Protein AF-0000000070627089 (afdb_homodimer)

Radius of gyration: 38.39 Å; Cα contacts (8 Å, |Δi|>4): 2233; chains: 2; bounding box: 112×120×99 Å

pLDDT: mean 83.18, std 16.05, range [18.84, 97.94]

Organism: Helianthus annuus (NCBI:txid4232)

Structure (mmCIF, N/CA/C/O backbone):
data_AF-0000000070627089-model_v1
#
loop_
_entity.id
_entity.type
_entity.pdbx_description
1 polymer 'Transcription factor FAR family'
#
loop_
_atom_site.group_PDB
_atom_site.id
_atom_site.type_symbol
_atom_site.label_atom_id
_atom_site.label_alt_id
_atom_site.label_comp_id
_atom_site.label_asym_id
_atom_site.label_entity_id
_atom_site.label_seq_id
_atom_site.pdbx_PDB_ins_code
_atom_site.Cartn_x
_atom_site.Cartn_y
_atom_site.Cartn_z
_atom_site.occupancy
_atom_site.B_iso_or_equiv
_atom_site.auth_seq_id
_atom_site.auth_comp_id
_atom_site.auth_asym_id
_atom_site.auth_atom_id
_atom_site.pdbx_PDB_model_num
ATOM 1 N N . MET A 1 1 ? 20.156 8.312 47.719 1 87.94 1 MET A N 1
ATOM 2 C CA . MET A 1 1 ? 19.875 7.254 46.781 1 87.94 1 MET A CA 1
ATOM 3 C C . MET A 1 1 ? 21.156 6.789 46.062 1 87.94 1 MET A C 1
ATOM 5 O O . MET A 1 1 ? 22 7.605 45.719 1 87.94 1 MET A O 1
ATOM 9 N N . LEU A 1 2 ? 21.422 5.48 46.031 1 91.19 2 LEU A N 1
ATOM 10 C CA . LEU A 1 2 ? 22.609 4.887 45.438 1 91.19 2 LEU A CA 1
ATOM 11 C C . LEU A 1 2 ? 22.25 4.102 44.188 1 91.19 2 LEU A C 1
ATOM 13 O O . LEU A 1 2 ? 21.203 3.461 44.125 1 91.19 2 LEU A O 1
ATOM 17 N N . PHE A 1 3 ? 23.125 4.305 43.125 1 90.75 3 PHE A N 1
ATOM 18 C CA . PHE A 1 3 ? 22.938 3.607 41.875 1 90.75 3 PHE A CA 1
ATOM 19 C C . PHE A 1 3 ? 24.188 2.814 41.5 1 90.75 3 PHE A C 1
ATOM 21 O O . PHE A 1 3 ? 25.312 3.256 41.75 1 90.75 3 PHE A O 1
ATOM 28 N N . LYS A 1 4 ? 24.016 1.695 40.875 1 85.06 4 LYS A N 1
ATOM 29 C CA . LYS A 1 4 ? 25.109 0.818 40.469 1 85.06 4 LYS A CA 1
ATOM 30 C C . LYS A 1 4 ? 25.891 1.389 39.281 1 85.06 4 LYS A C 1
ATOM 32 O O . LYS A 1 4 ? 27.078 1.092 39.125 1 85.06 4 LYS A O 1
ATOM 37 N N . SER A 1 5 ? 25.188 2.049 38.406 1 84.75 5 SER A N 1
ATOM 38 C CA . SER A 1 5 ? 25.812 2.641 37.219 1 84.75 5 SER A CA 1
ATOM 39 C C . SER A 1 5 ? 25.188 3.996 36.875 1 84.75 5 SER A C 1
ATOM 41 O O . SER A 1 5 ? 24.109 4.324 37.375 1 84.75 5 SER A O 1
ATOM 43 N N . PHE A 1 6 ? 25.922 4.699 36.125 1 85.94 6 PHE A N 1
ATOM 44 C CA . PHE A 1 6 ? 25.422 5.996 35.688 1 85.94 6 PHE A CA 1
ATOM 45 C C . PHE A 1 6 ? 24.188 5.824 34.812 1 85.94 6 PHE A C 1
ATOM 47 O O . PHE A 1 6 ? 23.25 6.633 34.875 1 85.94 6 PHE A O 1
ATOM 54 N N . ASP A 1 7 ? 24.141 4.801 34.062 1 83.19 7 ASP A N 1
ATOM 55 C CA . ASP A 1 7 ? 23.016 4.551 33.156 1 83.19 7 ASP A CA 1
ATOM 56 C C . ASP A 1 7 ? 21.75 4.238 33.938 1 83.19 7 ASP A C 1
ATOM 58 O O . ASP A 1 7 ? 20.641 4.602 33.531 1 83.19 7 ASP A O 1
ATOM 62 N N . GLU A 1 8 ? 21.938 3.596 35 1 84.5 8 GLU A N 1
ATOM 63 C CA . GLU A 1 8 ? 20.797 3.324 35.875 1 84.5 8 GLU A CA 1
ATOM 64 C C . GLU A 1 8 ? 20.25 4.613 36.469 1 84.5 8 GLU A C 1
ATOM 66 O O . GLU A 1 8 ? 19.031 4.793 36.562 1 84.5 8 GLU A O 1
ATOM 71 N N . ALA A 1 9 ? 21.203 5.422 36.906 1 89.56 9 ALA A N 1
ATOM 72 C CA . ALA A 1 9 ? 20.781 6.711 37.469 1 89.56 9 ALA A CA 1
ATOM 73 C C . ALA A 1 9 ? 20.078 7.562 36.406 1 89.56 9 ALA A C 1
ATOM 75 O O . ALA A 1 9 ? 19.078 8.227 36.719 1 89.56 9 ALA A O 1
ATOM 76 N N . PHE A 1 10 ? 20.625 7.523 35.281 1 90.06 10 PHE A N 1
ATOM 77 C CA . PHE A 1 10 ? 20.047 8.289 34.188 1 90.06 10 PHE A CA 1
ATOM 78 C C . PHE A 1 10 ? 18.641 7.77 33.844 1 90.06 10 PHE A C 1
ATOM 80 O O . PHE A 1 10 ? 17.719 8.555 33.656 1 90.06 10 PHE A O 1
ATOM 87 N N . ALA A 1 11 ? 18.453 6.496 33.781 1 85.12 11 ALA A N 1
ATOM 88 C CA . ALA A 1 11 ? 17.156 5.891 33.469 1 85.12 11 ALA A CA 1
ATOM 89 C C . ALA A 1 11 ? 16.125 6.266 34.531 1 85.12 11 ALA A C 1
ATOM 91 O O . ALA A 1 11 ? 14.961 6.523 34.219 1 85.12 11 ALA A O 1
ATOM 92 N N . PHE A 1 12 ? 16.609 6.227 35.719 1 88.38 12 PHE A N 1
ATOM 93 C CA . PHE A 1 12 ? 15.727 6.59 36.844 1 88.38 12 PHE A CA 1
ATOM 94 C C . PHE A 1 12 ? 15.266 8.039 36.719 1 88.38 12 PHE A C 1
ATOM 96 O O . PHE A 1 12 ? 14.07 8.32 36.812 1 88.38 12 PHE A O 1
ATOM 103 N N . TYR A 1 13 ? 16.219 8.898 36.531 1 92.06 13 TYR A N 1
ATOM 104 C CA . TYR A 1 13 ? 15.883 10.32 36.438 1 92.06 13 TYR A CA 1
ATOM 105 C C . TYR A 1 13 ? 15.047 10.586 35.188 1 92.06 13 TYR A C 1
ATOM 107 O O . TYR A 1 13 ? 14.164 11.445 35.188 1 92.06 13 TYR A O 1
ATOM 115 N N . GLN A 1 14 ? 15.289 9.914 34.156 1 91.5 14 GLN A N 1
ATOM 116 C CA . GLN A 1 14 ? 14.531 10.078 32.906 1 91.5 14 GLN A CA 1
ATOM 117 C C . GLN A 1 14 ? 13.07 9.68 33.125 1 91.5 14 GLN A C 1
ATOM 119 O O . GLN A 1 14 ? 12.172 10.32 32.562 1 91.5 14 GLN A O 1
ATOM 124 N N . ARG A 1 15 ? 12.836 8.641 33.812 1 88.62 15 ARG A N 1
ATOM 125 C CA . ARG A 1 15 ? 11.477 8.227 34.094 1 88.62 15 ARG A CA 1
ATOM 126 C C . ARG A 1 15 ? 10.734 9.305 34.906 1 88.62 15 ARG A C 1
ATOM 128 O O . ARG A 1 15 ? 9.562 9.57 34.656 1 88.62 15 ARG A O 1
ATOM 135 N N . TYR A 1 16 ? 11.5 9.82 35.812 1 91.94 16 TYR A N 1
ATOM 136 C CA . TYR A 1 16 ? 10.945 10.93 36.594 1 91.94 16 TYR A CA 1
ATOM 137 C C . TYR A 1 16 ? 10.648 12.117 35.688 1 91.94 16 TYR A C 1
ATOM 139 O O . TYR A 1 16 ? 9.578 12.727 35.812 1 91.94 16 TYR A O 1
ATOM 147 N N . ALA A 1 17 ? 11.57 12.422 34.906 1 94.19 17 ALA A N 1
ATOM 148 C CA . ALA A 1 17 ? 11.43 13.562 34 1 94.19 17 ALA A CA 1
ATOM 149 C C . ALA A 1 17 ? 10.227 13.383 33.062 1 94.19 17 ALA A C 1
ATOM 151 O O . ALA A 1 17 ? 9.422 14.305 32.906 1 94.19 17 ALA A O 1
ATOM 152 N N . LEU A 1 18 ? 10.008 12.258 32.594 1 92.44 18 LEU A N 1
ATOM 153 C CA . LEU A 1 18 ? 8.914 11.984 31.672 1 92.44 18 LEU A CA 1
ATOM 154 C C . LEU A 1 18 ? 7.57 12.031 32.406 1 92.44 18 LEU A C 1
ATOM 156 O O . LEU A 1 18 ? 6.582 12.516 31.859 1 92.44 18 LEU A O 1
ATOM 160 N N . ALA A 1 19 ? 7.562 11.516 33.531 1 91.88 19 ALA A N 1
ATOM 161 C CA . ALA A 1 19 ? 6.332 11.555 34.312 1 91.88 19 ALA A CA 1
ATOM 162 C C . ALA A 1 19 ? 5.922 12.984 34.625 1 91.88 19 ALA A C 1
ATOM 164 O O . ALA A 1 19 ? 4.734 13.305 34.688 1 91.88 19 ALA A O 1
ATOM 165 N N . ALA A 1 20 ? 6.906 13.852 34.812 1 92.38 20 ALA A N 1
ATOM 166 C CA . ALA A 1 20 ? 6.641 15.25 35.125 1 92.38 20 ALA A CA 1
ATOM 167 C C . ALA A 1 20 ? 6.309 16.047 33.875 1 92.38 20 ALA A C 1
ATOM 169 O O . ALA A 1 20 ? 5.609 17.062 33.938 1 92.38 20 ALA A O 1
ATOM 170 N N . GLY A 1 21 ? 6.879 15.602 32.75 1 93.12 21 GLY A N 1
ATOM 171 C CA . GLY A 1 21 ? 6.566 16.266 31.5 1 93.12 21 GLY A CA 1
ATOM 172 C C . GLY A 1 21 ? 7.762 16.984 30.891 1 93.12 21 GLY A C 1
ATOM 173 O O . GLY A 1 21 ? 7.609 18.031 30.266 1 93.12 21 GLY A O 1
ATOM 174 N N . PHE A 1 22 ? 8.953 16.609 31.172 1 94.12 22 PHE A N 1
ATOM 175 C CA . PHE A 1 22 ? 10.148 17.141 30.531 1 94.12 22 PHE A CA 1
ATOM 176 C C . PHE A 1 22 ? 11.141 16.031 30.203 1 94.12 22 PHE A C 1
ATOM 178 O O . PHE A 1 22 ? 10.875 14.859 30.484 1 94.12 22 PHE A O 1
ATOM 185 N N . SER A 1 23 ? 12.219 16.391 29.453 1 93.38 23 SER A N 1
ATOM 186 C CA . SER A 1 23 ? 13.25 15.43 29.078 1 93.38 23 SER A CA 1
ATOM 187 C C . SER A 1 23 ? 14.594 15.773 29.719 1 93.38 23 SER A C 1
ATOM 189 O O . SER A 1 23 ? 14.883 16.953 29.953 1 93.38 23 SER A O 1
ATOM 191 N N . ALA A 1 24 ? 15.289 14.719 29.984 1 94.06 24 ALA A N 1
ATOM 192 C CA . ALA A 1 24 ? 16.625 14.906 30.562 1 94.06 24 ALA A CA 1
ATOM 193 C C . ALA A 1 24 ? 17.719 14.508 29.578 1 94.06 24 ALA A C 1
ATOM 195 O O . ALA A 1 24 ? 17.453 13.781 28.609 1 94.06 24 ALA A O 1
ATOM 196 N N . ARG A 1 25 ? 18.859 15.078 29.719 1 92.5 25 ARG A N 1
ATOM 197 C CA . ARG A 1 25 ? 20 14.734 28.891 1 92.5 25 ARG A CA 1
ATOM 198 C C . ARG A 1 25 ? 21.266 14.594 29.75 1 92.5 25 ARG A C 1
ATOM 200 O O . ARG A 1 25 ? 21.344 15.148 30.844 1 92.5 25 ARG A O 1
ATOM 207 N N . LYS A 1 26 ? 22.203 13.789 29.219 1 90.94 26 LYS A N 1
ATOM 208 C CA . LYS A 1 26 ? 23.484 13.625 29.875 1 90.94 26 LYS A CA 1
ATOM 209 C C . LYS A 1 26 ? 24.406 14.812 29.625 1 90.94 26 LYS A C 1
ATOM 211 O O . LYS A 1 26 ? 24.406 15.383 28.531 1 90.94 26 LYS A O 1
ATOM 216 N N . ASN A 1 27 ? 25.016 15.297 30.562 1 87.44 27 ASN A N 1
ATOM 217 C CA . ASN A 1 27 ? 25.906 16.438 30.422 1 87.44 27 ASN A CA 1
ATOM 218 C C . ASN A 1 27 ? 27.344 16.078 30.766 1 87.44 27 ASN A C 1
ATOM 220 O O . ASN A 1 27 ? 27.703 14.898 30.812 1 87.44 27 ASN A O 1
ATOM 224 N N . THR A 1 28 ? 28.203 17.078 31.016 1 79.31 28 THR A N 1
ATOM 225 C CA . THR A 1 28 ? 29.656 16.969 31.172 1 79.31 28 THR A CA 1
ATOM 226 C C . THR A 1 28 ? 30 16.141 32.406 1 79.31 28 THR A C 1
ATOM 228 O O . THR A 1 28 ? 29.172 16 33.312 1 79.31 28 THR A O 1
ATOM 231 N N . SER A 1 29 ? 31.141 15.336 32.281 1 82.12 29 SER A N 1
ATOM 232 C CA . SER A 1 29 ? 31.672 14.531 33.375 1 82.12 29 SER A CA 1
ATOM 233 C C . SER A 1 29 ? 33.031 15.047 33.844 1 82.12 29 SER A C 1
ATOM 235 O O . SER A 1 29 ? 33.781 15.641 33.062 1 82.12 29 SER A O 1
ATOM 237 N N . TRP A 1 30 ? 33.156 15.094 35.094 1 84.06 30 TRP A N 1
ATOM 238 C CA . TRP A 1 30 ? 34.438 15.477 35.656 1 84.06 30 TRP A CA 1
ATOM 239 C C . TRP A 1 30 ? 35.219 14.25 36.125 1 84.06 30 TRP A C 1
ATOM 241 O O . TRP A 1 30 ? 34.688 13.398 36.812 1 84.06 30 TRP A O 1
ATOM 251 N N . LYS A 1 31 ? 36.469 14.164 35.562 1 83.19 31 LYS A N 1
ATOM 252 C CA . LYS A 1 31 ? 37.344 13.047 35.875 1 83.19 31 LYS A CA 1
ATOM 253 C C . LYS A 1 31 ? 38.344 13.438 36.969 1 83.19 31 LYS A C 1
ATOM 255 O O . LYS A 1 31 ? 38.719 14.602 37.062 1 83.19 31 LYS A O 1
ATOM 260 N N . ASN A 1 32 ? 38.625 12.484 37.844 1 75.75 32 ASN A N 1
ATOM 261 C CA . ASN A 1 32 ? 39.688 12.695 38.812 1 75.75 32 ASN A CA 1
ATOM 262 C C . ASN A 1 32 ? 41.062 12.562 38.188 1 75.75 32 ASN A C 1
ATOM 264 O O . ASN A 1 32 ? 41.156 12.227 37 1 75.75 32 ASN A O 1
ATOM 268 N N . VAL A 1 33 ? 42.125 12.859 38.938 1 71.44 33 VAL A N 1
ATOM 269 C CA . VAL A 1 33 ? 43.5 12.828 38.5 1 71.44 33 VAL A CA 1
ATOM 270 C C . VAL A 1 33 ? 43.844 11.445 37.938 1 71.44 33 VAL A C 1
ATOM 272 O O . VAL A 1 33 ? 44.625 11.328 36.969 1 71.44 33 VAL A O 1
ATOM 275 N N . GLY A 1 34 ? 43.188 10.422 38.312 1 73.31 34 GLY A N 1
ATOM 276 C CA . GLY A 1 34 ? 43.438 9.078 37.812 1 73.31 34 GLY A CA 1
ATOM 277 C C . GLY A 1 34 ? 42.594 8.734 36.594 1 73.31 34 GLY A C 1
ATOM 278 O O . GLY A 1 34 ? 42.688 7.621 36.062 1 73.31 34 GLY A O 1
ATOM 279 N N . GLY A 1 35 ? 41.812 9.664 36 1 75.81 35 GLY A N 1
ATOM 280 C CA . GLY A 1 35 ? 41.031 9.453 34.781 1 75.81 35 GLY A CA 1
ATOM 281 C C . GLY A 1 35 ? 39.688 8.844 35.031 1 75.81 35 GLY A C 1
ATOM 282 O O . GLY A 1 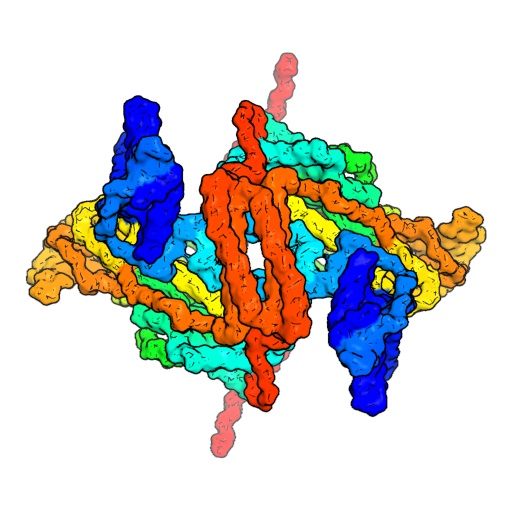35 ? 38.969 8.5 34.094 1 75.81 35 GLY A O 1
ATOM 283 N N . LEU A 1 36 ? 39.438 8.609 36.312 1 77.44 36 LEU A N 1
ATOM 284 C CA . LEU A 1 36 ? 38.156 8.008 36.625 1 77.44 36 LEU A CA 1
ATOM 285 C C . LEU A 1 36 ? 37.062 9.078 36.75 1 77.44 36 LEU A C 1
ATOM 287 O O . LEU A 1 36 ? 37.281 10.125 37.344 1 77.44 36 LEU A O 1
ATOM 291 N N . VAL A 1 37 ? 36 8.891 36.094 1 81.75 37 VAL A N 1
ATOM 292 C CA . VAL A 1 37 ? 34.875 9.82 36.156 1 81.75 37 VAL A CA 1
ATOM 293 C C . VAL A 1 37 ? 34.312 9.875 37.562 1 81.75 37 VAL A C 1
ATOM 295 O O . VAL A 1 37 ? 33.812 8.867 38.062 1 81.75 37 VAL A O 1
ATOM 298 N N . LYS A 1 38 ? 34.5 10.984 38.281 1 85 38 LYS A N 1
ATOM 299 C CA . LYS A 1 38 ? 34.062 11.125 39.688 1 85 38 LYS A CA 1
ATOM 300 C C . LYS A 1 38 ? 32.719 11.797 39.781 1 85 38 LYS A C 1
ATOM 302 O O . LYS A 1 38 ? 31.891 11.422 40.625 1 85 38 LYS A O 1
ATOM 307 N N . ILE A 1 39 ? 32.5 12.805 38.938 1 89.38 39 ILE A N 1
ATOM 308 C CA . ILE A 1 39 ? 31.25 13.555 39 1 89.38 39 ILE A CA 1
ATOM 309 C C . ILE A 1 39 ? 30.594 13.562 37.625 1 89.38 39 ILE A C 1
ATOM 311 O O . ILE A 1 39 ? 31.25 13.75 36.594 1 89.38 39 ILE A O 1
ATOM 315 N N . ARG A 1 40 ? 29.25 13.25 37.594 1 91.81 40 ARG A N 1
ATOM 316 C CA . ARG A 1 40 ? 28.453 13.328 36.375 1 91.81 40 ARG A CA 1
ATOM 317 C C . ARG A 1 40 ? 27.172 14.117 36.594 1 91.81 40 ARG A C 1
ATOM 319 O O . ARG A 1 40 ? 26.625 14.109 37.688 1 91.81 40 ARG A O 1
ATOM 326 N N . TYR A 1 41 ? 26.766 14.789 35.594 1 92.44 41 TYR A N 1
ATOM 327 C CA . TYR A 1 41 ? 25.562 15.609 35.688 1 92.44 41 TYR A CA 1
ATOM 328 C C . TYR A 1 41 ? 24.5 15.109 34.719 1 92.44 41 TYR A C 1
ATOM 330 O O . TYR A 1 41 ? 24.812 14.68 33.594 1 92.44 41 TYR A O 1
ATOM 338 N N . ILE A 1 42 ? 23.234 15.094 35.188 1 94.38 42 ILE A N 1
ATOM 339 C CA . ILE A 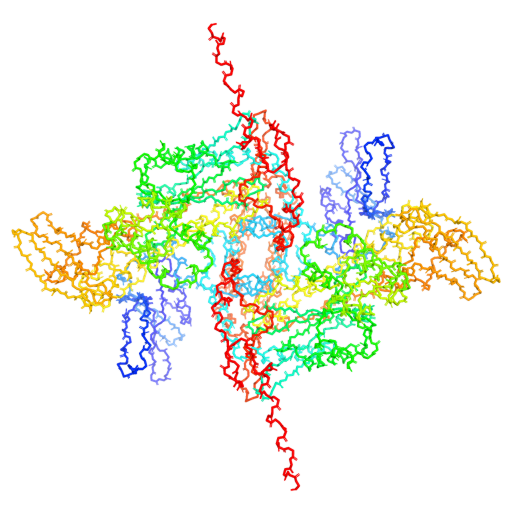1 42 ? 22.047 14.953 34.344 1 94.38 42 ILE A CA 1
ATOM 340 C C . ILE A 1 42 ? 21.25 16.266 34.375 1 94.38 42 ILE A C 1
ATOM 342 O O . ILE A 1 42 ? 20.875 16.75 35.438 1 94.38 42 ILE A O 1
ATOM 346 N N . VAL A 1 43 ? 21.062 16.844 33.188 1 94.56 43 VAL A N 1
ATOM 347 C CA . VAL A 1 43 ? 20.422 18.156 33.125 1 94.56 43 VAL A CA 1
ATOM 348 C C . VAL A 1 43 ? 19.141 18.062 32.312 1 94.56 43 VAL A C 1
ATOM 350 O O . VAL A 1 43 ? 18.906 17.078 31.625 1 94.56 43 VAL A O 1
ATOM 353 N N . CYS A 1 44 ? 18.328 19.094 32.5 1 94.12 44 CYS A N 1
ATOM 354 C CA . CYS A 1 44 ? 17.156 19.234 31.656 1 94.12 44 CYS A CA 1
ATOM 355 C C . CYS A 1 44 ? 17.562 19.406 30.203 1 94.12 44 CYS A C 1
ATOM 357 O O . CYS A 1 44 ? 18.578 20.031 29.906 1 94.12 44 CYS A O 1
ATOM 359 N N . SER A 1 45 ? 16.766 18.906 29.328 1 91.12 45 SER A N 1
ATOM 360 C CA . SER A 1 45 ? 17.062 19 27.906 1 91.12 45 SER A CA 1
ATOM 361 C C . SER A 1 45 ? 17.047 20.453 27.438 1 91.12 45 SER A C 1
ATOM 363 O O . SER A 1 45 ? 17.625 20.766 26.391 1 91.12 45 SER A O 1
ATOM 365 N N . LYS A 1 46 ? 16.453 21.312 28.125 1 92.44 46 LYS A N 1
ATOM 366 C CA . LYS A 1 46 ? 16.359 22.719 27.75 1 92.44 46 LYS A CA 1
ATOM 367 C C . LYS A 1 46 ? 17.406 23.562 28.453 1 92.44 46 LYS A C 1
ATOM 369 O O . LYS A 1 46 ? 17.281 24.797 28.516 1 92.44 46 LYS A O 1
ATOM 374 N N . GLU A 1 47 ? 18.422 22.828 28.938 1 91.19 47 GLU A N 1
ATOM 375 C CA . GLU A 1 47 ? 19.516 23.531 29.594 1 91.19 47 GLU A CA 1
ATOM 376 C C . GLU A 1 47 ? 20.406 24.234 28.562 1 91.19 47 GLU A C 1
ATOM 378 O O . GLU A 1 47 ? 20.625 23.719 27.469 1 91.19 47 GLU A O 1
ATOM 383 N N . GLY A 1 48 ? 20.875 25.344 28.953 1 85.69 48 GLY A N 1
ATOM 384 C CA . GLY A 1 48 ? 21.828 26.062 28.094 1 85.69 48 GLY A CA 1
ATOM 385 C C . GLY A 1 48 ? 21.156 26.891 27.016 1 85.69 48 GLY A C 1
ATOM 386 O O . GLY A 1 48 ? 19.938 26.953 26.953 1 85.69 48 GLY A O 1
ATOM 387 N N . PHE A 1 49 ? 21.953 27.672 26.328 1 83.94 49 PHE A N 1
ATOM 388 C CA . PHE A 1 49 ? 21.469 28.5 25.234 1 83.94 49 PHE A CA 1
ATOM 389 C C . PHE A 1 49 ? 22.203 28.172 23.938 1 83.94 49 PHE A C 1
ATOM 391 O O . PHE A 1 49 ? 23.375 27.812 23.969 1 83.94 49 PHE A O 1
ATOM 398 N N . HIS A 1 50 ? 21.406 28.047 22.938 1 74.81 50 HIS A N 1
ATOM 399 C CA . HIS A 1 50 ? 22.031 27.812 21.641 1 74.81 50 HIS A CA 1
ATOM 400 C C . HIS A 1 50 ? 22.922 28.969 21.234 1 74.81 50 HIS A C 1
ATOM 402 O O . HIS A 1 50 ? 22.5 30.141 21.312 1 74.81 50 HIS A O 1
ATOM 408 N N . VAL A 1 51 ? 24.25 28.719 20.984 1 65 51 VAL A N 1
ATOM 409 C CA . VAL A 1 51 ? 25.172 29.734 20.484 1 65 51 VAL A CA 1
ATOM 410 C C . VAL A 1 51 ? 25.141 29.781 18.969 1 65 51 VAL A C 1
ATOM 412 O O . VAL A 1 51 ? 25.328 28.75 18.312 1 65 51 VAL A O 1
ATOM 415 N N . PRO A 1 52 ? 24.531 30.859 18.375 1 60.69 52 PRO A N 1
ATOM 416 C CA . PRO A 1 52 ? 24.531 30.938 16.906 1 60.69 52 PRO A CA 1
ATOM 417 C C . PRO A 1 52 ? 25.906 30.719 16.312 1 60.69 52 PRO A C 1
ATOM 419 O O . PRO A 1 52 ? 26.906 31.141 16.891 1 60.69 52 PRO A O 1
ATOM 422 N N . LYS A 1 53 ? 26.062 29.734 15.5 1 52.75 53 LYS A N 1
ATOM 423 C CA . LYS A 1 53 ? 27.328 29.578 14.789 1 52.75 53 LYS A CA 1
ATOM 424 C C . LYS A 1 53 ? 27.672 30.844 14.008 1 52.75 53 LYS A C 1
ATOM 426 O O . LYS A 1 53 ? 26.812 31.422 13.336 1 52.75 53 LYS A O 1
ATOM 431 N N . ALA A 1 54 ? 28.828 31.453 14.422 1 46.38 54 ALA A N 1
ATOM 432 C CA . ALA A 1 54 ? 29.344 32.594 13.656 1 46.38 54 ALA A CA 1
ATOM 433 C C . ALA A 1 54 ? 29.391 32.281 12.164 1 46.38 54 ALA A C 1
ATOM 435 O O . ALA A 1 54 ? 29.844 31.203 11.766 1 46.38 54 ALA A O 1
ATOM 436 N N . ILE A 1 55 ? 28.453 32.719 11.461 1 46.41 55 ILE A N 1
ATOM 437 C CA . ILE A 1 55 ? 28.641 32.625 10.016 1 46.41 55 ILE A CA 1
ATOM 438 C C . ILE A 1 55 ? 30.078 33.031 9.664 1 46.41 55 ILE A C 1
ATOM 440 O O . ILE A 1 55 ? 30.5 34.156 9.992 1 46.41 55 ILE A O 1
ATOM 444 N N . ASP A 1 56 ? 31 32.188 9.641 1 41.25 56 ASP A N 1
ATOM 445 C CA . ASP A 1 56 ? 32.281 32.562 9.062 1 41.25 56 ASP A CA 1
ATOM 446 C C . ASP A 1 56 ? 32.094 33.469 7.848 1 41.25 56 ASP A C 1
ATOM 448 O O . ASP A 1 56 ? 31.438 33.094 6.875 1 41.25 56 ASP A O 1
ATOM 452 N N . SER A 1 57 ? 32.062 34.75 7.961 1 39.5 57 SER A N 1
ATOM 453 C CA . SER A 1 57 ? 32.062 35.812 6.961 1 39.5 57 SER A CA 1
ATOM 454 C C . SER A 1 57 ? 32.938 35.469 5.777 1 39.5 57 SER A C 1
ATOM 456 O O . SER A 1 57 ? 32.969 36.156 4.766 1 39.5 57 SER A O 1
ATOM 458 N N . GLY A 1 58 ? 34.094 34.719 5.934 1 39.16 58 GLY A N 1
ATOM 459 C CA . GLY A 1 58 ? 35.031 34.625 4.82 1 39.16 58 GLY A CA 1
ATOM 460 C C . GLY A 1 58 ? 34.438 33.938 3.604 1 39.16 58 GLY A C 1
ATOM 461 O O . GLY A 1 58 ? 34.969 34.062 2.5 1 39.16 58 GLY A O 1
ATOM 462 N N . SER A 1 59 ? 34.062 32.75 3.643 1 38.72 59 SER A N 1
ATOM 463 C CA . SER A 1 59 ? 33.781 32.156 2.346 1 38.72 59 SER A CA 1
ATOM 464 C C . SER A 1 59 ? 32.562 32.75 1.689 1 38.72 59 SER A C 1
ATOM 466 O O . SER A 1 59 ? 31.484 32.125 1.695 1 38.72 59 SER A O 1
ATOM 468 N N . VAL A 1 60 ? 32.406 34.062 1.722 1 40.34 60 VAL A N 1
ATOM 469 C CA . VAL A 1 60 ? 31.484 34.938 1.012 1 40.34 60 VAL A CA 1
ATOM 470 C C . VAL A 1 60 ? 31.484 34.594 -0.477 1 40.34 60 VAL A C 1
ATOM 472 O O . VAL A 1 60 ? 30.797 35.25 -1.269 1 40.34 60 VAL A O 1
ATOM 475 N N . GLU A 1 61 ? 32.562 34.062 -1.04 1 37.81 61 GLU A N 1
ATOM 476 C CA . GLU A 1 61 ? 32.562 34.062 -2.5 1 37.81 61 GLU A CA 1
ATOM 477 C C . GLU A 1 61 ? 31.297 33.375 -3.041 1 37.81 61 GLU A C 1
ATOM 479 O O . GLU A 1 61 ? 30.734 33.812 -4.051 1 37.81 61 GLU A O 1
ATOM 484 N N . ASN A 1 62 ? 31.266 32.031 -2.984 1 38.12 62 ASN A N 1
ATOM 485 C CA . ASN A 1 62 ? 30.188 31.406 -3.748 1 38.12 62 ASN A CA 1
ATOM 486 C C . ASN A 1 62 ? 28.812 31.812 -3.227 1 38.12 62 ASN A C 1
ATOM 488 O O . ASN A 1 62 ? 28.5 31.594 -2.059 1 38.12 62 ASN A O 1
ATOM 492 N N . SER A 1 63 ? 28.172 32.938 -3.641 1 36.19 63 SER A N 1
ATOM 493 C CA . SER A 1 63 ? 26.875 33.594 -3.547 1 36.19 63 SER A CA 1
ATOM 494 C C . SER A 1 63 ? 25.75 32.594 -3.326 1 36.19 63 SER A C 1
ATOM 496 O O . SER A 1 63 ? 24.719 32.625 -4 1 36.19 63 SER A O 1
ATOM 498 N N . LYS A 1 64 ? 25.906 31.359 -3.236 1 42.53 64 LYS A N 1
ATOM 499 C CA . LYS A 1 64 ? 24.703 30.578 -2.975 1 42.53 64 LYS A CA 1
ATOM 500 C C . LYS A 1 64 ? 24.031 31.047 -1.689 1 42.53 64 LYS A C 1
ATOM 502 O O . LYS A 1 64 ? 24.672 31.141 -0.642 1 42.53 64 LYS A O 1
ATOM 507 N N . LYS A 1 65 ? 23.047 31.906 -1.831 1 43.28 65 LYS A N 1
ATOM 508 C CA . LYS A 1 65 ? 22.109 32.344 -0.803 1 43.28 65 LYS A CA 1
ATOM 509 C C . LYS A 1 65 ? 22.016 31.328 0.327 1 43.28 65 LYS A C 1
ATOM 511 O O . LYS A 1 65 ? 21.625 30.172 0.1 1 43.28 65 LYS A O 1
ATOM 516 N N . ILE A 1 66 ? 22.922 31.359 1.266 1 45.19 66 ILE A N 1
ATOM 517 C CA . ILE A 1 66 ? 22.797 30.469 2.414 1 45.19 66 ILE A CA 1
ATOM 518 C C . ILE A 1 66 ? 21.359 30.531 2.957 1 45.19 66 ILE A C 1
ATOM 520 O O . ILE A 1 66 ? 20.906 31.594 3.408 1 45.19 66 ILE A O 1
ATOM 524 N N . VAL A 1 67 ? 20.578 29.812 2.352 1 50.31 67 VAL A N 1
ATOM 525 C CA . VAL A 1 67 ? 19.234 29.703 2.893 1 50.31 67 VAL A CA 1
ATOM 526 C C . VAL A 1 67 ? 19.297 29.422 4.391 1 50.31 67 VAL A C 1
ATOM 528 O O . VAL A 1 67 ? 19.938 28.438 4.816 1 50.31 67 VAL A O 1
ATOM 531 N N . ARG A 1 68 ? 19.359 30.469 5.199 1 51 68 ARG A N 1
ATOM 532 C CA . ARG A 1 68 ? 19.266 30.281 6.645 1 51 68 ARG A CA 1
ATOM 533 C C . ARG A 1 68 ? 18.234 29.219 6.996 1 51 68 ARG A C 1
ATOM 535 O O . ARG A 1 68 ? 17.062 29.312 6.602 1 51 68 ARG A O 1
ATOM 542 N N . ARG A 1 69 ? 18.656 28.078 7.379 1 57.62 69 ARG A N 1
ATOM 543 C CA . ARG A 1 69 ? 17.734 27.062 7.867 1 57.62 69 ARG A CA 1
ATOM 544 C C . ARG A 1 69 ? 17.062 27.516 9.164 1 57.62 69 ARG A C 1
ATOM 546 O O . ARG A 1 69 ? 17.719 28.047 10.055 1 57.62 69 ARG A O 1
ATOM 553 N N . ASN A 1 70 ? 15.797 27.828 9.148 1 60.12 70 ASN A N 1
ATOM 554 C CA . ASN A 1 70 ? 14.984 28.219 10.297 1 60.12 70 ASN A CA 1
ATOM 555 C C . ASN A 1 70 ? 14.945 27.125 11.359 1 60.12 70 ASN A C 1
ATOM 557 O O . ASN A 1 70 ? 13.969 26.375 11.453 1 60.12 70 ASN A O 1
ATOM 561 N N . ARG A 1 71 ? 16.219 26.891 12.047 1 68.69 71 ARG A N 1
ATOM 562 C CA . ARG A 1 71 ? 16.188 25.891 13.117 1 68.69 71 ARG A CA 1
ATOM 563 C C . ARG A 1 71 ? 15.891 26.547 14.461 1 68.69 71 ARG A C 1
ATOM 565 O O . ARG A 1 71 ? 16.5 27.562 14.812 1 68.69 71 ARG A O 1
ATOM 572 N N . GLY A 1 72 ? 14.773 26.359 15.039 1 74.81 72 GLY A N 1
ATOM 573 C CA . GLY A 1 72 ? 14.469 26.828 16.391 1 74.81 72 GLY A CA 1
ATOM 574 C C . GLY A 1 72 ? 15.344 26.188 17.438 1 74.81 72 GLY A C 1
ATOM 575 O O . GLY A 1 72 ? 16.219 25.375 17.125 1 74.81 72 GLY A O 1
ATOM 576 N N . SER A 1 73 ? 15.398 26.875 18.578 1 81.88 73 SER A N 1
ATOM 577 C CA . SER A 1 73 ? 16.172 26.328 19.688 1 81.88 73 SER A CA 1
ATOM 578 C C . SER A 1 73 ? 15.258 25.75 20.766 1 81.88 73 SER A C 1
ATOM 580 O O . SER A 1 73 ? 14.195 26.312 21.047 1 81.88 73 SER A O 1
ATOM 582 N N . LYS A 1 74 ? 15.594 24.641 21.266 1 85.38 74 LYS A N 1
ATOM 583 C CA . LYS A 1 74 ? 14.852 24.016 22.359 1 85.38 74 LYS A CA 1
ATOM 584 C C . LYS A 1 74 ? 15.406 24.438 23.719 1 85.38 74 LYS A C 1
ATOM 586 O O . LYS A 1 74 ? 14.766 24.234 24.75 1 85.38 74 LYS A O 1
ATOM 591 N N . ARG A 1 75 ? 16.531 25.109 23.672 1 88.44 75 ARG A N 1
ATOM 592 C CA . ARG A 1 75 ? 17.234 25.422 24.906 1 88.44 75 ARG A CA 1
ATOM 593 C C . ARG A 1 75 ? 16.797 26.797 25.438 1 88.44 75 ARG A C 1
ATOM 595 O O . ARG A 1 75 ? 16.828 27.781 24.688 1 88.44 75 ARG A O 1
ATOM 602 N N . VAL A 1 76 ? 16.359 26.859 26.734 1 87.94 76 VAL A N 1
ATOM 603 C CA . VAL A 1 76 ? 15.875 28.109 27.312 1 87.94 76 VAL A CA 1
ATOM 604 C C . VAL A 1 76 ? 16.688 28.453 28.562 1 87.94 76 VAL A C 1
ATOM 606 O O . VAL A 1 76 ? 16.281 29.297 29.359 1 87.94 76 VAL A O 1
ATOM 609 N N . GLY A 1 77 ? 17.781 27.766 28.797 1 89.31 77 GLY A N 1
ATOM 610 C CA . GLY A 1 77 ? 18.641 28.047 29.938 1 89.31 77 GLY A CA 1
ATOM 611 C C . GLY A 1 77 ? 18.094 27.5 31.25 1 89.31 77 GLY A C 1
ATOM 612 O O . GLY A 1 77 ? 18.234 28.141 32.281 1 89.31 77 GLY A O 1
ATOM 613 N N . CYS A 1 78 ? 17.438 26.391 31.188 1 93 78 CYS A N 1
ATOM 614 C CA . CYS A 1 78 ? 16.875 25.781 32.406 1 93 78 CYS A CA 1
ATOM 615 C C . CYS A 1 78 ? 17.984 25.297 33.312 1 93 78 CYS A C 1
ATOM 617 O O . CYS A 1 78 ? 18.953 24.688 32.875 1 93 78 CYS A O 1
ATOM 619 N N . ASN A 1 79 ? 17.859 25.531 34.625 1 91.62 79 ASN A N 1
ATOM 620 C CA . ASN A 1 79 ? 18.922 25.203 35.562 1 91.62 79 ASN A CA 1
ATOM 621 C C . ASN A 1 79 ? 18.641 23.891 36.281 1 91.62 79 ASN A C 1
ATOM 623 O O . ASN A 1 79 ? 19.438 23.453 37.125 1 91.62 79 ASN A O 1
ATOM 627 N N . ALA A 1 80 ? 17.609 23.234 36 1 94.75 80 ALA A N 1
ATOM 628 C CA . ALA A 1 80 ? 17.266 21.984 36.656 1 94.75 80 ALA A CA 1
ATOM 629 C C . ALA A 1 80 ? 18.297 20.906 36.344 1 94.75 80 ALA A C 1
ATOM 631 O O . ALA A 1 80 ? 18.641 20.703 35.188 1 94.75 80 ALA A O 1
ATOM 632 N N . HIS A 1 81 ? 18.938 20.25 37.312 1 94.19 81 HIS A N 1
ATOM 633 C CA . HIS A 1 81 ? 19.938 19.219 37.094 1 94.19 81 HIS A CA 1
ATOM 634 C C . HIS A 1 81 ? 20.141 18.359 38.344 1 94.19 81 HIS A C 1
ATOM 636 O O . HIS A 1 81 ? 19.656 18.703 39.406 1 94.19 81 HIS A O 1
ATOM 642 N N . VAL A 1 82 ? 20.719 17.234 38.094 1 94.38 82 VAL A N 1
ATOM 643 C CA . VAL A 1 82 ? 21.125 16.312 39.125 1 94.38 82 VAL A CA 1
ATOM 644 C C . VAL A 1 82 ? 22.625 16.062 39.062 1 94.38 82 VAL A C 1
ATOM 646 O O . VAL A 1 82 ? 23.188 15.953 37.969 1 94.38 82 VAL A O 1
ATOM 649 N N . LYS A 1 83 ? 23.203 16.141 40.25 1 93.25 83 LYS A N 1
ATOM 650 C CA . LYS A 1 83 ? 24.625 15.867 40.375 1 93.25 83 LYS A CA 1
ATOM 651 C C . LYS A 1 83 ? 24.875 14.523 41.062 1 93.25 83 LYS A C 1
ATOM 653 O O . LYS A 1 83 ? 24.375 14.273 42.156 1 93.25 83 LYS A O 1
ATOM 658 N N . LEU A 1 84 ? 25.594 13.688 40.281 1 93.75 84 LEU A N 1
ATOM 659 C CA . LEU A 1 84 ? 25.938 12.367 40.812 1 93.75 84 LEU A CA 1
ATOM 660 C C . LEU A 1 84 ? 27.438 12.266 41.062 1 93.75 84 LEU A C 1
ATOM 662 O O . LEU A 1 84 ? 28.25 12.75 40.281 1 93.75 84 LEU A O 1
ATOM 666 N N . ILE A 1 85 ? 27.812 11.664 42.219 1 92 85 ILE A N 1
ATOM 667 C CA . ILE A 1 85 ? 29.203 11.5 42.594 1 92 85 ILE A CA 1
ATOM 668 C C . ILE A 1 85 ? 29.516 10.023 42.812 1 92 85 ILE A C 1
ATOM 670 O O . ILE A 1 85 ? 28.734 9.297 43.438 1 92 85 ILE A O 1
ATOM 674 N N . LEU A 1 86 ? 30.578 9.641 42.188 1 90.62 86 LEU A N 1
ATOM 675 C CA . LEU A 1 86 ? 31.047 8.266 42.375 1 90.62 86 LEU A CA 1
ATOM 676 C C . LEU A 1 86 ? 31.703 8.094 43.75 1 90.62 86 LEU A C 1
ATOM 678 O O . LEU A 1 86 ? 32.688 8.789 44.062 1 90.62 86 LEU A O 1
ATOM 682 N N . GLU A 1 87 ? 31.156 7.168 44.469 1 87.81 87 GLU A N 1
ATOM 683 C CA . GLU A 1 87 ? 31.688 6.902 45.812 1 87.81 87 GLU A CA 1
ATOM 684 C C . GLU A 1 87 ? 32.75 5.797 45.75 1 87.81 87 GLU A C 1
ATOM 686 O O . GLU A 1 87 ? 32.969 5.18 44.719 1 87.81 87 GLU A O 1
ATOM 691 N N . ASP A 1 88 ? 33.406 5.555 46.875 1 78.94 88 ASP A N 1
ATOM 692 C CA . ASP A 1 88 ? 34.5 4.594 46.969 1 78.94 88 ASP A CA 1
ATOM 693 C C . ASP A 1 88 ? 34 3.172 46.719 1 78.94 88 ASP A C 1
ATOM 695 O O . ASP A 1 88 ? 34.781 2.312 46.281 1 78.94 88 ASP A O 1
ATOM 699 N N . ASN A 1 89 ? 32.781 2.887 46.906 1 82.56 89 ASN A N 1
ATOM 700 C CA . ASN A 1 89 ? 32.188 1.569 46.656 1 82.56 89 ASN A CA 1
ATOM 701 C C . ASN A 1 89 ? 31.844 1.388 45.188 1 82.56 89 ASN A C 1
ATOM 703 O O . ASN A 1 89 ? 31.156 0.432 44.844 1 82.56 89 ASN A O 1
ATOM 707 N N . ASN A 1 90 ? 32.281 2.273 44.312 1 83.75 90 ASN A N 1
ATOM 708 C CA . ASN A 1 90 ? 32.094 2.246 42.875 1 83.75 90 ASN A CA 1
ATOM 709 C C . ASN A 1 90 ? 30.609 2.416 42.5 1 83.75 90 ASN A C 1
ATOM 711 O O . ASN A 1 90 ? 30.141 1.864 41.5 1 83.75 90 ASN A O 1
ATOM 715 N N . MET A 1 91 ? 29.875 2.98 43.5 1 90.75 91 MET A N 1
ATOM 716 C CA . MET A 1 91 ? 28.484 3.311 43.25 1 90.75 91 MET A CA 1
ATOM 717 C C . MET A 1 91 ? 28.297 4.816 43.125 1 90.75 91 MET A C 1
ATOM 719 O O . MET A 1 91 ? 29.047 5.594 43.688 1 90.75 91 MET A O 1
ATOM 723 N N . PHE A 1 92 ? 27.25 5.203 42.344 1 91.81 92 PHE A N 1
ATOM 724 C CA . PHE A 1 92 ? 26.953 6.621 42.156 1 91.81 92 PHE A CA 1
ATOM 725 C C . PHE A 1 92 ? 25.938 7.086 43.188 1 91.81 92 PHE A C 1
ATOM 727 O O . PHE A 1 92 ? 24.891 6.449 43.375 1 91.81 92 PHE A O 1
ATOM 734 N N . LYS A 1 93 ? 26.297 8.125 43.875 1 93.25 93 LYS A N 1
ATOM 735 C CA . LYS A 1 93 ? 25.391 8.703 44.844 1 93.25 93 LYS A CA 1
ATOM 736 C C . LYS A 1 93 ? 24.812 10.031 44.375 1 93.25 93 LYS A C 1
ATOM 738 O O . LYS A 1 93 ? 25.547 10.844 43.781 1 93.25 93 LYS A O 1
ATOM 743 N N . LEU A 1 94 ? 23.469 10.188 44.562 1 93.25 94 LEU A N 1
ATOM 744 C CA . LEU A 1 94 ? 22.828 11.469 44.25 1 93.25 94 LEU A CA 1
ATOM 745 C C . LEU A 1 94 ? 23.234 12.531 45.281 1 93.25 94 LEU A C 1
ATOM 747 O O . LEU A 1 94 ? 22.859 12.453 46.438 1 93.25 94 LEU A O 1
ATOM 751 N N . TYR A 1 95 ? 23.984 13.469 44.812 1 90.88 95 TYR A N 1
ATOM 752 C CA . TYR A 1 95 ? 24.562 14.461 45.719 1 90.88 95 TYR A CA 1
ATOM 753 C C . TYR A 1 95 ? 23.719 15.727 45.75 1 90.88 95 TYR A C 1
ATOM 755 O O . TYR A 1 95 ? 23.625 16.391 46.781 1 90.88 95 TYR A O 1
ATOM 763 N N . PHE A 1 96 ? 23.25 16.109 44.594 1 92.69 96 PHE A N 1
ATOM 764 C CA . PHE A 1 96 ? 22.531 17.375 44.5 1 92.69 96 PHE A CA 1
ATOM 765 C C . PHE A 1 96 ? 21.375 17.234 43.5 1 92.69 96 PHE A C 1
ATOM 767 O O . PHE A 1 96 ? 21.484 16.547 42.5 1 92.69 96 PHE A O 1
ATOM 774 N N . PHE A 1 97 ? 20.172 17.797 43.875 1 93.88 97 PHE A N 1
ATOM 775 C CA . PHE A 1 97 ? 18.969 17.766 43.062 1 93.88 97 PHE A CA 1
ATOM 776 C C . PHE A 1 97 ? 18.312 19.141 43 1 93.88 97 PHE A C 1
ATOM 778 O O . PHE A 1 97 ? 17.797 19.641 44 1 93.88 97 PHE A O 1
ATOM 785 N N . GLU A 1 98 ? 18.453 19.797 41.844 1 93.5 98 GLU A N 1
ATOM 786 C CA . GLU A 1 98 ? 17.766 21.047 41.594 1 93.5 98 GLU A CA 1
ATOM 787 C C . GLU A 1 98 ? 16.469 20.812 40.812 1 93.5 98 GLU A C 1
ATOM 789 O O . GLU A 1 98 ? 16.5 20.469 39.656 1 93.5 98 GLU A O 1
ATOM 794 N N . GLN A 1 99 ? 15.297 21.125 41.312 1 91 99 GLN A N 1
ATOM 795 C CA . GLN A 1 99 ? 14.008 20.75 40.75 1 91 99 GLN A CA 1
ATOM 796 C C . GLN A 1 99 ? 13.391 21.906 39.969 1 91 99 GLN A C 1
ATOM 798 O O . GLN A 1 99 ? 12.477 21.703 39.156 1 91 99 GLN A O 1
ATOM 803 N N . GLU A 1 100 ? 13.859 23.109 40.125 1 92.12 100 GLU A N 1
ATOM 804 C CA . GLU A 1 100 ? 13.195 24.281 39.562 1 92.12 100 GLU A CA 1
ATOM 805 C C . GLU A 1 100 ? 13.453 24.391 38.062 1 92.12 100 GLU A C 1
ATOM 807 O O . GLU A 1 100 ? 14.602 24.328 37.594 1 92.12 100 GLU A O 1
ATOM 812 N N . HIS A 1 101 ? 12.43 24.422 37.344 1 94.12 101 HIS A N 1
ATOM 813 C CA . HIS A 1 101 ? 12.477 24.609 35.906 1 94.12 101 HIS A CA 1
ATOM 814 C C . HIS A 1 101 ? 11.969 26 35.531 1 94.12 101 HIS A C 1
ATOM 816 O O . HIS A 1 101 ? 11.109 26.562 36.219 1 94.12 101 HIS A O 1
ATOM 822 N N . ASN A 1 102 ? 12.445 26.594 34.469 1 91.12 102 ASN A N 1
ATOM 823 C CA . ASN A 1 102 ? 11.984 27.906 34 1 91.12 102 ASN A CA 1
ATOM 824 C C . ASN A 1 102 ? 11.086 27.797 32.781 1 91.12 102 ASN A C 1
ATOM 826 O O . ASN A 1 102 ? 10.914 28.766 32.031 1 91.12 102 ASN A O 1
ATOM 830 N N . HIS A 1 103 ? 10.656 26.719 32.5 1 89.69 103 HIS A N 1
ATOM 831 C CA . HIS A 1 103 ? 9.766 26.484 31.375 1 89.69 103 HIS A CA 1
ATOM 832 C C . HIS A 1 103 ? 8.562 25.641 31.797 1 89.69 103 HIS A C 1
ATOM 834 O O . HIS A 1 103 ? 8.594 24.984 32.844 1 89.69 103 HIS A O 1
ATOM 840 N N . ILE A 1 104 ? 7.531 25.656 30.938 1 88 104 ILE A N 1
ATOM 841 C CA . ILE A 1 104 ? 6.312 24.906 31.219 1 88 104 ILE A CA 1
ATOM 842 C C . ILE A 1 104 ? 6.504 23.453 30.797 1 88 104 ILE A C 1
ATOM 844 O O . ILE A 1 104 ? 7.168 23.156 29.797 1 88 104 ILE A O 1
ATOM 848 N N . PHE A 1 105 ? 5.879 22.594 31.656 1 92.75 105 PHE A N 1
ATOM 849 C CA . PHE A 1 105 ? 5.961 21.156 31.359 1 92.75 105 PHE A CA 1
ATOM 850 C C . PHE A 1 105 ? 4.965 20.766 30.266 1 92.75 105 PHE A C 1
ATOM 852 O O . PHE A 1 105 ? 3.957 21.453 30.078 1 92.75 105 PHE A O 1
ATOM 859 N N . VAL A 1 106 ? 5.375 19.781 29.656 1 93 106 VAL A N 1
ATOM 860 C CA . VAL A 1 106 ? 4.504 19.234 28.609 1 93 106 VAL A CA 1
ATOM 861 C C . VAL A 1 106 ? 3.332 18.484 29.25 1 93 106 VAL A C 1
ATOM 863 O O . VAL A 1 106 ? 3.506 17.797 30.25 1 93 106 VAL A O 1
ATOM 866 N N . GLU A 1 107 ? 2.189 18.625 28.641 1 89.06 107 GLU A N 1
ATOM 867 C CA . GLU A 1 107 ? 1 17.938 29.141 1 89.06 107 GLU A CA 1
ATOM 868 C C . GLU A 1 107 ? 1.107 16.438 28.953 1 89.06 107 GLU A C 1
ATOM 870 O O . GLU A 1 107 ? 1.851 15.961 28.094 1 89.06 107 GLU A O 1
ATOM 875 N N . ASP A 1 108 ? 0.319 15.711 29.703 1 88.19 108 ASP A N 1
ATOM 876 C CA . ASP A 1 108 ? 0.362 14.25 29.703 1 88.19 108 ASP A CA 1
ATOM 877 C C . ASP A 1 108 ? 0.071 13.688 28.312 1 88.19 108 ASP A C 1
ATOM 879 O O . ASP A 1 108 ? 0.708 12.727 27.875 1 88.19 108 ASP A O 1
ATOM 883 N N . GLU A 1 109 ? -0.755 14.281 27.641 1 86.19 109 GLU A N 1
ATOM 884 C CA . GLU A 1 109 ? -1.185 13.789 26.344 1 86.19 109 GLU A CA 1
ATOM 885 C C . GLU A 1 109 ? -0.122 14.039 25.281 1 86.19 109 GLU A C 1
ATOM 887 O O . GLU A 1 109 ? -0.135 13.414 24.219 1 86.19 109 GLU A O 1
ATOM 892 N N . ASP A 1 110 ? 0.834 14.922 25.656 1 91 110 ASP A N 1
ATOM 893 C CA . ASP A 1 110 ? 1.828 15.305 24.656 1 91 110 ASP A CA 1
ATOM 894 C C . ASP A 1 110 ? 3.207 14.75 25.016 1 91 110 ASP A C 1
ATOM 896 O O . ASP A 1 110 ? 4.199 15.062 24.344 1 91 110 ASP A O 1
ATOM 900 N N . ILE A 1 111 ? 3.258 13.945 26 1 92.88 111 ILE A N 1
ATOM 901 C CA . ILE A 1 111 ? 4.531 13.414 26.469 1 92.88 111 ILE A CA 1
ATOM 902 C C . ILE A 1 111 ? 5.184 12.57 25.375 1 92.88 111 ILE A C 1
ATOM 904 O O . ILE A 1 111 ? 6.406 12.562 25.234 1 92.88 111 ILE A O 1
ATOM 908 N N . HIS A 1 112 ? 4.359 11.922 24.562 1 92.31 112 HIS A N 1
ATOM 909 C CA . HIS A 1 112 ? 4.891 11.023 23.547 1 92.31 112 HIS A CA 1
ATOM 910 C C . HIS A 1 112 ? 5.602 11.805 22.453 1 92.31 112 HIS A C 1
ATOM 912 O O . HIS A 1 112 ? 6.312 11.219 21.625 1 92.31 112 HIS A O 1
ATOM 918 N N . PHE A 1 113 ? 5.492 13.133 22.406 1 93.5 113 PHE A N 1
ATOM 919 C CA . PHE A 1 113 ? 6.188 13.938 21.422 1 93.5 113 PHE A CA 1
ATOM 920 C C . PHE A 1 113 ? 7.613 14.234 21.859 1 93.5 113 PHE A C 1
ATOM 922 O O . PHE A 1 113 ? 8.438 14.672 21.062 1 93.5 113 PHE A O 1
ATOM 929 N N . LEU A 1 114 ? 7.895 14.07 23.125 1 93.81 114 LEU A N 1
ATOM 930 C CA . LEU A 1 114 ? 9.227 14.367 23.656 1 93.81 114 LEU A CA 1
ATOM 931 C C . LEU A 1 114 ? 10.258 13.398 23.094 1 93.81 114 LEU A C 1
ATOM 933 O O . LEU A 1 114 ? 9.992 12.203 22.969 1 93.81 114 LEU A O 1
ATOM 937 N N . PRO A 1 115 ? 11.391 13.875 22.766 1 87.75 115 PRO A N 1
ATOM 938 C CA . PRO A 1 115 ? 12.422 13 22.203 1 87.75 115 PRO A CA 1
ATOM 939 C C . PRO A 1 115 ? 12.797 11.859 23.141 1 87.75 115 PRO A C 1
ATOM 941 O O . PRO A 1 115 ? 13.109 10.758 22.688 1 87.75 115 PRO A O 1
ATOM 944 N N . ALA A 1 116 ? 12.766 12.133 24.469 1 90 116 ALA A N 1
ATOM 945 C CA . ALA A 1 116 ? 13.141 11.117 25.438 1 90 116 ALA A CA 1
ATOM 946 C C . ALA A 1 116 ? 12.125 9.977 25.469 1 90 116 ALA A C 1
ATOM 948 O O . ALA A 1 116 ? 12.438 8.875 25.922 1 90 116 ALA A O 1
ATOM 949 N N . ALA A 1 117 ? 10.906 10.281 25.094 1 89.94 117 ALA A N 1
ATOM 950 C CA . ALA A 1 117 ? 9.844 9.281 25.125 1 89.94 117 ALA A CA 1
ATOM 951 C C . ALA A 1 117 ? 9.82 8.469 23.828 1 89.94 117 ALA A C 1
ATOM 953 O O . ALA A 1 117 ? 9.062 7.504 23.703 1 89.94 117 ALA A O 1
ATOM 954 N N . ARG A 1 118 ? 10.648 8.82 22.938 1 90.62 118 ARG A N 1
ATOM 955 C CA . ARG A 1 118 ? 10.609 8.195 21.625 1 90.62 118 ARG A CA 1
ATOM 956 C C . ARG A 1 118 ? 11.875 7.387 21.359 1 90.62 118 ARG A C 1
ATOM 958 O O . ARG A 1 118 ? 12.977 7.816 21.719 1 90.62 118 ARG A O 1
ATOM 965 N N . SER A 1 119 ? 11.641 6.219 20.828 1 88.06 119 SER A N 1
ATOM 966 C CA . SER A 1 119 ? 12.789 5.402 20.453 1 88.06 119 SER A CA 1
ATOM 967 C C . SER A 1 119 ? 12.398 4.332 19.438 1 88.06 119 SER A C 1
ATOM 969 O O . SER A 1 119 ? 11.297 3.777 19.5 1 88.06 119 SER A O 1
ATOM 971 N N . ILE A 1 120 ? 13.234 4.152 18.484 1 92.38 120 ILE A N 1
ATOM 972 C CA . ILE A 1 120 ? 13.086 3.006 17.594 1 92.38 120 ILE A CA 1
ATOM 973 C C . ILE A 1 120 ? 13.883 1.822 18.141 1 92.38 120 ILE A C 1
ATOM 975 O O . ILE A 1 120 ? 15.07 1.671 17.828 1 92.38 120 ILE A O 1
ATOM 979 N N . ASP A 1 121 ? 13.164 1.077 18.875 1 91.5 121 ASP A N 1
ATOM 980 C CA . ASP A 1 121 ? 13.805 -0.06 19.531 1 91.5 121 ASP A CA 1
ATOM 981 C C . ASP A 1 121 ? 13.93 -1.243 18.578 1 91.5 121 ASP A C 1
ATOM 983 O O . ASP A 1 121 ? 13.617 -1.123 17.391 1 91.5 121 ASP A O 1
ATOM 987 N N . TYR A 1 122 ? 14.391 -2.393 19.047 1 91.12 122 TYR A N 1
ATOM 988 C CA . TYR A 1 122 ? 14.719 -3.555 18.234 1 91.12 122 TYR A CA 1
ATOM 989 C C . TYR A 1 122 ? 13.484 -4.078 17.516 1 91.12 122 TYR A C 1
ATOM 991 O O . TYR A 1 122 ? 13.547 -4.395 16.328 1 91.12 122 TYR A O 1
ATOM 999 N N . VAL A 1 123 ? 12.414 -4.195 18.203 1 91.94 123 VAL A N 1
ATOM 1000 C CA . VAL A 1 123 ? 11.188 -4.758 17.656 1 91.94 123 VAL A CA 1
ATOM 1001 C C . VAL A 1 123 ? 10.664 -3.859 16.531 1 91.94 123 VAL A C 1
ATOM 1003 O O . VAL A 1 123 ? 10.258 -4.348 15.477 1 91.94 123 VAL A O 1
ATOM 1006 N N . LYS A 1 124 ? 10.695 -2.562 16.75 1 93.81 124 LYS A N 1
ATOM 1007 C CA . LYS A 1 124 ? 10.219 -1.619 15.742 1 93.81 124 LYS A CA 1
ATOM 1008 C C . LYS A 1 124 ? 11.141 -1.607 14.523 1 93.81 124 LYS A C 1
ATOM 1010 O O . LYS A 1 124 ? 10.68 -1.479 13.391 1 93.81 124 LYS A O 1
ATOM 1015 N N . GLU A 1 125 ? 12.422 -1.748 14.836 1 92.94 125 GLU A N 1
ATOM 1016 C CA . GLU A 1 125 ? 13.375 -1.818 13.734 1 92.94 125 GLU A CA 1
ATOM 1017 C C . GLU A 1 125 ? 13.102 -3.031 12.844 1 92.94 125 GLU A C 1
ATOM 1019 O O . GLU A 1 125 ? 13.094 -2.92 11.617 1 92.94 125 GLU A O 1
ATOM 1024 N N . SER A 1 126 ? 12.922 -4.148 13.516 1 90 126 SER A N 1
ATOM 1025 C CA . SER A 1 126 ? 12.641 -5.391 12.797 1 90 126 SER A CA 1
ATOM 1026 C C . SER A 1 126 ? 11.336 -5.297 12.016 1 90 126 SER A C 1
ATOM 1028 O O . SER A 1 126 ? 11.227 -5.836 10.914 1 90 126 SER A O 1
ATOM 1030 N N . PHE A 1 127 ? 10.445 -4.629 12.625 1 93 127 PHE A N 1
ATOM 1031 C CA . PHE A 1 127 ? 9.133 -4.469 12.008 1 93 127 PHE A CA 1
ATOM 1032 C C . PHE A 1 127 ? 9.227 -3.578 10.773 1 93 127 PHE A C 1
ATOM 1034 O O . PHE A 1 127 ? 8.719 -3.932 9.703 1 93 127 PHE A O 1
ATOM 1041 N N . ILE A 1 128 ? 9.867 -2.467 10.891 1 94.25 128 ILE A N 1
ATOM 1042 C CA . ILE A 1 128 ? 10.008 -1.517 9.797 1 94.25 128 ILE A CA 1
ATOM 1043 C C . ILE A 1 128 ? 10.797 -2.158 8.656 1 94.25 128 ILE A C 1
ATOM 1045 O O . ILE A 1 128 ? 10.422 -2.033 7.488 1 94.25 128 ILE A O 1
ATOM 1049 N N . SER A 1 129 ? 11.805 -2.895 8.961 1 90.06 129 SER A N 1
ATOM 1050 C CA . SER A 1 129 ? 12.625 -3.561 7.957 1 90.06 129 SER A CA 1
ATOM 1051 C C . SER A 1 129 ? 11.852 -4.676 7.262 1 90.06 129 SER A C 1
ATOM 1053 O O . SER A 1 129 ? 11.977 -4.867 6.051 1 90.06 129 SER A O 1
ATOM 1055 N N . GLY A 1 130 ? 11.102 -5.387 8.047 1 89.75 130 GLY A N 1
ATOM 1056 C CA . GLY A 1 130 ? 10.273 -6.438 7.465 1 89.75 130 GLY A CA 1
ATOM 1057 C C . GLY A 1 130 ? 9.234 -5.906 6.5 1 89.75 130 GLY A C 1
ATOM 1058 O O . GLY A 1 130 ? 8.977 -6.52 5.461 1 89.75 130 GLY A O 1
ATOM 1059 N N . LEU A 1 131 ? 8.656 -4.801 6.887 1 93.31 131 LEU A N 1
ATOM 1060 C CA . LEU A 1 131 ? 7.645 -4.195 6.027 1 93.31 131 LEU A CA 1
ATOM 1061 C C . LEU A 1 131 ? 8.281 -3.613 4.77 1 93.31 131 LEU A C 1
ATOM 1063 O O . LEU A 1 131 ? 7.664 -3.621 3.699 1 93.31 131 LEU A O 1
ATOM 1067 N N . SER A 1 132 ? 9.445 -3.135 4.93 1 91.31 132 SER A N 1
ATOM 1068 C CA . SER A 1 132 ? 10.164 -2.613 3.768 1 91.31 132 SER A CA 1
ATOM 1069 C C . SER A 1 132 ? 10.383 -3.697 2.719 1 91.31 132 SER A C 1
ATOM 1071 O O . SER A 1 132 ? 10.328 -3.428 1.519 1 91.31 132 SER A O 1
ATOM 1073 N N . ALA A 1 133 ? 10.578 -4.898 3.129 1 88.88 133 ALA A N 1
ATOM 1074 C CA . ALA A 1 133 ? 10.836 -6.023 2.236 1 88.88 133 ALA A CA 1
ATOM 1075 C C . ALA A 1 133 ? 9.609 -6.324 1.374 1 88.88 133 ALA A C 1
ATOM 1077 O O . ALA A 1 133 ? 9.719 -6.957 0.322 1 88.88 133 ALA A O 1
ATOM 1078 N N . ILE A 1 134 ? 8.461 -5.883 1.792 1 90.69 134 ILE A N 1
ATOM 1079 C CA . ILE A 1 134 ? 7.242 -6.066 1.012 1 90.69 134 ILE A CA 1
ATOM 1080 C C . ILE A 1 134 ? 6.773 -4.719 0.458 1 90.69 134 ILE A C 1
ATOM 1082 O O . ILE A 1 134 ? 5.594 -4.547 0.144 1 90.69 134 ILE A O 1
ATOM 1086 N N . ASN A 1 135 ? 7.621 -3.793 0.443 1 90 135 ASN A N 1
ATOM 1087 C CA . ASN A 1 135 ? 7.453 -2.492 -0.195 1 90 135 ASN A CA 1
ATOM 1088 C C . ASN A 1 135 ? 6.441 -1.627 0.553 1 90 135 ASN A C 1
ATOM 1090 O O . ASN A 1 135 ? 5.602 -0.973 -0.066 1 90 135 ASN A O 1
ATOM 1094 N N . ILE A 1 136 ? 6.477 -1.678 1.849 1 92.31 136 ILE A N 1
ATOM 1095 C CA . ILE A 1 136 ? 5.691 -0.775 2.684 1 92.31 136 ILE A CA 1
ATOM 1096 C C . ILE A 1 136 ? 6.602 0.292 3.287 1 92.31 136 ILE A C 1
ATOM 1098 O O . ILE A 1 136 ? 7.582 -0.03 3.963 1 92.31 136 ILE A O 1
ATOM 1102 N N . GLY A 1 137 ? 6.297 1.5 3.053 1 91.12 137 GLY A N 1
ATOM 1103 C CA . GLY A 1 137 ? 7.133 2.613 3.479 1 91.12 137 GLY A CA 1
ATOM 1104 C C . GLY A 1 137 ? 7.043 2.891 4.965 1 91.12 137 GLY A C 1
ATOM 1105 O O . GLY A 1 137 ? 6.207 2.311 5.664 1 91.12 137 GLY A O 1
ATOM 1106 N N . PRO A 1 138 ? 7.91 3.75 5.41 1 93.94 138 PRO A N 1
ATOM 1107 C CA . PRO A 1 138 ? 7.984 4.023 6.848 1 93.94 138 PRO A CA 1
ATOM 1108 C C . PRO A 1 138 ? 6.73 4.715 7.383 1 93.94 138 PRO A C 1
ATOM 1110 O O . PRO A 1 138 ? 6.336 4.484 8.531 1 93.94 138 PRO A O 1
ATOM 1113 N N . VAL A 1 139 ? 6.086 5.559 6.633 1 92.62 139 VAL A N 1
ATOM 1114 C CA . VAL A 1 139 ? 4.891 6.262 7.082 1 92.62 139 VAL A CA 1
ATOM 1115 C C . VAL A 1 139 ? 3.754 5.262 7.297 1 92.62 139 VAL A C 1
ATOM 1117 O O . VAL A 1 139 ? 3.051 5.324 8.312 1 92.62 139 VAL A O 1
ATOM 1120 N N . LYS A 1 140 ? 3.586 4.363 6.344 1 92.25 140 LYS A N 1
ATOM 1121 C CA . LYS A 1 140 ? 2.564 3.332 6.496 1 92.25 140 LYS A CA 1
ATOM 1122 C C . LYS A 1 140 ? 2.896 2.395 7.652 1 92.25 140 LYS A C 1
ATOM 1124 O O . LYS A 1 140 ? 1.998 1.913 8.344 1 92.25 140 LYS A O 1
ATOM 1129 N N . ALA A 1 141 ? 4.195 2.125 7.777 1 95.06 141 ALA A N 1
ATOM 1130 C CA . ALA A 1 141 ? 4.609 1.308 8.914 1 95.06 141 ALA A CA 1
ATOM 1131 C C . ALA A 1 141 ? 4.199 1.953 10.234 1 95.06 141 ALA A C 1
ATOM 1133 O O . ALA A 1 141 ? 3.723 1.271 11.141 1 95.06 141 ALA A O 1
ATOM 1134 N N . PHE A 1 142 ? 4.352 3.277 10.297 1 96 142 PHE A N 1
ATOM 1135 C CA . PHE A 1 142 ? 3.951 4.02 11.484 1 96 142 PHE A CA 1
ATOM 1136 C C . PHE A 1 142 ? 2.451 3.895 11.727 1 96 142 PHE A C 1
ATOM 1138 O O . PHE A 1 142 ? 2.012 3.662 12.852 1 96 142 PHE A O 1
ATOM 1145 N N . ASN A 1 143 ? 1.695 3.988 10.75 1 93.56 143 ASN A N 1
ATOM 1146 C CA . ASN A 1 143 ? 0.245 3.898 10.883 1 93.56 143 ASN A CA 1
ATOM 1147 C C . ASN A 1 143 ? -0.198 2.49 11.266 1 93.56 143 ASN A C 1
ATOM 1149 O O . ASN A 1 143 ? -1.186 2.32 11.984 1 93.56 143 ASN A O 1
ATOM 1153 N N . ILE A 1 144 ? 0.505 1.502 10.742 1 94.69 144 ILE A N 1
ATOM 1154 C CA . ILE A 1 144 ? 0.202 0.124 11.117 1 94.69 144 ILE A CA 1
ATOM 1155 C C . ILE A 1 144 ? 0.478 -0.08 12.609 1 94.69 144 ILE A C 1
ATOM 1157 O O . ILE A 1 144 ? -0.329 -0.686 13.32 1 94.69 144 ILE A O 1
ATOM 1161 N N . MET A 1 145 ? 1.578 0.474 13.062 1 94.81 145 MET A N 1
ATOM 1162 C CA . MET A 1 145 ? 1.909 0.353 14.484 1 94.81 145 MET A CA 1
ATOM 1163 C C . MET A 1 145 ? 0.88 1.074 15.344 1 94.81 145 MET A C 1
ATOM 1165 O O . MET A 1 145 ? 0.5 0.581 16.406 1 94.81 145 MET A O 1
ATOM 1169 N N . LYS A 1 146 ? 0.467 2.262 14.867 1 93.69 146 LYS A N 1
ATOM 1170 C CA . LYS A 1 146 ? -0.573 2.99 15.586 1 93.69 146 LYS A CA 1
ATOM 1171 C C . LYS A 1 146 ? -1.818 2.129 15.773 1 93.69 146 LYS A C 1
ATOM 1173 O O . LYS A 1 146 ? -2.404 2.104 16.859 1 93.69 146 LYS A O 1
ATOM 1178 N N . THR A 1 147 ? -2.127 1.414 14.711 1 88.44 147 THR A N 1
ATOM 1179 C CA . THR A 1 147 ? -3.299 0.546 14.758 1 88.44 147 THR A CA 1
ATOM 1180 C C . THR A 1 147 ? -3.059 -0.635 15.688 1 88.44 147 THR A C 1
ATOM 1182 O O . THR A 1 147 ? -3.951 -1.026 16.453 1 88.44 147 THR A O 1
ATOM 1185 N N . MET A 1 148 ? -1.891 -1.169 15.703 1 90.06 148 MET A N 1
ATOM 1186 C CA . MET A 1 148 ? -1.549 -2.332 16.516 1 90.06 148 MET A CA 1
ATOM 1187 C C . MET A 1 148 ? -1.523 -1.975 18 1 90.06 148 MET A C 1
ATOM 1189 O O . MET A 1 148 ? -1.962 -2.76 18.844 1 90.06 148 MET A O 1
ATOM 1193 N N . TYR A 1 149 ? -1.061 -0.753 18.25 1 91.06 149 TYR A N 1
ATOM 1194 C CA . TYR A 1 149 ? -0.845 -0.391 19.656 1 91.06 149 TYR A CA 1
ATOM 1195 C C . TYR A 1 149 ? -2.041 0.371 20.203 1 91.06 149 TYR A C 1
ATOM 1197 O O . TYR A 1 149 ? -2.178 0.522 21.422 1 91.06 149 TYR A O 1
ATOM 1205 N N . GLY A 1 150 ? -2.926 0.913 19.328 1 84.12 150 GLY A N 1
ATOM 1206 C CA . GLY A 1 150 ? -4.18 1.49 19.797 1 84.12 150 GLY A CA 1
ATOM 1207 C C . GLY A 1 150 ? -4.164 3.008 19.812 1 84.12 150 GLY A C 1
ATOM 1208 O O . GLY A 1 150 ? -5.145 3.637 20.219 1 84.12 150 GLY A O 1
ATOM 1209 N N . GLY A 1 151 ? -3.018 3.602 19.406 1 88.19 151 GLY A N 1
ATOM 1210 C CA . GLY A 1 151 ? -2.955 5.055 19.422 1 88.19 151 GLY A CA 1
ATOM 1211 C C . GLY A 1 151 ? -1.586 5.594 19.047 1 88.19 151 GLY A C 1
ATOM 1212 O O . GLY A 1 151 ? -0.609 4.844 19 1 88.19 151 GLY A O 1
ATOM 1213 N N . PHE A 1 152 ? -1.578 6.836 18.828 1 90.56 152 PHE A N 1
ATOM 1214 C CA . PHE A 1 152 ? -0.323 7.484 18.469 1 90.56 152 PHE A CA 1
ATOM 1215 C C . PHE A 1 152 ? 0.619 7.543 19.672 1 90.56 152 PHE A C 1
ATOM 1217 O O . PHE A 1 152 ? 1.834 7.402 19.516 1 90.56 152 PHE A O 1
ATOM 1224 N N . GLY A 1 153 ? 0.054 7.723 20.859 1 88.25 153 GLY A N 1
ATOM 1225 C CA . GLY A 1 153 ? 0.843 7.844 22.078 1 88.25 153 GLY A CA 1
ATOM 1226 C C . GLY A 1 153 ? 1.512 6.547 22.484 1 88.25 153 GLY A C 1
ATOM 1227 O O . GLY A 1 153 ? 2.551 6.562 23.156 1 88.25 153 GLY A O 1
ATOM 1228 N N . GLU A 1 154 ? 1.045 5.445 22.016 1 89.12 154 GLU A N 1
ATOM 1229 C CA . GLU A 1 154 ? 1.531 4.137 22.438 1 89.12 154 GLU A CA 1
ATOM 1230 C C . GLU A 1 154 ? 2.615 3.619 21.484 1 89.12 154 GLU A C 1
ATOM 1232 O O . GLU A 1 154 ? 3.316 2.658 21.812 1 89.12 154 GLU A O 1
ATOM 1237 N N . VAL A 1 155 ? 2.793 4.211 20.406 1 91.88 155 VAL A N 1
ATOM 1238 C CA . VAL A 1 155 ? 3.762 3.734 19.422 1 91.88 155 VAL A CA 1
ATOM 1239 C C . VAL A 1 155 ? 5.18 3.932 19.969 1 91.88 155 VAL A C 1
ATOM 1241 O O . VAL A 1 155 ? 6.062 3.104 19.719 1 91.88 155 VAL A O 1
ATOM 1244 N N . GLY A 1 156 ? 5.402 5.031 20.719 1 91.62 156 GLY A N 1
ATOM 1245 C CA . GLY A 1 156 ? 6.727 5.32 21.25 1 91.62 156 GLY A CA 1
ATOM 1246 C C . GLY A 1 156 ? 7.695 5.828 20.188 1 91.62 156 GLY A C 1
ATOM 1247 O O . GLY A 1 156 ? 8.914 5.711 20.359 1 91.62 156 GLY A O 1
ATOM 1248 N N . ALA A 1 157 ? 7.211 6.18 19.062 1 94.44 157 ALA A N 1
ATOM 1249 C CA . ALA A 1 157 ? 7.98 6.766 17.969 1 94.44 157 ALA A CA 1
ATOM 1250 C C . ALA A 1 157 ? 7.098 7.652 17.094 1 94.44 157 ALA A C 1
ATOM 1252 O O . ALA A 1 157 ? 5.871 7.539 17.125 1 94.44 157 ALA A O 1
ATOM 1253 N N . SER A 1 158 ? 7.707 8.555 16.422 1 93.19 158 SER A N 1
ATOM 1254 C CA . SER A 1 158 ? 6.977 9.391 15.484 1 93.19 158 SER A CA 1
ATOM 1255 C C . SER A 1 158 ? 7.176 8.922 14.047 1 93.19 158 SER A C 1
ATOM 1257 O O . SER A 1 158 ? 8.055 8.094 13.781 1 93.19 158 SER A O 1
ATOM 1259 N N . LYS A 1 159 ? 6.32 9.406 13.25 1 93.25 159 LYS A N 1
ATOM 1260 C CA . LYS A 1 159 ? 6.453 9.117 11.82 1 93.25 159 LYS A CA 1
ATOM 1261 C C . LYS A 1 159 ? 7.828 9.531 11.305 1 93.25 159 LYS A C 1
ATOM 1263 O O . LYS A 1 159 ? 8.414 8.844 10.461 1 93.25 159 LYS A O 1
ATOM 1268 N N . VAL A 1 160 ? 8.344 10.602 11.805 1 93 160 VAL A N 1
ATOM 1269 C CA . VAL A 1 160 ? 9.633 11.133 11.383 1 93 160 VAL A CA 1
ATOM 1270 C C . VAL A 1 160 ? 10.75 10.195 11.844 1 93 160 VAL A C 1
ATOM 1272 O O . VAL A 1 160 ? 11.742 10 11.133 1 93 160 VAL A O 1
ATOM 1275 N N . ASP A 1 161 ? 10.523 9.641 13.008 1 95 161 ASP A N 1
ATOM 1276 C CA . ASP A 1 161 ? 11.516 8.688 13.5 1 95 161 ASP A CA 1
ATOM 1277 C C . ASP A 1 161 ? 11.625 7.48 12.57 1 95 161 ASP A C 1
ATOM 1279 O O . ASP A 1 161 ? 12.719 6.992 12.312 1 95 161 ASP A O 1
ATOM 1283 N N . CYS A 1 162 ? 10.516 7.016 12.148 1 95.62 162 CYS A N 1
ATOM 1284 C CA . CYS A 1 162 ? 10.516 5.891 11.219 1 95.62 162 CYS A CA 1
ATOM 1285 C C . CYS A 1 162 ? 11.203 6.258 9.906 1 95.62 162 CYS A C 1
ATOM 1287 O O . CYS A 1 162 ? 11.984 5.473 9.367 1 95.62 162 CYS A O 1
ATOM 1289 N N . LYS A 1 163 ? 10.969 7.461 9.438 1 94.69 163 LYS A N 1
ATOM 1290 C CA . LYS A 1 163 ? 11.617 7.945 8.219 1 94.69 163 LYS A CA 1
ATOM 1291 C C . LYS A 1 163 ? 13.125 8.062 8.414 1 94.69 163 LYS A C 1
ATOM 1293 O O . LYS A 1 163 ? 13.898 7.699 7.527 1 94.69 163 LYS A O 1
ATOM 1298 N N . ASN A 1 164 ? 13.445 8.57 9.586 1 93.62 164 ASN A N 1
ATOM 1299 C CA . ASN A 1 164 ? 14.859 8.734 9.898 1 93.62 164 ASN A CA 1
ATOM 1300 C C . ASN A 1 164 ? 15.578 7.391 9.969 1 93.62 164 ASN A C 1
ATOM 1302 O O . ASN A 1 164 ? 16.734 7.281 9.562 1 93.62 164 ASN A O 1
ATOM 1306 N N . TYR A 1 165 ? 14.906 6.477 10.516 1 94.5 165 TYR A N 1
ATOM 1307 C CA . TYR A 1 165 ? 15.5 5.145 10.562 1 94.5 165 TYR A CA 1
ATOM 1308 C C . TYR A 1 165 ? 15.852 4.648 9.164 1 94.5 165 TYR A C 1
ATOM 1310 O O . TYR A 1 165 ? 16.953 4.156 8.93 1 94.5 165 TYR A O 1
ATOM 1318 N N . ARG A 1 166 ? 14.93 4.766 8.289 1 92.81 166 ARG A N 1
ATOM 1319 C CA . ARG A 1 166 ? 15.148 4.34 6.91 1 92.81 166 ARG A CA 1
ATOM 1320 C C . ARG A 1 166 ? 16.25 5.16 6.254 1 92.81 166 ARG A C 1
ATOM 1322 O O . ARG A 1 166 ? 17.078 4.621 5.516 1 92.81 166 ARG A O 1
ATOM 1329 N N . ARG A 1 167 ? 16.234 6.438 6.508 1 92.12 167 ARG A N 1
ATOM 1330 C CA . ARG A 1 167 ? 17.281 7.32 5.988 1 92.12 167 ARG A CA 1
ATOM 1331 C C . ARG A 1 167 ? 18.656 6.898 6.496 1 92.12 167 ARG A C 1
ATOM 1333 O O . ARG A 1 167 ? 19.609 6.836 5.727 1 92.12 167 ARG A O 1
ATOM 1340 N N . ASP A 1 168 ? 18.672 6.613 7.793 1 93.12 168 ASP A N 1
ATOM 1341 C CA . ASP A 1 168 ? 19.938 6.203 8.391 1 93.12 168 ASP A CA 1
ATOM 1342 C C . ASP A 1 168 ? 20.438 4.898 7.773 1 93.12 168 ASP A C 1
ATOM 1344 O O . ASP A 1 168 ? 21.641 4.727 7.566 1 93.12 168 ASP A O 1
ATOM 1348 N N . LEU A 1 169 ? 19.578 4.02 7.559 1 92.12 169 LEU A N 1
ATOM 1349 C CA . LEU A 1 169 ? 19.938 2.768 6.902 1 92.12 169 LEU A CA 1
ATOM 1350 C C . LEU A 1 169 ? 20.484 3.027 5.5 1 92.12 169 LEU A C 1
ATOM 1352 O O . LEU A 1 169 ? 21.5 2.447 5.105 1 92.12 169 LEU A O 1
ATOM 1356 N N . ASN A 1 170 ? 19.891 3.895 4.773 1 90.06 170 ASN A N 1
ATOM 1357 C CA . ASN A 1 170 ? 20.328 4.238 3.422 1 90.06 170 ASN A CA 1
ATOM 1358 C C . ASN A 1 170 ? 21.688 4.922 3.432 1 90.06 170 ASN A C 1
ATOM 1360 O O . ASN A 1 170 ? 22.5 4.711 2.527 1 90.06 170 ASN A O 1
ATOM 1364 N N . LEU A 1 171 ? 21.844 5.773 4.48 1 91.19 171 LEU A N 1
ATOM 1365 C CA . LEU A 1 171 ? 23.125 6.453 4.617 1 91.19 171 LEU A CA 1
ATOM 1366 C C . LEU A 1 171 ? 24.234 5.457 4.941 1 91.19 171 LEU A C 1
ATOM 1368 O O . LEU A 1 171 ? 25.375 5.609 4.473 1 91.19 171 LEU A O 1
ATOM 1372 N N . TYR A 1 172 ? 23.891 4.523 5.742 1 92.06 172 TYR A N 1
ATOM 1373 C CA . TYR A 1 172 ? 24.859 3.479 6.07 1 92.06 172 TYR A CA 1
ATOM 1374 C C . TYR A 1 172 ? 25.266 2.709 4.824 1 92.06 172 TYR A C 1
ATOM 1376 O O . TYR A 1 172 ? 26.453 2.438 4.621 1 92.06 172 TYR A O 1
ATOM 1384 N N . ILE A 1 173 ? 24.312 2.326 3.982 1 90.62 173 ILE A N 1
ATOM 1385 C CA . ILE A 1 173 ? 24.609 1.616 2.742 1 90.62 173 ILE A CA 1
ATOM 1386 C C . ILE A 1 173 ? 25.344 2.545 1.773 1 90.62 173 ILE A C 1
ATOM 1388 O O . ILE A 1 173 ? 26.406 2.207 1.271 1 90.62 173 ILE A O 1
ATOM 1392 N N . GLY A 1 174 ? 24.797 3.771 1.521 1 86.81 174 GLY A N 1
ATOM 1393 C CA . GLY A 1 174 ? 25.375 4.887 0.781 1 86.81 174 GLY A CA 1
ATOM 1394 C C . GLY A 1 174 ? 26.203 4.449 -0.414 1 86.81 174 GLY A C 1
ATOM 1395 O O . GLY A 1 174 ? 25.719 3.697 -1.265 1 86.81 174 GLY A O 1
ATOM 1396 N N . GLU A 1 175 ? 27.531 4.703 -0.363 1 86.75 175 GLU A N 1
ATOM 1397 C CA . GLU A 1 175 ? 28.422 4.473 -1.489 1 86.75 175 GLU A CA 1
ATOM 1398 C C . GLU A 1 175 ? 28.859 3.01 -1.561 1 86.75 175 GLU A C 1
ATOM 1400 O O . GLU A 1 175 ? 29.375 2.559 -2.584 1 86.75 175 GLU A O 1
ATOM 1405 N N . TYR A 1 176 ? 28.547 2.256 -0.557 1 91.69 176 TYR A N 1
ATOM 1406 C CA . TYR A 1 176 ? 28.984 0.867 -0.51 1 91.69 176 TYR A CA 1
ATOM 1407 C C . TYR A 1 176 ? 27.891 -0.069 -1.007 1 91.69 176 TYR A C 1
ATOM 1409 O O . TYR A 1 176 ? 28 -1.291 -0.884 1 91.69 176 TYR A O 1
ATOM 1417 N N . ASP A 1 177 ? 26.859 0.443 -1.56 1 93.38 177 ASP A N 1
ATOM 1418 C CA . ASP A 1 177 ? 25.688 -0.314 -1.971 1 93.38 177 ASP A CA 1
ATOM 1419 C C . ASP A 1 177 ? 26.062 -1.438 -2.934 1 93.38 177 ASP A C 1
ATOM 1421 O O . ASP A 1 177 ? 25.703 -2.596 -2.717 1 93.38 177 ASP A O 1
ATOM 1425 N N . ALA A 1 178 ? 26.828 -1.092 -3.959 1 94.25 178 ALA A N 1
ATOM 1426 C CA . ALA A 1 178 ? 27.234 -2.068 -4.965 1 94.25 178 ALA A CA 1
ATOM 1427 C C . ALA A 1 178 ? 28.141 -3.135 -4.363 1 94.25 178 ALA A C 1
ATOM 1429 O O . ALA A 1 178 ? 27.984 -4.328 -4.637 1 94.25 178 ALA A O 1
ATOM 1430 N N . GLU A 1 179 ? 29.062 -2.709 -3.568 1 93.38 179 GLU A N 1
ATOM 1431 C CA . GLU A 1 179 ? 29.969 -3.646 -2.92 1 93.38 179 GLU A CA 1
ATOM 1432 C C . GLU A 1 179 ? 29.219 -4.59 -1.986 1 93.38 179 GLU A C 1
ATOM 1434 O O . GLU A 1 179 ? 29.5 -5.789 -1.95 1 93.38 179 GLU A O 1
ATOM 1439 N N . MET A 1 180 ? 28.328 -4.043 -1.298 1 91.88 180 MET A N 1
ATOM 1440 C CA . MET A 1 180 ? 27.578 -4.816 -0.314 1 91.88 180 MET A CA 1
ATOM 1441 C C . MET A 1 180 ? 26.734 -5.895 -0.994 1 91.88 180 MET A C 1
ATOM 1443 O O . MET A 1 180 ? 26.688 -7.035 -0.526 1 91.88 180 MET A O 1
ATOM 1447 N N . VAL A 1 181 ? 26.078 -5.566 -2.049 1 93.44 181 VAL A N 1
ATOM 1448 C CA . VAL A 1 181 ? 25.219 -6.539 -2.713 1 93.44 181 VAL A CA 1
ATOM 1449 C C . VAL A 1 181 ? 26.062 -7.629 -3.359 1 93.44 181 VAL A C 1
ATOM 1451 O O . VAL A 1 181 ? 25.703 -8.812 -3.318 1 93.44 181 VAL A O 1
ATOM 1454 N N . VAL A 1 182 ? 27.141 -7.266 -3.971 1 94.31 182 VAL A N 1
ATOM 1455 C CA . VAL A 1 182 ? 28.016 -8.25 -4.598 1 94.31 182 VAL A CA 1
ATOM 1456 C C . VAL A 1 182 ? 28.578 -9.195 -3.537 1 94.31 182 VAL A C 1
ATOM 1458 O O . VAL A 1 182 ? 28.594 -10.414 -3.732 1 94.31 182 VAL A O 1
ATOM 1461 N N . ARG A 1 183 ? 28.969 -8.617 -2.459 1 90.75 183 ARG A N 1
ATOM 1462 C CA . ARG A 1 183 ? 29.484 -9.445 -1.375 1 90.75 183 ARG A CA 1
ATOM 1463 C C . ARG A 1 183 ? 28.406 -10.383 -0.841 1 90.75 183 ARG A C 1
ATOM 1465 O O . ARG A 1 183 ? 28.688 -11.523 -0.468 1 90.75 183 ARG A O 1
ATOM 1472 N N . ARG A 1 184 ? 27.281 -9.898 -0.742 1 88.81 184 ARG A N 1
ATOM 1473 C CA . ARG A 1 184 ? 26.156 -10.703 -0.292 1 88.81 184 ARG A CA 1
ATOM 1474 C C . ARG A 1 184 ? 25.906 -11.883 -1.234 1 88.81 184 ARG A C 1
ATOM 1476 O O . ARG A 1 184 ? 25.641 -13 -0.786 1 88.81 184 ARG A O 1
ATOM 1483 N N . LEU A 1 185 ? 26 -11.664 -2.484 1 92 185 LEU A N 1
ATOM 1484 C CA . LEU A 1 185 ? 25.797 -12.719 -3.477 1 92 185 LEU A CA 1
ATOM 1485 C C . LEU A 1 185 ? 26.938 -13.734 -3.434 1 92 185 LEU A C 1
ATOM 1487 O O . LEU A 1 185 ? 26.703 -14.938 -3.533 1 92 185 LEU A O 1
ATOM 1491 N N . ILE A 1 186 ? 28.094 -13.195 -3.215 1 90.69 186 ILE A N 1
ATOM 1492 C CA . ILE A 1 186 ? 29.25 -14.078 -3.139 1 90.69 186 ILE A CA 1
ATOM 1493 C C . ILE A 1 186 ? 29.141 -14.969 -1.898 1 90.69 186 ILE A C 1
ATOM 1495 O O . ILE A 1 186 ? 29.422 -16.172 -1.958 1 90.69 186 ILE A O 1
ATOM 1499 N N . ARG A 1 187 ? 28.75 -14.375 -0.886 1 85.94 187 ARG A N 1
ATOM 1500 C CA . ARG A 1 187 ? 28.578 -15.133 0.345 1 85.94 187 ARG A CA 1
ATOM 1501 C C . ARG A 1 187 ? 27.5 -16.203 0.181 1 85.94 187 ARG A C 1
ATOM 1503 O O . ARG A 1 187 ? 27.641 -17.312 0.699 1 85.94 187 ARG A O 1
ATOM 1510 N N . LYS A 1 188 ? 26.469 -15.883 -0.426 1 87.62 188 LYS A N 1
ATOM 1511 C CA . LYS A 1 188 ? 25.406 -16.844 -0.673 1 87.62 188 LYS A CA 1
ATOM 1512 C C . LYS A 1 188 ? 25.891 -18 -1.541 1 87.62 188 LYS A C 1
ATOM 1514 O O . LYS A 1 188 ? 25.5 -19.156 -1.336 1 87.62 188 LYS A O 1
ATOM 1519 N N . LYS A 1 189 ? 26.703 -17.672 -2.494 1 88.88 189 LYS A N 1
ATOM 1520 C CA . LYS A 1 189 ? 27.297 -18.703 -3.354 1 88.88 189 LYS A CA 1
ATOM 1521 C C . LYS A 1 189 ? 28.172 -19.656 -2.547 1 88.88 189 LYS A C 1
ATOM 1523 O O . LYS A 1 189 ? 28.203 -20.859 -2.828 1 88.88 189 LYS A O 1
ATOM 1528 N N . GLU A 1 190 ? 28.719 -19.125 -1.504 1 85.31 190 GLU A N 1
ATOM 1529 C CA . GLU A 1 190 ? 29.578 -19.938 -0.652 1 85.31 190 GLU A CA 1
ATOM 1530 C C . GLU A 1 190 ? 28.766 -20.844 0.268 1 85.31 190 GLU A C 1
ATOM 1532 O O . GLU A 1 190 ? 29.141 -21.984 0.521 1 85.31 190 GLU A O 1
ATOM 1537 N N . CYS A 1 191 ? 27.703 -20.328 0.667 1 80.88 191 CYS A N 1
ATOM 1538 C CA . CYS A 1 191 ? 26.875 -21.062 1.621 1 80.88 191 CYS A CA 1
ATOM 1539 C C . CYS A 1 191 ? 25.969 -22.062 0.907 1 80.88 191 CYS A C 1
ATOM 1541 O O . CYS A 1 191 ? 25.594 -23.094 1.478 1 80.88 191 CYS A O 1
ATOM 1543 N N . CYS A 1 192 ? 25.578 -21.625 -0.298 1 83.19 192 CYS A N 1
ATOM 1544 C CA . CYS A 1 192 ? 24.672 -22.469 -1.07 1 83.19 192 CYS A CA 1
ATOM 1545 C C . CYS A 1 192 ? 25.297 -22.859 -2.404 1 83.19 192 CYS A C 1
ATOM 1547 O O . CYS A 1 192 ? 25.25 -22.094 -3.365 1 83.19 192 CYS A O 1
ATOM 1549 N N . PRO A 1 193 ? 25.719 -24.047 -2.48 1 81.06 193 PRO A N 1
ATOM 1550 C CA . PRO A 1 193 ? 26.406 -24.453 -3.701 1 81.06 193 PRO A CA 1
ATOM 1551 C C . PRO A 1 193 ? 25.516 -24.391 -4.941 1 81.06 193 PRO A C 1
ATOM 1553 O O . PRO A 1 193 ? 26.031 -24.266 -6.062 1 81.06 193 PRO A O 1
ATOM 1556 N N . GLY A 1 194 ? 24.312 -24.406 -4.824 1 85.69 194 GLY A N 1
ATOM 1557 C CA . GLY A 1 194 ? 23.453 -24.328 -5.992 1 85.69 194 GLY A CA 1
ATOM 1558 C C . GLY A 1 194 ? 23.188 -22.906 -6.441 1 85.69 194 GLY A C 1
ATOM 1559 O O . GLY A 1 194 ? 22.594 -22.672 -7.504 1 85.69 194 GLY A O 1
ATOM 1560 N N . PHE A 1 195 ? 23.766 -22 -5.703 1 92 195 PHE A N 1
ATOM 1561 C CA . PHE A 1 195 ? 23.594 -20.578 -6.023 1 92 195 PHE A CA 1
ATOM 1562 C C . PHE A 1 195 ? 24.688 -20.094 -6.945 1 92 195 PHE A C 1
ATOM 1564 O O . PHE A 1 195 ? 25.859 -20.422 -6.754 1 92 195 PHE A O 1
ATOM 1571 N N . THR A 1 196 ? 24.328 -19.438 -8.047 1 94.81 196 THR A N 1
ATOM 1572 C CA . THR A 1 196 ? 25.297 -18.875 -8.984 1 94.81 196 THR A CA 1
ATOM 1573 C C . THR A 1 196 ? 25.109 -17.359 -9.125 1 94.81 196 THR A C 1
ATOM 1575 O O . THR A 1 196 ? 23.984 -16.875 -9.141 1 94.81 196 THR A O 1
ATOM 1578 N N . CYS A 1 197 ? 26.172 -16.703 -9.133 1 95.88 197 CYS A N 1
ATOM 1579 C CA . CYS A 1 197 ? 26.125 -15.266 -9.375 1 95.88 197 CYS A CA 1
ATOM 1580 C C . CYS A 1 197 ? 27.344 -14.812 -10.18 1 95.88 197 CYS A C 1
ATOM 1582 O O . CYS A 1 197 ? 28.359 -15.508 -10.227 1 95.88 197 CYS A O 1
ATOM 1584 N N . ASP A 1 198 ? 27.156 -13.805 -10.938 1 96.94 198 ASP A N 1
ATOM 1585 C CA . ASP A 1 198 ? 28.219 -13.164 -11.703 1 96.94 198 ASP A CA 1
ATOM 1586 C C . ASP A 1 198 ? 28.016 -11.656 -11.773 1 96.94 198 ASP A C 1
ATOM 1588 O O . ASP A 1 198 ? 26.906 -11.164 -11.578 1 96.94 198 ASP A O 1
ATOM 1592 N N . TYR A 1 199 ? 29.141 -10.961 -11.898 1 96.81 199 TYR A N 1
ATOM 1593 C CA . TYR A 1 199 ? 29.047 -9.508 -12 1 96.81 199 TYR A CA 1
ATOM 1594 C C . TYR A 1 199 ? 30.141 -8.961 -12.914 1 96.81 199 TYR A C 1
ATOM 1596 O O . TYR A 1 199 ? 31.141 -9.633 -13.164 1 96.81 199 TYR A O 1
ATOM 1604 N N . VAL A 1 200 ? 29.875 -7.844 -13.516 1 95.31 200 VAL A N 1
ATOM 1605 C CA . VAL A 1 200 ? 30.828 -7.176 -14.391 1 95.31 200 VAL A CA 1
ATOM 1606 C C . VAL A 1 200 ? 31.062 -5.742 -13.914 1 95.31 200 VAL A C 1
ATOM 1608 O O . VAL A 1 200 ? 30.109 -5.051 -13.539 1 95.31 200 VAL A O 1
ATOM 1611 N N . ILE A 1 201 ? 32.344 -5.414 -13.797 1 93.5 201 ILE A N 1
ATOM 1612 C CA . ILE A 1 201 ? 32.75 -4.082 -13.352 1 93.5 201 ILE A CA 1
ATOM 1613 C C . ILE A 1 201 ? 33.375 -3.32 -14.516 1 93.5 201 ILE A C 1
ATOM 1615 O O . ILE A 1 201 ? 34.125 -3.893 -15.305 1 93.5 201 ILE A O 1
ATOM 1619 N N . GLY A 1 202 ? 32.938 -2.117 -14.617 1 88.75 202 GLY A N 1
ATOM 1620 C CA . GLY A 1 202 ? 33.531 -1.28 -15.641 1 88.75 202 GLY A CA 1
ATOM 1621 C C . GLY A 1 202 ? 34.938 -0.837 -15.312 1 88.75 202 GLY A C 1
ATOM 1622 O O . GLY A 1 202 ? 35.469 -1.217 -14.273 1 88.75 202 GLY A O 1
ATOM 1623 N N . GLU A 1 203 ? 35.562 -0.101 -16.234 1 83.69 203 GLU A N 1
ATOM 1624 C CA . GLU A 1 203 ? 36.906 0.417 -16.062 1 83.69 203 GLU A CA 1
ATOM 1625 C C . GLU A 1 203 ? 37 1.357 -14.859 1 83.69 203 GLU A C 1
ATOM 1627 O O . GLU A 1 203 ? 38.031 1.445 -14.203 1 83.69 203 GLU A O 1
ATOM 1632 N N . ASP A 1 204 ? 35.969 2.051 -14.562 1 85.12 204 ASP A N 1
ATOM 1633 C CA . ASP A 1 204 ? 35.906 2.963 -13.422 1 85.12 204 ASP A CA 1
ATOM 1634 C C . ASP A 1 204 ? 35.531 2.221 -12.141 1 85.12 204 ASP A C 1
ATOM 1636 O O . ASP A 1 204 ? 35.219 2.846 -11.125 1 85.12 204 ASP A O 1
ATOM 1640 N N . ARG A 1 205 ? 35.531 0.923 -12.172 1 90.38 205 ARG A N 1
ATOM 1641 C CA . ARG A 1 205 ? 35.219 0.033 -11.055 1 90.38 205 ARG A CA 1
ATOM 1642 C C . ARG A 1 205 ? 33.75 0.159 -10.641 1 90.38 205 ARG A C 1
ATOM 1644 O O . ARG A 1 205 ? 33.406 -0.095 -9.484 1 90.38 205 ARG A O 1
ATOM 1651 N N . ARG A 1 206 ? 33.031 0.679 -11.57 1 92.75 206 ARG A N 1
ATOM 1652 C CA . ARG A 1 206 ? 31.594 0.786 -11.312 1 92.75 206 ARG A CA 1
ATOM 1653 C C . ARG A 1 206 ? 30.859 -0.47 -11.766 1 92.75 206 ARG A C 1
ATOM 1655 O O . ARG A 1 206 ? 31.203 -1.057 -12.797 1 92.75 206 ARG A O 1
ATOM 1662 N N . LEU A 1 207 ? 29.891 -0.772 -11 1 94.62 207 LEU A N 1
ATOM 1663 C CA . LEU A 1 207 ? 29.094 -1.959 -11.328 1 94.62 207 LEU A CA 1
ATOM 1664 C C . LEU A 1 207 ? 28.312 -1.753 -12.609 1 94.62 207 LEU A C 1
ATOM 1666 O O . LEU A 1 207 ? 27.578 -0.773 -12.742 1 94.62 207 LEU A O 1
ATOM 1670 N N . LYS A 1 208 ? 28.422 -2.682 -13.586 1 93.5 208 LYS A N 1
ATOM 1671 C CA . LYS A 1 208 ? 27.734 -2.566 -14.867 1 93.5 208 LYS A CA 1
ATOM 1672 C C . LYS A 1 208 ? 26.672 -3.65 -15.031 1 93.5 208 LYS A C 1
ATOM 1674 O O . LYS A 1 208 ? 25.734 -3.496 -15.812 1 93.5 208 LYS A O 1
ATOM 1679 N N . GLY A 1 209 ? 26.906 -4.711 -14.375 1 95.25 209 GLY A N 1
ATOM 1680 C CA . GLY A 1 209 ? 25.969 -5.812 -14.492 1 95.25 209 GLY A CA 1
ATOM 1681 C C . GLY A 1 209 ? 26.031 -6.777 -13.32 1 95.25 209 GLY A C 1
ATOM 1682 O O . GLY A 1 209 ? 27.094 -6.977 -12.734 1 95.25 209 GLY A O 1
ATOM 1683 N N . LEU A 1 210 ? 24.922 -7.273 -13.008 1 96.81 210 LEU A N 1
ATOM 1684 C CA . LEU A 1 210 ? 24.766 -8.258 -11.945 1 96.81 210 LEU A CA 1
ATOM 1685 C C . LEU A 1 210 ? 23.781 -9.352 -12.359 1 96.81 210 LEU A C 1
ATOM 1687 O O . LEU A 1 210 ? 22.734 -9.062 -12.922 1 96.81 210 LEU A O 1
ATOM 1691 N N . PHE A 1 211 ? 24.188 -10.656 -12.211 1 97.94 211 PHE A N 1
ATOM 1692 C CA . PHE A 1 211 ? 23.359 -11.805 -12.531 1 97.94 211 PHE A CA 1
ATOM 1693 C C . PHE A 1 211 ? 23.312 -12.781 -11.367 1 97.94 211 PHE A C 1
ATOM 1695 O O . PHE A 1 211 ? 24.328 -12.992 -10.688 1 97.94 211 PHE A O 1
ATOM 1702 N N . TRP A 1 212 ? 22.125 -13.297 -11.086 1 96.94 212 TRP A N 1
ATOM 1703 C CA . TRP A 1 212 ? 22.047 -14.312 -10.039 1 96.94 212 TRP A CA 1
ATOM 1704 C C . TRP A 1 212 ? 20.953 -15.328 -10.359 1 96.94 212 TRP A C 1
ATOM 1706 O O . TRP A 1 212 ? 20 -15.023 -11.086 1 96.94 212 TRP A O 1
ATOM 1716 N N . ALA A 1 213 ? 21.078 -16.547 -9.938 1 95.62 213 ALA A N 1
ATOM 1717 C CA . ALA A 1 213 ? 20.125 -17.656 -10.031 1 95.62 213 ALA A CA 1
ATOM 1718 C C . ALA A 1 213 ? 20.297 -18.641 -8.875 1 95.62 213 ALA A C 1
ATOM 1720 O O . ALA A 1 213 ? 21.422 -19.062 -8.578 1 95.62 213 ALA A O 1
ATOM 1721 N N . ASP A 1 214 ? 19.297 -18.938 -8.227 1 91.62 214 ASP A N 1
ATOM 1722 C CA . ASP A 1 214 ? 19.422 -19.844 -7.078 1 91.62 214 ASP A CA 1
ATOM 1723 C C . ASP A 1 214 ? 19.172 -21.281 -7.484 1 91.62 214 ASP A C 1
ATOM 1725 O O . ASP A 1 214 ? 18.922 -21.578 -8.656 1 91.62 214 ASP A O 1
ATOM 1729 N N . GLU A 1 215 ? 19.219 -22.109 -6.555 1 89 215 GLU A N 1
ATOM 1730 C CA . GLU A 1 215 ? 19.156 -23.547 -6.809 1 89 215 GLU A CA 1
ATOM 1731 C C . GLU A 1 215 ? 17.766 -23.953 -7.305 1 89 215 GLU A C 1
ATOM 1733 O O . GLU A 1 215 ? 17.641 -24.75 -8.234 1 89 215 GLU A O 1
ATOM 1738 N N . GLN A 1 216 ? 16.781 -23.422 -6.664 1 90 216 GLN A N 1
ATOM 1739 C CA . GLN A 1 216 ? 15.43 -23.75 -7.074 1 90 216 GLN A CA 1
ATOM 1740 C C . GLN A 1 216 ? 15.156 -23.297 -8.508 1 90 216 GLN A C 1
ATOM 1742 O O . GLN A 1 216 ? 14.453 -23.969 -9.258 1 90 216 GLN A O 1
ATOM 1747 N N . SER A 1 217 ? 15.695 -22.219 -8.883 1 91.94 217 SER A N 1
ATOM 1748 C CA . SER A 1 217 ? 15.547 -21.719 -10.242 1 91.94 217 SER A CA 1
ATOM 1749 C C . SER A 1 217 ? 16.203 -22.641 -11.25 1 91.94 217 SER A C 1
ATOM 1751 O O . SER A 1 217 ? 15.664 -22.859 -12.344 1 91.94 217 SER A O 1
ATOM 1753 N N . LYS A 1 218 ? 17.266 -23.203 -10.867 1 91.88 218 LYS A N 1
ATOM 1754 C CA . LYS A 1 218 ? 17.969 -24.141 -11.75 1 91.88 218 LYS A CA 1
ATOM 1755 C C . LYS A 1 218 ? 17.188 -25.438 -11.898 1 91.88 218 LYS A C 1
ATOM 1757 O O . LYS A 1 218 ? 17.141 -26.016 -12.992 1 91.88 218 LYS A O 1
ATOM 1762 N N . LYS A 1 219 ? 16.641 -25.828 -10.836 1 90.38 219 LYS A N 1
ATOM 1763 C CA . LYS A 1 219 ? 15.797 -27.016 -10.898 1 90.38 219 LYS A CA 1
ATOM 1764 C C . LYS A 1 219 ? 14.578 -26.781 -11.797 1 90.38 219 LYS A C 1
ATOM 1766 O O . LYS A 1 219 ? 14.203 -27.656 -12.586 1 90.38 219 LYS A O 1
ATOM 1771 N N . ASN A 1 220 ? 14.047 -25.625 -11.641 1 92.12 220 ASN A N 1
ATOM 1772 C CA . ASN A 1 220 ? 12.914 -25.266 -12.492 1 92.12 220 ASN A CA 1
ATOM 1773 C C . ASN A 1 220 ? 13.305 -25.234 -13.961 1 92.12 220 ASN A C 1
ATOM 1775 O O . ASN A 1 220 ? 12.539 -25.672 -14.828 1 92.12 220 ASN A O 1
ATOM 1779 N N . TYR A 1 221 ? 14.438 -24.75 -14.18 1 93.25 221 TYR A N 1
ATOM 1780 C CA . TYR A 1 221 ? 14.891 -24.609 -15.562 1 93.25 221 TYR A CA 1
ATOM 1781 C C . TYR A 1 221 ? 15.109 -25.969 -16.203 1 93.25 221 TYR A C 1
ATOM 1783 O O . TYR A 1 221 ? 14.898 -26.141 -17.406 1 93.25 221 TYR A O 1
ATOM 1791 N N . THR A 1 222 ? 15.469 -26.922 -15.445 1 90.44 222 THR A N 1
ATOM 1792 C CA . THR A 1 222 ? 15.695 -28.266 -15.984 1 90.44 222 THR A CA 1
ATOM 1793 C C . THR A 1 222 ? 14.398 -28.844 -16.531 1 90.44 222 THR A C 1
ATOM 1795 O O . THR A 1 222 ? 14.422 -29.609 -17.5 1 90.44 222 THR A O 1
ATOM 1798 N N . VAL A 1 223 ? 13.367 -28.359 -15.992 1 89.88 223 VAL A N 1
ATOM 1799 C CA . VAL A 1 223 ? 12.094 -28.953 -16.406 1 89.88 223 VAL A CA 1
ATOM 1800 C C . VAL A 1 223 ? 11.352 -27.984 -17.328 1 89.88 223 VAL A C 1
ATOM 1802 O O . VAL A 1 223 ? 10.773 -28.406 -18.328 1 89.88 223 VAL A O 1
ATOM 1805 N N . PHE A 1 224 ? 11.422 -26.734 -16.938 1 90.25 224 PHE A N 1
ATOM 1806 C CA . PHE A 1 224 ? 10.578 -25.766 -17.641 1 90.25 224 PHE A CA 1
ATOM 1807 C C . PHE A 1 224 ? 11.414 -24.891 -18.562 1 90.25 224 PHE A C 1
ATOM 1809 O O . PHE A 1 224 ? 10.898 -23.938 -19.141 1 90.25 224 PHE A O 1
ATOM 1816 N N . GLY A 1 225 ? 12.648 -25.125 -18.688 1 89.62 225 GLY A N 1
ATOM 1817 C CA . GLY A 1 225 ? 13.578 -24.219 -19.344 1 89.62 225 GLY A CA 1
ATOM 1818 C C . GLY A 1 225 ? 13.562 -24.328 -20.844 1 89.62 225 GLY A C 1
ATOM 1819 O O . GLY A 1 225 ? 14.438 -23.797 -21.531 1 89.62 225 GLY A O 1
ATOM 1820 N N . ASP A 1 226 ? 12.609 -25 -21.391 1 86.75 226 ASP A N 1
ATOM 1821 C CA . ASP A 1 226 ? 12.508 -25.109 -22.828 1 86.75 226 ASP A CA 1
ATOM 1822 C C . ASP A 1 226 ? 12.156 -23.766 -23.469 1 86.75 226 ASP A C 1
ATOM 1824 O O . ASP A 1 226 ? 12.492 -23.516 -24.625 1 86.75 226 ASP A O 1
ATOM 1828 N N . ILE A 1 227 ? 11.492 -22.984 -22.656 1 86.88 227 ILE A N 1
ATOM 1829 C CA . ILE A 1 227 ? 11.109 -21.672 -23.156 1 86.88 227 ILE A CA 1
ATOM 1830 C C . ILE A 1 227 ? 11.297 -20.625 -22.062 1 86.88 227 ILE A C 1
ATOM 1832 O O . ILE A 1 227 ? 11 -20.891 -20.891 1 86.88 227 ILE A O 1
ATOM 1836 N N . PHE A 1 228 ? 11.883 -19.516 -22.484 1 87.69 228 PHE A N 1
ATOM 1837 C CA . PHE A 1 228 ? 11.797 -18.406 -21.562 1 87.69 228 PHE A CA 1
ATOM 1838 C C . PHE A 1 228 ? 11.719 -17.078 -22.328 1 87.69 228 PHE A C 1
ATOM 1840 O O . PHE A 1 228 ? 11.992 -17.031 -23.516 1 87.69 228 PHE A O 1
ATOM 1847 N N . GLY A 1 229 ? 11.125 -16.188 -21.703 1 88.5 229 GLY A N 1
ATOM 1848 C CA . GLY A 1 229 ? 11.117 -14.812 -22.188 1 88.5 229 GLY A CA 1
ATOM 1849 C C . GLY A 1 229 ? 11.695 -13.828 -21.172 1 88.5 229 GLY A C 1
ATOM 1850 O O . GLY A 1 229 ? 11.75 -14.125 -19.984 1 88.5 229 GLY A O 1
ATOM 1851 N N . PHE A 1 230 ? 12.305 -12.828 -21.719 1 85.38 230 PHE A N 1
ATOM 1852 C CA . PHE A 1 230 ? 12.734 -11.781 -20.797 1 85.38 230 PHE A CA 1
ATOM 1853 C C . PHE A 1 230 ? 12.453 -10.398 -21.375 1 85.38 230 PHE A C 1
ATOM 1855 O O . PHE A 1 230 ? 12.406 -10.227 -22.594 1 85.38 230 PHE A O 1
ATOM 1862 N N . ASP A 1 231 ? 12.023 -9.602 -20.469 1 86.62 231 ASP A N 1
ATOM 1863 C CA . ASP A 1 231 ? 11.727 -8.203 -20.75 1 86.62 231 ASP A CA 1
ATOM 1864 C C . ASP A 1 231 ? 12.32 -7.281 -19.688 1 86.62 231 ASP A C 1
ATOM 1866 O O . ASP A 1 231 ? 12.227 -7.57 -18.5 1 86.62 231 ASP A O 1
ATOM 1870 N N . ALA A 1 232 ? 12.977 -6.27 -20.25 1 85.38 232 ALA A N 1
ATOM 1871 C CA . ALA A 1 232 ? 13.641 -5.34 -19.344 1 85.38 232 ALA A CA 1
ATOM 1872 C C . ALA A 1 232 ? 12.625 -4.391 -18.703 1 85.38 232 ALA A C 1
ATOM 1874 O O . ALA A 1 232 ? 11.68 -3.953 -19.359 1 85.38 232 ALA A O 1
ATOM 1875 N N . THR A 1 233 ? 12.797 -4.203 -17.453 1 83.62 233 THR A N 1
ATOM 1876 C CA . THR A 1 233 ? 11.938 -3.27 -16.734 1 83.62 233 THR A CA 1
ATOM 1877 C C . THR A 1 233 ? 12.758 -2.158 -16.094 1 83.62 233 THR A C 1
ATOM 1879 O O . THR A 1 233 ? 13.852 -2.408 -15.578 1 83.62 233 THR A O 1
ATOM 1882 N N . TYR A 1 234 ? 12.062 -0.995 -16.078 1 76.06 234 TYR A N 1
ATOM 1883 C CA . TYR A 1 234 ? 12.75 0.184 -15.57 1 76.06 234 TYR A CA 1
ATOM 1884 C C . TYR A 1 234 ? 12.219 0.578 -14.203 1 76.06 234 TYR A C 1
ATOM 1886 O O . TYR A 1 234 ? 11.273 -0.039 -13.695 1 76.06 234 TYR A O 1
ATOM 1894 N N . LYS A 1 235 ? 12.891 1.455 -13.508 1 79.25 235 LYS A N 1
ATOM 1895 C CA . LYS A 1 235 ? 12.469 2.09 -12.258 1 79.25 235 LYS A CA 1
ATOM 1896 C C . LYS A 1 235 ? 12.344 1.063 -11.133 1 79.25 235 LYS A C 1
ATOM 1898 O O . LYS A 1 235 ? 11.352 1.06 -10.398 1 79.25 235 LYS A O 1
ATOM 1903 N N . SER A 1 236 ? 13.328 0.176 -11.117 1 85.69 236 SER A N 1
ATOM 1904 C CA . SER A 1 236 ? 13.297 -0.854 -10.078 1 85.69 236 SER A CA 1
ATOM 1905 C C . SER A 1 236 ? 14.258 -0.529 -8.945 1 85.69 236 SER A C 1
ATOM 1907 O O . SER A 1 236 ? 14.164 -1.099 -7.859 1 85.69 236 SER A O 1
ATOM 1909 N N . ASN A 1 237 ? 15.133 0.322 -9.242 1 87.88 237 ASN A N 1
ATOM 1910 C CA . ASN A 1 237 ? 16.125 0.701 -8.242 1 87.88 237 ASN A CA 1
ATOM 1911 C C . ASN A 1 237 ? 16.547 2.158 -8.398 1 87.88 237 ASN A C 1
ATOM 1913 O O . ASN A 1 237 ? 16.25 2.791 -9.414 1 87.88 237 ASN A O 1
ATOM 1917 N N . LYS A 1 238 ? 17.266 2.662 -7.457 1 88.38 238 LYS A N 1
ATOM 1918 C CA . LYS A 1 238 ? 17.578 4.086 -7.383 1 88.38 238 LYS A CA 1
ATOM 1919 C C . LYS A 1 238 ? 18.625 4.477 -8.422 1 88.38 238 LYS A C 1
ATOM 1921 O O . LYS A 1 238 ? 18.781 5.656 -8.75 1 88.38 238 LYS A O 1
ATOM 1926 N N . TYR A 1 239 ? 19.375 3.496 -8.953 1 90.12 239 TYR A N 1
ATOM 1927 C CA . TYR A 1 239 ? 20.453 3.791 -9.883 1 90.12 239 TYR A CA 1
ATOM 1928 C C . TYR A 1 239 ? 20 3.637 -11.32 1 90.12 239 TYR A C 1
ATOM 1930 O O . TYR A 1 239 ? 20.797 3.73 -12.25 1 90.12 239 TYR A O 1
ATOM 1938 N N . ASP A 1 240 ? 18.75 3.252 -11.508 1 88.5 240 ASP A N 1
ATOM 1939 C CA . ASP A 1 240 ? 18.109 3.113 -12.812 1 88.5 240 ASP A CA 1
ATOM 1940 C C . ASP A 1 240 ? 18.734 1.97 -13.609 1 88.5 240 ASP A C 1
ATOM 1942 O O . ASP A 1 240 ? 18.891 2.066 -14.836 1 88.5 240 ASP A O 1
ATOM 1946 N N . LEU A 1 241 ? 19.297 1.042 -12.891 1 92.06 241 LEU A N 1
ATOM 1947 C CA . LEU A 1 241 ? 19.672 -0.194 -13.562 1 92.06 241 LEU A CA 1
ATOM 1948 C C . LEU A 1 241 ? 18.453 -0.932 -14.094 1 92.06 241 LEU A C 1
ATOM 1950 O O . LEU A 1 241 ? 17.406 -0.946 -13.445 1 92.06 241 LEU A O 1
ATOM 1954 N N . VAL A 1 242 ? 18.672 -1.512 -15.227 1 92.75 242 VAL A N 1
ATOM 1955 C CA . VAL A 1 242 ? 17.562 -2.234 -15.836 1 92.75 242 VAL A CA 1
ATOM 1956 C C . VAL A 1 242 ? 17.469 -3.637 -15.242 1 92.75 242 VAL A C 1
ATOM 1958 O O . VAL A 1 242 ? 18.453 -4.375 -15.211 1 92.75 242 VAL A O 1
ATOM 1961 N N . PHE A 1 243 ? 16.297 -3.92 -14.719 1 95 243 PHE A N 1
ATOM 1962 C CA . PHE A 1 243 ? 16.047 -5.242 -14.164 1 95 243 PHE A CA 1
ATOM 1963 C C . PHE A 1 243 ? 15.516 -6.191 -15.234 1 95 243 PHE A C 1
ATOM 1965 O O . PHE A 1 243 ? 14.547 -5.875 -15.93 1 95 243 PHE A O 1
ATOM 1972 N N . VAL A 1 244 ? 16.125 -7.332 -15.352 1 95.25 244 VAL A N 1
ATOM 1973 C CA . VAL A 1 244 ? 15.742 -8.312 -16.375 1 95.25 244 VAL A CA 1
ATOM 1974 C C . VAL A 1 244 ? 15.461 -9.656 -15.711 1 95.25 244 VAL A C 1
ATOM 1976 O O . VAL A 1 244 ? 16.375 -10.469 -15.516 1 95.25 244 VAL A O 1
ATOM 1979 N N . PRO A 1 245 ? 14.234 -9.945 -15.461 1 95 245 PRO A N 1
ATOM 1980 C CA . PRO A 1 245 ? 13.883 -11.297 -15.016 1 95 245 PRO A CA 1
ATOM 1981 C C . PRO A 1 245 ? 13.703 -12.273 -16.172 1 95 245 PRO A C 1
ATOM 1983 O O . PRO A 1 245 ? 13.195 -11.898 -17.234 1 95 245 PRO A O 1
ATOM 1986 N N . PHE A 1 246 ? 14.203 -13.461 -16.016 1 94.94 246 PHE A N 1
ATOM 1987 C CA . PHE A 1 246 ? 13.945 -14.531 -16.969 1 94.94 246 PHE A CA 1
ATOM 1988 C C . PHE A 1 246 ? 12.695 -15.312 -16.578 1 94.94 246 PHE A C 1
ATOM 1990 O O . PHE A 1 246 ? 12.656 -15.938 -15.516 1 94.94 246 PHE A O 1
ATOM 1997 N N . THR A 1 247 ? 11.719 -15.25 -17.438 1 92.69 247 THR A N 1
ATOM 1998 C CA . THR A 1 247 ? 10.406 -15.781 -17.078 1 92.69 247 THR A CA 1
ATOM 1999 C C . THR A 1 247 ? 10.047 -16.984 -17.938 1 92.69 247 THR A C 1
ATOM 2001 O O . THR A 1 247 ? 10.18 -16.938 -19.156 1 92.69 247 THR A O 1
ATOM 2004 N N . GLY A 1 248 ? 9.656 -18.031 -17.281 1 91.56 248 GLY A N 1
ATOM 2005 C CA . GLY A 1 248 ? 9.109 -19.203 -17.953 1 91.56 248 GLY A CA 1
ATOM 2006 C C . GLY A 1 248 ? 7.699 -19.547 -17.5 1 91.56 248 GLY A C 1
ATOM 2007 O O . GLY A 1 248 ? 6.992 -18.688 -16.953 1 91.56 248 GLY A O 1
ATOM 2008 N N . ILE A 1 249 ? 7.27 -20.75 -17.875 1 90.69 249 ILE A N 1
ATOM 2009 C CA . ILE A 1 249 ? 5.945 -21.234 -17.5 1 90.69 249 ILE A CA 1
ATOM 2010 C C . ILE A 1 249 ? 6.078 -22.562 -16.75 1 90.69 249 ILE A C 1
ATOM 2012 O O . ILE A 1 249 ? 6.777 -23.469 -17.219 1 90.69 249 ILE A O 1
ATOM 2016 N N . ASP A 1 250 ? 5.414 -22.656 -15.695 1 91.5 250 ASP A N 1
ATOM 2017 C CA . ASP A 1 250 ? 5.523 -23.875 -14.914 1 91.5 250 ASP A CA 1
ATOM 2018 C C . ASP A 1 250 ? 4.438 -24.875 -15.305 1 91.5 250 ASP A C 1
ATOM 2020 O O . ASP A 1 250 ? 3.77 -24.719 -16.328 1 91.5 250 ASP A O 1
ATOM 2024 N N . ASN A 1 251 ? 4.312 -25.953 -14.609 1 92 251 ASN A N 1
ATOM 2025 C CA . ASN A 1 251 ? 3.387 -27.031 -14.922 1 92 251 ASN A CA 1
ATOM 2026 C C . ASN A 1 251 ? 1.941 -26.641 -14.633 1 92 251 ASN A C 1
ATOM 2028 O O . ASN A 1 251 ? 1.009 -27.312 -15.07 1 92 251 ASN A O 1
ATOM 2032 N N . HIS A 1 252 ? 1.722 -25.578 -13.898 1 92.5 252 HIS A N 1
ATOM 2033 C CA . HIS A 1 252 ? 0.381 -25.078 -13.602 1 92.5 252 HIS A CA 1
ATOM 2034 C C . HIS A 1 252 ? 0.006 -23.922 -14.523 1 92.5 252 HIS A C 1
ATOM 2036 O O . HIS A 1 252 ? -0.964 -23.203 -14.266 1 92.5 252 HIS A O 1
ATOM 2042 N N . TYR A 1 253 ? 0.798 -23.75 -15.484 1 91.06 253 TYR A N 1
ATOM 2043 C CA . TYR A 1 253 ? 0.585 -22.688 -16.469 1 91.06 253 TYR A CA 1
ATOM 2044 C C . TYR A 1 253 ? 0.711 -21.312 -15.82 1 91.06 253 TYR A C 1
ATOM 2046 O O . TYR A 1 253 ? -0.042 -20.391 -16.156 1 91.06 253 TYR A O 1
ATOM 2054 N N . ARG A 1 254 ? 1.618 -21.266 -14.891 1 91.69 254 ARG A N 1
ATOM 2055 C CA . ARG A 1 254 ? 1.922 -20 -14.234 1 91.69 254 ARG A CA 1
ATOM 2056 C C . ARG A 1 254 ? 3.354 -19.562 -14.516 1 91.69 254 ARG A C 1
ATOM 2058 O O . ARG A 1 254 ? 4.18 -20.359 -14.961 1 91.69 254 ARG A O 1
ATOM 2065 N N . ASN A 1 255 ? 3.555 -18.328 -14.273 1 92.25 255 ASN A N 1
ATOM 2066 C CA . ASN A 1 255 ? 4.898 -17.797 -14.492 1 92.25 255 ASN A CA 1
ATOM 2067 C C . ASN A 1 255 ? 5.883 -18.328 -13.453 1 92.25 255 ASN A C 1
ATOM 2069 O O . ASN A 1 255 ? 5.527 -18.5 -12.289 1 92.25 255 ASN A O 1
ATOM 2073 N N . VAL A 1 256 ? 7.016 -18.609 -13.961 1 92.94 256 VAL A N 1
ATOM 2074 C CA . VAL A 1 256 ? 8.117 -19 -13.086 1 92.94 256 VAL A CA 1
ATOM 2075 C C . VAL A 1 256 ? 9.367 -18.203 -13.438 1 92.94 256 VAL A C 1
ATOM 2077 O O . VAL A 1 256 ? 9.641 -17.953 -14.617 1 92.94 256 VAL A O 1
ATOM 2080 N N . THR A 1 257 ? 10.094 -17.797 -12.422 1 94.88 257 THR A N 1
ATOM 2081 C CA . THR A 1 257 ? 11.305 -17.016 -12.625 1 94.88 257 THR A CA 1
ATOM 2082 C C . THR A 1 257 ? 12.547 -17.891 -12.531 1 94.88 257 THR A C 1
ATOM 2084 O O . THR A 1 257 ? 12.734 -18.609 -11.539 1 94.88 257 THR A O 1
ATOM 2087 N N . PHE A 1 258 ? 13.438 -17.859 -13.492 1 95.38 258 PHE A N 1
ATOM 2088 C CA . PHE A 1 258 ? 14.648 -18.656 -13.516 1 95.38 258 PHE A CA 1
ATOM 2089 C C . PHE A 1 258 ? 15.828 -17.891 -12.922 1 95.38 258 PHE A C 1
ATOM 2091 O O . PHE A 1 258 ? 16.797 -18.5 -12.453 1 95.38 258 PHE A O 1
ATOM 2098 N N . GLY A 1 259 ? 15.75 -16.672 -12.961 1 93.69 259 GLY A N 1
ATOM 2099 C CA . GLY A 1 259 ? 16.797 -15.805 -12.453 1 93.69 259 GLY A CA 1
ATOM 2100 C C . GLY A 1 259 ? 16.547 -14.336 -12.719 1 93.69 259 GLY A C 1
ATOM 2101 O O . GLY A 1 259 ? 15.508 -13.969 -13.273 1 93.69 259 GLY A O 1
ATOM 2102 N N . GLY A 1 260 ? 17.453 -13.562 -12.18 1 94.75 260 GLY A N 1
ATOM 2103 C CA . GLY A 1 260 ? 17.344 -12.125 -12.359 1 94.75 260 GLY A CA 1
ATOM 2104 C C . GLY A 1 260 ? 18.688 -11.469 -12.68 1 94.75 260 GLY A C 1
ATOM 2105 O O . GLY A 1 260 ? 19.734 -12.07 -12.469 1 94.75 260 GLY A O 1
ATOM 2106 N N . ALA A 1 261 ? 18.578 -10.305 -13.289 1 97.06 261 ALA A N 1
ATOM 2107 C CA . ALA A 1 261 ? 19.797 -9.555 -13.609 1 97.06 261 ALA A CA 1
ATOM 2108 C C . ALA A 1 261 ? 19.531 -8.055 -13.57 1 97.06 261 ALA A C 1
ATOM 2110 O O . ALA A 1 261 ? 18.406 -7.602 -13.734 1 97.06 261 ALA A O 1
ATOM 2111 N N . LEU A 1 262 ? 20.547 -7.371 -13.25 1 96.19 262 LEU A N 1
ATOM 2112 C CA . LEU A 1 262 ? 20.578 -5.914 -13.336 1 96.19 262 LEU A CA 1
ATOM 2113 C C . LEU A 1 262 ? 21.641 -5.449 -14.32 1 96.19 262 LEU A C 1
ATOM 2115 O O . LEU A 1 262 ? 22.797 -5.875 -14.234 1 96.19 262 LEU A O 1
ATOM 2119 N N . LEU A 1 263 ? 21.219 -4.594 -15.273 1 95.25 263 LEU A N 1
ATOM 2120 C CA . LEU A 1 263 ? 22.141 -4.125 -16.297 1 95.25 263 LEU A CA 1
ATOM 2121 C C . LEU A 1 263 ? 22.203 -2.6 -16.312 1 95.25 263 LEU A C 1
ATOM 2123 O O . LEU A 1 263 ? 21.188 -1.926 -16.156 1 95.25 263 LEU A O 1
ATOM 2127 N N . GLY A 1 264 ? 23.406 -2.09 -16.5 1 90.44 264 GLY A N 1
ATOM 2128 C CA . GLY A 1 264 ? 23.594 -0.651 -16.578 1 90.44 264 GLY A CA 1
ATOM 2129 C C . GLY A 1 264 ? 23.266 -0.085 -17.953 1 90.44 264 GLY A C 1
ATOM 2130 O O . GLY A 1 264 ? 22.984 1.108 -18.078 1 90.44 264 GLY A O 1
ATOM 2131 N N . SER A 1 265 ? 23.344 -0.94 -18.953 1 87.75 265 SER A N 1
ATOM 2132 C CA . SER A 1 265 ? 23.047 -0.514 -20.312 1 87.75 265 SER A CA 1
ATOM 2133 C C . SER A 1 265 ? 22.312 -1.6 -21.094 1 87.75 265 SER A C 1
ATOM 2135 O O . SER A 1 265 ? 22.391 -2.779 -20.75 1 87.75 265 SER A O 1
ATOM 2137 N N . GLU A 1 266 ? 21.594 -1.126 -22.078 1 88.62 266 GLU A N 1
ATOM 2138 C CA . GLU A 1 266 ? 20.859 -2.055 -22.922 1 88.62 266 GLU A CA 1
ATOM 2139 C C . GLU A 1 266 ? 21.5 -2.195 -24.297 1 88.62 266 GLU A C 1
ATOM 2141 O O . GLU A 1 266 ? 20.828 -2.07 -25.328 1 88.62 266 GLU A O 1
ATOM 2146 N N . THR A 1 267 ? 22.781 -2.467 -24.219 1 90.69 267 THR A N 1
ATOM 2147 C CA . THR A 1 267 ? 23.516 -2.65 -25.453 1 90.69 267 THR A CA 1
ATOM 2148 C C . THR A 1 267 ? 23.641 -4.133 -25.797 1 90.69 267 THR A C 1
ATOM 2150 O O . THR A 1 267 ? 23.375 -4.992 -24.953 1 90.69 267 THR A O 1
ATOM 2153 N N . ALA A 1 268 ? 24.062 -4.43 -27.031 1 94.31 268 ALA A N 1
ATOM 2154 C CA . ALA A 1 268 ? 24.266 -5.812 -27.453 1 94.31 268 ALA A CA 1
ATOM 2155 C C . ALA A 1 268 ? 25.328 -6.5 -26.609 1 94.31 268 ALA A C 1
ATOM 2157 O O . ALA A 1 268 ? 25.203 -7.684 -26.281 1 94.31 268 ALA A O 1
ATOM 2158 N N . ASP A 1 269 ? 26.266 -5.73 -26.203 1 94.31 269 ASP A N 1
ATOM 2159 C CA . ASP A 1 269 ? 27.344 -6.293 -25.406 1 94.31 269 ASP A CA 1
ATOM 2160 C C . ASP A 1 269 ? 26.859 -6.676 -24.016 1 94.31 269 ASP A C 1
ATOM 2162 O O . ASP A 1 269 ? 27.25 -7.715 -23.469 1 94.31 269 ASP A O 1
ATOM 2166 N N . SER A 1 270 ? 26.078 -5.816 -23.469 1 94.56 270 SER A N 1
ATOM 2167 C CA . SER A 1 270 ? 25.531 -6.109 -22.156 1 94.56 270 SER A CA 1
ATOM 2168 C C . SER A 1 270 ? 24.641 -7.352 -22.203 1 94.56 270 SER A C 1
ATOM 2170 O O . SER A 1 270 ? 24.688 -8.188 -21.297 1 94.56 270 SER A O 1
ATOM 2172 N N . TYR A 1 271 ? 23.859 -7.453 -23.25 1 96.31 271 TYR A N 1
ATOM 2173 C CA . TYR A 1 271 ? 23 -8.617 -23.375 1 96.31 271 TYR A CA 1
ATOM 2174 C C . TYR A 1 271 ? 23.797 -9.875 -23.672 1 96.31 271 TYR A C 1
ATOM 2176 O O . TYR A 1 271 ? 23.453 -10.969 -23.234 1 96.31 271 TYR A O 1
ATOM 2184 N N . ARG A 1 272 ? 24.906 -9.734 -24.438 1 97.06 272 ARG A N 1
ATOM 2185 C CA . ARG A 1 272 ? 25.781 -10.875 -24.672 1 97.06 272 ARG A CA 1
ATOM 2186 C C . ARG A 1 272 ? 26.359 -11.414 -23.359 1 97.06 272 ARG A C 1
ATOM 2188 O O . ARG A 1 272 ? 26.375 -12.625 -23.141 1 97.06 272 ARG A O 1
ATOM 2195 N N . TRP A 1 273 ? 26.766 -10.484 -22.594 1 97.06 273 TRP A N 1
ATOM 2196 C CA . TRP A 1 273 ? 27.297 -10.875 -21.297 1 97.06 273 TRP A CA 1
ATOM 2197 C C . TRP A 1 273 ? 26.219 -11.578 -20.469 1 97.06 273 TRP A C 1
ATOM 2199 O O . TRP A 1 273 ? 26.484 -12.625 -19.875 1 97.06 273 TRP A O 1
ATOM 2209 N N . LEU A 1 274 ? 25.047 -11 -20.422 1 97.06 274 LEU A N 1
ATOM 2210 C CA . LEU A 1 274 ? 23.938 -11.539 -19.656 1 97.06 274 LEU A CA 1
ATOM 2211 C C . LEU A 1 274 ? 23.609 -12.961 -20.094 1 97.06 274 LEU A C 1
ATOM 2213 O O . LEU A 1 274 ? 23.453 -13.852 -19.266 1 97.06 274 LEU A O 1
ATOM 2217 N N . LEU A 1 275 ? 23.5 -13.18 -21.375 1 97.19 275 LEU A N 1
ATOM 2218 C CA . LEU A 1 275 ? 23.125 -14.484 -21.922 1 97.19 275 LEU A CA 1
ATOM 2219 C C . LEU A 1 275 ? 24.234 -15.508 -21.688 1 97.19 275 LEU A C 1
ATOM 2221 O O . LEU A 1 275 ? 23.953 -16.688 -21.469 1 97.19 275 LEU A O 1
ATOM 2225 N N . ARG A 1 276 ? 25.453 -15.055 -21.672 1 97.06 276 ARG A N 1
ATOM 2226 C CA . ARG A 1 276 ? 26.562 -15.945 -21.359 1 97.06 276 ARG A CA 1
ATOM 2227 C C . ARG A 1 276 ? 26.484 -16.391 -19.891 1 97.06 276 ARG A C 1
ATOM 2229 O O . ARG A 1 276 ? 26.734 -17.562 -19.594 1 97.06 276 ARG A O 1
ATOM 2236 N N . CYS A 1 277 ? 26.188 -15.414 -19.047 1 96.62 277 CYS A N 1
ATOM 2237 C CA . CYS A 1 277 ? 26 -15.758 -17.641 1 96.62 277 CYS A CA 1
ATOM 2238 C C . CYS A 1 277 ? 24.891 -16.781 -17.469 1 96.62 277 CYS A C 1
ATOM 2240 O O . CYS A 1 277 ? 25.016 -17.719 -16.688 1 96.62 277 CYS A O 1
ATOM 2242 N N . PHE A 1 278 ? 23.859 -16.562 -18.234 1 96.5 278 PHE A N 1
ATOM 2243 C CA . PHE A 1 278 ? 22.719 -17.453 -18.156 1 96.5 278 PHE A CA 1
ATOM 2244 C C . PHE A 1 278 ? 23.094 -18.859 -18.578 1 96.5 278 PHE A C 1
ATOM 2246 O O . PHE A 1 278 ? 22.797 -19.828 -17.891 1 96.5 278 PHE A O 1
ATOM 2253 N N . VAL A 1 279 ? 23.766 -18.984 -19.688 1 95.81 279 VAL A N 1
ATOM 2254 C CA . VAL A 1 279 ? 24.141 -20.297 -20.219 1 95.81 279 VAL A CA 1
ATOM 2255 C C . VAL A 1 279 ? 25.125 -20.969 -19.266 1 95.81 279 VAL A C 1
ATOM 2257 O O . VAL A 1 279 ? 25.062 -22.188 -19.062 1 95.81 279 VAL A O 1
ATOM 2260 N N . ASN A 1 280 ? 25.953 -20.188 -18.719 1 94.94 280 ASN A N 1
ATOM 2261 C CA . ASN A 1 280 ? 26.906 -20.734 -17.766 1 94.94 280 ASN A CA 1
ATOM 2262 C C . ASN A 1 280 ? 26.203 -21.25 -16.516 1 94.94 280 ASN A C 1
ATOM 2264 O O . ASN A 1 280 ? 26.625 -22.25 -15.93 1 94.94 280 ASN A O 1
ATOM 2268 N N . ALA A 1 281 ? 25.234 -20.594 -16.062 1 94.81 281 ALA A N 1
ATOM 2269 C CA . ALA A 1 281 ? 24.531 -20.938 -14.836 1 94.81 281 ALA A CA 1
ATOM 2270 C C . ALA A 1 281 ? 23.641 -22.156 -15.039 1 94.81 281 ALA A C 1
ATOM 2272 O O . ALA A 1 281 ? 23.547 -23.016 -14.156 1 94.81 281 ALA A O 1
ATOM 2273 N N . PHE A 1 282 ? 23.016 -22.266 -16.172 1 94.12 282 PHE A N 1
ATOM 2274 C CA . PHE A 1 282 ? 21.984 -23.281 -16.359 1 94.12 282 PHE A CA 1
ATOM 2275 C C . PHE A 1 282 ? 22.516 -24.422 -17.203 1 94.12 282 PHE A C 1
ATOM 2277 O O . PHE A 1 282 ? 21.938 -25.516 -17.203 1 94.12 282 PHE A O 1
ATOM 2284 N N . GLY A 1 283 ? 23.531 -24.219 -17.953 1 88.69 283 GLY A N 1
ATOM 2285 C CA . GLY A 1 283 ? 24.234 -25.281 -18.656 1 88.69 283 GLY A CA 1
ATOM 2286 C C . GLY A 1 283 ? 23.625 -25.609 -20 1 88.69 283 GLY A C 1
ATOM 2287 O O . GLY A 1 283 ? 24.203 -26.359 -20.797 1 88.69 283 GLY A O 1
ATOM 2288 N N . SER A 1 284 ? 22.469 -25.141 -20.234 1 90.06 284 SER A N 1
ATOM 2289 C CA . SER A 1 284 ? 21.812 -25.469 -21.516 1 90.06 284 SER A CA 1
ATOM 2290 C C . SER A 1 284 ? 21.047 -24.266 -22.062 1 90.06 284 SER A C 1
ATOM 2292 O O . SER A 1 284 ? 20.656 -23.375 -21.297 1 90.06 284 SER A O 1
ATOM 2294 N N . GLU A 1 285 ? 20.906 -24.312 -23.359 1 92.25 285 GLU A N 1
ATOM 2295 C CA . GLU A 1 285 ? 20.141 -23.266 -24.031 1 92.25 285 GLU A CA 1
ATOM 2296 C C . GLU A 1 285 ? 18.672 -23.641 -24.141 1 92.25 285 GLU A C 1
ATOM 2298 O O . GLU A 1 285 ? 18.328 -24.812 -24.25 1 92.25 285 GLU A O 1
ATOM 2303 N N . PRO A 1 286 ? 17.859 -22.625 -24.062 1 90.5 286 PRO A N 1
ATOM 2304 C CA . PRO A 1 286 ? 16.438 -22.906 -24.281 1 90.5 286 PRO A CA 1
ATOM 2305 C C . PRO A 1 286 ? 16.125 -23.219 -25.75 1 90.5 286 PRO A C 1
ATOM 2307 O O . PRO A 1 286 ? 16.922 -22.891 -26.641 1 90.5 286 PRO A O 1
ATOM 2310 N N . LYS A 1 287 ? 15.023 -23.781 -25.938 1 86.25 287 LYS A N 1
ATOM 2311 C CA . LYS A 1 287 ? 14.602 -24.047 -27.312 1 86.25 287 LYS A CA 1
ATOM 2312 C C . LYS A 1 287 ? 14.07 -22.766 -27.969 1 86.25 287 LYS A C 1
ATOM 2314 O O . LYS A 1 287 ? 14.305 -22.547 -29.156 1 86.25 287 LYS A O 1
ATOM 2319 N N . VAL A 1 288 ? 13.352 -22.094 -27.141 1 87.31 288 VAL A N 1
ATOM 2320 C CA . VAL A 1 288 ? 12.734 -20.891 -27.688 1 87.31 288 VAL A CA 1
ATOM 2321 C C . VAL A 1 288 ? 12.961 -19.719 -26.734 1 87.31 288 VAL A C 1
ATOM 2323 O O . VAL A 1 288 ? 12.891 -19.875 -25.516 1 87.31 288 VAL A O 1
ATOM 2326 N N . VAL A 1 289 ? 13.266 -18.578 -27.328 1 90.06 289 VAL A N 1
ATOM 2327 C CA . VAL A 1 289 ? 13.398 -17.328 -26.578 1 90.06 289 VAL A CA 1
ATOM 2328 C C . VAL A 1 289 ? 12.461 -16.281 -27.141 1 90.06 289 VAL A C 1
ATOM 2330 O O . VAL A 1 289 ? 12.43 -16.047 -28.359 1 90.06 289 VAL A O 1
ATOM 2333 N N . VAL A 1 290 ? 11.664 -15.695 -26.266 1 88.94 290 VAL A N 1
ATOM 2334 C CA . VAL A 1 290 ? 10.711 -14.688 -26.719 1 88.94 290 VAL A CA 1
ATOM 2335 C C . VAL A 1 290 ? 11.102 -13.32 -26.172 1 88.94 290 VAL A C 1
ATOM 2337 O O . VAL A 1 290 ? 11.328 -13.172 -24.969 1 88.94 290 VAL A O 1
ATOM 2340 N N . THR A 1 291 ? 11.219 -12.297 -26.984 1 90.31 291 THR A N 1
ATOM 2341 C CA . THR A 1 291 ? 11.539 -10.945 -26.562 1 90.31 291 THR A CA 1
ATOM 2342 C C . THR A 1 291 ? 10.766 -9.922 -27.391 1 90.31 291 THR A C 1
ATOM 2344 O O . THR A 1 291 ? 10.078 -10.281 -28.344 1 90.31 291 THR A O 1
ATOM 2347 N N . ASP A 1 292 ? 10.852 -8.695 -27 1 87.5 292 ASP A N 1
ATOM 2348 C CA . ASP A 1 292 ? 10.336 -7.59 -27.797 1 87.5 292 ASP A CA 1
ATOM 2349 C C . ASP A 1 292 ? 11.242 -7.316 -29 1 87.5 292 ASP A C 1
ATOM 2351 O O . ASP A 1 292 ? 12.32 -7.91 -29.125 1 87.5 292 ASP A O 1
ATOM 2355 N N . GLN A 1 293 ? 10.742 -6.426 -29.797 1 85.44 293 GLN A N 1
ATOM 2356 C CA . GLN A 1 293 ? 11.523 -6.066 -30.984 1 85.44 293 GLN A CA 1
ATOM 2357 C C . GLN A 1 293 ? 12.672 -5.133 -30.609 1 85.44 293 GLN A C 1
ATOM 2359 O O . GLN A 1 293 ? 12.539 -3.908 -30.703 1 85.44 293 GLN A O 1
ATOM 2364 N N . ASP A 1 294 ? 13.703 -5.68 -30.172 1 87 294 ASP A N 1
ATOM 2365 C CA . ASP A 1 294 ? 14.906 -4.93 -29.812 1 87 294 ASP A CA 1
ATOM 2366 C C . ASP A 1 294 ? 16.125 -5.453 -30.562 1 87 294 ASP A C 1
ATOM 2368 O O . ASP A 1 294 ? 16.469 -6.633 -30.469 1 87 294 ASP A O 1
ATOM 2372 N N . ALA A 1 295 ? 16.766 -4.594 -31.266 1 88.44 295 ALA A N 1
ATOM 2373 C CA . ALA A 1 295 ? 17.875 -4.977 -32.125 1 88.44 295 ALA A CA 1
ATOM 2374 C C . ALA A 1 295 ? 19.047 -5.504 -31.297 1 88.44 295 ALA A C 1
ATOM 2376 O O . ALA A 1 295 ? 19.734 -6.445 -31.703 1 88.44 295 ALA A O 1
ATOM 2377 N N . ALA A 1 296 ? 19.219 -4.891 -30.172 1 91.56 296 ALA A N 1
ATOM 2378 C CA . ALA A 1 296 ? 20.328 -5.312 -29.297 1 91.56 296 ALA A CA 1
ATOM 2379 C C . ALA A 1 296 ? 20.094 -6.727 -28.781 1 91.56 296 ALA A C 1
ATOM 2381 O O . ALA A 1 296 ? 21.016 -7.551 -28.781 1 91.56 296 ALA A O 1
ATOM 2382 N N . MET A 1 297 ? 18.922 -7.004 -28.438 1 92.31 297 MET A N 1
ATOM 2383 C CA . MET A 1 297 ? 18.578 -8.328 -27.938 1 92.31 297 MET A CA 1
ATOM 2384 C C . MET A 1 297 ? 18.703 -9.375 -29.047 1 92.31 297 MET A C 1
ATOM 2386 O O . MET A 1 297 ? 19.219 -10.477 -28.812 1 92.31 297 MET A O 1
ATOM 2390 N N . LYS A 1 298 ? 18.219 -8.969 -30.172 1 91.38 298 LYS A N 1
ATOM 2391 C CA . LYS A 1 298 ? 18.266 -9.883 -31.297 1 91.38 298 LYS A CA 1
ATOM 2392 C C . LYS A 1 298 ? 19.703 -10.289 -31.641 1 91.38 298 LYS A C 1
ATOM 2394 O O . LYS A 1 298 ? 19.984 -11.469 -31.844 1 91.38 298 LYS A O 1
ATOM 2399 N N . ARG A 1 299 ? 20.531 -9.359 -31.656 1 93.81 299 ARG A N 1
ATOM 2400 C CA . ARG A 1 299 ? 21.938 -9.625 -31.953 1 93.81 299 ARG A CA 1
ATOM 2401 C C . ARG A 1 299 ? 22.594 -10.492 -30.891 1 93.81 299 ARG A C 1
ATOM 2403 O O . ARG A 1 299 ? 23.328 -11.422 -31.203 1 93.81 299 ARG A O 1
ATOM 2410 N N . ALA A 1 300 ? 22.328 -10.156 -29.703 1 96.06 300 ALA A N 1
ATOM 2411 C CA . ALA A 1 300 ? 22.906 -10.906 -28.594 1 96.06 300 ALA A CA 1
ATOM 2412 C C . ALA A 1 300 ? 22.438 -12.359 -28.609 1 96.06 300 ALA A C 1
ATOM 2414 O O . ALA A 1 300 ? 23.219 -13.273 -28.375 1 96.06 300 ALA A O 1
ATOM 2415 N N . ILE A 1 301 ? 21.172 -12.57 -28.891 1 95.12 301 ILE A N 1
ATOM 2416 C CA . ILE A 1 301 ? 20.594 -13.914 -28.906 1 95.12 301 ILE A CA 1
ATOM 2417 C C . ILE A 1 301 ? 21.219 -14.719 -30.047 1 95.12 301 ILE A C 1
ATOM 2419 O O . ILE A 1 301 ? 21.578 -15.891 -29.859 1 95.12 301 ILE A O 1
ATOM 2423 N N . LYS A 1 302 ? 21.344 -14.125 -31.125 1 93.56 302 LYS A N 1
ATOM 2424 C CA . LYS A 1 302 ? 21.953 -14.789 -32.281 1 93.56 302 LYS A CA 1
ATOM 2425 C C . LYS A 1 302 ? 23.391 -15.203 -31.984 1 93.56 302 LYS A C 1
ATOM 2427 O O . LYS A 1 302 ? 23.812 -16.297 -32.375 1 93.56 302 LYS A O 1
ATOM 2432 N N . ASP A 1 303 ? 24.078 -14.438 -31.25 1 95.19 303 ASP A N 1
ATOM 2433 C CA . ASP A 1 303 ? 25.5 -14.664 -30.984 1 95.19 303 ASP A CA 1
ATOM 2434 C C . ASP A 1 303 ? 25.703 -15.719 -29.906 1 95.19 303 ASP A C 1
ATOM 2436 O O . ASP A 1 303 ? 26.641 -16.531 -29.984 1 95.19 303 ASP A O 1
ATOM 2440 N N . VAL A 1 304 ? 24.891 -15.695 -28.969 1 96.38 304 VAL A N 1
ATOM 2441 C CA . VAL A 1 304 ? 25.156 -16.5 -27.781 1 96.38 304 VAL A CA 1
ATOM 2442 C C . VAL A 1 304 ? 24.281 -17.75 -27.812 1 96.38 304 VAL A C 1
ATOM 2444 O O . VAL A 1 304 ? 24.734 -18.844 -27.453 1 96.38 304 VAL A O 1
ATOM 2447 N N . LEU A 1 305 ? 23.016 -17.562 -28.188 1 94.69 305 LEU A N 1
ATOM 2448 C CA . LEU A 1 305 ? 22.078 -18.672 -28.219 1 94.69 305 LEU A CA 1
ATOM 2449 C C . LEU A 1 305 ? 21.844 -19.156 -29.656 1 94.69 305 LEU A C 1
ATOM 2451 O O . LEU A 1 305 ? 20.734 -19.062 -30.172 1 94.69 305 LEU A O 1
ATOM 2455 N N . SER A 1 306 ? 22.766 -19.75 -30.141 1 89.75 306 SER A N 1
ATOM 2456 C CA . SER A 1 306 ? 22.766 -20.109 -31.562 1 89.75 306 SER A CA 1
ATOM 2457 C C . SER A 1 306 ? 21.812 -21.266 -31.828 1 89.75 306 SER A C 1
ATOM 2459 O O . SER A 1 306 ? 21.328 -21.422 -32.969 1 89.75 306 SER A O 1
ATOM 2461 N N . ARG A 1 307 ? 21.484 -21.969 -30.844 1 88.56 307 ARG A N 1
ATOM 2462 C CA . ARG A 1 307 ? 20.641 -23.141 -31.031 1 88.56 307 ARG A CA 1
ATOM 2463 C C . ARG A 1 307 ? 19.188 -22.828 -30.688 1 88.56 307 ARG A C 1
ATOM 2465 O O . ARG A 1 307 ? 18.312 -23.656 -30.891 1 88.56 307 ARG A O 1
ATOM 2472 N N . SER A 1 308 ? 18.969 -21.703 -30.203 1 89.5 308 SER A N 1
ATOM 2473 C CA . SER A 1 308 ? 17.625 -21.328 -29.781 1 89.5 308 SER A CA 1
ATOM 2474 C C . SER A 1 308 ? 16.891 -20.578 -30.891 1 89.5 308 SER A C 1
ATOM 2476 O O . SER A 1 308 ? 17.5 -19.844 -31.672 1 89.5 308 SER A O 1
ATOM 2478 N N . ARG A 1 309 ? 15.664 -20.828 -30.953 1 86 309 ARG A N 1
ATOM 2479 C CA . ARG A 1 309 ? 14.828 -20.062 -31.859 1 86 309 ARG A CA 1
ATOM 2480 C C . ARG A 1 309 ? 14.359 -18.766 -31.203 1 86 309 ARG A C 1
ATOM 2482 O O . ARG A 1 309 ? 13.773 -18.797 -30.109 1 86 309 ARG A O 1
ATOM 2489 N N . HIS A 1 310 ? 14.633 -17.719 -31.875 1 88.88 310 HIS A N 1
ATOM 2490 C CA . HIS A 1 310 ? 14.219 -16.422 -31.344 1 88.88 310 HIS A CA 1
ATOM 2491 C C . HIS A 1 310 ? 12.875 -15.992 -31.922 1 88.88 310 HIS A C 1
ATOM 2493 O O . HIS A 1 310 ? 12.703 -15.938 -33.156 1 88.88 310 HIS A O 1
ATOM 2499 N N . ARG A 1 311 ? 11.938 -15.68 -31.016 1 87.06 311 ARG A N 1
ATOM 2500 C CA . ARG A 1 311 ? 10.609 -15.219 -31.422 1 87.06 311 ARG A CA 1
ATOM 2501 C C . ARG A 1 311 ? 10.328 -13.82 -30.891 1 87.06 311 ARG A C 1
ATOM 2503 O O . ARG A 1 311 ? 10.688 -13.492 -29.766 1 87.06 311 ARG A O 1
ATOM 2510 N N . LEU A 1 312 ? 9.562 -13.125 -31.719 1 87.88 312 LEU A N 1
ATOM 2511 C CA . LEU A 1 312 ? 9.203 -11.766 -31.312 1 87.88 312 LEU A CA 1
ATOM 2512 C C . LEU A 1 312 ? 7.793 -11.727 -30.734 1 87.88 312 LEU A C 1
ATOM 2514 O O . LEU A 1 312 ? 6.93 -12.516 -31.125 1 87.88 312 LEU A O 1
ATOM 2518 N N . CYS A 1 313 ? 7.629 -10.805 -29.844 1 86.06 313 CYS A N 1
ATOM 2519 C CA . CYS A 1 313 ? 6.34 -10.672 -29.188 1 86.06 313 CYS A CA 1
ATOM 2520 C C . CYS A 1 313 ? 5.277 -10.164 -30.156 1 86.06 313 CYS A C 1
ATOM 2522 O O . CYS A 1 313 ? 5.332 -9.008 -30.578 1 86.06 313 CYS A O 1
ATOM 2524 N N . MET A 1 314 ? 4.336 -10.93 -30.375 1 84.12 314 MET A N 1
ATOM 2525 C CA . MET A 1 314 ? 3.277 -10.617 -31.344 1 84.12 314 MET A CA 1
ATOM 2526 C C . MET A 1 314 ? 2.389 -9.492 -30.812 1 84.12 314 MET A C 1
ATOM 2528 O O . MET A 1 314 ? 1.922 -8.656 -31.594 1 84.12 314 MET A O 1
ATOM 2532 N N . TRP A 1 315 ? 2.248 -9.516 -29.562 1 81 315 TRP A N 1
ATOM 2533 C CA . TRP A 1 315 ? 1.362 -8.523 -28.969 1 81 315 TRP A CA 1
ATOM 2534 C C . TRP A 1 315 ? 1.915 -7.113 -29.172 1 81 315 TRP A C 1
ATOM 2536 O O . TRP A 1 315 ? 1.172 -6.191 -29.516 1 81 315 TRP A O 1
ATOM 2546 N N . HIS A 1 316 ? 3.145 -6.957 -28.953 1 79.44 316 HIS A N 1
ATOM 2547 C CA . HIS A 1 316 ? 3.766 -5.648 -29.125 1 79.44 316 HIS A CA 1
ATOM 2548 C C . HIS A 1 316 ? 3.705 -5.188 -30.578 1 79.44 316 HIS A C 1
ATOM 2550 O O . HIS A 1 316 ? 3.527 -3.998 -30.844 1 79.44 316 HIS A O 1
ATOM 2556 N N . ILE A 1 317 ? 3.861 -6.09 -31.422 1 83.5 317 ILE A N 1
ATOM 2557 C CA . ILE A 1 317 ? 3.791 -5.773 -32.844 1 83.5 317 ILE A CA 1
ATOM 2558 C C . ILE A 1 317 ? 2.357 -5.398 -33.219 1 83.5 317 ILE A C 1
ATOM 2560 O O . ILE A 1 317 ? 2.133 -4.418 -33.938 1 83.5 317 ILE A O 1
ATOM 2564 N N . TRP A 1 318 ? 1.471 -6.156 -32.688 1 83.19 318 TRP A N 1
ATOM 2565 C CA . TRP A 1 318 ? 0.054 -5.91 -32.938 1 83.19 318 TRP A CA 1
ATOM 2566 C C . TRP A 1 318 ? -0.359 -4.535 -32.406 1 83.19 318 TRP A C 1
ATOM 2568 O O . TRP A 1 318 ? -1.093 -3.811 -33.094 1 83.19 318 TRP A O 1
ATOM 2578 N N . GLU A 1 319 ? 0.113 -4.191 -31.312 1 80.12 319 GLU A N 1
ATOM 2579 C CA . GLU A 1 319 ? -0.223 -2.896 -30.734 1 80.12 319 GLU A CA 1
ATOM 2580 C C . GLU A 1 319 ? 0.335 -1.75 -31.578 1 80.12 319 GLU A C 1
ATOM 2582 O O . GLU A 1 319 ? -0.284 -0.688 -31.672 1 80.12 319 GLU A O 1
ATOM 2587 N N . LYS A 1 320 ? 1.458 -1.941 -32.156 1 82.75 320 LYS A N 1
ATOM 2588 C CA . LYS A 1 320 ? 2.076 -0.94 -33.031 1 82.75 320 LYS A CA 1
ATOM 2589 C C . LYS A 1 320 ? 1.316 -0.804 -34.344 1 82.75 320 LYS A C 1
ATOM 2591 O O . LYS A 1 320 ? 1.321 0.262 -34.969 1 82.75 320 LYS A O 1
ATOM 2596 N N . LEU A 1 321 ? 0.74 -1.894 -34.719 1 85.31 321 LEU A N 1
ATOM 2597 C CA . LEU A 1 321 ? -0.02 -1.89 -35.969 1 85.31 321 LEU A CA 1
ATOM 2598 C C . LEU A 1 321 ? -1.104 -0.818 -35.938 1 85.31 321 LEU A C 1
ATOM 2600 O O . LEU A 1 321 ? -1.255 -0.057 -36.906 1 85.31 321 LEU A O 1
ATOM 2604 N N . LYS A 1 322 ? -1.779 -0.788 -34.906 1 77.44 322 LYS A N 1
ATOM 2605 C CA . LYS A 1 322 ? -2.879 0.163 -34.781 1 77.44 322 LYS A CA 1
ATOM 2606 C C . LYS A 1 322 ? -2.385 1.599 -34.938 1 77.44 322 LYS A C 1
ATOM 2608 O O . LYS A 1 322 ? -3.064 2.432 -35.531 1 77.44 322 LYS A O 1
ATOM 2613 N N . THR A 1 323 ? -1.179 1.777 -34.406 1 79.56 323 THR A N 1
ATOM 2614 C CA . THR A 1 323 ? -0.623 3.125 -34.469 1 79.56 323 THR A CA 1
ATOM 2615 C C . THR A 1 323 ? -0.032 3.414 -35.844 1 79.56 323 THR A C 1
ATOM 2617 O O . THR A 1 323 ? -0.11 4.543 -36.312 1 79.56 323 THR A O 1
ATOM 2620 N N . LYS A 1 324 ? 0.46 2.436 -36.5 1 85.06 324 LYS A N 1
ATOM 2621 C CA . LYS A 1 324 ? 1.204 2.613 -37.75 1 85.06 324 LYS A CA 1
ATOM 2622 C C . LYS A 1 324 ? 0.26 2.736 -38.938 1 85.06 324 LYS A C 1
ATOM 2624 O O . LYS A 1 324 ? 0.566 3.43 -39.906 1 85.06 324 LYS A O 1
ATOM 2629 N N . VAL A 1 325 ? -0.837 2.074 -38.938 1 86.44 325 VAL A N 1
ATOM 2630 C CA . VAL A 1 325 ? -1.732 2.057 -40.094 1 86.44 325 VAL A CA 1
ATOM 2631 C C . VAL A 1 325 ? -2.668 3.262 -40.031 1 86.44 325 VAL A C 1
ATOM 2633 O O . VAL A 1 325 ? -3.262 3.641 -41.031 1 86.44 325 VAL A O 1
ATOM 2636 N N . GLY A 1 326 ? -2.73 3.973 -38.906 1 76 326 GLY A N 1
ATOM 2637 C CA . GLY A 1 326 ? -3.549 5.172 -38.812 1 76 326 GLY A CA 1
ATOM 2638 C C . GLY A 1 326 ? -4.922 4.906 -38.219 1 76 326 GLY A C 1
ATOM 2639 O O . GLY A 1 326 ? -5.367 3.76 -38.156 1 76 326 GLY A O 1
ATOM 2640 N N . PRO A 1 327 ? -5.531 5.816 -37.906 1 76.12 327 PRO A N 1
ATOM 2641 C CA . PRO A 1 327 ? -6.805 5.684 -37.188 1 76.12 327 PRO A CA 1
ATOM 2642 C C . PRO A 1 327 ? -7.934 5.188 -38.094 1 76.12 327 PRO A C 1
ATOM 2644 O O . PRO A 1 327 ? -8.828 4.465 -37.625 1 76.12 327 PRO A O 1
ATOM 2647 N N . VAL A 1 328 ? -7.914 5.547 -39.312 1 76.88 328 VAL A N 1
ATOM 2648 C CA . VAL A 1 328 ? -8.992 5.18 -40.25 1 76.88 328 VAL A CA 1
ATOM 2649 C C . VAL A 1 328 ? -8.984 3.668 -40.469 1 76.88 328 VAL A C 1
ATOM 2651 O O . VAL A 1 328 ? -10.016 3.012 -40.344 1 76.88 328 VAL A O 1
ATOM 2654 N N . LEU A 1 329 ? -7.906 3.213 -40.781 1 85.44 329 LEU A N 1
ATOM 2655 C CA . LEU A 1 329 ? -7.789 1.784 -41.062 1 85.44 329 LEU A CA 1
ATOM 2656 C C . LEU A 1 329 ? -7.934 0.974 -39.781 1 85.44 329 LEU A C 1
ATOM 2658 O O . LEU A 1 329 ? -8.461 -0.141 -39.781 1 85.44 329 LEU A O 1
ATOM 2662 N N . SER A 1 330 ? -7.434 1.469 -38.75 1 82.38 330 SER A N 1
ATOM 2663 C CA . SER A 1 330 ? -7.531 0.783 -37.469 1 82.38 330 SER A CA 1
ATOM 2664 C C . SER A 1 330 ? -8.984 0.637 -37 1 82.38 330 SER A C 1
ATOM 2666 O O . SER A 1 330 ? -9.32 -0.279 -36.25 1 82.38 330 SER A O 1
ATOM 2668 N N . ALA A 1 331 ? -9.789 1.527 -37.5 1 78.62 331 ALA A N 1
ATOM 2669 C CA . ALA A 1 331 ? -11.203 1.485 -37.156 1 78.62 331 ALA A CA 1
ATOM 2670 C C . ALA A 1 331 ? -12 0.612 -38.125 1 78.62 331 ALA A C 1
ATOM 2672 O O . ALA A 1 331 ? -13.133 0.234 -37.844 1 78.62 331 ALA A O 1
ATOM 2673 N N . ASN A 1 332 ? -11.328 0.252 -39.219 1 85.81 332 ASN A N 1
ATOM 2674 C CA . ASN A 1 332 ? -11.984 -0.58 -40.219 1 85.81 332 ASN A CA 1
ATOM 2675 C C . ASN A 1 332 ? -12.164 -2.014 -39.719 1 85.81 332 ASN A C 1
ATOM 2677 O O . ASN A 1 332 ? -11.18 -2.727 -39.5 1 85.81 332 ASN A O 1
ATOM 2681 N N . THR A 1 333 ? -13.344 -2.48 -39.594 1 86.25 333 THR A N 1
ATOM 2682 C CA . THR A 1 333 ? -13.672 -3.787 -39.031 1 86.25 333 THR A CA 1
ATOM 2683 C C . THR A 1 333 ? -13.195 -4.906 -39.969 1 86.25 333 THR A C 1
ATOM 2685 O O . THR A 1 333 ? -12.75 -5.957 -39.5 1 86.25 333 THR A O 1
ATOM 2688 N N . ASP A 1 334 ? -13.375 -4.699 -41.188 1 87.38 334 ASP A N 1
ATOM 2689 C CA . ASP A 1 334 ? -12.953 -5.723 -42.125 1 87.38 334 ASP A CA 1
ATOM 2690 C C . ASP A 1 334 ? -11.438 -5.918 -42.094 1 87.38 334 ASP A C 1
ATOM 2692 O O . ASP A 1 334 ? -10.953 -7.051 -42.094 1 87.38 334 ASP A O 1
ATOM 2696 N N . PHE A 1 335 ? -10.781 -4.875 -42.094 1 91.56 335 PHE A N 1
ATOM 2697 C CA . PHE A 1 335 ? -9.328 -4.938 -42 1 91.56 335 PHE A CA 1
ATOM 2698 C C . PHE A 1 335 ? -8.898 -5.664 -40.75 1 91.56 335 PHE A C 1
ATOM 2700 O O . PHE A 1 335 ? -8.062 -6.57 -40.781 1 91.56 335 PHE A O 1
ATOM 2707 N N . ASN A 1 336 ? -9.492 -5.348 -39.688 1 88.5 336 ASN A N 1
ATOM 2708 C CA . ASN A 1 336 ? -9.125 -5.926 -38.406 1 88.5 336 ASN A CA 1
ATOM 2709 C C . ASN A 1 336 ? -9.445 -7.418 -38.344 1 88.5 336 ASN A C 1
ATOM 2711 O O . ASN A 1 336 ? -8.68 -8.203 -37.812 1 88.5 336 ASN A O 1
ATOM 2715 N N . THR A 1 337 ? -10.539 -7.758 -38.812 1 88.12 337 THR A N 1
ATOM 2716 C CA . THR A 1 337 ? -10.953 -9.156 -38.781 1 88.12 337 THR A CA 1
ATOM 2717 C C . THR A 1 337 ? -10.016 -10.008 -39.656 1 88.12 337 THR A C 1
ATOM 2719 O O . THR A 1 337 ? -9.578 -11.078 -39.219 1 88.12 337 THR A O 1
ATOM 2722 N N . ARG A 1 338 ? -9.719 -9.516 -40.75 1 88.62 338 ARG A N 1
ATOM 2723 C CA . ARG A 1 338 ? -8.852 -10.258 -41.688 1 88.62 338 ARG A CA 1
ATOM 2724 C C . ARG A 1 338 ? -7.426 -10.336 -41.125 1 88.62 338 ARG A C 1
ATOM 2726 O O . ARG A 1 338 ? -6.793 -11.391 -41.188 1 88.62 338 ARG A O 1
ATOM 2733 N N . MET A 1 339 ? -6.98 -9.227 -40.656 1 89.31 339 MET A N 1
ATOM 2734 C CA . MET A 1 339 ? -5.637 -9.195 -40.094 1 89.31 339 MET A CA 1
ATOM 2735 C C . MET A 1 339 ? -5.535 -10.109 -38.844 1 89.31 339 MET A C 1
ATOM 2737 O O . MET A 1 339 ? -4.535 -10.805 -38.688 1 89.31 339 MET A O 1
ATOM 2741 N N . THR A 1 340 ? -6.473 -10.07 -38 1 86.56 340 THR A N 1
ATOM 2742 C CA . THR A 1 340 ? -6.492 -10.93 -36.844 1 86.56 340 THR A CA 1
ATOM 2743 C C . THR A 1 340 ? -6.496 -12.398 -37.219 1 86.56 340 THR A C 1
ATOM 2745 O O . THR A 1 340 ? -5.832 -13.227 -36.594 1 86.56 340 THR A O 1
ATOM 2748 N N . HIS A 1 341 ? -7.219 -12.656 -38.188 1 83.5 341 HIS A N 1
ATOM 2749 C CA . HIS A 1 341 ? -7.297 -14.031 -38.656 1 83.5 341 HIS A CA 1
ATOM 2750 C C . HIS A 1 341 ? -5.945 -14.508 -39.188 1 83.5 341 HIS A C 1
ATOM 2752 O O . HIS A 1 341 ? -5.551 -15.648 -38.938 1 83.5 341 HIS A O 1
ATOM 2758 N N . VAL A 1 342 ? -5.301 -13.688 -39.875 1 85.38 342 VAL A N 1
ATOM 2759 C CA . VAL A 1 342 ? -4.047 -14.062 -40.5 1 85.38 342 VAL A CA 1
ATOM 2760 C C . VAL A 1 342 ? -2.924 -14.094 -39.469 1 85.38 342 VAL A C 1
ATOM 2762 O O . VAL A 1 342 ? -2.031 -14.938 -39.562 1 85.38 342 VAL A O 1
ATOM 2765 N N . VAL A 1 343 ? -2.967 -13.258 -38.531 1 84.81 343 VAL A N 1
ATOM 2766 C CA . VAL A 1 343 ? -1.847 -13.07 -37.625 1 84.81 343 VAL A CA 1
ATOM 2767 C C . VAL A 1 343 ? -2.006 -14 -36.406 1 84.81 343 VAL A C 1
ATOM 2769 O O . VAL A 1 343 ? -1.03 -14.594 -35.969 1 84.81 343 VAL A O 1
ATOM 2772 N N . TRP A 1 344 ? -3.148 -14.211 -35.906 1 80.88 344 TRP A N 1
ATOM 2773 C CA . TRP A 1 344 ? -3.328 -14.891 -34.625 1 80.88 344 TRP A CA 1
ATOM 2774 C C . TRP A 1 344 ? -3.76 -16.328 -34.844 1 80.88 344 TRP A C 1
ATOM 2776 O O . TRP A 1 344 ? -3.779 -17.125 -33.875 1 80.88 344 TRP A O 1
ATOM 2786 N N . ASN A 1 345 ? -4.086 -16.625 -35.969 1 75.31 345 ASN A N 1
ATOM 2787 C CA . ASN A 1 345 ? -4.543 -17.984 -36.25 1 75.31 345 ASN A CA 1
ATOM 2788 C C . ASN A 1 345 ? -3.381 -18.969 -36.25 1 75.31 345 ASN A C 1
ATOM 2790 O O . ASN A 1 345 ? -2.406 -18.797 -36.969 1 75.31 345 ASN A O 1
ATOM 2794 N N . ASP A 1 346 ? -3.537 -20.016 -35.469 1 71.44 346 ASP A N 1
ATOM 2795 C CA . ASP A 1 346 ? -2.471 -21 -35.281 1 71.44 346 ASP A CA 1
ATOM 2796 C C . ASP A 1 346 ? -2.59 -22.141 -36.281 1 71.44 346 ASP A C 1
ATOM 2798 O O . ASP A 1 346 ? -1.706 -23 -36.375 1 71.44 346 ASP A O 1
ATOM 2802 N N . THR A 1 347 ? -3.547 -22.125 -37.094 1 71.69 347 THR A N 1
ATOM 2803 C CA . THR A 1 347 ? -3.787 -23.281 -37.969 1 71.69 347 THR A CA 1
ATOM 2804 C C . THR A 1 347 ? -3.562 -22.906 -39.438 1 71.69 347 THR A C 1
ATOM 2806 O O . THR A 1 347 ? -3.574 -23.766 -40.312 1 71.69 347 THR A O 1
ATOM 2809 N N . ILE A 1 348 ? -3.244 -21.672 -39.625 1 77.44 348 ILE A N 1
ATOM 2810 C CA . ILE A 1 348 ? -3.084 -21.219 -41 1 77.44 348 ILE A CA 1
ATOM 2811 C C . ILE A 1 348 ? -1.73 -21.688 -41.531 1 77.44 348 ILE A C 1
ATOM 2813 O O . ILE A 1 348 ? -0.728 -21.656 -40.812 1 77.44 348 ILE A O 1
ATOM 2817 N N . SER A 1 349 ? -1.768 -22.281 -42.719 1 79.81 349 SER A N 1
ATOM 2818 C CA . SER A 1 349 ? -0.527 -22.703 -43.344 1 79.81 349 SER A CA 1
ATOM 2819 C C . SER A 1 349 ? 0.254 -21.5 -43.875 1 79.81 349 SER A C 1
ATOM 2821 O O . SER A 1 349 ? -0.32 -20.438 -44.125 1 79.81 349 SER A O 1
ATOM 2823 N N . PRO A 1 350 ? 1.597 -21.656 -44.031 1 87.19 350 PRO A N 1
ATOM 2824 C CA . PRO A 1 350 ? 2.406 -20.562 -44.562 1 87.19 350 PRO A CA 1
ATOM 2825 C C . PRO A 1 350 ? 1.924 -20.078 -45.938 1 87.19 350 PRO A C 1
ATOM 2827 O O . PRO A 1 350 ? 1.959 -18.875 -46.219 1 87.19 350 PRO A O 1
ATOM 2830 N N . GLU A 1 351 ? 1.45 -21.016 -46.719 1 88.19 351 GLU A N 1
ATOM 2831 C CA . GLU A 1 351 ? 0.976 -20.656 -48.062 1 88.19 351 GLU A CA 1
ATOM 2832 C C . GLU A 1 351 ? -0.288 -19.797 -48 1 88.19 351 GLU A C 1
ATOM 2834 O O . GLU A 1 351 ? -0.413 -18.797 -48.688 1 88.19 351 GLU A O 1
ATOM 2839 N N . ASP A 1 352 ? -1.122 -20.266 -47.156 1 86.81 352 ASP A N 1
ATOM 2840 C CA . ASP A 1 352 ? -2.359 -19.516 -46.969 1 86.81 352 ASP A CA 1
ATOM 2841 C C . ASP A 1 352 ? -2.084 -18.125 -46.406 1 86.81 352 ASP A C 1
ATOM 2843 O O . ASP A 1 352 ? -2.754 -17.156 -46.75 1 86.81 352 ASP A O 1
ATOM 2847 N N . PHE A 1 353 ? -1.097 -18.141 -45.531 1 91.31 353 PHE A N 1
ATOM 2848 C CA . PHE A 1 353 ? -0.726 -16.859 -44.938 1 91.31 353 PHE A CA 1
ATOM 2849 C C . PHE A 1 353 ? -0.248 -15.883 -46 1 91.31 353 PHE A C 1
ATOM 2851 O O . PHE A 1 353 ? -0.671 -14.727 -46.031 1 91.31 353 PHE A O 1
ATOM 2858 N N . GLU A 1 354 ? 0.561 -16.328 -46.875 1 93.38 354 GLU A N 1
ATOM 2859 C CA . GLU A 1 354 ? 1.119 -15.477 -47.906 1 93.38 354 GLU A CA 1
ATOM 2860 C C . GLU A 1 354 ? 0.024 -14.938 -48.812 1 93.38 354 GLU A C 1
ATOM 2862 O O . GLU A 1 354 ? 0.01 -13.75 -49.156 1 93.38 354 GLU A O 1
ATOM 2867 N N . THR A 1 355 ? -0.867 -15.797 -49.125 1 93 355 THR A N 1
ATOM 2868 C CA . THR A 1 355 ? -1.948 -15.414 -50.031 1 93 355 THR A CA 1
ATOM 2869 C C . THR A 1 355 ? -2.854 -14.375 -49.375 1 93 355 THR A C 1
ATOM 2871 O O . THR A 1 355 ? -3.178 -13.359 -50 1 93 355 THR A O 1
ATOM 2874 N N . GLU A 1 356 ? -3.18 -14.711 -48.219 1 92.88 356 GLU A N 1
ATOM 2875 C CA . GLU A 1 356 ? -4.105 -13.812 -47.531 1 92.88 356 GLU A CA 1
ATOM 2876 C C . GLU A 1 356 ? -3.434 -12.484 -47.188 1 92.88 356 GLU A C 1
ATOM 2878 O O . GLU A 1 356 ? -4.066 -11.43 -47.219 1 92.88 356 GLU A O 1
ATOM 2883 N N . TRP A 1 357 ? -2.156 -12.57 -46.75 1 94.25 357 TRP A N 1
ATOM 2884 C CA . TRP A 1 357 ? -1.416 -11.359 -46.438 1 94.25 357 TRP A CA 1
ATOM 2885 C C . TRP A 1 357 ? -1.349 -10.422 -47.625 1 94.25 357 TRP A C 1
ATOM 2887 O O . TRP A 1 357 ? -1.638 -9.227 -47.531 1 94.25 357 TRP A O 1
ATOM 2897 N N . HIS A 1 358 ? -1.134 -10.93 -48.781 1 94.19 358 HIS A N 1
ATOM 2898 C CA . HIS A 1 358 ? -1.024 -10.117 -50 1 94.19 358 HIS A CA 1
ATOM 2899 C C . HIS A 1 358 ? -2.391 -9.609 -50.438 1 94.19 358 HIS A C 1
ATOM 2901 O O . HIS A 1 358 ? -2.498 -8.5 -50.969 1 94.19 358 HIS A O 1
ATOM 2907 N N . SER A 1 359 ? -3.32 -10.438 -50.188 1 94.19 359 SER A N 1
ATOM 2908 C CA . SER A 1 359 ? -4.68 -10.008 -50.5 1 94.19 359 SER A CA 1
ATOM 2909 C C . SER A 1 359 ? -5.09 -8.805 -49.656 1 94.19 359 SER A C 1
ATOM 2911 O O . SER A 1 359 ? -5.691 -7.859 -50.188 1 94.19 359 SER A O 1
ATOM 2913 N N . ILE A 1 360 ? -4.723 -8.844 -48.469 1 94.44 360 ILE A N 1
ATOM 2914 C CA . ILE A 1 360 ? -5.055 -7.754 -47.562 1 94.44 360 ILE A CA 1
ATOM 2915 C C . ILE A 1 360 ? -4.301 -6.492 -47.969 1 94.44 360 ILE A C 1
ATOM 2917 O O . ILE A 1 360 ? -4.867 -5.398 -48 1 94.44 360 ILE A O 1
ATOM 2921 N N . MET A 1 361 ? -3.057 -6.688 -48.312 1 94.06 361 MET A N 1
ATOM 2922 C CA . MET A 1 361 ? -2.24 -5.543 -48.688 1 94.06 361 MET A CA 1
ATOM 2923 C C . MET A 1 361 ? -2.791 -4.887 -49.969 1 94.06 361 MET A C 1
ATOM 2925 O O . MET A 1 361 ? -2.82 -3.66 -50.062 1 94.06 361 MET A O 1
ATOM 2929 N N . SER A 1 362 ? -3.273 -5.645 -50.844 1 93.81 362 SER A N 1
ATOM 2930 C CA . SER A 1 362 ? -3.809 -5.145 -52.094 1 93.81 362 SER A CA 1
ATOM 2931 C C . SER A 1 362 ? -5.176 -4.5 -51.906 1 93.81 362 SER A C 1
ATOM 2933 O O . SER A 1 362 ? -5.453 -3.436 -52.469 1 93.81 362 SER A O 1
ATOM 2935 N N . THR A 1 363 ? -5.945 -5.121 -51.156 1 94.06 363 THR A N 1
ATOM 2936 C CA . THR A 1 363 ? -7.312 -4.648 -50.938 1 94.06 363 THR A CA 1
ATOM 2937 C C . THR A 1 363 ? -7.312 -3.281 -50.25 1 94.06 363 THR A C 1
ATOM 2939 O O . THR A 1 363 ? -8.125 -2.42 -50.594 1 94.06 363 THR A O 1
ATOM 2942 N N . PHE A 1 364 ? -6.398 -3.141 -49.438 1 93.25 364 PHE A N 1
ATOM 2943 C CA . PHE A 1 364 ? -6.438 -1.905 -48.656 1 93.25 364 PHE A CA 1
ATOM 2944 C C . PHE A 1 364 ? -5.332 -0.953 -49.094 1 93.25 364 PHE A C 1
ATOM 2946 O O . PHE A 1 364 ? -5.078 0.06 -48.438 1 93.25 364 PHE A O 1
ATOM 2953 N N . GLY A 1 365 ? -4.652 -1.261 -50.094 1 89.94 365 GLY A N 1
ATOM 2954 C CA . GLY A 1 365 ? -3.648 -0.388 -50.688 1 89.94 365 GLY A CA 1
ATOM 2955 C C . GLY A 1 365 ? -2.434 -0.191 -49.812 1 89.94 365 GLY A C 1
ATOM 2956 O O . GLY A 1 365 ? -1.926 0.925 -49.688 1 89.94 365 GLY A O 1
ATOM 2957 N N . LEU A 1 366 ? -2.037 -1.205 -49.156 1 92.44 366 LEU A N 1
ATOM 2958 C CA . LEU A 1 366 ? -0.95 -1.104 -48.188 1 92.44 366 LEU A CA 1
ATOM 2959 C C . LEU A 1 366 ? 0.327 -1.732 -48.719 1 92.44 366 LEU A C 1
ATOM 2961 O O . LEU A 1 366 ? 1.258 -2.02 -47.969 1 92.44 366 LEU A O 1
ATOM 2965 N N . GLU A 1 367 ? 0.414 -1.922 -49.969 1 89.81 367 GLU A N 1
ATOM 2966 C CA . GLU A 1 367 ? 1.543 -2.607 -50.594 1 89.81 367 GLU A CA 1
ATOM 2967 C C . GLU A 1 367 ? 2.838 -1.821 -50.406 1 89.81 367 GLU A C 1
ATOM 2969 O O . GLU A 1 367 ? 3.91 -2.408 -50.281 1 89.81 367 GLU A O 1
ATOM 2974 N N . ASN A 1 368 ? 2.709 -0.584 -50.344 1 87.69 368 ASN A N 1
ATOM 2975 C CA . ASN A 1 368 ? 3.906 0.241 -50.219 1 87.69 368 ASN A CA 1
ATOM 2976 C C . ASN A 1 368 ? 4.074 0.793 -48.812 1 87.69 368 ASN A C 1
ATOM 2978 O O . ASN A 1 368 ? 4.883 1.694 -48.594 1 87.69 368 ASN A O 1
ATOM 2982 N N . HIS A 1 369 ? 3.389 0.257 -47.969 1 91.12 369 HIS A N 1
ATOM 2983 C CA . HIS A 1 369 ? 3.531 0.715 -46.594 1 91.12 369 HIS A CA 1
ATOM 2984 C C . HIS A 1 369 ? 4.832 0.213 -45.969 1 91.12 369 HIS A C 1
ATOM 2986 O O . HIS A 1 369 ? 5.02 -0.994 -45.812 1 91.12 369 HIS A O 1
ATOM 2992 N N . GLU A 1 370 ? 5.691 1.006 -45.625 1 89.75 370 GLU A N 1
ATOM 2993 C CA . GLU A 1 370 ? 7.059 0.679 -45.25 1 89.75 370 GLU A CA 1
ATOM 2994 C C . GLU A 1 370 ? 7.078 -0.23 -44 1 89.75 370 GLU A C 1
ATOM 2996 O O . GLU A 1 370 ? 7.785 -1.239 -44 1 89.75 370 GLU A O 1
ATOM 3001 N N . TRP A 1 371 ? 6.383 0.084 -42.969 1 92.06 371 TRP A N 1
ATOM 3002 C CA . TRP A 1 371 ? 6.402 -0.685 -41.75 1 92.06 371 TRP A CA 1
ATOM 3003 C C . TRP A 1 371 ? 5.859 -2.092 -41.969 1 92.06 371 TRP A C 1
ATOM 3005 O O . TRP A 1 371 ? 6.402 -3.064 -41.438 1 92.06 371 TRP A O 1
ATOM 3015 N N . LEU A 1 372 ? 4.816 -2.154 -42.75 1 92.69 372 LEU A N 1
ATOM 3016 C CA . LEU A 1 372 ? 4.223 -3.461 -43 1 92.69 372 LEU A CA 1
ATOM 3017 C C . LEU A 1 372 ? 5.152 -4.32 -43.844 1 92.69 372 LEU A C 1
ATOM 3019 O O . LEU A 1 372 ? 5.184 -5.543 -43.688 1 92.69 372 LEU A O 1
ATOM 3023 N N . LYS A 1 373 ? 5.824 -3.715 -44.656 1 92.75 373 LYS A N 1
ATOM 3024 C CA . LYS A 1 373 ? 6.832 -4.434 -45.438 1 92.75 373 LYS A CA 1
ATOM 3025 C C . LYS A 1 373 ? 7.934 -4.984 -44.531 1 92.75 373 LYS A C 1
ATOM 3027 O O . LYS A 1 373 ? 8.391 -6.113 -44.719 1 92.75 373 LYS A O 1
ATOM 3032 N N . ASP A 1 374 ? 8.32 -4.16 -43.656 1 91.38 374 ASP A N 1
ATOM 3033 C CA . ASP A 1 374 ? 9.328 -4.598 -42.688 1 91.38 374 ASP A CA 1
ATOM 3034 C C . ASP A 1 374 ? 8.828 -5.785 -41.875 1 91.38 374 ASP A C 1
ATOM 3036 O O . ASP A 1 374 ? 9.586 -6.727 -41.625 1 91.38 374 ASP A O 1
ATOM 3040 N N . MET A 1 375 ? 7.625 -5.668 -41.438 1 91.44 375 MET A N 1
ATOM 3041 C CA . MET A 1 375 ? 7.047 -6.727 -40.625 1 91.44 375 MET A CA 1
ATOM 3042 C C . MET A 1 375 ? 6.891 -8.016 -41.438 1 91.44 375 MET A C 1
ATOM 3044 O O . MET A 1 375 ? 7.012 -9.109 -40.875 1 91.44 375 MET A O 1
ATOM 3048 N N . TYR A 1 376 ? 6.566 -7.797 -42.625 1 92.69 376 TYR A N 1
ATOM 3049 C CA . TYR A 1 376 ? 6.484 -8.953 -43.531 1 92.69 376 TYR A CA 1
ATOM 3050 C C . TYR A 1 376 ? 7.848 -9.617 -43.688 1 92.69 376 TYR A C 1
ATOM 3052 O O . TYR A 1 376 ? 7.953 -10.844 -43.688 1 92.69 376 TYR A O 1
ATOM 3060 N N . ASP A 1 377 ? 8.805 -8.883 -43.812 1 91.06 377 ASP A N 1
ATOM 3061 C CA . ASP A 1 377 ? 10.148 -9.422 -43.938 1 91.06 377 ASP A CA 1
ATOM 3062 C C . ASP A 1 377 ? 10.562 -10.203 -42.688 1 91.06 377 ASP A C 1
ATOM 3064 O O . ASP A 1 377 ? 11.328 -11.156 -42.781 1 91.06 377 ASP A O 1
ATOM 3068 N N . LEU A 1 378 ? 10.062 -9.828 -41.594 1 90.25 378 LEU A N 1
ATOM 3069 C CA . LEU A 1 378 ? 10.359 -10.469 -40.312 1 90.25 378 LEU A CA 1
ATOM 3070 C C . LEU A 1 378 ? 9.336 -11.547 -40 1 90.25 378 LEU A C 1
ATOM 3072 O O . LEU A 1 378 ? 9.281 -12.047 -38.875 1 90.25 378 LEU A O 1
ATOM 3076 N N . ARG A 1 379 ? 8.523 -11.938 -40.875 1 89.94 379 ARG A N 1
ATOM 3077 C CA . ARG A 1 379 ? 7.371 -12.797 -40.656 1 89.94 379 ARG A CA 1
ATOM 3078 C C . ARG A 1 379 ? 7.797 -14.141 -40.062 1 89.94 379 ARG A C 1
ATOM 3080 O O . ARG A 1 379 ? 7.047 -14.766 -39.312 1 89.94 379 ARG A O 1
ATOM 3087 N N . PHE A 1 380 ? 9 -14.562 -40.281 1 86.88 380 PHE A N 1
ATOM 3088 C CA . PHE A 1 380 ? 9.484 -15.859 -39.812 1 86.88 380 PHE A CA 1
ATOM 3089 C C . PHE A 1 380 ? 9.688 -15.852 -38.312 1 86.88 380 PHE A C 1
ATOM 3091 O O . PHE A 1 380 ? 9.742 -16.922 -37.688 1 86.88 380 PHE A O 1
ATOM 3098 N N . ASP A 1 381 ? 9.695 -14.656 -37.75 1 85.62 381 ASP A N 1
ATOM 3099 C CA . ASP A 1 381 ? 10.031 -14.547 -36.344 1 85.62 381 ASP A CA 1
ATOM 3100 C C . ASP A 1 381 ? 8.789 -14.273 -35.5 1 85.62 381 ASP A C 1
ATOM 3102 O O . ASP A 1 381 ? 8.844 -14.352 -34.281 1 85.62 381 ASP A O 1
ATOM 3106 N N . TRP A 1 382 ? 7.684 -13.961 -36.125 1 85.56 382 TRP A N 1
ATOM 3107 C CA . TRP A 1 382 ? 6.582 -13.578 -35.25 1 85.56 382 TRP A CA 1
ATOM 3108 C C . TRP A 1 382 ? 5.266 -14.172 -35.719 1 85.56 382 TRP A C 1
ATOM 3110 O O . TRP A 1 382 ? 4.301 -14.266 -34.969 1 85.56 382 TRP A O 1
ATOM 3120 N N . ILE A 1 383 ? 5.172 -14.633 -36.938 1 85.56 383 ILE A N 1
ATOM 3121 C CA . ILE A 1 383 ? 3.93 -15.195 -37.438 1 85.56 383 ILE A CA 1
ATOM 3122 C C . ILE A 1 383 ? 3.873 -16.688 -37.125 1 85.56 383 ILE A C 1
ATOM 3124 O O . ILE A 1 383 ? 4.754 -17.453 -37.531 1 85.56 383 ILE A O 1
ATOM 3128 N N . PRO A 1 384 ? 2.834 -17.109 -36.5 1 81.69 384 PRO A N 1
ATOM 3129 C CA . PRO A 1 384 ? 2.725 -18.5 -36.062 1 81.69 384 PRO A CA 1
ATOM 3130 C C . PRO A 1 384 ? 2.748 -19.484 -37.219 1 81.69 384 PRO A C 1
ATOM 3132 O O . PRO A 1 384 ? 3.209 -20.625 -37.062 1 81.69 384 PRO A O 1
ATOM 3135 N N . ALA A 1 385 ? 2.254 -19.094 -38.375 1 81.06 385 ALA A N 1
ATOM 3136 C CA . ALA A 1 385 ? 2.197 -19.984 -39.531 1 81.06 385 ALA A CA 1
ATOM 3137 C C . ALA A 1 385 ? 3.574 -20.562 -39.844 1 81.06 385 ALA A C 1
ATOM 3139 O O . ALA A 1 385 ? 3.684 -21.703 -40.344 1 81.06 385 ALA A O 1
ATOM 3140 N N . TYR A 1 386 ? 4.57 -19.891 -39.5 1 82.75 386 TYR A N 1
ATOM 3141 C CA . TYR A 1 386 ? 5.918 -20.297 -39.906 1 82.75 386 TYR A CA 1
ATOM 3142 C C . TYR A 1 386 ? 6.586 -21.109 -38.812 1 82.75 386 TYR A C 1
ATOM 3144 O O . TYR A 1 386 ? 7.691 -21.625 -39 1 82.75 386 TYR A O 1
ATOM 3152 N N . TYR A 1 387 ? 6.016 -21.281 -37.719 1 77.5 387 TYR A N 1
ATOM 3153 C CA . TYR A 1 387 ? 6.586 -22.125 -36.688 1 77.5 387 TYR A CA 1
ATOM 3154 C C . TYR A 1 387 ? 5.543 -23.078 -36.125 1 77.5 387 TYR A C 1
ATOM 3156 O O . TYR A 1 387 ? 5.633 -23.5 -34.969 1 77.5 387 TYR A O 1
ATOM 3164 N N . HIS A 1 388 ? 4.535 -23.375 -36.812 1 69.88 388 HIS A N 1
ATOM 3165 C CA . HIS A 1 388 ? 3.436 -24.266 -36.469 1 69.88 388 HIS A CA 1
ATOM 3166 C C . HIS A 1 388 ? 3.953 -25.641 -36.062 1 69.88 388 HIS A C 1
ATOM 3168 O O . HIS A 1 388 ? 3.338 -26.312 -35.219 1 69.88 388 HIS A O 1
ATOM 3174 N N . GLY A 1 389 ? 4.973 -26.109 -36.5 1 65.19 389 GLY A N 1
ATOM 3175 C CA . GLY A 1 389 ? 5.457 -27.453 -36.219 1 65.19 389 GLY A CA 1
ATOM 3176 C C . GLY A 1 389 ? 6.559 -27.469 -35.188 1 65.19 389 GLY A C 1
ATOM 3177 O O . GLY A 1 389 ? 7.043 -28.547 -34.812 1 65.19 389 GLY A O 1
ATOM 3178 N N . GLU A 1 390 ? 6.879 -26.406 -34.75 1 67.75 390 GLU A N 1
ATOM 3179 C CA . GLU A 1 390 ? 7.992 -26.375 -33.812 1 67.75 390 GLU A CA 1
ATOM 3180 C C . GLU A 1 390 ? 7.492 -26.344 -32.375 1 67.75 390 GLU A C 1
ATOM 3182 O O . GLU A 1 390 ? 6.398 -25.844 -32.094 1 67.75 390 GLU A O 1
ATOM 3187 N N . ASP A 1 391 ? 8.086 -27.266 -31.594 1 59.16 391 ASP A N 1
ATOM 3188 C CA . ASP A 1 391 ? 7.742 -27.406 -30.188 1 59.16 391 ASP A CA 1
ATOM 3189 C C . ASP A 1 391 ? 7.742 -26.047 -29.484 1 59.16 391 ASP A C 1
ATOM 3191 O O . ASP A 1 391 ? 8.805 -25.516 -29.156 1 59.16 391 ASP A O 1
ATOM 3195 N N . LEU A 1 392 ? 6.973 -25.109 -30.047 1 56.41 392 LEU A N 1
ATOM 3196 C CA . LEU A 1 392 ? 7.055 -23.734 -29.562 1 56.41 392 LEU A CA 1
ATOM 3197 C C . LEU A 1 392 ? 6.406 -23.609 -28.188 1 56.41 392 LEU A C 1
ATOM 3199 O O . LEU A 1 392 ? 6.137 -22.5 -27.719 1 56.41 392 LEU A O 1
ATOM 3203 N N . ALA A 1 393 ? 6.406 -24.703 -27.609 1 54.5 393 ALA A N 1
ATOM 3204 C CA . ALA A 1 393 ? 5.672 -24.703 -26.344 1 54.5 393 ALA A CA 1
ATOM 3205 C C . ALA A 1 393 ? 4.5 -23.719 -26.406 1 54.5 393 ALA A C 1
ATOM 3207 O O . ALA A 1 393 ? 4.074 -23.203 -25.375 1 54.5 393 ALA A O 1
ATOM 3208 N N . GLY A 1 394 ? 4.266 -23.297 -27.797 1 55.84 394 GLY A N 1
ATOM 3209 C CA . GLY A 1 394 ? 3.078 -22.516 -28.094 1 55.84 394 GLY A CA 1
ATOM 3210 C C . GLY A 1 394 ? 2.613 -21.672 -26.922 1 55.84 394 GLY A C 1
ATOM 3211 O O . GLY A 1 394 ? 1.505 -21.125 -26.938 1 55.84 394 GLY A O 1
ATOM 3212 N N . LEU A 1 395 ? 3.588 -21.625 -25.969 1 57.62 395 LEU A N 1
ATOM 3213 C CA . LEU A 1 395 ? 3.125 -21.188 -24.656 1 57.62 395 LEU A CA 1
ATOM 3214 C C . LEU A 1 395 ? 3.254 -19.672 -24.5 1 57.62 395 LEU A C 1
ATOM 3216 O O . LEU A 1 395 ? 2.418 -19.031 -23.859 1 57.62 395 LEU A O 1
ATOM 3220 N N . MET A 1 396 ? 4.273 -19.25 -25.266 1 61.03 396 MET A N 1
ATOM 3221 C CA . MET A 1 396 ? 4.441 -17.812 -25.094 1 61.03 396 MET A CA 1
ATOM 3222 C C . MET A 1 396 ? 4.504 -17.094 -26.438 1 61.03 396 MET A C 1
ATOM 3224 O O . MET A 1 396 ? 5.418 -17.328 -27.219 1 61.03 396 MET A O 1
ATOM 3228 N N . ARG A 1 397 ? 3.391 -16.547 -26.922 1 64.94 397 ARG A N 1
ATOM 3229 C CA . ARG A 1 397 ? 3.393 -15.742 -28.141 1 64.94 397 ARG A CA 1
ATOM 3230 C C . ARG A 1 397 ? 3.508 -14.258 -27.828 1 64.94 397 ARG A C 1
ATOM 3232 O O . ARG A 1 397 ? 3.803 -13.445 -28.703 1 64.94 397 ARG A O 1
ATOM 3239 N N . THR A 1 398 ? 3.26 -14.102 -26.672 1 67.56 398 THR A N 1
ATOM 3240 C CA . THR A 1 398 ? 3.271 -12.711 -26.234 1 67.56 398 THR A CA 1
ATOM 3241 C C . THR A 1 398 ? 4.145 -12.547 -25 1 67.56 398 THR A C 1
ATOM 3243 O O . THR A 1 398 ? 4.527 -13.531 -24.359 1 67.56 398 THR A O 1
ATOM 3246 N N . THR A 1 399 ? 4.66 -11.398 -24.906 1 66.69 399 THR A N 1
ATOM 3247 C CA . THR A 1 399 ? 5.422 -11.078 -23.703 1 66.69 399 THR A CA 1
ATOM 3248 C C . THR A 1 399 ? 4.484 -10.75 -22.547 1 66.69 399 THR A C 1
ATOM 3250 O O . THR A 1 399 ? 4.898 -10.117 -21.562 1 66.69 399 THR A O 1
ATOM 3253 N N . SER A 1 400 ? 3.264 -11.164 -22.766 1 73 400 SER A N 1
ATOM 3254 C CA . SER A 1 400 ? 2.291 -10.867 -21.719 1 73 400 SER A CA 1
ATOM 3255 C C . SER A 1 400 ? 2.715 -11.477 -20.375 1 73 400 SER A C 1
ATOM 3257 O O . SER A 1 400 ? 2.51 -10.867 -19.328 1 73 400 SER A O 1
ATOM 3259 N N . ARG A 1 401 ? 3.406 -12.609 -20.547 1 82.62 401 ARG A N 1
ATOM 3260 C CA . ARG A 1 401 ? 3.883 -13.258 -19.328 1 82.62 401 ARG A CA 1
ATOM 3261 C C . ARG A 1 401 ? 4.992 -12.438 -18.672 1 82.62 401 ARG A C 1
ATOM 3263 O O . ARG A 1 401 ? 5.047 -12.336 -17.438 1 82.62 401 ARG A O 1
ATOM 3270 N N . CYS A 1 402 ? 5.777 -11.922 -19.5 1 85.38 402 CYS A N 1
ATOM 3271 C CA . CYS A 1 402 ? 6.852 -11.078 -18.984 1 85.38 402 CYS A CA 1
ATOM 3272 C C . CYS A 1 402 ? 6.289 -9.805 -18.359 1 85.38 402 CYS A C 1
ATOM 3274 O O . CYS A 1 402 ? 6.785 -9.344 -17.328 1 85.38 402 CYS A O 1
ATOM 3276 N N . GLU A 1 403 ? 5.262 -9.336 -18.984 1 83.5 403 GLU A N 1
ATOM 3277 C CA . GLU A 1 403 ? 4.621 -8.148 -18.438 1 83.5 403 GLU A CA 1
ATOM 3278 C C . GLU A 1 403 ? 3.973 -8.445 -17.078 1 83.5 403 GLU A C 1
ATOM 3280 O O . GLU A 1 403 ? 4.02 -7.617 -16.172 1 83.5 403 GLU A O 1
ATOM 3285 N N . SER A 1 404 ? 3.381 -9.57 -17.062 1 86.81 404 SER A N 1
ATOM 3286 C CA . SER A 1 404 ? 2.785 -9.992 -15.789 1 86.81 404 SER A CA 1
ATOM 3287 C C . SER A 1 404 ? 3.846 -10.156 -14.711 1 86.81 404 SER A C 1
ATOM 3289 O O . SER A 1 404 ? 3.615 -9.805 -13.547 1 86.81 404 SER A O 1
ATOM 3291 N N . GLU A 1 405 ? 4.887 -10.695 -15.125 1 90.75 405 GLU A N 1
ATOM 3292 C CA . GLU A 1 405 ? 5.988 -10.875 -14.18 1 90.75 405 GLU A CA 1
ATOM 3293 C C . GLU A 1 405 ? 6.547 -9.523 -13.727 1 90.75 405 GLU A C 1
ATOM 3295 O O . GLU A 1 405 ? 6.859 -9.344 -12.547 1 90.75 405 GLU A O 1
ATOM 3300 N N . ASN A 1 406 ? 6.711 -8.648 -14.688 1 87.94 406 ASN A N 1
ATOM 3301 C CA . ASN A 1 406 ? 7.184 -7.309 -14.344 1 87.94 406 ASN A CA 1
ATOM 3302 C C . ASN A 1 406 ? 6.219 -6.602 -13.398 1 87.94 406 ASN A C 1
ATOM 3304 O O . ASN A 1 406 ? 6.648 -5.871 -12.5 1 87.94 406 ASN A O 1
ATOM 3308 N N . TYR A 1 407 ? 5.008 -6.832 -13.688 1 87.94 407 TYR A N 1
ATOM 3309 C CA . TYR A 1 407 ? 4.008 -6.277 -12.781 1 87.94 407 TYR A CA 1
ATOM 3310 C C . TYR A 1 407 ? 4.137 -6.887 -11.383 1 87.94 407 TYR A C 1
ATOM 3312 O O . TYR A 1 407 ? 4.051 -6.176 -10.383 1 87.94 407 TYR A O 1
ATOM 3320 N N . PHE A 1 408 ? 4.297 -8.133 -11.375 1 90.88 408 PHE A N 1
ATOM 3321 C CA . PHE A 1 408 ? 4.48 -8.859 -10.125 1 90.88 408 PHE A CA 1
ATOM 3322 C C . PHE A 1 408 ? 5.645 -8.281 -9.328 1 90.88 408 PHE A C 1
ATOM 3324 O O . PHE A 1 408 ? 5.5 -7.965 -8.141 1 90.88 408 PHE A O 1
ATOM 3331 N N . PHE A 1 409 ? 6.766 -8.07 -9.93 1 91.69 409 PHE A N 1
ATOM 3332 C CA . PHE A 1 409 ? 7.938 -7.52 -9.258 1 91.69 409 PHE A CA 1
ATOM 3333 C C . PHE A 1 409 ? 7.738 -6.043 -8.953 1 91.69 409 PHE A C 1
ATOM 3335 O O . PHE A 1 409 ? 8.273 -5.531 -7.961 1 91.69 409 PHE A O 1
ATOM 3342 N N . GLY A 1 410 ? 7.023 -5.398 -9.789 1 87.5 410 GLY A N 1
ATOM 3343 C CA . GLY A 1 410 ? 6.758 -3.982 -9.578 1 87.5 410 GLY A CA 1
ATOM 3344 C C . GLY A 1 410 ? 5.98 -3.701 -8.305 1 87.5 410 GLY A C 1
ATOM 3345 O O . GLY A 1 410 ? 6.047 -2.596 -7.762 1 87.5 410 GLY A O 1
ATOM 3346 N N . GLN A 1 411 ? 5.297 -4.684 -7.816 1 84.88 411 GLN A N 1
ATOM 3347 C CA . GLN A 1 411 ? 4.527 -4.52 -6.586 1 84.88 411 GLN A CA 1
ATOM 3348 C C . GLN A 1 411 ? 5.438 -4.539 -5.363 1 84.88 411 GLN A C 1
ATOM 3350 O O . GLN A 1 411 ? 5.07 -4.039 -4.301 1 84.88 411 GLN A O 1
ATOM 3355 N N . ILE A 1 412 ? 6.566 -5.051 -5.562 1 83.56 412 ILE A N 1
ATOM 3356 C CA . ILE A 1 412 ? 7.426 -5.262 -4.398 1 83.56 412 ILE A CA 1
ATOM 3357 C C . ILE A 1 412 ? 8.68 -4.395 -4.523 1 83.56 412 ILE A C 1
ATOM 3359 O O . ILE A 1 412 ? 9.359 -4.141 -3.529 1 83.56 412 ILE A O 1
ATOM 3363 N N . CYS A 1 413 ? 8.891 -3.912 -5.734 1 84.19 413 CYS A N 1
ATOM 3364 C CA . CYS A 1 413 ? 10.07 -3.078 -5.934 1 84.19 413 CYS A CA 1
ATOM 3365 C C . CYS A 1 413 ? 9.68 -1.618 -6.125 1 84.19 413 CYS A C 1
ATOM 3367 O O . CYS A 1 413 ? 8.539 -1.318 -6.469 1 84.19 413 CYS A O 1
ATOM 3369 N N . ASN A 1 414 ? 10.586 -0.746 -5.738 1 85.31 414 ASN A N 1
ATOM 3370 C CA . ASN A 1 414 ? 10.375 0.691 -5.883 1 85.31 414 ASN A CA 1
ATOM 3371 C C . ASN A 1 414 ? 11.625 1.385 -6.418 1 85.31 414 ASN A C 1
ATOM 3373 O O . ASN A 1 414 ? 12.742 0.891 -6.234 1 85.31 414 ASN A O 1
ATOM 3377 N N . PRO A 1 415 ? 11.438 2.486 -7.133 1 86.88 415 PRO A N 1
ATOM 3378 C CA . PRO A 1 415 ? 12.578 3.174 -7.742 1 86.88 415 PRO A CA 1
ATOM 3379 C C . PRO A 1 415 ? 13.523 3.779 -6.707 1 86.88 415 PRO A C 1
ATOM 3381 O O . PRO A 1 415 ? 14.648 4.16 -7.039 1 86.88 415 PRO A O 1
ATOM 3384 N N . ARG A 1 416 ? 13.211 3.797 -5.516 1 86.19 416 ARG A N 1
ATOM 3385 C CA . ARG A 1 416 ? 14.047 4.387 -4.473 1 86.19 416 ARG A CA 1
ATOM 3386 C C . ARG A 1 416 ? 14.883 3.322 -3.773 1 86.19 416 ARG A C 1
ATOM 3388 O O . ARG A 1 416 ? 15.758 3.645 -2.967 1 86.19 416 ARG A O 1
ATOM 3395 N N . CYS A 1 417 ? 14.758 2.115 -4.09 1 89.62 417 CYS A N 1
ATOM 3396 C CA . CYS A 1 417 ? 15.414 0.997 -3.426 1 89.62 417 CYS A CA 1
ATOM 3397 C C . CYS A 1 417 ? 16.906 0.968 -3.754 1 89.62 417 CYS A C 1
ATOM 3399 O O . CYS A 1 417 ? 17.297 1.19 -4.902 1 89.62 417 CYS A O 1
ATOM 3401 N N . THR A 1 418 ? 17.688 0.805 -2.732 1 92.5 418 THR A N 1
ATOM 3402 C CA . THR A 1 418 ? 19.078 0.474 -2.951 1 92.5 418 THR A CA 1
ATOM 3403 C C . THR A 1 418 ? 19.219 -0.908 -3.584 1 92.5 418 THR A C 1
ATOM 3405 O O . THR A 1 418 ? 18.234 -1.642 -3.705 1 92.5 418 THR A O 1
ATOM 3408 N N . LEU A 1 419 ? 20.438 -1.278 -4.027 1 94.38 419 LEU A N 1
ATOM 3409 C CA . LEU A 1 419 ? 20.656 -2.592 -4.621 1 94.38 419 LEU A CA 1
ATOM 3410 C C . LEU A 1 419 ? 20.5 -3.693 -3.58 1 94.38 419 LEU A C 1
ATOM 3412 O O . LEU A 1 419 ? 19.969 -4.766 -3.881 1 94.38 419 LEU A O 1
ATOM 3416 N N . VAL A 1 420 ? 20.891 -3.357 -2.418 1 92.06 420 VAL A N 1
ATOM 3417 C CA . VAL A 1 420 ? 20.766 -4.316 -1.325 1 92.06 420 VAL A CA 1
ATOM 3418 C C . VAL A 1 420 ? 19.281 -4.559 -1.028 1 92.06 420 VAL A C 1
ATOM 3420 O O . VAL A 1 420 ? 18.859 -5.707 -0.88 1 92.06 420 VAL A O 1
ATOM 3423 N N . GLU A 1 421 ? 18.578 -3.535 -0.926 1 91.06 421 GLU A N 1
ATOM 3424 C CA . GLU A 1 421 ? 17.141 -3.652 -0.685 1 91.06 421 GLU A CA 1
ATOM 3425 C C . GLU A 1 421 ? 16.438 -4.367 -1.839 1 91.06 421 GLU A C 1
ATOM 3427 O O . GLU A 1 421 ? 15.523 -5.16 -1.621 1 91.06 421 GLU A O 1
ATOM 3432 N N . PHE A 1 422 ? 16.891 -4.078 -2.992 1 93.44 422 PHE A N 1
ATOM 3433 C CA . PHE A 1 422 ? 16.297 -4.707 -4.172 1 93.44 422 PHE A CA 1
ATOM 3434 C C . PHE A 1 422 ? 16.422 -6.223 -4.098 1 93.44 422 PHE A C 1
ATOM 3436 O O . PHE A 1 422 ? 15.461 -6.945 -4.352 1 93.44 422 PHE A O 1
ATOM 3443 N N . PHE A 1 423 ? 17.578 -6.602 -3.836 1 93 423 PHE A N 1
ATOM 3444 C CA . PHE A 1 423 ? 17.812 -8.039 -3.779 1 93 423 PHE A CA 1
ATOM 3445 C C . PHE A 1 423 ? 16.953 -8.68 -2.693 1 93 423 PHE A C 1
ATOM 3447 O O . PHE A 1 423 ? 16.422 -9.781 -2.877 1 93 423 PHE A O 1
ATOM 3454 N N . THR A 1 424 ? 16.828 -8.008 -1.588 1 90.38 424 THR A N 1
ATOM 3455 C CA . THR A 1 424 ? 15.961 -8.5 -0.523 1 90.38 424 THR A CA 1
ATOM 3456 C C . THR A 1 424 ? 14.508 -8.594 -0.999 1 90.38 424 THR A C 1
ATOM 3458 O O . THR A 1 424 ? 13.812 -9.562 -0.692 1 90.38 424 THR A O 1
ATOM 3461 N N . HIS A 1 425 ? 14.086 -7.57 -1.718 1 92.25 425 HIS A N 1
ATOM 3462 C CA . HIS A 1 425 ? 12.742 -7.566 -2.275 1 92.25 425 HIS A CA 1
ATOM 3463 C C . HIS A 1 425 ? 12.555 -8.703 -3.273 1 92.25 425 HIS A C 1
ATOM 3465 O O . HIS A 1 425 ? 11.5 -9.352 -3.297 1 92.25 425 HIS A O 1
ATOM 3471 N N . PHE A 1 426 ? 13.57 -8.953 -4.051 1 93.12 426 PHE A N 1
ATOM 3472 C CA . PHE A 1 426 ? 13.531 -10.031 -5.031 1 93.12 426 PHE A CA 1
ATOM 3473 C C . PHE A 1 426 ? 13.344 -11.375 -4.344 1 93.12 426 PHE A C 1
ATOM 3475 O O . PHE A 1 426 ? 12.508 -12.18 -4.762 1 93.12 426 PHE A O 1
ATOM 3482 N N . GLU A 1 427 ? 14.07 -11.547 -3.314 1 91.19 427 GLU A N 1
ATOM 3483 C CA . GLU A 1 427 ? 13.977 -12.812 -2.594 1 91.19 427 GLU A CA 1
ATOM 3484 C C . GLU A 1 427 ? 12.594 -13 -1.978 1 91.19 427 GLU A C 1
ATOM 3486 O O . GLU A 1 427 ? 12.055 -14.109 -1.963 1 91.19 427 GLU A O 1
ATOM 3491 N N . THR A 1 428 ? 12.125 -11.953 -1.458 1 90.88 428 THR A N 1
ATOM 3492 C CA . THR A 1 428 ? 10.781 -12.016 -0.899 1 90.88 428 THR A CA 1
ATOM 3493 C C . THR A 1 428 ? 9.766 -12.375 -1.979 1 90.88 428 THR A C 1
ATOM 3495 O O . THR A 1 428 ? 8.852 -13.172 -1.744 1 90.88 428 THR A O 1
ATOM 3498 N N . ALA A 1 429 ? 9.875 -11.789 -3.141 1 92.25 429 ALA A N 1
ATOM 3499 C CA . ALA A 1 429 ? 8.992 -12.086 -4.266 1 92.25 429 ALA A CA 1
ATOM 3500 C C . ALA A 1 429 ? 9.086 -13.555 -4.668 1 92.25 429 ALA A C 1
ATOM 3502 O O . ALA A 1 429 ? 8.078 -14.195 -4.961 1 92.25 429 ALA A O 1
ATOM 3503 N N . MET A 1 430 ? 10.297 -14.031 -4.648 1 92.81 430 MET A N 1
ATOM 3504 C CA . MET A 1 430 ? 10.508 -15.43 -5.004 1 92.81 430 MET A CA 1
ATOM 3505 C C . MET A 1 430 ? 9.836 -16.359 -3.994 1 92.81 430 MET A C 1
ATOM 3507 O O . MET A 1 430 ? 9.258 -17.375 -4.371 1 92.81 430 MET A O 1
ATOM 3511 N N . ASP A 1 431 ? 9.875 -15.938 -2.752 1 90.62 431 ASP A N 1
ATOM 3512 C CA . ASP A 1 431 ? 9.195 -16.719 -1.728 1 90.62 431 ASP A CA 1
ATOM 3513 C C . ASP A 1 431 ? 7.695 -16.812 -2.006 1 90.62 431 ASP A C 1
ATOM 3515 O O . ASP A 1 431 ? 7.086 -17.875 -1.84 1 90.62 431 ASP A O 1
ATOM 3519 N N . ILE A 1 432 ? 7.176 -15.75 -2.377 1 91.5 432 ILE A N 1
ATOM 3520 C CA . ILE A 1 432 ? 5.742 -15.688 -2.652 1 91.5 432 ILE A CA 1
ATOM 3521 C C . ILE A 1 432 ? 5.41 -16.562 -3.854 1 91.5 432 ILE A C 1
ATOM 3523 O O . ILE A 1 432 ? 4.445 -17.344 -3.818 1 91.5 432 ILE A O 1
ATOM 3527 N N . GLN A 1 433 ? 6.199 -16.469 -4.898 1 92.88 433 GLN A N 1
ATOM 3528 C CA . GLN A 1 433 ? 5.969 -17.266 -6.102 1 92.88 433 GLN A CA 1
ATOM 3529 C C . GLN A 1 433 ? 6.078 -18.75 -5.809 1 92.88 433 GLN A C 1
ATOM 3531 O O . GLN A 1 433 ? 5.258 -19.547 -6.277 1 92.88 433 GLN A O 1
ATOM 3536 N N . ARG A 1 434 ? 7.051 -19.094 -5.062 1 91.62 434 ARG A N 1
ATOM 3537 C CA . ARG A 1 434 ? 7.273 -20.5 -4.727 1 91.62 434 ARG A CA 1
ATOM 3538 C C . ARG A 1 434 ? 6.16 -21.031 -3.83 1 91.62 434 ARG A C 1
ATOM 3540 O O . ARG A 1 434 ? 5.75 -22.188 -3.957 1 91.62 434 ARG A O 1
ATOM 3547 N N . HIS A 1 435 ? 5.75 -20.203 -2.922 1 92.06 435 HIS A N 1
ATOM 3548 C CA . HIS A 1 435 ? 4.633 -20.594 -2.068 1 92.06 435 HIS A CA 1
ATOM 3549 C C . HIS A 1 435 ? 3.375 -20.859 -2.891 1 92.06 435 HIS A C 1
ATOM 3551 O O . HIS A 1 435 ? 2.625 -21.797 -2.607 1 92.06 435 HIS A O 1
ATOM 3557 N N . GLU A 1 436 ? 3.125 -20.094 -3.881 1 92 436 GLU A N 1
ATOM 3558 C CA . GLU A 1 436 ? 1.961 -20.281 -4.742 1 92 436 GLU A CA 1
ATOM 3559 C C . GLU A 1 436 ? 2.074 -21.562 -5.559 1 92 436 GLU A C 1
ATOM 3561 O O . GLU A 1 436 ? 1.076 -22.25 -5.777 1 92 436 GLU A O 1
ATOM 3566 N N . HIS A 1 437 ? 3.262 -21.812 -6.027 1 92.69 437 HIS A N 1
ATOM 3567 C CA . HIS A 1 437 ? 3.484 -23.062 -6.754 1 92.69 437 HIS A CA 1
ATOM 3568 C C . HIS A 1 437 ? 3.207 -24.266 -5.871 1 92.69 437 HIS A C 1
ATOM 3570 O O . HIS A 1 437 ? 2.557 -25.219 -6.305 1 92.69 437 HIS A O 1
ATOM 3576 N N . ARG A 1 438 ? 3.67 -24.188 -4.695 1 92 438 ARG A N 1
ATOM 3577 C CA . ARG A 1 438 ? 3.459 -25.281 -3.756 1 92 438 ARG A CA 1
ATOM 3578 C C . ARG A 1 438 ? 1.978 -25.453 -3.441 1 92 438 ARG A C 1
ATOM 3580 O O . ARG A 1 438 ? 1.501 -26.578 -3.279 1 92 438 ARG A O 1
ATOM 3587 N N . ARG A 1 439 ? 1.349 -24.406 -3.27 1 92.5 439 ARG A N 1
ATOM 3588 C CA . ARG A 1 439 ? -0.09 -24.469 -3.033 1 92.5 439 ARG A CA 1
ATOM 3589 C C . ARG A 1 439 ? -0.812 -25.141 -4.188 1 92.5 439 ARG A C 1
ATOM 3591 O O . ARG A 1 439 ? -1.712 -25.969 -3.971 1 92.5 439 ARG A O 1
ATOM 3598 N N . ASN A 1 440 ? -0.468 -24.812 -5.414 1 92.62 440 ASN A N 1
ATOM 3599 C CA . ASN A 1 440 ? -1.075 -25.438 -6.586 1 92.62 440 ASN A CA 1
ATOM 3600 C C . ASN A 1 440 ? -0.787 -26.922 -6.645 1 92.62 440 ASN A C 1
ATOM 3602 O O . ASN A 1 440 ? -1.646 -27.719 -7.043 1 92.62 440 ASN A O 1
ATOM 3606 N N . ASP A 1 441 ? 0.424 -27.281 -6.258 1 92.62 441 ASP A N 1
ATOM 3607 C CA . ASP A 1 441 ? 0.765 -28.688 -6.18 1 92.62 441 ASP A CA 1
ATOM 3608 C C . ASP A 1 441 ? -0.108 -29.406 -5.152 1 92.62 441 ASP A C 1
ATOM 3610 O O . ASP A 1 441 ? -0.603 -30.516 -5.41 1 92.62 441 ASP A O 1
ATOM 3614 N N . HIS A 1 442 ? -0.204 -28.75 -4.062 1 91.44 442 HIS A N 1
ATOM 3615 C CA . HIS A 1 442 ? -1.037 -29.312 -3.008 1 91.44 442 HIS A CA 1
ATOM 3616 C C . HIS A 1 442 ? -2.479 -29.484 -3.477 1 91.44 442 HIS A C 1
ATOM 3618 O O . HIS A 1 442 ? -3.08 -30.547 -3.268 1 91.44 442 HIS A O 1
ATOM 3624 N N . ASP A 1 443 ? -3.014 -28.531 -4.102 1 91.06 443 ASP A N 1
ATOM 3625 C CA . ASP A 1 443 ? -4.391 -28.578 -4.578 1 91.06 443 ASP A CA 1
ATOM 3626 C C . ASP A 1 443 ? -4.578 -29.703 -5.605 1 91.06 443 ASP A C 1
ATOM 3628 O O . ASP A 1 443 ? -5.621 -30.359 -5.633 1 91.06 443 ASP A O 1
ATOM 3632 N N . THR A 1 444 ? -3.6 -29.844 -6.438 1 91.38 444 THR A N 1
ATOM 3633 C CA . THR A 1 444 ? -3.66 -30.875 -7.465 1 91.38 444 THR A CA 1
ATOM 3634 C C . THR A 1 444 ? -3.689 -32.281 -6.832 1 91.38 444 THR A C 1
ATOM 3636 O O . THR A 1 444 ? -4.402 -33.156 -7.301 1 91.38 444 THR A O 1
ATOM 3639 N N . ARG A 1 445 ? -2.984 -32.469 -5.723 1 88.44 445 ARG A N 1
ATOM 3640 C CA . ARG A 1 445 ? -2.924 -33.75 -5.047 1 88.44 445 ARG A CA 1
ATOM 3641 C C . ARG A 1 445 ? -4.148 -33.969 -4.164 1 88.44 445 ARG A C 1
ATOM 3643 O O . ARG A 1 445 ? -4.66 -35.094 -4.062 1 88.44 445 ARG A O 1
ATOM 3650 N N . TYR A 1 446 ? -4.531 -32.875 -3.641 1 89.44 446 TYR A N 1
ATOM 3651 C CA . TYR A 1 446 ? -5.512 -32.938 -2.564 1 89.44 446 TYR A CA 1
ATOM 3652 C C . TYR A 1 446 ? -6.93 -33 -3.121 1 89.44 446 TYR A C 1
ATOM 3654 O O . TYR A 1 446 ? -7.816 -33.594 -2.512 1 89.44 446 TYR A O 1
ATOM 3662 N N . ILE A 1 447 ? -7.152 -32.375 -4.227 1 87.88 447 ILE A N 1
ATOM 3663 C CA . ILE A 1 447 ? -8.484 -32.312 -4.82 1 87.88 447 ILE A CA 1
ATOM 3664 C C . ILE A 1 447 ? -8.555 -33.219 -6.043 1 87.88 447 ILE A C 1
ATOM 3666 O O . ILE A 1 447 ? -7.742 -33.094 -6.965 1 87.88 447 ILE A O 1
ATOM 3670 N N . GLU A 1 448 ? -9.453 -34.062 -6 1 84 448 GLU A N 1
ATOM 3671 C CA . GLU A 1 448 ? -9.633 -34.938 -7.148 1 84 448 GLU A CA 1
ATOM 3672 C C . GLU A 1 448 ? -10.492 -34.281 -8.227 1 84 448 GLU A C 1
ATOM 3674 O O . GLU A 1 448 ? -11.594 -33.812 -7.941 1 84 448 GLU A O 1
ATOM 3679 N N . SER A 1 449 ? -9.953 -34.25 -9.375 1 85.06 449 SER A N 1
ATOM 3680 C CA . SER A 1 449 ? -10.703 -33.688 -10.492 1 85.06 449 SER A CA 1
ATOM 3681 C C . SER A 1 449 ? -11.719 -34.688 -11.039 1 85.06 449 SER A C 1
ATOM 3683 O O . SER A 1 449 ? -11.43 -35.875 -11.156 1 85.06 449 SER A O 1
ATOM 3685 N N . LYS A 1 450 ? -12.867 -34.188 -11.305 1 82.62 450 LYS A N 1
ATOM 3686 C CA . LYS A 1 450 ? -13.945 -35.062 -11.789 1 82.62 450 LYS A CA 1
ATOM 3687 C C . LYS A 1 450 ? -13.969 -35.125 -13.312 1 82.62 450 LYS A C 1
ATOM 3689 O O . LYS A 1 450 ? -13.977 -34.062 -13.969 1 82.62 450 LYS A O 1
ATOM 3694 N N . PRO A 1 451 ? -14.031 -36.312 -13.82 1 86.5 451 PRO A N 1
ATOM 3695 C CA . PRO A 1 451 ? -14.188 -36.438 -15.266 1 86.5 451 PRO A CA 1
ATOM 3696 C C . PRO A 1 451 ? -15.586 -36.062 -15.742 1 86.5 451 PRO A C 1
ATOM 3698 O O . PRO A 1 451 ? -16.562 -36.25 -15.016 1 86.5 451 PRO A O 1
ATOM 3701 N N . TRP A 1 452 ? -15.656 -35.562 -16.875 1 85.25 452 TRP A N 1
ATOM 3702 C CA . TRP A 1 452 ? -16.922 -35.156 -17.484 1 85.25 452 TRP A CA 1
ATOM 3703 C C . TRP A 1 452 ? -17.547 -36.344 -18.234 1 85.25 452 TRP A C 1
ATOM 3705 O O . TRP A 1 452 ? -18.766 -36.375 -18.453 1 85.25 452 TRP A O 1
ATOM 3715 N N . SER A 1 453 ? -16.656 -37.25 -18.625 1 87.44 453 SER A N 1
ATOM 3716 C CA . SER A 1 453 ? -17.109 -38.375 -19.453 1 87.44 453 SER A CA 1
ATOM 3717 C C . SER A 1 453 ? -16.594 -39.719 -18.891 1 87.44 453 SER A C 1
ATOM 3719 O O . SER A 1 453 ? -15.805 -39.719 -17.953 1 87.44 453 SER A O 1
ATOM 3721 N N . ASP A 1 454 ? -17.094 -40.781 -19.453 1 87.12 454 ASP A N 1
ATOM 3722 C CA . ASP A 1 454 ? -16.656 -42.094 -19.031 1 87.12 454 ASP A CA 1
ATOM 3723 C C . ASP A 1 454 ? -15.469 -42.594 -19.859 1 87.12 454 ASP A C 1
ATOM 3725 O O . ASP A 1 454 ? -15.117 -43.75 -19.828 1 87.12 454 ASP A O 1
ATOM 3729 N N . PHE A 1 455 ? -14.992 -41.625 -20.609 1 91.06 455 PHE A N 1
ATOM 3730 C CA . PHE A 1 455 ? -13.812 -41.969 -21.391 1 91.06 455 PHE A CA 1
ATOM 3731 C C . PHE A 1 455 ? -12.625 -42.25 -20.484 1 91.06 455 PHE A C 1
ATOM 3733 O O . PHE A 1 455 ? -12.211 -41.406 -19.688 1 91.06 455 PHE A O 1
ATOM 3740 N N . VAL A 1 456 ? -12.008 -43.438 -20.562 1 93.88 456 VAL A N 1
ATOM 3741 C CA . VAL A 1 456 ? -10.992 -43.938 -19.656 1 93.88 456 VAL A CA 1
ATOM 3742 C C . VAL A 1 456 ? -9.758 -43.031 -19.703 1 93.88 456 VAL A C 1
ATOM 3744 O O . VAL A 1 456 ? -9.094 -42.844 -18.672 1 93.88 456 VAL A O 1
ATOM 3747 N N . LEU A 1 457 ? -9.508 -42.531 -20.844 1 94.94 457 LEU A N 1
ATOM 3748 C CA . LEU A 1 457 ? -8.32 -41.688 -21 1 94.94 457 LEU A CA 1
ATOM 3749 C C . LEU A 1 457 ? -8.469 -40.406 -20.188 1 94.94 457 LEU A C 1
ATOM 3751 O O . LEU A 1 457 ? -7.477 -39.812 -19.781 1 94.94 457 LEU A O 1
ATOM 3755 N N . GLU A 1 458 ? -9.648 -39.969 -20.016 1 94.88 458 GLU A N 1
ATOM 3756 C CA . GLU A 1 458 ? -9.875 -38.75 -19.219 1 94.88 458 GLU A CA 1
ATOM 3757 C C . GLU A 1 458 ? -9.492 -38.969 -17.766 1 94.88 458 GLU A C 1
ATOM 3759 O O . GLU A 1 458 ? -8.859 -38.125 -17.141 1 94.88 458 GLU A O 1
ATOM 3764 N N . LYS A 1 459 ? -9.852 -40.031 -17.25 1 92.44 459 LYS A N 1
ATOM 3765 C CA . LYS A 1 459 ? -9.5 -40.375 -15.867 1 92.44 459 LYS A CA 1
ATOM 3766 C C . LYS A 1 459 ? -7.984 -40.5 -15.703 1 92.44 459 LYS A C 1
ATOM 3768 O O . LYS A 1 459 ? -7.422 -40 -14.719 1 92.44 459 LYS A O 1
ATOM 3773 N N . GLN A 1 460 ? -7.426 -41.188 -16.656 1 95 460 GLN A N 1
ATOM 3774 C CA . GLN A 1 460 ? -5.977 -41.344 -16.609 1 95 460 GLN A CA 1
ATOM 3775 C C . GLN A 1 460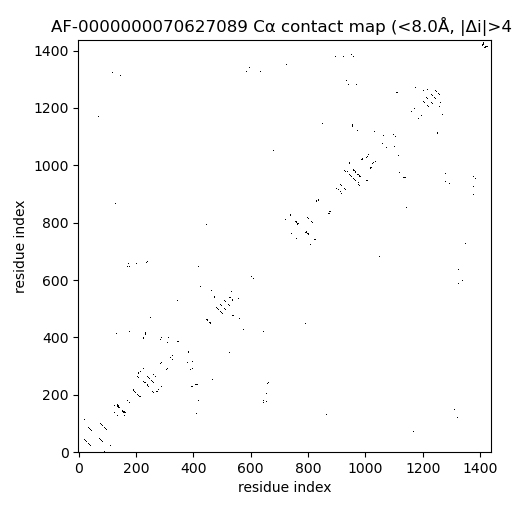 ? -5.285 -39.969 -16.688 1 95 460 GLN A C 1
ATOM 3777 O O . GLN A 1 460 ? -4.289 -39.75 -16.016 1 95 460 GLN A O 1
ATOM 3782 N N . ALA A 1 461 ? -5.836 -39.125 -17.516 1 95.19 461 ALA A N 1
ATOM 3783 C CA . ALA A 1 461 ? -5.273 -37.781 -17.672 1 95.19 461 ALA A CA 1
ATOM 3784 C C . ALA A 1 461 ? -5.324 -37.031 -16.344 1 95.19 461 ALA A C 1
ATOM 3786 O O . ALA A 1 461 ? -4.426 -36.25 -16.047 1 95.19 461 ALA A O 1
ATOM 3787 N N . SER A 1 462 ? -6.344 -37.219 -15.555 1 92.19 462 SER A N 1
ATOM 3788 C CA . SER A 1 462 ? -6.488 -36.531 -14.273 1 92.19 462 SER A CA 1
ATOM 3789 C C . SER A 1 462 ? -5.387 -36.938 -13.305 1 92.19 462 SER A C 1
ATOM 3791 O O . SER A 1 462 ? -5.043 -36.188 -12.391 1 92.19 462 SER A O 1
ATOM 3793 N N . GLU A 1 463 ? -4.781 -38.094 -13.508 1 91.75 463 GLU A N 1
ATOM 3794 C CA . GLU A 1 463 ? -3.74 -38.594 -12.617 1 91.75 463 GLU A CA 1
ATOM 3795 C C . GLU A 1 463 ? -2.352 -38.219 -13.125 1 91.75 463 GLU A C 1
ATOM 3797 O O . GLU A 1 463 ? -1.383 -38.25 -12.359 1 91.75 463 GLU A O 1
ATOM 3802 N N . ILE A 1 464 ? -2.295 -37.844 -14.367 1 94.75 464 ILE A N 1
ATOM 3803 C CA . ILE A 1 464 ? -1.002 -37.594 -14.984 1 94.75 464 ILE A CA 1
ATOM 3804 C C . ILE A 1 464 ? -0.713 -36.094 -14.922 1 94.75 464 ILE A C 1
ATOM 3806 O O . ILE A 1 464 ? 0.396 -35.656 -14.578 1 94.75 464 ILE A O 1
ATOM 3810 N N . TYR A 1 465 ? -1.721 -35.281 -15.219 1 94.56 465 TYR A N 1
ATOM 3811 C CA . TYR A 1 465 ? -1.518 -33.875 -15.438 1 94.56 465 TYR A CA 1
ATOM 3812 C C . TYR A 1 465 ? -1.918 -33.062 -14.203 1 94.56 465 TYR A C 1
ATOM 3814 O O . TYR A 1 465 ? -2.561 -33.594 -13.289 1 94.56 465 TYR A O 1
ATOM 3822 N N . THR A 1 466 ? -1.475 -31.859 -14.141 1 93.75 466 THR A N 1
ATOM 3823 C CA . THR A 1 466 ? -1.925 -30.938 -13.102 1 93.75 466 THR A CA 1
ATOM 3824 C C . THR A 1 466 ? -3.391 -30.562 -13.312 1 93.75 466 THR A C 1
ATOM 3826 O O . THR A 1 466 ? -3.934 -30.75 -14.406 1 93.75 466 THR A O 1
ATOM 3829 N N . LYS A 1 467 ? -3.986 -30.062 -12.273 1 92.5 467 LYS A N 1
ATOM 3830 C CA . LYS A 1 467 ? -5.402 -29.719 -12.32 1 92.5 467 LYS A CA 1
ATOM 3831 C C . LYS A 1 467 ? -5.688 -28.703 -13.438 1 92.5 467 LYS A C 1
ATOM 3833 O O . LYS A 1 467 ? -6.688 -28.828 -14.141 1 92.5 467 LYS A O 1
ATOM 3838 N N . THR A 1 468 ? -4.816 -27.797 -13.633 1 91.12 468 THR A N 1
ATOM 3839 C CA . THR A 1 468 ? -5 -26.75 -14.625 1 91.12 468 THR A CA 1
ATOM 3840 C C . THR A 1 468 ? -4.91 -27.312 -16.047 1 91.12 468 THR A C 1
ATOM 3842 O O . THR A 1 468 ? -5.734 -26.984 -16.891 1 91.12 468 THR A O 1
ATOM 3845 N N . ILE A 1 469 ? -3.922 -28.094 -16.266 1 92.69 469 ILE A N 1
ATOM 3846 C CA . ILE A 1 469 ? -3.715 -28.656 -17.594 1 92.69 469 ILE A CA 1
ATOM 3847 C C . ILE A 1 469 ? -4.785 -29.719 -17.875 1 92.69 469 ILE A C 1
ATOM 3849 O O . ILE A 1 469 ? -5.242 -29.844 -19.016 1 92.69 469 ILE A O 1
ATOM 3853 N N . PHE A 1 470 ? -5.148 -30.406 -16.844 1 94.56 470 PHE A N 1
ATOM 3854 C CA . PHE A 1 470 ? -6.207 -31.391 -17 1 94.56 470 PHE A CA 1
ATOM 3855 C C . PHE A 1 470 ? -7.488 -30.75 -17.5 1 94.56 470 PHE A C 1
ATOM 3857 O O . PHE A 1 470 ? -8.195 -31.328 -18.328 1 94.56 470 PHE A O 1
ATOM 3864 N N . LYS A 1 471 ? -7.793 -29.609 -17 1 92.19 471 LYS A N 1
ATOM 3865 C CA . LYS A 1 471 ? -8.984 -28.906 -17.453 1 92.19 471 LYS A CA 1
ATOM 3866 C C . LYS A 1 471 ? -8.938 -28.656 -18.969 1 92.19 471 LYS A C 1
ATOM 3868 O O . LYS A 1 471 ? -9.945 -28.812 -19.656 1 92.19 471 LYS A O 1
ATOM 3873 N N . ASP A 1 472 ? -7.836 -28.344 -19.484 1 91.31 472 ASP A N 1
ATOM 3874 C CA . ASP A 1 472 ? -7.672 -28.141 -20.922 1 91.31 472 ASP A CA 1
ATOM 3875 C C . ASP A 1 472 ? -7.867 -29.438 -21.688 1 91.31 472 ASP A C 1
ATOM 3877 O O . ASP A 1 472 ? -8.477 -29.453 -22.75 1 91.31 472 ASP A O 1
ATOM 3881 N N . ILE A 1 473 ? -7.344 -30.438 -21.188 1 94.38 473 ILE A N 1
ATOM 3882 C CA . ILE A 1 473 ? -7.473 -31.75 -21.812 1 94.38 473 ILE A CA 1
ATOM 3883 C C . ILE A 1 473 ? -8.938 -32.188 -21.797 1 94.38 473 ILE A C 1
ATOM 3885 O O . ILE A 1 473 ? -9.43 -32.781 -22.766 1 94.38 473 ILE A O 1
ATOM 3889 N N . GLN A 1 474 ? -9.531 -31.891 -20.672 1 93.5 474 GLN A N 1
ATOM 3890 C CA . GLN A 1 474 ? -10.945 -32.219 -20.547 1 93.5 474 GLN A CA 1
ATOM 3891 C C . GLN A 1 474 ? -11.789 -31.516 -21.609 1 93.5 474 GLN A C 1
ATOM 3893 O O . GLN A 1 474 ? -12.703 -32.094 -22.172 1 93.5 474 GLN A O 1
ATOM 3898 N N . ILE A 1 475 ? -11.438 -30.344 -21.859 1 92.06 475 ILE A N 1
ATOM 3899 C CA . ILE A 1 475 ? -12.141 -29.578 -22.875 1 92.06 475 ILE A CA 1
ATOM 3900 C C . ILE A 1 475 ? -11.914 -30.203 -24.25 1 92.06 475 ILE A C 1
ATOM 3902 O O . ILE A 1 475 ? -12.844 -30.312 -25.047 1 92.06 475 ILE A O 1
ATOM 3906 N N . GLU A 1 476 ? -10.719 -30.641 -24.516 1 94 476 GLU A N 1
ATOM 3907 C CA . GLU A 1 476 ? -10.398 -31.281 -25.797 1 94 476 GLU A CA 1
ATOM 3908 C C . GLU A 1 476 ? -11.141 -32.594 -25.938 1 94 476 GLU A C 1
ATOM 3910 O O . GLU A 1 476 ? -11.633 -32.938 -27.016 1 94 476 GLU A O 1
ATOM 3915 N N . ILE A 1 477 ? -11.211 -33.312 -24.922 1 95.12 477 ILE A N 1
ATOM 3916 C CA . ILE A 1 477 ? -11.891 -34.594 -24.969 1 95.12 477 ILE A CA 1
ATOM 3917 C C . ILE A 1 477 ? -13.391 -34.375 -25.172 1 95.12 477 ILE A C 1
ATOM 3919 O O . ILE A 1 477 ? -14.008 -35.062 -25.984 1 95.12 477 ILE A O 1
ATOM 3923 N N . ASP A 1 478 ? -13.906 -33.438 -24.422 1 93.12 478 ASP A N 1
ATOM 3924 C CA . ASP A 1 478 ? -15.32 -33.125 -24.578 1 93.12 478 ASP A CA 1
ATOM 3925 C C . ASP A 1 478 ? -15.633 -32.719 -26.016 1 93.12 478 ASP A C 1
ATOM 3927 O O . ASP A 1 478 ? -16.656 -33.125 -26.578 1 93.12 478 ASP A O 1
ATOM 3931 N N . ALA A 1 479 ? -14.773 -31.938 -26.578 1 92.56 479 ALA A N 1
ATOM 3932 C CA . ALA A 1 479 ? -14.953 -31.5 -27.969 1 92.56 479 ALA A CA 1
ATOM 3933 C C . ALA A 1 479 ? -14.812 -32.688 -28.938 1 92.56 479 ALA A C 1
ATOM 3935 O O . ALA A 1 479 ? -15.492 -32.719 -29.969 1 92.56 479 ALA A O 1
ATOM 3936 N N . ALA A 1 480 ? -13.953 -33.594 -28.672 1 94.25 480 ALA A N 1
ATOM 3937 C CA . ALA A 1 480 ? -13.766 -34.75 -29.5 1 94.25 480 ALA A CA 1
ATOM 3938 C C . ALA A 1 480 ? -15.039 -35.594 -29.547 1 94.25 480 ALA A C 1
ATOM 3940 O O . ALA A 1 480 ? -15.375 -36.188 -30.578 1 94.25 480 ALA A O 1
ATOM 3941 N N . ILE A 1 481 ? -15.711 -35.594 -28.438 1 91.75 481 ILE A N 1
ATOM 3942 C CA . ILE A 1 481 ? -16.906 -36.406 -28.312 1 91.75 481 ILE A CA 1
ATOM 3943 C C . ILE A 1 481 ? -18.094 -35.688 -28.938 1 91.75 481 ILE A C 1
ATOM 3945 O O . ILE A 1 481 ? -18.906 -36.312 -29.625 1 91.75 481 ILE A O 1
ATOM 3949 N N . THR A 1 482 ? -18.141 -34.344 -28.797 1 89.25 482 THR A N 1
ATOM 3950 C CA . THR A 1 482 ? -19.391 -33.656 -29.094 1 89.25 482 THR A CA 1
ATOM 3951 C C . THR A 1 482 ? -19.266 -32.906 -30.438 1 89.25 482 THR A C 1
ATOM 3953 O O . THR A 1 482 ? -20.266 -32.688 -31.125 1 89.25 482 THR A O 1
ATOM 3956 N N . LYS A 1 483 ? -18.062 -32.594 -30.828 1 89.44 483 LYS A N 1
ATOM 3957 C CA . LYS A 1 483 ? -17.969 -31.625 -31.922 1 89.44 483 LYS A CA 1
ATOM 3958 C C . LYS A 1 483 ? -17.172 -32.188 -33.094 1 89.44 483 LYS A C 1
ATOM 3960 O O . LYS A 1 483 ? -17 -31.516 -34.125 1 89.44 483 LYS A O 1
ATOM 3965 N N . CYS A 1 484 ? -16.641 -33.312 -32.938 1 89.94 484 CYS A N 1
ATOM 3966 C CA . CYS A 1 484 ? -15.828 -33.875 -34 1 89.94 484 CYS A CA 1
ATOM 3967 C C . CYS A 1 484 ? -16.5 -35.094 -34.625 1 89.94 484 CYS A C 1
ATOM 3969 O O . CYS A 1 484 ? -17.125 -35.875 -33.938 1 89.94 484 CYS A O 1
ATOM 3971 N N . MET A 1 485 ? -16.391 -35.094 -36.062 1 88.25 485 MET A N 1
ATOM 3972 C CA . MET A 1 485 ? -16.875 -36.25 -36.812 1 88.25 485 MET A CA 1
ATOM 3973 C C . MET A 1 485 ? -15.953 -36.594 -37.969 1 88.25 485 MET A C 1
ATOM 3975 O O . MET A 1 485 ? -15.398 -35.688 -38.625 1 88.25 485 MET A O 1
ATOM 3979 N N . SER A 1 486 ? -15.781 -37.844 -38.125 1 88.88 486 SER A N 1
ATOM 3980 C CA . SER A 1 486 ? -14.93 -38.281 -39.25 1 88.88 486 SER A CA 1
ATOM 3981 C C . SER A 1 486 ? -15.703 -38.312 -40.562 1 88.88 486 SER A C 1
ATOM 3983 O O . SER A 1 486 ? -16.812 -38.875 -40.594 1 88.88 486 SER A O 1
ATOM 3985 N N . LYS A 1 487 ? -15.109 -37.781 -41.562 1 83.44 487 LYS A N 1
ATOM 3986 C CA . LYS A 1 487 ? -15.711 -37.812 -42.906 1 83.44 487 LYS A CA 1
ATOM 3987 C C . LYS A 1 487 ? -15.203 -39 -43.688 1 83.44 487 LYS A C 1
ATOM 3989 O O . LYS A 1 487 ? -15.969 -39.656 -44.406 1 83.44 487 LYS A O 1
ATOM 3994 N N . SER A 1 488 ? -13.938 -39.188 -43.656 1 87.19 488 SER A N 1
ATOM 3995 C CA . SER A 1 488 ? -13.359 -40.25 -44.438 1 87.19 488 SER A CA 1
ATOM 3996 C C . SER A 1 488 ? -12.211 -40.938 -43.688 1 87.19 488 SER A C 1
ATOM 3998 O O . SER A 1 488 ? -11.602 -40.344 -42.812 1 87.19 488 SER A O 1
ATOM 4000 N N . LEU A 1 489 ? -12.094 -42.219 -43.906 1 90.12 489 LEU A N 1
ATOM 4001 C CA . LEU A 1 489 ? -10.977 -43.031 -43.438 1 90.12 489 LEU A CA 1
ATOM 4002 C C . LEU A 1 489 ? -10.266 -43.75 -44.562 1 90.12 489 LEU A C 1
ATOM 4004 O O . LEU A 1 489 ? -10.891 -44.5 -45.344 1 90.12 489 LEU A O 1
ATOM 4008 N N . ASP A 1 490 ? -9.062 -43.344 -44.75 1 91.06 490 ASP A N 1
ATOM 4009 C CA . ASP A 1 490 ? -8.234 -44 -45.75 1 91.06 490 ASP A CA 1
ATOM 4010 C C . ASP A 1 490 ? -7.113 -44.812 -45.125 1 91.06 490 ASP A C 1
ATOM 4012 O O . ASP A 1 490 ? -6.477 -44.344 -44.156 1 91.06 490 ASP A O 1
ATOM 4016 N N . ILE A 1 491 ? -6.91 -46.062 -45.594 1 90.19 491 ILE A N 1
ATOM 4017 C CA . ILE A 1 491 ? -5.875 -46.906 -45.031 1 90.19 491 ILE A CA 1
ATOM 4018 C C . ILE A 1 491 ? -4.805 -47.188 -46.094 1 90.19 491 ILE A C 1
ATOM 4020 O O . ILE A 1 491 ? -5.102 -47.719 -47.156 1 90.19 491 ILE A O 1
ATOM 4024 N N . VAL A 1 492 ? -3.711 -46.688 -45.844 1 90.81 492 VAL A N 1
ATOM 4025 C CA . VAL A 1 492 ? -2.574 -46.938 -46.719 1 90.81 492 VAL A CA 1
ATOM 4026 C C . VAL A 1 492 ? -1.515 -47.75 -45.969 1 90.81 492 VAL A C 1
ATOM 4028 O O . VAL A 1 492 ? -0.736 -47.188 -45.188 1 90.81 492 VAL A O 1
ATOM 4031 N N . GLY A 1 493 ? -1.342 -49.031 -46.188 1 85.38 493 GLY A N 1
ATOM 4032 C CA . GLY A 1 493 ? -0.422 -49.875 -45.438 1 85.38 493 GLY A CA 1
ATOM 4033 C C . GLY A 1 493 ? -0.792 -50 -44 1 85.38 493 GLY A C 1
ATOM 4034 O O . GLY A 1 493 ? -1.912 -50.406 -43.656 1 85.38 493 GLY A O 1
ATOM 4035 N N . ASP A 1 494 ? 0.157 -49.531 -43.219 1 86.94 494 ASP A N 1
ATOM 4036 C CA . ASP A 1 494 ? -0.06 -49.625 -41.781 1 86.94 494 ASP A CA 1
ATOM 4037 C C . ASP A 1 494 ? -0.47 -48.281 -41.188 1 86.94 494 ASP A C 1
ATOM 4039 O O . ASP A 1 494 ? -0.62 -48.156 -39.969 1 86.94 494 ASP A O 1
ATOM 4043 N N . VAL A 1 495 ? -0.74 -47.375 -42.094 1 92.19 495 VAL A N 1
ATOM 4044 C CA . VAL A 1 495 ? -1.062 -46.031 -41.625 1 92.19 495 VAL A CA 1
ATOM 4045 C C . VAL A 1 495 ? -2.506 -45.688 -41.969 1 92.19 495 VAL A C 1
ATOM 4047 O O . VAL A 1 495 ? -2.947 -45.938 -43.094 1 92.19 495 VAL A O 1
ATOM 4050 N N . GLN A 1 496 ? -3.285 -45.281 -41.031 1 93.19 496 GLN A N 1
ATOM 4051 C CA . GLN A 1 496 ? -4.656 -44.812 -41.219 1 93.19 496 GLN A CA 1
ATOM 4052 C C . GLN A 1 496 ? -4.727 -43.281 -41.281 1 93.19 496 GLN A C 1
ATOM 4054 O O . GLN A 1 496 ? -4.07 -42.594 -40.5 1 93.19 496 GLN A O 1
ATOM 4059 N N . TYR A 1 497 ? -5.445 -42.844 -42.25 1 94.06 497 TYR A N 1
ATOM 4060 C CA . TYR A 1 497 ? -5.645 -41.406 -42.438 1 94.06 497 TYR A CA 1
ATOM 4061 C C . TYR A 1 497 ? -7.098 -41.031 -42.188 1 94.06 497 TYR A C 1
ATOM 4063 O O . TYR A 1 497 ? -7.996 -41.5 -42.906 1 94.06 497 TYR A O 1
ATOM 4071 N N . PHE A 1 498 ? -7.254 -40.156 -41.156 1 94.19 498 PHE A N 1
ATOM 4072 C CA . PHE A 1 498 ? -8.594 -39.688 -40.844 1 94.19 498 PHE A CA 1
ATOM 4073 C C . PHE A 1 498 ? -8.789 -38.25 -41.312 1 94.19 498 PHE A C 1
ATOM 4075 O O . PHE A 1 498 ? -7.879 -37.438 -41.188 1 94.19 498 PHE A O 1
ATOM 4082 N N . GLU A 1 499 ? -9.859 -38 -41.875 1 92.75 499 GLU A N 1
ATOM 4083 C CA . GLU A 1 499 ? -10.297 -36.625 -42.156 1 92.75 499 GLU A CA 1
ATOM 4084 C C . GLU A 1 499 ? -11.438 -36.219 -41.219 1 92.75 499 GLU A C 1
ATOM 4086 O O . GLU A 1 499 ? -12.555 -36.75 -41.312 1 92.75 499 GLU A O 1
ATOM 4091 N N . ILE A 1 500 ? -11.086 -35.312 -40.375 1 91.44 500 ILE A N 1
ATOM 4092 C CA . ILE A 1 500 ? -12.023 -34.969 -39.281 1 91.44 500 ILE A CA 1
ATOM 4093 C C . ILE A 1 500 ? -12.609 -33.562 -39.531 1 91.44 500 ILE A C 1
ATOM 4095 O O . ILE A 1 500 ? -11.867 -32.625 -39.812 1 91.44 500 ILE A O 1
ATOM 4099 N N . LYS A 1 501 ? -13.859 -33.469 -39.438 1 87.69 501 LYS A N 1
ATOM 4100 C CA . LYS A 1 501 ? -14.57 -32.188 -39.469 1 87.69 501 LYS A CA 1
ATOM 4101 C C . LYS A 1 501 ? -14.805 -31.656 -38.062 1 87.69 501 LYS A C 1
ATOM 4103 O O . LYS A 1 501 ? -15.32 -32.344 -37.219 1 87.69 501 LYS A O 1
ATOM 4108 N N . ASP A 1 502 ? -14.375 -30.453 -37.844 1 83.62 502 ASP A N 1
ATOM 4109 C CA . ASP A 1 502 ? -14.586 -29.75 -36.594 1 83.62 502 ASP A CA 1
ATOM 4110 C C . ASP A 1 502 ? -15.703 -28.719 -36.719 1 83.62 502 ASP A C 1
ATOM 4112 O O . ASP A 1 502 ? -15.57 -27.734 -37.438 1 83.62 502 ASP A O 1
ATOM 4116 N N . PHE A 1 503 ? -16.75 -28.797 -36 1 76.81 503 PHE A N 1
ATOM 4117 C CA . PHE A 1 503 ? -17.938 -27.969 -36.125 1 76.81 503 PHE A CA 1
ATOM 4118 C C . PHE A 1 503 ? -17.75 -26.641 -35.438 1 76.81 503 PHE A C 1
ATOM 4120 O O . PHE A 1 503 ? -18.562 -25.719 -35.594 1 76.81 503 PHE A O 1
ATOM 4127 N N . ARG A 1 504 ? -16.844 -26.328 -34.688 1 63.59 504 ARG A N 1
ATOM 4128 C CA . ARG A 1 504 ? -16.625 -25.078 -33.969 1 63.59 504 ARG A CA 1
ATOM 4129 C C . ARG A 1 504 ? -16.031 -24.016 -34.875 1 63.59 504 ARG A C 1
ATOM 4131 O O . ARG A 1 504 ? -16.141 -22.812 -34.594 1 63.59 504 ARG A O 1
ATOM 4138 N N . GLN A 1 505 ? -15.25 -24.531 -35.812 1 61.12 505 GLN A N 1
ATOM 4139 C CA . GLN A 1 505 ? -14.523 -23.609 -36.688 1 61.12 505 GLN A CA 1
ATOM 4140 C C . GLN A 1 505 ? -15.242 -23.422 -38 1 61.12 505 GLN A C 1
ATOM 4142 O O . GLN A 1 505 ? -15.766 -24.391 -38.562 1 61.12 505 GLN A O 1
ATOM 4147 N N . PRO A 1 506 ? -15.594 -22.141 -38.219 1 53.56 506 PRO A N 1
ATOM 4148 C CA . PRO A 1 506 ? -16.25 -21.953 -39.5 1 53.56 506 PRO A CA 1
ATOM 4149 C C . PRO A 1 506 ? -15.453 -22.531 -40.656 1 53.56 506 PRO A C 1
ATOM 4151 O O . PRO A 1 506 ? -15.922 -22.531 -41.812 1 53.56 506 PRO A O 1
ATOM 4154 N N . CYS A 1 507 ? -14.281 -22.734 -40.406 1 51.16 507 CYS A N 1
ATOM 4155 C CA . CYS A 1 507 ? -13.453 -22.953 -41.562 1 51.16 507 CYS A CA 1
ATOM 4156 C C . CYS A 1 507 ? -13.742 -24.328 -42.188 1 51.16 507 CYS A C 1
ATOM 4158 O O . CYS A 1 507 ? -14.055 -25.281 -41.469 1 51.16 507 CYS A O 1
ATOM 4160 N N . THR A 1 508 ? -14.008 -24.328 -43.469 1 55.47 508 THR A N 1
ATOM 4161 C CA . THR A 1 508 ? -14.297 -25.312 -44.5 1 55.47 508 THR A CA 1
ATOM 4162 C C . THR A 1 508 ? -13.25 -26.422 -44.5 1 55.47 508 THR A C 1
ATOM 4164 O O . THR A 1 508 ? -13.414 -27.438 -45.156 1 55.47 508 THR A O 1
ATOM 4167 N N . SER A 1 509 ? -12.094 -26.281 -43.688 1 63.81 509 SER A N 1
ATOM 4168 C CA . SER A 1 509 ? -11.039 -27.234 -44 1 63.81 509 SER A CA 1
ATOM 4169 C C . SER A 1 509 ? -11.039 -28.406 -43.031 1 63.81 509 SER A C 1
ATOM 4171 O O . SER A 1 509 ? -11.297 -28.234 -41.844 1 63.81 509 SER A O 1
ATOM 4173 N N . PHE A 1 510 ? -11.047 -29.562 -43.562 1 79.44 510 PHE A N 1
ATOM 4174 C CA . PHE A 1 510 ? -10.914 -30.828 -42.844 1 79.44 510 PHE A CA 1
ATOM 4175 C C . PHE A 1 510 ? -9.508 -31 -42.312 1 79.44 510 PHE A C 1
ATOM 4177 O O . PHE A 1 510 ? -8.531 -30.594 -42.938 1 79.44 510 PHE A O 1
ATOM 4184 N N . LEU A 1 511 ? -9.523 -31.438 -41.031 1 86.31 511 LEU A N 1
ATOM 4185 C CA . LEU A 1 511 ? -8.234 -31.734 -40.438 1 86.31 511 LEU A CA 1
ATOM 4186 C C . LEU A 1 511 ? -7.844 -33.188 -40.656 1 86.31 511 LEU A C 1
ATOM 4188 O O . LEU A 1 511 ? -8.703 -34.062 -40.625 1 86.31 511 LEU A O 1
ATOM 4192 N N . LYS A 1 512 ? -6.602 -33.375 -40.906 1 89.75 512 LYS A N 1
ATOM 4193 C CA . LYS A 1 512 ? -6.105 -34.719 -41.219 1 89.75 512 LYS A CA 1
ATOM 4194 C C . LYS A 1 512 ? -5.332 -35.312 -40.031 1 89.75 512 LYS A C 1
ATOM 4196 O O . LYS A 1 512 ? -4.469 -34.625 -39.469 1 89.75 512 LYS A O 1
ATOM 4201 N N . VAL A 1 513 ? -5.715 -36.5 -39.625 1 94.44 513 VAL A N 1
ATOM 4202 C CA . VAL A 1 513 ? -5.012 -37.188 -38.562 1 94.44 513 VAL A CA 1
ATOM 4203 C C . VAL A 1 513 ? -4.391 -38.469 -39.094 1 94.44 513 VAL A C 1
ATOM 4205 O O . VAL A 1 513 ? -5.074 -39.281 -39.719 1 94.44 513 VAL A O 1
ATOM 4208 N N . GLN A 1 514 ? -3.113 -38.594 -38.906 1 94.5 514 GLN A N 1
ATOM 4209 C CA . GLN A 1 514 ? -2.387 -39.812 -39.281 1 94.5 514 GLN A CA 1
ATOM 4210 C C . GLN A 1 514 ? -2.174 -40.719 -38.062 1 94.5 514 GLN A C 1
ATOM 4212 O O . GLN A 1 514 ? -1.667 -40.25 -37.031 1 94.5 514 GLN A O 1
ATOM 4217 N N . TYR A 1 515 ? -2.627 -41.906 -38.156 1 93.75 515 TYR A N 1
ATOM 4218 C CA . TYR A 1 515 ? -2.602 -42.812 -37.031 1 93.75 515 TYR A CA 1
ATOM 4219 C C . TYR A 1 515 ? -2.025 -44.188 -37.438 1 93.75 515 TYR A C 1
ATOM 4221 O O . TYR A 1 515 ? -2.395 -44.719 -38.5 1 93.75 515 TYR A O 1
ATOM 4229 N N . SER A 1 516 ? -0.966 -44.625 -36.75 1 92.31 516 SER A N 1
ATOM 4230 C CA . SER A 1 516 ? -0.389 -45.938 -37 1 92.31 516 SER A CA 1
ATOM 4231 C C . SER A 1 516 ? -0.154 -46.688 -35.688 1 92.31 516 SER A C 1
ATOM 4233 O O . SER A 1 516 ? 0.362 -46.094 -34.719 1 92.31 516 SER A O 1
ATOM 4235 N N . LYS A 1 517 ? -0.642 -47.906 -35.625 1 85.94 517 LYS A N 1
ATOM 4236 C CA . LYS A 1 517 ? -0.439 -48.781 -34.5 1 85.94 517 LYS A CA 1
ATOM 4237 C C . LYS A 1 517 ? 0.553 -49.906 -34.812 1 85.94 517 LYS A C 1
ATOM 4239 O O . LYS A 1 517 ? 0.278 -50.75 -35.656 1 85.94 517 LYS A O 1
ATOM 4244 N N . GLN A 1 518 ? 1.839 -49.688 -34.469 1 78.06 518 GLN A N 1
ATOM 4245 C CA . GLN A 1 518 ? 2.852 -50.719 -34.719 1 78.06 518 GLN A CA 1
ATOM 4246 C C . GLN A 1 518 ? 3.229 -51.438 -33.406 1 78.06 518 GLN A C 1
ATOM 4248 O O . GLN A 1 518 ? 2.693 -51.094 -32.344 1 78.06 518 GLN A O 1
ATOM 4253 N N . GLU A 1 519 ? 4.094 -52.438 -33.531 1 68.25 519 GLU A N 1
ATOM 4254 C CA . GLU A 1 519 ? 4.539 -53.25 -32.406 1 68.25 519 GLU A CA 1
ATOM 4255 C C . GLU A 1 519 ? 5.293 -52.406 -31.391 1 68.25 519 GLU A C 1
ATOM 4257 O O . GLU A 1 519 ? 5.211 -52.625 -30.188 1 68.25 519 GLU A O 1
ATOM 4262 N N . ASP A 1 520 ? 5.934 -51.344 -31.859 1 68.19 520 ASP A N 1
ATOM 4263 C CA . ASP A 1 520 ? 6.828 -50.562 -31.031 1 68.19 520 ASP A CA 1
ATOM 4264 C C . ASP A 1 520 ? 6.074 -49.406 -30.344 1 68.19 520 ASP A C 1
ATOM 4266 O O . ASP A 1 520 ? 6.621 -48.75 -29.484 1 68.19 520 ASP A O 1
ATOM 4270 N N . GLY A 1 521 ? 4.832 -49.312 -30.75 1 77.56 521 GLY A N 1
ATOM 4271 C CA . GLY A 1 521 ? 4.098 -48.25 -30.062 1 77.56 521 GLY A CA 1
ATOM 4272 C C . GLY A 1 521 ? 3.129 -47.5 -30.969 1 77.56 521 GLY A C 1
ATOM 4273 O O . GLY A 1 521 ? 3.01 -47.844 -32.156 1 77.56 521 GLY A O 1
ATOM 4274 N N . LEU A 1 522 ? 2.27 -46.656 -30.391 1 88.44 522 LEU A N 1
ATOM 4275 C CA . LEU A 1 522 ? 1.247 -45.875 -31.078 1 88.44 522 LEU A CA 1
ATOM 4276 C C . LEU A 1 522 ? 1.815 -44.562 -31.562 1 88.44 522 LEU A C 1
ATOM 4278 O O . LEU A 1 522 ? 2.553 -43.875 -30.844 1 88.44 522 LEU A O 1
ATOM 4282 N N . THR A 1 523 ? 1.79 -44.281 -32.969 1 91.75 523 THR A N 1
ATOM 4283 C CA . THR A 1 523 ? 2.201 -43 -33.5 1 91.75 523 THR A CA 1
ATOM 4284 C C . THR A 1 523 ? 1.005 -42.25 -34.094 1 91.75 523 THR A C 1
ATOM 4286 O O . THR A 1 523 ? 0.261 -42.812 -34.906 1 91.75 523 THR A O 1
ATOM 4289 N N . ILE A 1 524 ? 0.809 -41.094 -33.594 1 93.75 524 ILE A N 1
ATOM 4290 C CA . ILE A 1 524 ? -0.338 -40.312 -34.062 1 93.75 524 ILE A CA 1
ATOM 4291 C C . ILE A 1 524 ? 0.078 -38.844 -34.281 1 93.75 524 ILE A C 1
ATOM 4293 O O . ILE A 1 524 ? 0.885 -38.312 -33.5 1 93.75 524 ILE A O 1
ATOM 4297 N N . SER A 1 525 ? -0.365 -38.188 -35.375 1 92.06 525 SER A N 1
ATOM 4298 C CA . SER A 1 525 ? -0.085 -36.781 -35.688 1 92.06 525 SER A CA 1
ATOM 4299 C C . SER A 1 525 ? -1.288 -36.125 -36.344 1 92.06 525 SER A C 1
ATOM 4301 O O . SER A 1 525 ? -2.02 -36.75 -37.094 1 92.06 525 SER A O 1
ATOM 4303 N N . CYS A 1 526 ? -1.567 -34.938 -35.875 1 91.19 526 CYS A N 1
ATOM 4304 C CA . CYS A 1 526 ? -2.676 -34.156 -36.406 1 91.19 526 CYS A CA 1
ATOM 4305 C C . CYS A 1 526 ? -2.166 -32.938 -37.188 1 91.19 526 CYS A C 1
ATOM 4307 O O . CYS A 1 526 ? -1.166 -32.344 -36.812 1 91.19 526 CYS A O 1
ATOM 4309 N N . SER A 1 527 ? -2.869 -32.594 -38.188 1 85 527 SER A N 1
ATOM 4310 C CA . SER A 1 527 ? -2.48 -31.453 -39.031 1 85 527 SER A CA 1
ATOM 4311 C C . SER A 1 527 ? -2.639 -30.141 -38.25 1 85 527 SER A C 1
ATOM 4313 O O . SER A 1 527 ? -2.057 -29.125 -38.656 1 85 527 SER A O 1
ATOM 4315 N N . CYS A 1 528 ? -3.387 -30.172 -37.188 1 82.19 528 CYS A N 1
ATOM 4316 C CA . CYS A 1 528 ? -3.541 -28.953 -36.406 1 82.19 528 CYS A CA 1
ATOM 4317 C C . CYS A 1 528 ? -2.281 -28.672 -35.594 1 82.19 528 CYS A C 1
ATOM 4319 O O . CYS A 1 528 ? -2.055 -27.531 -35.156 1 82.19 528 CYS A O 1
ATOM 4321 N N . LYS A 1 529 ? -1.457 -29.688 -35.25 1 83.56 529 LYS A N 1
ATOM 4322 C CA . LYS A 1 529 ? -0.147 -29.594 -34.625 1 83.56 529 LYS A CA 1
ATOM 4323 C C . LYS A 1 529 ? -0.262 -29.016 -33.219 1 83.56 529 LYS A C 1
ATOM 4325 O O . LYS A 1 529 ? 0.644 -28.312 -32.75 1 83.56 529 LYS A O 1
ATOM 4330 N N . ARG A 1 530 ? -1.369 -29.219 -32.531 1 83.31 530 ARG A N 1
ATOM 4331 C CA . ARG A 1 530 ? -1.576 -28.719 -31.188 1 83.31 530 ARG A CA 1
ATOM 4332 C C . ARG A 1 530 ? -0.61 -29.375 -30.203 1 83.31 530 ARG A C 1
ATOM 4334 O O . ARG A 1 530 ? -0.128 -28.719 -29.266 1 83.31 530 ARG A O 1
ATOM 4341 N N . PHE A 1 531 ? -0.405 -30.578 -30.406 1 89.12 531 PHE A N 1
ATOM 4342 C CA . PHE A 1 531 ? 0.514 -31.266 -29.516 1 89.12 531 PHE A CA 1
ATOM 4343 C C . PHE A 1 531 ? 1.922 -30.703 -29.641 1 89.12 531 PHE A C 1
ATOM 4345 O O . PHE A 1 531 ? 2.604 -30.5 -28.625 1 89.12 531 PHE A O 1
ATOM 4352 N N . GLU A 1 532 ? 2.342 -30.484 -30.828 1 83.31 532 GLU A N 1
ATOM 4353 C CA . GLU A 1 532 ? 3.676 -29.938 -31.047 1 83.31 532 GLU A CA 1
ATOM 4354 C C . GLU A 1 532 ? 3.791 -28.516 -30.516 1 83.31 532 GLU A C 1
ATOM 4356 O O . GLU A 1 532 ? 4.848 -28.125 -30.016 1 83.31 532 GLU A O 1
ATOM 4361 N N . GLN A 1 533 ? 2.727 -27.891 -30.547 1 80.19 533 GLN A N 1
ATOM 4362 C CA . GLN A 1 533 ? 2.758 -26.484 -30.156 1 80.19 533 GLN A CA 1
ATOM 4363 C C . GLN A 1 533 ? 2.6 -26.328 -28.656 1 80.19 533 GLN A C 1
ATOM 4365 O O . GLN A 1 533 ? 3.283 -25.516 -28.031 1 80.19 533 GLN A O 1
ATOM 4370 N N . PHE A 1 534 ? 1.692 -27.125 -28.062 1 82.62 534 PHE A N 1
ATOM 4371 C CA . PHE A 1 534 ? 1.323 -26.859 -26.672 1 82.62 534 PHE A CA 1
ATOM 4372 C C . PHE A 1 534 ? 1.687 -28.047 -25.781 1 82.62 534 PHE A C 1
ATOM 4374 O O . PHE A 1 534 ? 1.733 -27.922 -24.562 1 82.62 534 PHE A O 1
ATOM 4381 N N . GLY A 1 535 ? 1.884 -29.156 -26.344 1 86.31 535 GLY A N 1
ATOM 4382 C CA . GLY A 1 535 ? 2.23 -30.344 -25.578 1 86.31 535 GLY A CA 1
ATOM 4383 C C . GLY A 1 535 ? 1.019 -31.094 -25.062 1 86.31 535 GLY A C 1
ATOM 4384 O O . GLY A 1 535 ? 1.131 -31.906 -24.141 1 86.31 535 GLY A O 1
ATOM 4385 N N . ILE A 1 536 ? -0.191 -30.734 -25.609 1 90.69 536 ILE A N 1
ATOM 4386 C CA . ILE A 1 536 ? -1.415 -31.438 -25.234 1 90.69 536 ILE A CA 1
ATOM 4387 C C . ILE A 1 536 ? -2.1 -32 -26.469 1 90.69 536 ILE A C 1
ATOM 4389 O O . ILE A 1 536 ? -2.09 -31.359 -27.531 1 90.69 536 ILE A O 1
ATOM 4393 N N . LEU A 1 537 ? -2.615 -33.125 -26.312 1 94 537 LEU A N 1
ATOM 4394 C CA . LEU A 1 537 ? -3.309 -33.75 -27.438 1 94 537 LEU A CA 1
ATOM 4395 C C . LEU A 1 537 ? -4.566 -32.969 -27.797 1 94 537 LEU A C 1
ATOM 4397 O O . LEU A 1 537 ? -5.246 -32.438 -26.922 1 94 537 LEU A O 1
ATOM 4401 N N . CYS A 1 538 ? -4.844 -32.938 -29.109 1 92.69 538 CYS A N 1
ATOM 4402 C CA . CYS A 1 538 ? -5.984 -32.156 -29.578 1 92.69 538 CYS A CA 1
ATOM 4403 C C . CYS A 1 538 ? -7.246 -33 -29.625 1 92.69 538 CYS A C 1
ATOM 4405 O O . CYS A 1 538 ? -7.172 -34.219 -29.531 1 92.69 538 CYS A O 1
ATOM 4407 N N . ARG A 1 539 ? -8.328 -32.375 -29.797 1 95 539 ARG A N 1
ATOM 4408 C CA . ARG A 1 539 ? -9.633 -33.031 -29.891 1 95 539 ARG A CA 1
ATOM 4409 C C . ARG A 1 539 ? -9.672 -34 -31.062 1 95 539 ARG A C 1
ATOM 4411 O O . ARG A 1 539 ? -10.289 -35.062 -30.969 1 95 539 ARG A O 1
ATOM 4418 N N . HIS A 1 540 ? -8.938 -33.719 -32.125 1 93.44 540 HIS A N 1
ATOM 4419 C CA . HIS A 1 540 ? -8.914 -34.594 -33.312 1 93.44 540 HIS A CA 1
ATOM 4420 C C . HIS A 1 540 ? -8.234 -35.906 -33.031 1 93.44 540 HIS A C 1
ATOM 4422 O O . HIS A 1 540 ? -8.719 -36.969 -33.438 1 93.44 540 HIS A O 1
ATOM 4428 N N . ILE A 1 541 ? -7.172 -35.781 -32.312 1 95.44 541 ILE A N 1
ATOM 4429 C CA . ILE A 1 541 ? -6.434 -36.969 -31.922 1 95.44 541 ILE A CA 1
ATOM 4430 C C . ILE A 1 541 ? -7.273 -37.812 -30.953 1 95.44 541 ILE A C 1
ATOM 4432 O O . ILE A 1 541 ? -7.344 -39.031 -31.078 1 95.44 541 ILE A O 1
ATOM 4436 N N . PHE A 1 542 ? -7.906 -37.219 -30.047 1 96.19 542 PHE A N 1
ATOM 4437 C CA . PHE A 1 542 ? -8.727 -37.938 -29.094 1 96.19 542 PHE A CA 1
ATOM 4438 C C . PHE A 1 542 ? -9.883 -38.656 -29.781 1 96.19 542 PHE A C 1
ATOM 4440 O O . PHE A 1 542 ? -10.297 -39.719 -29.359 1 96.19 542 PHE A O 1
ATOM 4447 N N . TYR A 1 543 ? -10.367 -37.969 -30.797 1 95.19 543 TYR A N 1
ATOM 4448 C CA . TYR A 1 543 ? -11.414 -38.625 -31.578 1 95.19 543 TYR A CA 1
ATOM 4449 C C . TYR A 1 543 ? -10.93 -39.969 -32.125 1 95.19 543 TYR A C 1
ATOM 4451 O O . TYR A 1 543 ? -11.633 -40.969 -32.062 1 95.19 543 TYR A O 1
ATOM 4459 N N . VAL A 1 544 ? -9.75 -39.969 -32.656 1 95.25 544 VAL A N 1
ATOM 4460 C CA . VAL A 1 544 ? -9.188 -41.188 -33.281 1 95.25 544 VAL A CA 1
ATOM 4461 C C . VAL A 1 544 ? -8.883 -42.219 -32.219 1 95.25 544 VAL A C 1
ATOM 4463 O O . VAL A 1 544 ? -9.109 -43.406 -32.438 1 95.25 544 VAL A O 1
ATOM 4466 N N . LEU A 1 545 ? -8.359 -41.781 -31.141 1 94.62 545 LEU A N 1
ATOM 4467 C CA . LEU A 1 545 ? -8.055 -42.688 -30.047 1 94.62 545 LEU A CA 1
ATOM 4468 C C . LEU A 1 545 ? -9.328 -43.375 -29.531 1 94.62 545 LEU A C 1
ATOM 4470 O O . LEU A 1 545 ? -9.305 -44.531 -29.156 1 94.62 545 LEU A O 1
ATOM 4474 N N . ARG A 1 546 ? -10.328 -42.625 -29.484 1 93.31 546 ARG A N 1
ATOM 4475 C CA . ARG A 1 546 ? -11.609 -43.188 -29.062 1 93.31 546 ARG A CA 1
ATOM 4476 C C . ARG A 1 546 ? -12.133 -44.188 -30.078 1 93.31 546 ARG A C 1
ATOM 4478 O O . ARG A 1 546 ? -12.664 -45.219 -29.719 1 93.31 546 ARG A O 1
ATOM 4485 N N . TYR A 1 547 ? -11.969 -43.812 -31.312 1 91.38 547 TYR A N 1
ATOM 4486 C CA . TYR A 1 547 ? -12.406 -44.656 -32.406 1 91.38 547 TYR A CA 1
ATOM 4487 C C . TYR A 1 547 ? -11.711 -46.031 -32.344 1 91.38 547 TYR A C 1
ATOM 4489 O O . TYR A 1 547 ? -12.344 -47.062 -32.562 1 91.38 547 TYR A O 1
ATOM 4497 N N . ASP A 1 548 ? -10.461 -46 -32.031 1 91.25 548 ASP A N 1
ATOM 4498 C CA . ASP A 1 548 ? -9.68 -47.219 -32.031 1 91.25 548 ASP A CA 1
ATOM 4499 C C . ASP A 1 548 ? -9.727 -47.875 -30.656 1 91.25 548 ASP A C 1
ATOM 4501 O O . ASP A 1 548 ? -8.953 -48.812 -30.359 1 91.25 548 ASP A O 1
ATOM 4505 N N . ASP A 1 549 ? -10.453 -47.375 -29.703 1 90.12 549 ASP A N 1
ATOM 4506 C CA . ASP A 1 549 ? -10.695 -47.906 -28.375 1 90.12 549 ASP A CA 1
ATOM 4507 C C . ASP A 1 549 ? -9.391 -48.094 -27.594 1 90.12 549 ASP A C 1
ATOM 4509 O O . ASP A 1 549 ? -9.125 -49.156 -27.047 1 90.12 549 ASP A O 1
ATOM 4513 N N . ILE A 1 550 ? -8.609 -47.094 -27.688 1 92 550 ILE A N 1
ATOM 4514 C CA . ILE A 1 550 ? -7.387 -47.094 -26.906 1 92 550 ILE A CA 1
ATOM 4515 C C . ILE A 1 550 ? -7.723 -46.844 -25.438 1 92 550 ILE A C 1
ATOM 4517 O O . ILE A 1 550 ? -8.375 -45.875 -25.094 1 92 550 ILE A O 1
ATOM 4521 N N . ASN A 1 551 ? -7.148 -47.688 -24.562 1 91.12 551 ASN A N 1
ATOM 4522 C CA . ASN A 1 551 ? -7.539 -47.625 -23.156 1 91.12 551 ASN A CA 1
ATOM 4523 C C . ASN A 1 551 ? -6.391 -47.125 -22.281 1 91.12 551 ASN A C 1
ATOM 4525 O O . ASN A 1 551 ? -6.559 -46.938 -21.062 1 91.12 551 ASN A O 1
ATOM 4529 N N . GLU A 1 552 ? -5.309 -46.969 -22.906 1 93.25 552 GLU A N 1
ATOM 4530 C CA . GLU A 1 552 ? -4.168 -46.438 -22.156 1 93.25 552 GLU A CA 1
ATOM 4531 C C . GLU A 1 552 ? -3.633 -45.156 -22.766 1 93.25 552 GLU A C 1
ATOM 4533 O O . GLU A 1 552 ? -3.428 -45.094 -23.984 1 93.25 552 GLU A O 1
ATOM 4538 N N . PHE A 1 553 ? -3.422 -44.25 -21.875 1 94.12 553 PHE A N 1
ATOM 4539 C CA . PHE A 1 553 ? -2.91 -42.969 -22.359 1 94.12 553 PHE A CA 1
ATOM 4540 C C . PHE A 1 553 ? -1.517 -43.156 -22.953 1 94.12 553 PHE A C 1
ATOM 4542 O O . PHE A 1 553 ? -0.607 -43.656 -22.281 1 94.12 553 PHE A O 1
ATOM 4549 N N . PRO A 1 554 ? -1.333 -42.75 -24.125 1 92.31 554 PRO A N 1
ATOM 4550 C CA . PRO A 1 554 ? -0.015 -42.938 -24.734 1 92.31 554 PRO A CA 1
ATOM 4551 C C . PRO A 1 554 ? 1.067 -42.094 -24.062 1 92.31 554 PRO A C 1
ATOM 4553 O O . PRO A 1 554 ? 1.066 -40.875 -24.188 1 92.31 554 PRO A O 1
ATOM 4556 N N . ARG A 1 555 ? 2.023 -42.688 -23.5 1 88.94 555 ARG A N 1
ATOM 4557 C CA . ARG A 1 555 ? 3.039 -42.031 -22.688 1 88.94 555 ARG A CA 1
ATOM 4558 C C . ARG A 1 555 ? 3.938 -41.156 -23.531 1 88.94 555 ARG A C 1
ATOM 4560 O O . ARG A 1 555 ? 4.461 -40.156 -23.047 1 88.94 555 ARG A O 1
ATOM 4567 N N . ARG A 1 556 ? 4.078 -41.531 -24.812 1 88.56 556 ARG A N 1
ATOM 4568 C CA . ARG A 1 556 ? 4.922 -40.75 -25.719 1 88.56 556 ARG A CA 1
ATOM 4569 C C . ARG A 1 556 ? 4.379 -39.344 -25.922 1 88.56 556 ARG A C 1
ATOM 4571 O O . ARG A 1 556 ? 5.129 -38.438 -26.25 1 88.56 556 ARG A O 1
ATOM 4578 N N . TYR A 1 557 ? 3.133 -39.219 -25.656 1 92.25 557 TYR A N 1
ATOM 4579 C CA . TYR A 1 557 ? 2.5 -37.938 -25.938 1 92.25 557 TYR A CA 1
ATOM 4580 C C . TYR A 1 557 ? 2.184 -37.188 -24.641 1 92.25 557 TYR A C 1
ATOM 4582 O O . TYR A 1 557 ? 1.261 -36.375 -24.609 1 92.25 557 TYR A O 1
ATOM 4590 N N . VAL A 1 558 ? 2.893 -37.5 -23.609 1 91.12 558 VAL A N 1
ATOM 4591 C CA . VAL A 1 558 ? 2.814 -36.75 -22.359 1 91.12 558 VAL A CA 1
ATOM 4592 C C . VAL A 1 558 ? 4.066 -35.906 -22.188 1 91.12 558 VAL A C 1
ATOM 4594 O O . VAL A 1 558 ? 5.164 -36.438 -21.984 1 91.12 558 VAL A O 1
ATOM 4597 N N . HIS A 1 559 ? 3.846 -34.656 -22.281 1 88.62 559 HIS A N 1
ATOM 4598 C CA . HIS A 1 559 ? 4.961 -33.719 -22.062 1 88.62 559 HIS A CA 1
ATOM 4599 C C . HIS A 1 559 ? 5.281 -33.594 -20.578 1 88.62 559 HIS A C 1
ATOM 4601 O O . HIS A 1 559 ? 4.402 -33.281 -19.781 1 88.62 559 HIS A O 1
ATOM 4607 N N . ARG A 1 560 ? 6.461 -33.719 -20.25 1 87.12 560 ARG A N 1
ATOM 4608 C CA . ARG A 1 560 ? 6.926 -33.75 -18.875 1 87.12 560 ARG A CA 1
ATOM 4609 C C . ARG A 1 560 ? 6.586 -32.469 -18.141 1 87.12 560 ARG A C 1
ATOM 4611 O O . ARG A 1 560 ? 6.258 -32.469 -16.953 1 87.12 560 ARG A O 1
ATOM 4618 N N . ARG A 1 561 ? 6.551 -31.391 -18.781 1 89.12 561 ARG A N 1
ATOM 4619 C CA . ARG A 1 561 ? 6.371 -30.094 -18.141 1 89.12 561 ARG A CA 1
ATOM 4620 C C . ARG A 1 561 ? 4.977 -29.969 -17.547 1 89.12 561 ARG A C 1
ATOM 4622 O O . ARG A 1 561 ? 4.754 -29.156 -16.641 1 89.12 561 ARG A O 1
ATOM 4629 N N . TRP A 1 562 ? 4.07 -30.719 -18.109 1 91.94 562 TRP A N 1
ATOM 4630 C CA . TRP A 1 562 ? 2.682 -30.531 -17.703 1 91.94 562 TRP A CA 1
ATOM 4631 C C . TRP A 1 562 ? 2.295 -31.547 -16.641 1 91.94 562 TRP A C 1
ATOM 4633 O O . TRP A 1 562 ? 1.185 -31.516 -16.109 1 91.94 562 TRP A O 1
ATOM 4643 N N . MET A 1 563 ? 3.211 -32.438 -16.297 1 93 563 MET A N 1
ATOM 4644 C CA . MET A 1 563 ? 2.922 -33.5 -15.359 1 93 563 MET A CA 1
ATOM 4645 C C . MET A 1 563 ? 2.889 -33 -13.922 1 93 563 MET A C 1
ATOM 4647 O O . MET A 1 563 ? 3.502 -31.969 -13.609 1 93 563 MET A O 1
ATOM 4651 N N . ARG A 1 564 ? 2.168 -33.75 -13.148 1 91.06 564 ARG A N 1
ATOM 4652 C CA . ARG A 1 564 ? 2.141 -33.406 -11.727 1 91.06 564 ARG A CA 1
ATOM 4653 C C . ARG A 1 564 ? 3.418 -33.875 -11.031 1 91.06 564 ARG A C 1
ATOM 4655 O O . ARG A 1 564 ? 4.027 -34.844 -11.438 1 91.06 564 ARG A O 1
ATOM 4662 N N . ASP A 1 565 ? 3.908 -33.156 -9.984 1 83.19 565 ASP A N 1
ATOM 4663 C CA . ASP A 1 565 ? 5 -33.469 -9.07 1 83.19 565 ASP A CA 1
ATOM 4664 C C . ASP A 1 565 ? 6.328 -33.594 -9.82 1 83.19 565 ASP A C 1
ATOM 4666 O O . ASP A 1 565 ? 7.102 -34.531 -9.586 1 83.19 565 ASP A O 1
ATOM 4670 N N . VAL A 1 566 ? 6.402 -32.812 -10.828 1 86.94 566 VAL A N 1
ATOM 4671 C CA . VAL A 1 566 ? 7.629 -32.844 -11.617 1 86.94 566 VAL A CA 1
ATOM 4672 C C . VAL A 1 566 ? 8.758 -32.156 -10.852 1 86.94 566 VAL A C 1
ATOM 4674 O O . VAL A 1 566 ? 9.914 -32.594 -10.93 1 86.94 566 VAL A O 1
ATOM 4677 N N . VAL A 1 567 ? 8.406 -31.078 -10.297 1 79.69 567 VAL A N 1
ATOM 4678 C CA . VAL A 1 567 ? 9.438 -30.344 -9.562 1 79.69 567 VAL A CA 1
ATOM 4679 C C . VAL A 1 567 ? 9.094 -30.344 -8.07 1 79.69 567 VAL A C 1
ATOM 4681 O O . VAL A 1 567 ? 7.945 -30.078 -7.695 1 79.69 567 VAL A O 1
ATOM 4684 N N . SER A 1 568 ? 9.945 -31.047 -7.336 1 66.38 568 SER A N 1
ATOM 4685 C CA . SER A 1 568 ? 9.727 -30.938 -5.898 1 66.38 568 SER A CA 1
ATOM 4686 C C . SER A 1 568 ? 10.305 -29.625 -5.355 1 66.38 568 SER A C 1
ATOM 4688 O O . SER A 1 568 ? 11.445 -29.281 -5.656 1 66.38 568 SER A O 1
ATOM 4690 N N . VAL A 1 569 ? 9.398 -28.719 -5.102 1 58.81 569 VAL A N 1
ATOM 4691 C CA . VAL A 1 569 ? 9.914 -27.531 -4.43 1 58.81 569 VAL A CA 1
ATOM 4692 C C . VAL A 1 569 ? 10.57 -27.922 -3.111 1 58.81 569 VAL A C 1
ATOM 4694 O O . VAL A 1 569 ? 9.938 -28.547 -2.252 1 58.81 569 VAL A O 1
ATOM 4697 N N . GLY A 1 570 ? 11.875 -28.438 -3.229 1 53.38 570 GLY A N 1
ATOM 4698 C CA . GLY A 1 570 ? 12.641 -28.891 -2.074 1 53.38 570 GLY A CA 1
ATOM 4699 C C . GLY A 1 570 ? 12.328 -28.109 -0.812 1 53.38 570 GLY A C 1
ATOM 4700 O O . GLY A 1 570 ? 11.766 -27.016 -0.877 1 53.38 570 GLY A O 1
ATOM 4701 N N . SER A 1 571 ? 12.414 -28.828 0.289 1 49.31 571 SER A N 1
ATOM 4702 C CA . SER A 1 571 ? 12.352 -28.344 1.665 1 49.31 571 SER A CA 1
ATOM 4703 C C . SER A 1 571 ? 13.141 -27.047 1.836 1 49.31 571 SER A C 1
ATOM 4705 O O . SER A 1 571 ? 14.016 -26.75 1.024 1 49.31 571 SER A O 1
ATOM 4707 N N . ASN A 1 572 ? 12.773 -26.078 2.721 1 49.19 572 ASN A N 1
ATOM 4708 C CA . ASN A 1 572 ? 13.203 -24.797 3.271 1 49.19 572 ASN A CA 1
ATOM 4709 C C . ASN A 1 572 ? 14.727 -24.672 3.262 1 49.19 572 ASN A C 1
ATOM 4711 O O . ASN A 1 572 ? 15.258 -23.578 3.453 1 49.19 572 ASN A O 1
ATOM 4715 N N . HIS A 1 573 ? 15.516 -25.828 3.24 1 46.03 573 HIS A N 1
ATOM 4716 C CA . HIS A 1 573 ? 16.922 -25.688 3.578 1 46.03 573 HIS A CA 1
ATOM 4717 C C . HIS A 1 573 ? 17.703 -25.016 2.443 1 46.03 573 HIS A C 1
ATOM 4719 O O . HIS A 1 573 ? 18.734 -24.406 2.676 1 46.03 573 HIS A O 1
ATOM 4725 N N . SER A 1 574 ? 17.25 -25.188 1.21 1 50.56 574 SER A N 1
ATOM 4726 C CA . SER A 1 574 ? 18.094 -24.781 0.091 1 50.56 574 SER A CA 1
ATOM 4727 C C . SER A 1 574 ? 17.922 -23.297 -0.22 1 50.56 574 SER A C 1
ATOM 4729 O O . SER A 1 574 ? 18.766 -22.703 -0.903 1 50.56 574 SER A O 1
ATOM 4731 N N . ASN A 1 575 ? 16.906 -22.734 0.321 1 57.56 575 ASN A N 1
ATOM 4732 C CA . ASN A 1 575 ? 16.75 -21.328 -0.06 1 57.56 575 ASN A CA 1
ATOM 4733 C C . ASN A 1 575 ? 16.875 -20.406 1.146 1 57.56 575 ASN A C 1
ATOM 4735 O O . ASN A 1 575 ? 15.922 -19.688 1.484 1 57.56 575 ASN A O 1
ATOM 4739 N N . ILE A 1 576 ? 18.094 -20.578 1.679 1 61.31 576 ILE A N 1
ATOM 4740 C CA . ILE A 1 576 ? 18.359 -19.766 2.861 1 61.31 576 ILE A CA 1
ATOM 4741 C C . ILE A 1 576 ? 18.531 -18.297 2.455 1 61.31 576 ILE A C 1
ATOM 4743 O O . ILE A 1 576 ? 19.312 -17.984 1.558 1 61.31 576 ILE A O 1
ATOM 4747 N N . ARG A 1 577 ? 17.625 -17.547 3.066 1 63.91 577 ARG A N 1
ATOM 4748 C CA . ARG A 1 577 ? 17.781 -16.109 2.873 1 63.91 577 ARG A CA 1
ATOM 4749 C C . ARG A 1 577 ? 19.016 -15.594 3.594 1 63.91 577 ARG A C 1
ATOM 4751 O O . ARG A 1 577 ? 19.469 -16.188 4.582 1 63.91 577 ARG A O 1
ATOM 4758 N N . PHE A 1 578 ? 19.547 -14.703 2.934 1 55.91 578 PHE A N 1
ATOM 4759 C CA . PHE A 1 578 ? 20.734 -14.102 3.527 1 55.91 578 PHE A CA 1
ATOM 4760 C C . PHE A 1 578 ? 20.469 -13.656 4.961 1 55.91 578 PHE A C 1
ATOM 4762 O O . PHE A 1 578 ? 21.312 -13.82 5.836 1 55.91 578 PHE A O 1
ATOM 4769 N N . ASP A 1 579 ? 19.281 -13.094 5.152 1 57.78 579 ASP A N 1
ATOM 4770 C CA . ASP A 1 579 ? 18.984 -12.531 6.465 1 57.78 579 ASP A CA 1
ATOM 4771 C C . ASP A 1 579 ? 18.859 -13.633 7.516 1 57.78 579 ASP A C 1
ATOM 4773 O O . ASP A 1 579 ? 18.828 -13.352 8.719 1 57.78 579 ASP A O 1
ATOM 4777 N N . GLU A 1 580 ? 18.953 -14.797 7.023 1 59.59 580 GLU A N 1
ATOM 4778 C CA . GLU A 1 580 ? 18.797 -15.914 7.953 1 59.59 580 GLU A CA 1
ATOM 4779 C C . GLU A 1 580 ? 20.156 -16.438 8.422 1 59.59 580 GLU A C 1
ATOM 4781 O O . GLU A 1 580 ? 20.219 -17.312 9.281 1 59.59 580 GLU A O 1
ATOM 4786 N N . ILE A 1 581 ? 21.125 -15.703 7.867 1 57.94 581 ILE A N 1
ATOM 4787 C CA . ILE A 1 581 ? 22.469 -16.156 8.18 1 57.94 581 ILE A CA 1
ATOM 4788 C C . ILE A 1 581 ? 23.062 -15.258 9.266 1 57.94 581 ILE A C 1
ATOM 4790 O O . ILE A 1 581 ? 23.062 -14.031 9.141 1 57.94 581 ILE A O 1
ATOM 4794 N N . GLY A 1 582 ? 22.797 -15.477 10.734 1 57.41 582 GLY A N 1
ATOM 4795 C CA . GLY A 1 582 ? 23.469 -14.734 11.789 1 57.41 582 GLY A CA 1
ATOM 4796 C C . GLY A 1 582 ? 22.703 -14.727 13.094 1 57.41 582 GLY A C 1
ATOM 4797 O O . GLY A 1 582 ? 21.625 -15.32 13.188 1 57.41 582 GLY A O 1
ATOM 4798 N N . ARG A 1 583 ? 23.406 -14.203 14.062 1 54.94 583 ARG A N 1
ATOM 4799 C CA . ARG A 1 583 ? 22.891 -14.102 15.422 1 54.94 583 ARG A CA 1
ATOM 4800 C C . ARG A 1 583 ? 21.531 -13.422 15.438 1 54.94 583 ARG A C 1
ATOM 4802 O O . ARG A 1 583 ? 20.609 -13.875 16.141 1 54.94 583 ARG A O 1
ATOM 4809 N N . ASN A 1 584 ? 21.422 -12.414 14.742 1 62.28 584 ASN A N 1
ATOM 4810 C CA . ASN A 1 584 ? 20.172 -11.656 14.711 1 62.28 584 ASN A CA 1
ATOM 4811 C C . ASN A 1 584 ? 19.031 -12.461 14.094 1 62.28 584 ASN A C 1
ATOM 4813 O O . ASN A 1 584 ? 17.859 -12.258 14.422 1 62.28 584 ASN A O 1
ATOM 4817 N N . SER A 1 585 ? 19.547 -13.422 13.492 1 75.5 585 SER A N 1
ATOM 4818 C CA . SER A 1 585 ? 18.547 -14.312 12.914 1 75.5 585 SER A CA 1
ATOM 4819 C C . SER A 1 585 ? 17.938 -15.219 13.977 1 75.5 585 SER A C 1
ATOM 4821 O O . SER A 1 585 ? 16.734 -15.5 13.938 1 75.5 585 SER A O 1
ATOM 4823 N N . GLU A 1 586 ? 18.734 -15.461 15.039 1 83.25 586 GLU A N 1
ATOM 4824 C CA . GLU A 1 586 ? 18.219 -16.312 16.109 1 83.25 586 GLU A CA 1
ATOM 4825 C C . GLU A 1 586 ? 17.266 -15.547 17.016 1 83.25 586 GLU A C 1
ATOM 4827 O O . GLU A 1 586 ? 16.234 -16.078 17.438 1 83.25 586 GLU A O 1
ATOM 4832 N N . ILE A 1 587 ? 17.672 -14.305 17.281 1 87.94 587 ILE A N 1
ATOM 4833 C CA . ILE A 1 587 ? 16.812 -13.453 18.094 1 87.94 587 ILE A CA 1
ATOM 4834 C C . ILE A 1 587 ? 15.453 -13.281 17.422 1 87.94 587 ILE A C 1
ATOM 4836 O O . ILE A 1 587 ? 14.414 -13.406 18.062 1 87.94 587 ILE A O 1
ATOM 4840 N N . ASP A 1 588 ? 15.492 -13.086 16.125 1 86.69 588 ASP A N 1
ATOM 4841 C CA . ASP A 1 588 ? 14.258 -12.891 15.383 1 86.69 588 ASP A CA 1
ATOM 4842 C C . ASP A 1 588 ? 13.391 -14.148 15.406 1 86.69 588 ASP A C 1
ATOM 4844 O O . ASP A 1 588 ? 12.164 -14.07 15.461 1 86.69 588 ASP A O 1
ATOM 4848 N N . LYS A 1 589 ? 14.062 -15.266 15.352 1 88.5 589 LYS A N 1
ATOM 4849 C CA . LYS A 1 589 ? 13.328 -16.531 15.398 1 88.5 589 LYS A CA 1
ATOM 4850 C C . LYS A 1 589 ? 12.594 -16.688 16.734 1 88.5 589 LYS A C 1
ATOM 4852 O O . LYS A 1 589 ? 11.414 -17.031 16.75 1 88.5 589 LYS A O 1
ATOM 4857 N N . VAL A 1 590 ? 13.352 -16.422 17.828 1 93.38 590 VAL A N 1
ATOM 4858 C CA . VAL A 1 590 ? 12.75 -16.547 19.156 1 93.38 590 VAL A CA 1
ATOM 4859 C C . VAL A 1 590 ? 11.625 -15.531 19.312 1 93.38 590 VAL A C 1
ATOM 4861 O O . VAL A 1 590 ? 10.57 -15.844 19.859 1 93.38 590 VAL A O 1
ATOM 4864 N N . TYR A 1 591 ? 11.883 -14.352 18.875 1 92.5 591 TYR A N 1
ATOM 4865 C CA . TYR A 1 591 ? 10.867 -13.312 18.938 1 92.5 591 TYR A CA 1
ATOM 4866 C C . TYR A 1 591 ? 9.609 -13.727 18.188 1 92.5 591 TYR A C 1
ATOM 4868 O O . TYR A 1 591 ? 8.492 -13.531 18.688 1 92.5 591 TYR A O 1
ATOM 4876 N N . ARG A 1 592 ? 9.742 -14.336 17.078 1 90.62 592 ARG A N 1
ATOM 4877 C CA . ARG A 1 592 ? 8.602 -14.789 16.281 1 90.62 592 ARG A CA 1
ATOM 4878 C C . ARG A 1 592 ? 7.828 -15.875 17.016 1 90.62 592 ARG A C 1
ATOM 4880 O O . ARG A 1 592 ? 6.598 -15.906 16.969 1 90.62 592 ARG A O 1
ATOM 4887 N N . GLU A 1 593 ? 8.516 -16.688 17.656 1 93.06 593 GLU A N 1
ATOM 4888 C CA . GLU A 1 593 ? 7.867 -17.734 18.453 1 93.06 593 GLU A CA 1
ATOM 4889 C C . GLU A 1 593 ? 7.055 -17.125 19.594 1 93.06 593 GLU A C 1
ATOM 4891 O O . GLU A 1 593 ? 5.977 -17.625 19.922 1 93.06 593 GLU A O 1
ATOM 4896 N N . ILE A 1 594 ? 7.645 -16.078 20.141 1 95.75 594 ILE A N 1
ATOM 4897 C CA . ILE A 1 594 ? 6.969 -15.383 21.234 1 95.75 594 ILE A CA 1
ATOM 4898 C C . ILE A 1 594 ? 5.672 -14.758 20.719 1 95.75 594 ILE A C 1
ATOM 4900 O O . ILE A 1 594 ? 4.625 -14.875 21.375 1 95.75 594 ILE A O 1
ATOM 4904 N N . VAL A 1 595 ? 5.727 -14.172 19.594 1 93.75 595 VAL A N 1
ATOM 4905 C CA . VAL A 1 595 ? 4.562 -13.516 19.016 1 93.75 595 VAL A CA 1
ATOM 4906 C C . VAL A 1 595 ? 3.477 -14.547 18.719 1 93.75 595 VAL A C 1
ATOM 4908 O O . VAL A 1 595 ? 2.311 -14.344 19.062 1 93.75 595 VAL A O 1
ATOM 4911 N N . VAL A 1 596 ? 3.861 -15.672 18.141 1 92.31 596 VAL A N 1
ATOM 4912 C CA . VAL A 1 596 ? 2.916 -16.719 17.766 1 92.31 596 VAL A CA 1
ATOM 4913 C C . VAL A 1 596 ? 2.291 -17.312 19.031 1 92.31 596 VAL A C 1
ATOM 4915 O O . VAL A 1 596 ? 1.078 -17.531 19.094 1 92.31 596 VAL A O 1
ATOM 4918 N N . ALA A 1 597 ? 3.094 -17.516 20.016 1 94.38 597 ALA A N 1
ATOM 4919 C CA . ALA A 1 597 ? 2.602 -18.078 21.281 1 94.38 597 ALA A CA 1
ATOM 4920 C C . ALA A 1 597 ? 1.634 -17.109 21.969 1 94.38 597 ALA A C 1
ATOM 4922 O O . ALA A 1 597 ? 0.6 -17.531 22.484 1 94.38 597 ALA A O 1
ATOM 4923 N N . ASN A 1 598 ? 1.999 -15.867 21.969 1 94.81 598 ASN A N 1
ATOM 4924 C CA . ASN A 1 598 ? 1.146 -14.844 22.562 1 94.81 598 ASN A CA 1
ATOM 4925 C C . ASN A 1 598 ? -0.217 -14.781 21.875 1 94.81 598 ASN A C 1
ATOM 4927 O O . ASN A 1 598 ? -1.248 -14.68 22.547 1 94.81 598 ASN A O 1
ATOM 4931 N N . GLU A 1 599 ? -0.242 -14.844 20.625 1 93.06 599 GLU A N 1
ATOM 4932 C CA . GLU A 1 599 ? -1.494 -14.797 19.875 1 93.06 599 GLU A CA 1
ATOM 4933 C C . GLU A 1 599 ? -2.34 -16.031 20.125 1 93.06 599 GLU A C 1
ATOM 4935 O O . GLU A 1 599 ? -3.564 -15.953 20.234 1 93.06 599 GLU A O 1
ATOM 4940 N N . TYR A 1 600 ? -1.62 -17.141 20.141 1 92.5 600 TYR A N 1
ATOM 4941 C CA . TYR A 1 600 ? -2.309 -18.391 20.438 1 92.5 600 TYR A CA 1
ATOM 4942 C C . TYR A 1 600 ? -3.047 -18.297 21.766 1 92.5 600 TYR A C 1
ATOM 4944 O O . TYR A 1 600 ? -4.223 -18.672 21.859 1 92.5 600 TYR A O 1
ATOM 4952 N N . VAL A 1 601 ? -2.396 -17.766 22.766 1 95.88 601 VAL A N 1
ATOM 4953 C CA . VAL A 1 601 ? -2.955 -17.672 24.109 1 95.88 601 VAL A CA 1
ATOM 4954 C C . VAL A 1 601 ? -4.098 -16.656 24.125 1 95.88 601 VAL A C 1
ATOM 4956 O O . VAL A 1 601 ? -5.176 -16.938 24.641 1 95.88 601 VAL A O 1
ATOM 4959 N N . VAL A 1 602 ? -3.957 -15.523 23.531 1 95.56 602 VAL A N 1
ATOM 4960 C CA . VAL A 1 602 ? -4.957 -14.461 23.516 1 95.56 602 VAL A CA 1
ATOM 4961 C C . VAL A 1 602 ? -6.23 -14.945 22.828 1 95.56 602 VAL A C 1
ATOM 4963 O O . VAL A 1 602 ? -7.336 -14.727 23.328 1 95.56 602 VAL A O 1
ATOM 4966 N N . ASN A 1 603 ? -6.074 -15.688 21.75 1 92.94 603 ASN A N 1
ATOM 4967 C CA . ASN A 1 603 ? -7.219 -16.172 20.984 1 92.94 603 ASN A CA 1
ATOM 4968 C C . ASN A 1 603 ? -8.078 -17.125 21.828 1 92.94 603 ASN A C 1
ATOM 4970 O O . ASN A 1 603 ? -9.297 -17.188 21.656 1 92.94 603 ASN A O 1
ATOM 4974 N N . ARG A 1 604 ? -7.469 -17.766 22.688 1 92.31 604 ARG A N 1
ATOM 4975 C CA . ARG A 1 604 ? -8.172 -18.75 23.516 1 92.31 604 ARG A CA 1
ATOM 4976 C C . ARG A 1 604 ? -8.773 -18.109 24.75 1 92.31 604 ARG A C 1
ATOM 4978 O O . ARG A 1 604 ? -9.719 -18.641 25.344 1 92.31 604 ARG A O 1
ATOM 4985 N N . LEU A 1 605 ? -8.289 -16.891 25.094 1 95.5 605 LEU A N 1
ATOM 4986 C CA . LEU A 1 605 ? -8.719 -16.25 26.328 1 95.5 605 LEU A CA 1
ATOM 4987 C C . LEU A 1 605 ? -9.742 -15.156 26.047 1 95.5 605 LEU A C 1
ATOM 4989 O O . LEU A 1 605 ? -10.336 -14.602 26.984 1 95.5 605 LEU A O 1
ATOM 4993 N N . VAL A 1 606 ? -10 -14.812 24.859 1 92.19 606 VAL A N 1
ATOM 4994 C CA . VAL A 1 606 ? -10.812 -13.664 24.469 1 92.19 606 VAL A CA 1
ATOM 4995 C C . VAL A 1 606 ? -12.242 -13.844 24.969 1 92.19 606 VAL A C 1
ATOM 4997 O O . VAL A 1 606 ? -12.945 -12.867 25.234 1 92.19 606 VAL A O 1
ATOM 5000 N N . GLY A 1 607 ? -12.68 -15.062 25.172 1 90.38 607 GLY A N 1
ATOM 5001 C CA . GLY A 1 607 ? -14.023 -15.328 25.672 1 90.38 607 GLY A CA 1
ATOM 5002 C C . GLY A 1 607 ? -14.203 -14.969 27.125 1 90.38 607 GLY A C 1
ATOM 5003 O O . GLY A 1 607 ? -15.328 -14.805 27.594 1 90.38 607 GLY A O 1
ATOM 5004 N N . ASP A 1 608 ? -13.086 -14.859 27.844 1 93.5 608 ASP A N 1
ATOM 5005 C CA . ASP A 1 608 ? -13.07 -14.523 29.266 1 93.5 608 ASP A CA 1
ATOM 5006 C C . ASP A 1 608 ? -12.156 -13.336 29.547 1 93.5 608 ASP A C 1
ATOM 5008 O O . ASP A 1 608 ? -10.953 -13.5 29.734 1 93.5 608 ASP A O 1
ATOM 5012 N N . ILE A 1 609 ? -12.742 -12.219 29.75 1 92.69 609 ILE A N 1
ATOM 5013 C CA . ILE A 1 609 ? -11.992 -10.977 29.875 1 92.69 609 ILE A CA 1
ATOM 5014 C C . ILE A 1 609 ? -11.172 -10.984 31.156 1 92.69 609 ILE A C 1
ATOM 5016 O O . ILE A 1 609 ? -10.07 -10.445 31.203 1 92.69 609 ILE A O 1
ATOM 5020 N N . ASP A 1 610 ? -11.68 -11.625 32.156 1 94.44 610 ASP A N 1
ATOM 5021 C CA . ASP A 1 610 ? -10.969 -11.664 33.438 1 94.44 610 ASP A CA 1
ATOM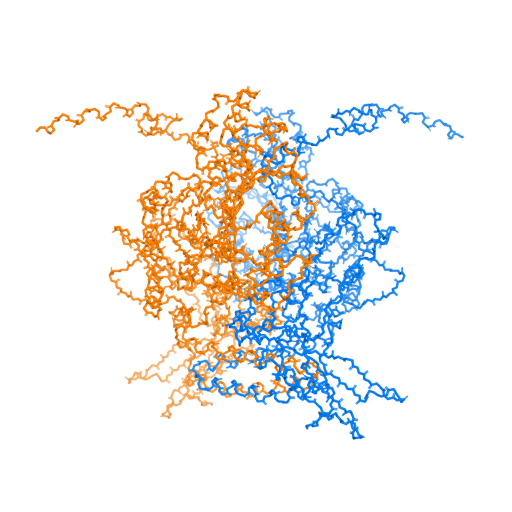 5022 C C . ASP A 1 610 ? -9.664 -12.453 33.312 1 94.44 610 ASP A C 1
ATOM 5024 O O . ASP A 1 610 ? -8.625 -12.023 33.812 1 94.44 610 ASP A O 1
ATOM 5028 N N . GLU A 1 611 ? -9.828 -13.57 32.656 1 95.94 611 GLU A N 1
ATOM 5029 C CA . GLU A 1 611 ? -8.617 -14.367 32.469 1 95.94 611 GLU A CA 1
ATOM 5030 C C . GLU A 1 611 ? -7.641 -13.672 31.531 1 95.94 611 GLU A C 1
ATOM 5032 O O . GLU A 1 611 ? -6.422 -13.82 31.672 1 95.94 611 GLU A O 1
ATOM 5037 N N . LEU A 1 612 ? -8.164 -13 30.594 1 96 612 LEU A N 1
ATOM 5038 C CA . LEU A 1 612 ? -7.309 -12.227 29.703 1 96 612 LEU A CA 1
ATOM 5039 C C . LEU A 1 612 ? -6.531 -11.164 30.469 1 96 612 LEU A C 1
ATOM 5041 O O . LEU A 1 612 ? -5.352 -10.93 30.188 1 96 612 LEU A O 1
ATOM 5045 N N . CYS A 1 613 ? -7.148 -10.547 31.438 1 96.81 613 CYS A N 1
ATOM 5046 C CA . CYS A 1 613 ? -6.484 -9.555 32.281 1 96.81 613 CYS A CA 1
ATOM 5047 C C . CYS A 1 613 ? -5.41 -10.211 33.125 1 96.81 613 CYS A C 1
ATOM 5049 O O . CYS A 1 613 ? -4.352 -9.625 33.375 1 96.81 613 CYS A O 1
ATOM 5051 N N . ARG A 1 614 ? -5.676 -11.422 33.531 1 96.75 614 ARG A N 1
ATOM 5052 C CA . ARG A 1 614 ? -4.672 -12.141 34.312 1 96.75 614 ARG A CA 1
ATOM 5053 C C . ARG A 1 614 ? -3.447 -12.461 33.469 1 96.75 614 ARG A C 1
ATOM 5055 O O . ARG A 1 614 ? -2.318 -12.438 33.938 1 96.75 614 ARG A O 1
ATOM 5062 N N . TYR A 1 615 ? -3.73 -12.836 32.25 1 97.56 615 TYR A N 1
ATOM 5063 C CA . TYR A 1 615 ? -2.629 -13.102 31.328 1 97.56 615 TYR A CA 1
ATOM 5064 C C . TYR A 1 615 ? -1.802 -11.852 31.094 1 97.56 615 TYR A C 1
ATOM 5066 O O . TYR A 1 615 ? -0.572 -11.914 31.031 1 97.56 615 TYR A O 1
ATOM 5074 N N . ARG A 1 616 ? -2.488 -10.695 30.922 1 96.75 616 ARG A N 1
ATOM 5075 C CA . ARG A 1 616 ? -1.792 -9.422 30.797 1 96.75 616 ARG A CA 1
ATOM 5076 C C . ARG A 1 616 ? -0.855 -9.195 31.984 1 96.75 616 ARG A C 1
ATOM 5078 O O . ARG A 1 616 ? 0.304 -8.82 31.797 1 96.75 616 ARG A O 1
ATOM 5085 N N . ASP A 1 617 ? -1.311 -9.492 33.156 1 96.69 617 ASP A N 1
ATOM 5086 C CA . ASP A 1 617 ? -0.518 -9.305 34.375 1 96.69 617 ASP A CA 1
ATOM 5087 C C . ASP A 1 617 ? 0.631 -10.312 34.438 1 96.69 617 ASP A C 1
ATOM 5089 O O . ASP A 1 617 ? 1.702 -10 34.969 1 96.69 617 ASP A O 1
ATOM 5093 N N . HIS A 1 618 ? 0.339 -11.523 33.844 1 96.81 618 HIS A N 1
ATOM 5094 C CA . HIS A 1 618 ? 1.384 -12.539 33.719 1 96.81 618 HIS A CA 1
ATOM 5095 C C . HIS A 1 618 ? 2.555 -12.023 32.906 1 96.81 618 HIS A C 1
ATOM 5097 O O . HIS A 1 618 ? 3.717 -12.234 33.25 1 96.81 618 HIS A O 1
ATOM 5103 N N . ILE A 1 619 ? 2.285 -11.336 31.859 1 96.94 619 ILE A N 1
ATOM 5104 C CA . ILE A 1 619 ? 3.316 -10.773 31 1 96.94 619 ILE A CA 1
ATOM 5105 C C . ILE A 1 619 ? 4.012 -9.617 31.719 1 96.94 619 ILE A C 1
ATOM 5107 O O . ILE A 1 619 ? 5.242 -9.523 31.703 1 96.94 619 ILE A O 1
ATOM 5111 N N . LYS A 1 620 ? 3.258 -8.758 32.438 1 95.06 620 LYS A N 1
ATOM 5112 C CA . LYS A 1 620 ? 3.789 -7.574 33.094 1 95.06 620 LYS A CA 1
ATOM 5113 C C . LYS A 1 620 ? 4.676 -7.961 34.281 1 95.06 620 LYS A C 1
ATOM 5115 O O . LYS A 1 620 ? 5.551 -7.191 34.688 1 95.06 620 LYS A O 1
ATOM 5120 N N . SER A 1 621 ? 4.52 -9.133 34.75 1 95.06 621 SER A N 1
ATOM 5121 C CA . SER A 1 621 ? 5.312 -9.594 35.906 1 95.06 621 SER A CA 1
ATOM 5122 C C . SER A 1 621 ? 6.777 -9.789 35.5 1 95.06 621 SER A C 1
ATOM 5124 O O . SER A 1 621 ? 7.656 -9.812 36.375 1 95.06 621 SER A O 1
ATOM 5126 N N . TYR A 1 622 ? 6.988 -9.922 34.188 1 95.69 622 TYR A N 1
ATOM 5127 C CA . TYR A 1 622 ? 8.352 -10.148 33.719 1 95.69 622 TYR A CA 1
ATOM 5128 C C . TYR A 1 622 ? 9.086 -8.828 33.531 1 95.69 622 TYR A C 1
ATOM 5130 O O . TYR A 1 622 ? 10.273 -8.82 33.188 1 95.69 622 TYR A O 1
ATOM 5138 N N . ILE A 1 623 ? 8.422 -7.652 33.688 1 93.19 623 ILE A N 1
ATOM 5139 C CA . ILE A 1 623 ? 8.953 -6.332 33.375 1 93.19 623 ILE A CA 1
ATOM 5140 C C . ILE A 1 623 ? 10.141 -6.012 34.281 1 93.19 623 ILE A C 1
ATOM 5142 O O . ILE A 1 623 ? 11.18 -5.551 33.812 1 93.19 623 ILE A O 1
ATOM 5146 N N . ASP A 1 624 ? 10.047 -6.305 35.5 1 89.38 624 ASP A N 1
ATOM 5147 C CA . ASP A 1 624 ? 11.117 -6 36.438 1 89.38 624 ASP A CA 1
ATOM 5148 C C . ASP A 1 624 ? 12.391 -6.781 36.094 1 89.38 624 ASP A C 1
ATOM 5150 O O . ASP A 1 624 ? 13.484 -6.219 36.094 1 89.38 624 ASP A O 1
ATOM 5154 N N . LYS A 1 625 ? 12.219 -8 35.844 1 92.12 625 LYS A N 1
ATOM 5155 C CA . LYS A 1 625 ? 13.352 -8.828 35.438 1 92.12 625 LYS A CA 1
ATOM 5156 C C . LYS A 1 625 ? 13.977 -8.344 34.156 1 92.12 625 LYS A C 1
ATOM 5158 O O . LYS A 1 625 ? 15.203 -8.336 34 1 92.12 625 LYS A O 1
ATOM 5163 N N . ALA A 1 626 ? 13.164 -8 33.219 1 92.94 626 ALA A N 1
ATOM 5164 C CA . ALA A 1 626 ? 13.633 -7.504 31.938 1 92.94 626 ALA A CA 1
ATOM 5165 C C . ALA A 1 626 ? 14.469 -6.238 32.125 1 92.94 626 ALA A C 1
ATOM 5167 O O . ALA A 1 626 ? 15.484 -6.055 31.438 1 92.94 626 ALA A O 1
ATOM 5168 N N . ASP A 1 627 ? 14.055 -5.344 33 1 86.25 627 ASP A N 1
ATOM 5169 C CA . ASP A 1 627 ? 14.781 -4.109 33.25 1 86.25 627 ASP A CA 1
ATOM 5170 C C . ASP A 1 627 ? 16.156 -4.398 33.844 1 86.25 627 ASP A C 1
ATOM 5172 O O . ASP A 1 627 ? 17.125 -3.709 33.531 1 86.25 627 ASP A O 1
ATOM 5176 N N . GLU A 1 628 ? 16.234 -5.402 34.594 1 85.19 628 GLU A N 1
ATOM 5177 C CA . GLU A 1 628 ? 17.516 -5.809 35.188 1 85.19 628 GLU A CA 1
ATOM 5178 C C . GLU A 1 628 ? 18.453 -6.355 34.125 1 85.19 628 GLU A C 1
ATOM 5180 O O . GLU A 1 628 ? 19.656 -6.051 34.125 1 85.19 628 GLU A O 1
ATOM 5185 N N . VAL A 1 629 ? 17.922 -7.156 33.219 1 89.56 629 VAL A N 1
ATOM 5186 C CA . VAL A 1 629 ? 18.734 -7.793 32.188 1 89.56 629 VAL A CA 1
ATOM 5187 C C . VAL A 1 629 ? 19.266 -6.73 31.219 1 89.56 629 VAL A C 1
ATOM 5189 O O . VAL A 1 629 ? 20.391 -6.84 30.734 1 89.56 629 VAL A O 1
ATOM 5192 N N . MET A 1 630 ? 18.469 -5.758 30.938 1 86.12 630 MET A N 1
ATOM 5193 C CA . MET A 1 630 ? 18.844 -4.711 30 1 86.12 630 MET A CA 1
ATOM 5194 C C . MET A 1 630 ? 20.109 -4.004 30.453 1 86.12 630 MET A C 1
ATOM 5196 O O . MET A 1 630 ? 20.953 -3.637 29.625 1 86.12 630 MET A O 1
ATOM 5200 N N . VAL A 1 631 ? 20.25 -3.818 31.719 1 77.81 631 VAL A N 1
ATOM 5201 C CA . VAL A 1 631 ? 21.406 -3.133 32.281 1 77.81 631 VAL A CA 1
ATOM 5202 C C . VAL A 1 631 ? 22.641 -4.02 32.156 1 77.81 631 VAL A C 1
ATOM 5204 O O . VAL A 1 631 ? 23.734 -3.535 31.828 1 77.81 631 VAL A O 1
ATOM 5207 N N . ALA A 1 632 ? 22.453 -5.297 32.312 1 81.12 632 ALA A N 1
ATOM 5208 C CA . ALA A 1 632 ? 23.562 -6.246 32.25 1 81.12 632 ALA A CA 1
ATOM 5209 C C . ALA A 1 632 ? 23.984 -6.543 30.812 1 81.12 632 ALA A C 1
ATOM 5211 O O . ALA A 1 632 ? 25.172 -6.68 30.516 1 81.12 632 ALA A O 1
ATOM 5212 N N . ALA A 1 633 ? 23.031 -6.664 29.922 1 88.06 633 ALA A N 1
ATOM 5213 C CA . ALA A 1 633 ? 23.266 -6.996 28.516 1 88.06 633 ALA A CA 1
ATOM 5214 C C . ALA A 1 633 ? 22.469 -6.086 27.594 1 88.06 633 ALA A C 1
ATOM 5216 O O . ALA A 1 633 ? 21.344 -6.426 27.203 1 88.06 633 ALA A O 1
ATOM 5217 N N . PRO A 1 634 ? 23.109 -5.016 27.219 1 84.69 634 PRO A N 1
ATOM 5218 C CA . PRO A 1 634 ? 22.375 -4.078 26.359 1 84.69 634 PRO A CA 1
ATOM 5219 C C . PRO A 1 634 ? 22.094 -4.645 24.969 1 84.69 634 PRO A C 1
ATOM 5221 O O . PRO A 1 634 ? 22.844 -5.496 24.484 1 84.69 634 PRO A O 1
ATOM 5224 N N . PRO A 1 635 ? 20.984 -4.188 24.359 1 85.88 635 PRO A N 1
ATOM 5225 C CA . PRO A 1 635 ? 20.641 -4.633 23.016 1 85.88 635 PRO A CA 1
ATOM 5226 C C . PRO A 1 635 ? 21.688 -4.219 21.969 1 85.88 635 PRO A C 1
ATOM 5228 O O . PRO A 1 635 ? 22.484 -3.314 22.219 1 85.88 635 PRO A O 1
ATOM 5231 N N . PRO A 1 636 ? 21.672 -4.938 20.844 1 84.69 636 PRO A N 1
ATOM 5232 C CA . PRO A 1 636 ? 22.609 -4.562 19.781 1 84.69 636 PRO A CA 1
ATOM 5233 C C . PRO A 1 636 ? 22.422 -3.125 19.297 1 84.69 636 PRO A C 1
ATOM 5235 O O . PRO A 1 636 ? 21.297 -2.631 19.25 1 84.69 636 PRO A O 1
ATOM 5238 N N . SER A 1 637 ? 23.547 -2.549 18.969 1 84.5 637 SER A N 1
ATOM 5239 C CA . SER A 1 637 ? 23.516 -1.167 18.5 1 84.5 637 SER A CA 1
ATOM 5240 C C . SER A 1 637 ? 22.891 -1.069 17.109 1 84.5 637 SER A C 1
ATOM 5242 O O . SER A 1 637 ? 22.781 -2.072 16.406 1 84.5 637 SER A O 1
ATOM 5244 N N . ARG A 1 638 ? 22.531 0.029 16.766 1 85.25 638 ARG A N 1
ATOM 5245 C CA . ARG A 1 638 ? 21.953 0.283 15.461 1 85.25 638 ARG A CA 1
ATOM 5246 C C . ARG A 1 638 ? 22.922 -0.047 14.344 1 85.25 638 ARG A C 1
ATOM 5248 O O . ARG A 1 638 ? 22.531 -0.553 13.289 1 85.25 638 ARG A O 1
ATOM 5255 N N . LYS A 1 639 ? 24.141 0.238 14.586 1 85.44 639 LYS A N 1
ATOM 5256 C CA . LYS A 1 639 ? 25.156 -0.042 13.586 1 85.44 639 LYS A CA 1
ATOM 5257 C C . LYS A 1 639 ? 25.281 -1.542 13.336 1 85.44 639 LYS A C 1
ATOM 5259 O O . LYS A 1 639 ? 25.484 -1.971 12.195 1 85.44 639 LYS A O 1
ATOM 5264 N N . GLU A 1 640 ? 25.156 -2.229 14.391 1 85.19 640 GLU A N 1
ATOM 5265 C CA . GLU A 1 640 ? 25.219 -3.682 14.266 1 85.19 640 GLU A CA 1
ATOM 5266 C C . GLU A 1 640 ? 24.031 -4.215 13.477 1 85.19 640 GLU A C 1
ATOM 5268 O O . GLU A 1 640 ? 24.172 -5.156 12.688 1 85.19 640 GLU A O 1
ATOM 5273 N N . ARG A 1 641 ? 23.016 -3.578 13.656 1 85.31 641 ARG A N 1
ATOM 5274 C CA . ARG A 1 641 ? 21.812 -3.992 12.938 1 85.31 641 ARG A CA 1
ATOM 5275 C C . ARG A 1 641 ? 21.922 -3.658 11.453 1 85.31 641 ARG A C 1
ATOM 5277 O O . ARG A 1 641 ? 21.5 -4.445 10.609 1 85.31 641 ARG A O 1
ATOM 5284 N N . PHE A 1 642 ? 22.438 -2.508 11.219 1 88.62 642 PHE A N 1
ATOM 5285 C CA . PHE A 1 642 ? 22.625 -2.107 9.828 1 88.62 642 PHE A CA 1
ATOM 5286 C C . PHE A 1 642 ? 23.609 -3.025 9.125 1 88.62 642 PHE A C 1
ATOM 5288 O O . PHE A 1 642 ? 23.438 -3.355 7.949 1 88.62 642 PHE A O 1
ATOM 5295 N N . ALA A 1 643 ? 24.578 -3.459 9.867 1 86.5 643 ALA A N 1
ATOM 5296 C CA . ALA A 1 643 ? 25.562 -4.379 9.312 1 86.5 643 ALA A CA 1
ATOM 5297 C C . ALA A 1 643 ? 24.938 -5.727 8.977 1 86.5 643 ALA A C 1
ATOM 5299 O O . ALA A 1 643 ? 25.344 -6.387 8.023 1 86.5 643 ALA A O 1
ATOM 5300 N N . GLU A 1 644 ? 23.969 -6.004 9.711 1 80.88 644 GLU A N 1
ATOM 5301 C CA . GLU A 1 644 ? 23.266 -7.258 9.461 1 80.88 644 GLU A CA 1
ATOM 5302 C C . GLU A 1 644 ? 22.422 -7.164 8.195 1 80.88 644 GLU A C 1
ATOM 5304 O O . GLU A 1 644 ? 22.297 -8.141 7.453 1 80.88 644 GLU A O 1
ATOM 5309 N N . ILE A 1 645 ? 21.859 -6.043 8.008 1 78.31 645 ILE A N 1
ATOM 5310 C CA . ILE A 1 645 ? 20.984 -5.844 6.859 1 78.31 645 ILE A CA 1
ATOM 5311 C C . ILE A 1 645 ? 21.828 -5.625 5.605 1 78.31 645 ILE A C 1
ATOM 5313 O O . ILE A 1 645 ? 21.562 -6.234 4.562 1 78.31 645 ILE A O 1
ATOM 5317 N N . GLY A 1 646 ? 22.844 -4.789 5.684 1 77.38 646 GLY A N 1
ATOM 5318 C CA . GLY A 1 646 ? 23.609 -4.41 4.516 1 77.38 646 GLY A CA 1
ATOM 5319 C C . GLY A 1 646 ? 24.938 -5.148 4.41 1 77.38 646 GLY A C 1
ATOM 5320 O O . GLY A 1 646 ? 25.484 -5.289 3.318 1 77.38 646 GLY A O 1
ATOM 5321 N N . GLY A 1 647 ? 25.484 -5.574 5.414 1 80.06 647 GLY A N 1
ATOM 5322 C CA . GLY A 1 647 ? 26.828 -6.125 5.449 1 80.06 647 GLY A CA 1
ATOM 5323 C C . GLY A 1 647 ? 27.828 -5.199 6.105 1 80.06 647 GLY A C 1
ATOM 5324 O O . GLY A 1 647 ? 27.578 -4.004 6.262 1 80.06 647 GLY A O 1
ATOM 5325 N N . ASN A 1 648 ? 28.875 -5.75 6.48 1 81.75 648 ASN A N 1
ATOM 5326 C CA . ASN A 1 648 ? 29.938 -4.961 7.105 1 81.75 648 ASN A CA 1
ATOM 5327 C C . ASN A 1 648 ? 30.688 -4.121 6.078 1 81.75 648 ASN A C 1
ATOM 5329 O O . ASN A 1 648 ? 30.922 -4.57 4.953 1 81.75 648 ASN A O 1
ATOM 5333 N N . ILE A 1 649 ? 31 -2.867 6.508 1 80.88 649 ILE A N 1
ATOM 5334 C CA . ILE A 1 649 ? 31.766 -1.979 5.641 1 80.88 649 ILE A CA 1
ATOM 5335 C C . ILE A 1 649 ? 33.25 -2.273 5.793 1 80.88 649 ILE A C 1
ATOM 5337 O O . ILE A 1 649 ? 33.812 -2.217 6.902 1 80.88 649 ILE A O 1
ATOM 5341 N N . GLU A 1 650 ? 33.75 -2.797 4.754 1 74.56 650 GLU A N 1
ATOM 5342 C CA . GLU A 1 650 ? 35.188 -3 4.75 1 74.56 650 GLU A CA 1
ATOM 5343 C C . GLU A 1 650 ? 35.906 -1.897 3.969 1 74.56 650 GLU A C 1
ATOM 5345 O O . GLU A 1 650 ? 35.594 -1.66 2.799 1 74.56 650 GLU A O 1
ATOM 5350 N N . LYS A 1 651 ? 36.75 -1.088 4.586 1 66.88 651 LYS A N 1
ATOM 5351 C CA . LYS A 1 651 ? 37.5 -0.022 3.934 1 66.88 651 LYS A CA 1
ATOM 5352 C C . LYS A 1 651 ? 38.656 -0.592 3.09 1 66.88 651 LYS A C 1
ATOM 5354 O O . LYS A 1 651 ? 39.594 -1.148 3.627 1 66.88 651 LYS A O 1
ATOM 5359 N N . SER A 1 652 ? 38.25 -1.141 1.962 1 65.75 652 SER A N 1
ATOM 5360 C CA . SER A 1 652 ? 39.312 -1.602 1.083 1 65.75 652 SER A CA 1
ATOM 5361 C C . SER A 1 652 ? 39.438 -0.703 -0.142 1 65.75 652 SER A C 1
ATOM 5363 O O . SER A 1 652 ? 38.5 0.006 -0.504 1 65.75 652 SER A O 1
ATOM 5365 N N . ASP A 1 653 ? 40.688 -0.467 -0.62 1 62.81 653 ASP A N 1
ATOM 5366 C CA . ASP A 1 653 ? 41 0.312 -1.814 1 62.81 653 ASP A CA 1
ATOM 5367 C C . ASP A 1 653 ? 40.281 -0.229 -3.033 1 62.81 653 ASP A C 1
ATOM 5369 O O . ASP A 1 653 ? 40.188 0.45 -4.059 1 62.81 653 ASP A O 1
ATOM 5373 N N . SER A 1 654 ? 39.812 -1.452 -2.99 1 67.81 654 SER A N 1
ATOM 5374 C CA . SER A 1 654 ? 39.219 -2.051 -4.18 1 67.81 654 SER A CA 1
ATOM 5375 C C . SER A 1 654 ? 37.688 -2.152 -4.039 1 67.81 654 SER A C 1
ATOM 5377 O O . SER A 1 654 ? 37.125 -3.219 -4.262 1 67.81 654 SER A O 1
ATOM 5379 N N . ILE A 1 655 ? 37.062 -1.058 -3.797 1 80.5 655 ILE A N 1
ATOM 5380 C CA . ILE A 1 655 ? 35.625 -1.034 -3.561 1 80.5 655 ILE A CA 1
ATOM 5381 C C . ILE A 1 655 ? 34.906 -0.94 -4.895 1 80.5 655 ILE A C 1
ATOM 5383 O O . ILE A 1 655 ? 35.312 -0.231 -5.805 1 80.5 655 ILE A O 1
ATOM 5387 N N . ILE A 1 656 ? 33.938 -1.821 -5.09 1 91.75 656 ILE A N 1
ATOM 5388 C CA . ILE A 1 656 ? 33.062 -1.705 -6.227 1 91.75 656 ILE A CA 1
ATOM 5389 C C . ILE A 1 656 ? 32.156 -0.484 -6.051 1 91.75 656 ILE A C 1
ATOM 5391 O O . ILE A 1 656 ? 31.375 -0.414 -5.098 1 91.75 656 ILE A O 1
ATOM 5395 N N . ARG A 1 657 ? 32.281 0.449 -6.969 1 91.06 657 ARG A N 1
ATOM 5396 C CA . ARG A 1 657 ? 31.547 1.704 -6.852 1 91.06 657 ARG A CA 1
ATOM 5397 C C . ARG A 1 657 ? 30.125 1.566 -7.414 1 91.06 657 ARG A C 1
ATOM 5399 O O . ARG A 1 657 ? 29.875 0.702 -8.25 1 91.06 657 ARG A O 1
ATOM 5406 N N . VAL A 1 658 ? 29.25 2.432 -6.938 1 91.5 658 VAL A N 1
ATOM 5407 C CA . VAL A 1 658 ? 27.844 2.441 -7.363 1 91.5 658 VAL A CA 1
ATOM 5408 C C . VAL A 1 658 ? 27.75 2.924 -8.805 1 91.5 658 VAL A C 1
ATOM 5410 O O . VAL A 1 658 ? 28.594 3.701 -9.266 1 91.5 658 VAL A O 1
ATOM 5413 N N . PRO A 1 659 ? 26.734 2.422 -9.531 1 89.44 659 PRO A N 1
ATOM 5414 C CA . PRO A 1 659 ? 26.562 2.865 -10.914 1 89.44 659 PRO A CA 1
ATOM 5415 C C . PRO A 1 659 ? 26.125 4.324 -11.016 1 89.44 659 PRO A C 1
ATOM 5417 O O . PRO A 1 659 ? 25.578 4.875 -10.062 1 89.44 659 PRO A O 1
ATOM 5420 N N . ILE A 1 660 ? 26.516 4.977 -12.109 1 79.69 660 ILE A N 1
ATOM 5421 C CA . ILE A 1 660 ? 26.094 6.344 -12.367 1 79.69 660 ILE A CA 1
ATOM 5422 C C . ILE A 1 660 ? 24.703 6.332 -13.016 1 79.69 660 ILE A C 1
ATOM 5424 O O . ILE A 1 660 ? 24.422 5.492 -13.875 1 79.69 660 ILE A O 1
ATOM 5428 N N . LYS A 1 661 ? 23.844 7.125 -12.469 1 72.88 661 LYS A N 1
ATOM 5429 C CA . LYS A 1 661 ? 22.5 7.203 -13.008 1 72.88 661 LYS A CA 1
ATOM 5430 C C . LYS A 1 661 ? 22.516 7.566 -14.492 1 72.88 661 LYS A C 1
ATOM 5432 O O . LYS A 1 661 ? 23.109 8.562 -14.883 1 72.88 661 LYS A O 1
ATOM 5437 N N . THR A 1 662 ? 22.344 6.453 -15.344 1 60.41 662 THR A N 1
ATOM 5438 C CA . THR A 1 662 ? 22.281 6.73 -16.766 1 60.41 662 THR A CA 1
ATOM 5439 C C . THR A 1 662 ? 20.828 6.781 -17.25 1 60.41 662 THR A C 1
ATOM 5441 O O . THR A 1 662 ? 19.969 6.074 -16.719 1 60.41 662 THR A O 1
ATOM 5444 N N . ARG A 1 663 ? 20.422 7.777 -17.953 1 54.38 663 ARG A N 1
ATOM 5445 C CA . ARG A 1 663 ? 19.094 7.906 -18.547 1 54.38 663 ARG A CA 1
ATOM 5446 C C . ARG A 1 663 ? 18.781 6.727 -19.469 1 54.38 663 ARG A C 1
ATOM 5448 O O . ARG A 1 663 ? 19.531 6.453 -20.406 1 54.38 663 ARG A O 1
ATOM 5455 N N . THR A 1 664 ? 18.188 5.711 -19.031 1 53.75 664 THR A N 1
ATOM 5456 C CA . THR A 1 664 ? 17.828 4.574 -19.875 1 53.75 664 THR A CA 1
ATOM 5457 C C . THR A 1 664 ? 16.578 4.879 -20.688 1 53.75 664 THR A C 1
ATOM 5459 O O . THR A 1 664 ? 15.836 5.809 -20.375 1 53.75 664 THR A O 1
ATOM 5462 N N . LYS A 1 665 ? 16.359 4.34 -21.875 1 50.81 665 LYS A N 1
ATOM 5463 C CA . LYS A 1 665 ? 15.266 4.555 -22.812 1 50.81 665 LYS A CA 1
ATOM 5464 C C . LYS A 1 665 ? 13.93 4.656 -22.078 1 50.81 665 LYS A C 1
ATOM 5466 O O . LYS A 1 665 ? 13.07 5.449 -22.453 1 50.81 665 LYS A O 1
ATOM 5471 N N . GLY A 1 666 ? 13.703 3.822 -21.203 1 46.84 666 GLY A N 1
ATOM 5472 C CA . GLY A 1 666 ? 12.398 3.703 -20.578 1 46.84 666 GLY A CA 1
ATOM 5473 C C . GLY A 1 666 ? 12.219 4.617 -19.375 1 46.84 666 GLY A C 1
ATOM 5474 O O . GLY A 1 666 ? 11.172 4.598 -18.734 1 46.84 666 GLY A O 1
ATOM 5475 N N . CYS A 1 667 ? 13.352 5.102 -18.969 1 43.75 667 CYS A N 1
ATOM 5476 C CA . CYS A 1 667 ? 13.227 5.984 -17.812 1 43.75 667 CYS A CA 1
ATOM 5477 C C . CYS A 1 667 ? 12.516 7.277 -18.203 1 43.75 667 CYS A C 1
ATOM 5479 O O . CYS A 1 667 ? 13.141 8.203 -18.719 1 43.75 667 CYS A O 1
ATOM 5481 N N . GLY A 1 668 ? 11.531 7.16 -18.859 1 42.38 668 GLY A N 1
ATOM 5482 C CA . GLY A 1 668 ? 10.852 8.422 -19.109 1 42.38 668 GLY A CA 1
ATOM 5483 C C . GLY A 1 668 ? 10.906 9.367 -17.922 1 42.38 668 GLY A C 1
ATOM 5484 O O . GLY A 1 668 ? 11.125 8.938 -16.781 1 42.38 668 GLY A O 1
ATOM 5485 N N . VAL A 1 669 ? 11.539 10.461 -18.047 1 37.84 669 VAL A N 1
ATOM 5486 C CA . VAL A 1 669 ? 11.422 11.484 -17.016 1 37.84 669 VAL A CA 1
ATOM 5487 C C . VAL A 1 669 ? 10.148 11.258 -16.203 1 37.84 669 VAL A C 1
ATOM 5489 O O . VAL A 1 669 ? 9.062 11.109 -16.766 1 37.84 669 VAL A O 1
ATOM 5492 N N . GLN A 1 670 ? 10.258 10.414 -15.312 1 38.59 670 GLN A N 1
ATOM 5493 C CA . GLN A 1 670 ? 9.164 10.398 -14.352 1 38.59 670 GLN A CA 1
ATOM 5494 C C . GLN A 1 670 ? 8.398 11.719 -14.375 1 38.59 670 GLN A C 1
ATOM 5496 O O . GLN A 1 670 ? 8.602 12.578 -13.516 1 38.59 670 GLN A O 1
ATOM 5501 N N . LYS A 1 671 ? 8.484 12.414 -15.555 1 37.56 671 LYS A N 1
ATOM 5502 C CA . LYS A 1 671 ? 7.715 13.656 -15.617 1 37.56 671 LYS A CA 1
ATOM 5503 C C . LYS A 1 671 ? 6.242 13.406 -15.297 1 37.56 671 LYS A C 1
ATOM 5505 O O . LYS A 1 671 ? 5.711 12.336 -15.594 1 37.56 671 LYS A O 1
ATOM 5510 N N . ARG A 1 672 ? 5.801 13.922 -14.289 1 35.44 672 ARG A N 1
ATOM 5511 C CA . ARG A 1 672 ? 4.355 14.086 -14.172 1 35.44 672 ARG A CA 1
ATOM 5512 C C . ARG A 1 672 ? 3.68 13.938 -15.531 1 35.44 672 ARG A C 1
ATOM 5514 O O . ARG A 1 672 ? 4.207 14.391 -16.547 1 35.44 672 ARG A O 1
ATOM 5521 N N . ILE A 1 673 ? 3.062 12.883 -15.852 1 33.72 673 ILE A N 1
ATOM 5522 C CA . ILE A 1 673 ? 2.236 12.953 -17.062 1 33.72 673 ILE A CA 1
ATOM 5523 C C . ILE A 1 673 ? 1.816 14.398 -17.312 1 33.72 673 ILE A C 1
ATOM 5525 O O . ILE A 1 673 ? 1.078 14.984 -16.516 1 33.72 673 ILE A O 1
ATOM 5529 N N . LYS A 1 674 ? 2.717 15.141 -18.016 1 39 674 LYS A N 1
ATOM 5530 C CA . LYS A 1 674 ? 2.383 16.484 -18.469 1 39 674 LYS A CA 1
ATOM 5531 C C . LYS A 1 674 ? 1.229 16.469 -19.469 1 39 674 LYS A C 1
ATOM 5533 O O . LYS A 1 674 ? 1.052 15.492 -20.203 1 39 674 LYS A O 1
ATOM 5538 N N . SER A 1 675 ? 0.257 17.172 -19.188 1 35.22 675 SER A N 1
ATOM 5539 C CA . SER A 1 675 ? -0.845 17.281 -20.141 1 35.22 675 SER A CA 1
ATOM 5540 C C . SER A 1 675 ? -0.332 17.406 -21.578 1 35.22 675 SER A C 1
ATOM 5542 O O . SER A 1 675 ? 0.839 17.719 -21.797 1 35.22 675 SER A O 1
ATOM 5544 N N . ASN A 1 676 ? -0.958 16.938 -22.469 1 35.53 676 ASN A N 1
ATOM 5545 C CA . ASN A 1 676 ? -0.583 17.078 -23.875 1 35.53 676 ASN A CA 1
ATOM 5546 C C . ASN A 1 676 ? 0.11 18.422 -24.125 1 35.53 676 ASN A C 1
ATOM 5548 O O . ASN A 1 676 ? 1.036 18.5 -24.938 1 35.53 676 ASN A O 1
ATOM 5552 N N . ARG A 1 677 ? -0.259 19.375 -23.266 1 35.16 677 ARG A N 1
ATOM 5553 C CA . ARG A 1 677 ? 0.209 20.766 -23.328 1 35.16 677 ARG A CA 1
ATOM 5554 C C . ARG A 1 677 ? 1.657 20.875 -22.875 1 35.16 677 ARG A C 1
ATOM 5556 O O . ARG A 1 677 ? 2.467 21.547 -23.5 1 35.16 677 ARG A O 1
ATOM 5563 N N . GLU A 1 678 ? 1.889 20.141 -21.859 1 45.56 678 GLU A N 1
ATOM 5564 C CA . GLU A 1 678 ? 3.229 20.266 -21.297 1 45.56 678 GLU A CA 1
ATOM 5565 C C . GLU A 1 678 ? 4.262 19.531 -22.141 1 45.56 678 GLU A C 1
ATOM 5567 O O . GLU A 1 678 ? 5.379 20.031 -22.328 1 45.56 678 GLU A O 1
ATOM 5572 N N . ILE A 1 679 ? 3.873 18.609 -22.672 1 47.12 679 ILE A N 1
ATOM 5573 C CA . ILE A 1 679 ? 4.699 17.859 -23.609 1 47.12 679 ILE A CA 1
ATOM 5574 C C . ILE A 1 679 ? 4.941 18.688 -24.875 1 47.12 679 ILE A C 1
ATOM 5576 O O . ILE A 1 679 ? 6.066 18.75 -25.375 1 47.12 679 ILE A O 1
ATOM 5580 N N . ALA A 1 680 ? 3.889 19.359 -25.391 1 42.75 680 ALA A N 1
ATOM 5581 C CA . ALA A 1 680 ? 4.023 20.234 -26.547 1 42.75 680 ALA A CA 1
ATOM 5582 C C . ALA A 1 680 ? 4.949 21.406 -26.25 1 42.75 680 ALA A C 1
ATOM 5584 O O . ALA A 1 680 ? 5.785 21.766 -27.078 1 42.75 680 ALA A O 1
ATOM 5585 N N . ILE A 1 681 ? 4.879 21.906 -25.062 1 43.88 681 ILE A N 1
ATOM 5586 C CA . ILE A 1 681 ? 5.734 23.031 -24.672 1 43.88 681 ILE A CA 1
ATOM 5587 C C . ILE A 1 681 ? 7.184 22.547 -24.562 1 43.88 681 ILE A C 1
ATOM 5589 O O . ILE A 1 681 ? 8.102 23.234 -25.031 1 43.88 681 ILE A O 1
ATOM 5593 N N . GLN A 1 682 ? 7.371 21.422 -23.984 1 45.03 682 GLN A N 1
ATOM 5594 C CA . GLN A 1 682 ? 8.734 20.922 -23.859 1 45.03 682 GLN A CA 1
ATOM 5595 C C . GLN A 1 682 ? 9.312 20.547 -25.219 1 45.03 682 GLN A C 1
ATOM 5597 O O . GLN A 1 682 ? 10.508 20.734 -25.469 1 45.03 682 GLN A O 1
ATOM 5602 N N . LYS A 1 683 ? 8.484 20.047 -26.016 1 45.25 683 LYS A N 1
ATOM 5603 C CA . LYS A 1 683 ? 8.891 19.75 -27.391 1 45.25 683 LYS A CA 1
ATOM 5604 C C . LYS A 1 683 ? 9.211 21.047 -28.141 1 45.25 683 LYS A C 1
ATOM 5606 O O . LYS A 1 683 ? 10.148 21.078 -28.938 1 45.25 683 LYS A O 1
ATOM 5611 N N . SER A 1 684 ? 8.297 22.016 -27.953 1 40.09 684 SER A N 1
ATOM 5612 C CA . SER A 1 684 ? 8.539 23.281 -28.641 1 40.09 684 SER A CA 1
ATOM 5613 C C . SER A 1 684 ? 9.766 23.984 -28.078 1 40.09 684 SER A C 1
ATOM 5615 O O . SER A 1 684 ? 10.422 24.766 -28.781 1 40.09 684 SER A O 1
ATOM 5617 N N . SER A 1 685 ? 9.969 23.859 -26.766 1 39.44 685 SER A N 1
ATOM 5618 C CA . SER A 1 685 ? 11.141 24.531 -26.219 1 39.44 685 SER A CA 1
ATOM 5619 C C . SER A 1 685 ? 12.414 23.766 -26.531 1 39.44 685 SER A C 1
ATOM 5621 O O . SER A 1 685 ? 13.5 24.125 -26.078 1 39.44 685 SER A O 1
ATOM 5623 N N . LYS A 1 686 ? 12.242 22.562 -26.969 1 39.62 686 LYS A N 1
ATOM 5624 C CA . LYS A 1 686 ? 13.477 21.922 -27.422 1 39.62 686 LYS A CA 1
ATOM 5625 C C . LYS A 1 686 ? 14.18 22.781 -28.469 1 39.62 686 LYS A C 1
ATOM 5627 O O . LYS A 1 686 ? 13.594 23.141 -29.5 1 39.62 686 LYS A O 1
ATOM 5632 N N . ILE A 1 687 ? 15.047 23.547 -28.047 1 40.56 687 ILE A N 1
ATOM 5633 C CA . ILE A 1 687 ? 16 24.25 -28.906 1 40.56 687 ILE A CA 1
ATOM 5634 C C . ILE A 1 687 ? 16.406 23.344 -30.062 1 40.56 687 ILE A C 1
ATOM 5636 O O . ILE A 1 687 ? 16.766 22.188 -29.859 1 40.56 687 ILE A O 1
ATOM 5640 N N . GLN A 1 688 ? 15.922 23.531 -31.141 1 41.25 688 GLN A N 1
ATOM 5641 C CA . GLN A 1 688 ? 16.422 22.875 -32.344 1 41.25 688 GLN A CA 1
ATOM 5642 C C . GLN A 1 688 ? 17.953 22.75 -32.312 1 41.25 688 GLN A C 1
ATOM 5644 O O . GLN A 1 688 ? 18.656 23.75 -32.219 1 41.25 688 GLN A O 1
ATOM 5649 N N . LYS A 1 689 ? 18.469 21.688 -31.656 1 46.12 689 LYS A N 1
ATOM 5650 C CA . LYS A 1 689 ? 19.906 21.469 -31.625 1 46.12 689 LYS A CA 1
ATOM 5651 C C . LYS A 1 689 ? 20.531 21.672 -33 1 46.12 689 LYS A C 1
ATOM 5653 O O . LYS A 1 689 ? 19.922 21.297 -34.031 1 46.12 689 LYS A O 1
ATOM 5658 N N . SER A 1 690 ? 21.406 22.516 -33.062 1 53.69 690 SER A N 1
ATOM 5659 C CA . SER A 1 690 ? 22.172 22.719 -34.281 1 53.69 690 SER A CA 1
ATOM 5660 C C . SER A 1 690 ? 23.047 21.516 -34.625 1 53.69 690 SER A C 1
ATOM 5662 O O . SER A 1 690 ? 23.469 20.781 -33.719 1 53.69 690 SER A O 1
ATOM 5664 N N . CYS A 1 691 ? 23.031 21.062 -35.719 1 52.62 691 CYS A N 1
ATOM 5665 C CA . CYS A 1 691 ? 23.906 20 -36.188 1 52.62 691 CYS A CA 1
ATOM 5666 C C . CYS A 1 691 ? 25.359 20.297 -35.812 1 52.62 691 CYS A C 1
ATOM 5668 O O . CYS A 1 691 ? 25.844 21.406 -36.031 1 52.62 691 CYS A O 1
ATOM 5670 N N . ARG A 1 692 ? 25.969 19.562 -35.031 1 62.97 692 ARG A N 1
ATOM 5671 C CA . ARG A 1 692 ? 27.359 19.766 -34.625 1 62.97 692 ARG A CA 1
ATOM 5672 C C . ARG A 1 692 ? 28.297 19.844 -35.812 1 62.97 692 ARG A C 1
ATOM 5674 O O . ARG A 1 692 ? 29.391 20.391 -35.719 1 62.97 692 ARG A O 1
ATOM 5681 N N . VAL A 1 693 ? 27.828 19.109 -36.906 1 61.38 693 VAL A N 1
ATOM 5682 C CA . VAL A 1 693 ? 28.656 19.094 -38.125 1 61.38 693 VAL A CA 1
ATOM 5683 C C . VAL A 1 693 ? 28.453 20.375 -38.906 1 61.38 693 VAL A C 1
ATOM 5685 O O . VAL A 1 693 ? 29.406 21.078 -39.219 1 61.38 693 VAL A O 1
ATOM 5688 N N . CYS A 1 694 ? 27.188 20.703 -39.25 1 61.84 694 CYS A N 1
ATOM 5689 C CA . CYS A 1 694 ? 26.984 21.828 -40.156 1 61.84 694 CYS A CA 1
ATOM 5690 C C . CYS A 1 694 ? 26.438 23.031 -39.406 1 61.84 694 CYS A C 1
ATOM 5692 O O . CYS A 1 694 ? 26.312 24.125 -40 1 61.84 694 CYS A O 1
ATOM 5694 N N . GLY A 1 695 ? 26.234 23.016 -38.062 1 64.31 695 GLY A N 1
ATOM 5695 C CA . GLY A 1 695 ? 25.781 24.109 -37.219 1 64.31 695 GLY A CA 1
ATOM 5696 C C . GLY A 1 695 ? 24.312 24.453 -37.438 1 64.31 695 GLY A C 1
ATOM 5697 O O . GLY A 1 695 ? 23.797 25.375 -36.781 1 64.31 695 GLY A O 1
ATOM 5698 N N . GLU A 1 696 ? 23.656 23.844 -38.406 1 64.38 696 GLU A N 1
ATOM 5699 C CA . GLU A 1 696 ? 22.297 24.25 -38.75 1 64.38 696 GLU A CA 1
ATOM 5700 C C . GLU A 1 696 ? 21.266 23.562 -37.875 1 64.38 696 GLU A C 1
ATOM 5702 O O . GLU A 1 696 ? 21.531 22.484 -37.344 1 64.38 696 GLU A O 1
ATOM 5707 N N . LYS A 1 697 ? 20.281 24.25 -37.562 1 60.84 697 LYS A N 1
ATOM 5708 C CA . LYS A 1 697 ? 19.188 23.781 -36.719 1 60.84 697 LYS A CA 1
ATOM 5709 C C . LYS A 1 697 ? 18.203 22.922 -37.5 1 60.84 697 LYS A C 1
ATOM 5711 O O . LYS A 1 697 ? 18.094 23.078 -38.719 1 60.84 697 LYS A O 1
ATOM 5716 N N . GLY A 1 698 ? 17.562 21.766 -37.031 1 58.5 698 GLY A N 1
ATOM 5717 C CA . GLY A 1 698 ? 16.562 20.969 -37.75 1 58.5 698 GLY A CA 1
ATOM 5718 C C . GLY A 1 698 ? 17.016 19.547 -38 1 58.5 698 GLY A C 1
ATOM 5719 O O . GLY A 1 698 ? 16.219 18.703 -38.406 1 58.5 698 GLY A O 1
ATOM 5720 N N . HIS A 1 699 ? 18.609 19.328 -38.094 1 58.19 699 HIS A N 1
ATOM 5721 C CA . HIS A 1 699 ? 19.188 18 -38.25 1 58.19 699 HIS A CA 1
ATOM 5722 C C . HIS A 1 699 ? 20.281 17.75 -37.219 1 58.19 699 HIS A C 1
ATOM 5724 O O . HIS A 1 699 ? 20.656 18.656 -36.469 1 58.19 699 HIS A O 1
ATOM 5730 N N . ASN A 1 700 ? 20.625 16.594 -36.906 1 59.84 700 ASN A N 1
ATOM 5731 C CA . ASN A 1 700 ? 21.734 16.312 -35.969 1 59.84 700 ASN A CA 1
ATOM 5732 C C . ASN A 1 700 ? 22.938 15.742 -36.719 1 59.84 700 ASN A C 1
ATOM 5734 O O . ASN A 1 700 ? 22.859 15.484 -37.938 1 59.84 700 ASN A O 1
ATOM 5738 N N . SER A 1 701 ? 24.172 15.633 -36.125 1 63.38 701 SER A N 1
ATOM 5739 C CA . SER A 1 701 ? 25.453 15.273 -36.719 1 63.38 701 SER A CA 1
ATOM 5740 C C . SER A 1 701 ? 25.344 13.977 -37.5 1 63.38 701 SER A C 1
ATOM 5742 O O . SER A 1 701 ? 26.062 13.789 -38.5 1 63.38 701 SER A O 1
ATOM 5744 N N . ARG A 1 702 ? 24.422 13.172 -37.312 1 60.69 702 ARG A N 1
ATOM 5745 C CA . ARG A 1 702 ? 24.312 11.867 -37.969 1 60.69 702 ARG A CA 1
ATOM 5746 C C . ARG A 1 702 ? 23.562 11.969 -39.281 1 60.69 702 ARG A C 1
ATOM 5748 O O . ARG A 1 702 ? 23.797 11.18 -40.188 1 60.69 702 ARG A O 1
ATOM 5755 N N . THR A 1 703 ? 22.797 12.938 -39.281 1 61.91 703 THR A N 1
ATOM 5756 C CA . THR A 1 703 ? 22.016 13.078 -40.5 1 61.91 703 THR A CA 1
ATOM 5757 C C . THR A 1 703 ? 22.484 14.289 -41.312 1 61.91 703 THR A C 1
ATOM 5759 O O . THR A 1 703 ? 21.812 14.719 -42.25 1 61.91 703 THR A O 1
ATOM 5762 N N . CYS A 1 704 ? 23.562 14.703 -40.75 1 56.84 704 CYS A N 1
ATOM 5763 C CA . CYS A 1 704 ? 24.141 15.875 -41.406 1 56.84 704 CYS A CA 1
ATOM 5764 C C . CYS A 1 704 ? 24.766 15.5 -42.75 1 56.84 704 CYS A C 1
ATOM 5766 O O . CYS A 1 704 ? 25.562 14.562 -42.844 1 56.84 704 CYS A O 1
ATOM 5768 N N . LYS A 1 705 ? 24.281 15.891 -43.844 1 59.41 705 LYS A N 1
ATOM 5769 C CA . LYS A 1 705 ? 24.781 15.609 -45.188 1 59.41 705 LYS A CA 1
ATOM 5770 C C . LYS A 1 705 ? 26.266 15.953 -45.312 1 59.41 705 LYS A C 1
ATOM 5772 O O . LYS A 1 705 ? 26.969 15.367 -46.156 1 59.41 705 LYS A O 1
ATOM 5777 N N . ASP A 1 706 ? 26.734 16.953 -44.562 1 52.41 706 ASP A N 1
ATOM 5778 C CA . ASP A 1 706 ? 28.125 17.391 -44.719 1 52.41 706 ASP A CA 1
ATOM 5779 C C . ASP A 1 706 ? 29.078 16.422 -44 1 52.41 706 ASP A C 1
ATOM 5781 O O . ASP A 1 706 ? 30.297 16.656 -44 1 52.41 706 ASP A O 1
ATOM 5785 N N . LYS A 1 707 ? 28.672 15.453 -43.281 1 49.34 707 LYS A N 1
ATOM 5786 C CA . LYS A 1 707 ? 29.609 14.469 -42.719 1 49.34 707 LYS A CA 1
ATOM 5787 C C . LYS A 1 707 ? 30.156 13.555 -43.812 1 49.34 707 LYS A C 1
ATOM 5789 O O . LYS A 1 707 ? 31.047 12.75 -43.562 1 49.34 707 LYS A O 1
ATOM 5794 N N . VAL A 1 708 ? 29.578 13.367 -45 1 41.72 708 VAL A N 1
ATOM 5795 C CA . VAL A 1 708 ? 30.141 12.438 -45.969 1 41.72 708 VAL A CA 1
ATOM 5796 C C . VAL A 1 708 ? 31.594 12.789 -46.25 1 41.72 708 VAL A C 1
ATOM 5798 O O . VAL A 1 708 ? 32.438 11.898 -46.469 1 41.72 708 VAL A O 1
ATOM 5801 N N . SER A 1 709 ? 31.984 14.055 -46.469 1 39.69 709 SER A N 1
ATOM 5802 C CA . SER A 1 709 ? 33.219 14.25 -47.219 1 39.69 709 SER A CA 1
ATOM 5803 C C . SER A 1 709 ? 34.438 13.984 -46.344 1 39.69 709 SER A C 1
ATOM 5805 O O . SER A 1 709 ? 35.562 13.906 -46.844 1 39.69 709 SER A O 1
ATOM 5807 N N . SER A 1 710 ? 34.438 14.125 -45.094 1 36.78 710 SER A N 1
ATOM 5808 C CA . SER A 1 710 ? 35.781 14.211 -44.531 1 36.78 710 SER A CA 1
ATOM 5809 C C . SER A 1 710 ? 36.375 12.828 -44.344 1 36.78 710 SER A C 1
ATOM 5811 O O . SER A 1 710 ? 37.562 12.703 -44 1 36.78 710 SER A O 1
ATOM 5813 N N . ASN A 1 711 ? 35.594 11.695 -44.25 1 32.84 711 ASN A N 1
ATOM 5814 C CA . ASN A 1 711 ? 36.406 10.492 -44 1 32.84 711 ASN A CA 1
ATOM 5815 C C . ASN A 1 711 ? 37.125 10.031 -45.281 1 32.84 711 ASN A C 1
ATOM 5817 O O . ASN A 1 711 ? 37.656 8.93 -45.312 1 32.84 711 ASN A O 1
ATOM 5821 N N . ALA A 1 712 ? 36.906 10.57 -46.531 1 32.22 712 ALA A N 1
ATOM 5822 C CA . ALA A 1 712 ? 37.75 10.047 -47.625 1 32.22 712 ALA A CA 1
ATOM 5823 C C . ALA A 1 712 ? 39.219 10.336 -47.375 1 32.22 712 ALA A C 1
ATOM 5825 O O . ALA A 1 712 ? 40.094 9.719 -47.969 1 32.22 712 ALA A O 1
ATOM 5826 N N . ILE A 1 713 ? 39.656 11.445 -46.719 1 31.39 713 ILE A N 1
ATOM 5827 C CA . ILE A 1 713 ? 41.062 11.773 -46.906 1 31.39 713 ILE A CA 1
ATOM 5828 C C . ILE A 1 713 ? 41.938 10.883 -46.031 1 31.39 713 ILE A C 1
ATOM 5830 O O . ILE A 1 713 ? 43.125 10.695 -46.312 1 31.39 713 ILE A O 1
ATOM 5834 N N . GLY A 1 714 ? 41.5 10.398 -44.844 1 28.89 714 GLY A N 1
ATOM 5835 C CA . GLY A 1 714 ? 42.625 9.945 -44.062 1 28.89 714 GLY A CA 1
ATOM 5836 C C . GLY A 1 714 ? 43.156 8.586 -44.469 1 28.89 714 GLY A C 1
ATOM 5837 O O . GLY A 1 714 ? 43.969 7.984 -43.781 1 28.89 714 GLY A O 1
ATOM 5838 N N . SER A 1 715 ? 42.531 7.875 -45.531 1 26.33 715 SER A N 1
ATOM 5839 C CA . SER A 1 715 ? 43.156 6.566 -45.75 1 26.33 715 SER A CA 1
ATOM 5840 C C . SER A 1 715 ? 44.562 6.695 -46.312 1 26.33 715 SER A C 1
ATOM 5842 O O . SER A 1 715 ? 45.219 5.691 -46.562 1 26.33 715 SER A O 1
ATOM 5844 N N . SER A 1 716 ? 44.969 7.754 -47 1 25.16 716 SER A N 1
ATOM 5845 C CA . SER A 1 716 ? 46.188 7.547 -47.812 1 25.16 716 SER A CA 1
ATOM 5846 C C . SER A 1 716 ? 47.406 7.352 -46.906 1 25.16 716 SER A C 1
ATOM 5848 O O . SER A 1 716 ? 48.375 6.707 -47.312 1 25.16 716 SER A O 1
ATOM 5850 N N . ASN A 1 717 ? 47.781 8.172 -46 1 22.91 717 ASN A N 1
ATOM 5851 C CA . ASN A 1 717 ? 49.219 8.297 -45.781 1 22.91 717 ASN A CA 1
ATOM 5852 C C . ASN A 1 717 ? 49.781 7.133 -44.969 1 22.91 717 ASN A C 1
ATOM 5854 O O . ASN A 1 717 ? 50.969 7.148 -44.562 1 22.91 717 ASN A O 1
ATOM 5858 N N . ALA A 1 718 ? 49 6.332 -44.094 1 21.77 718 ALA A N 1
ATOM 5859 C CA . ALA A 1 718 ? 49.906 5.387 -43.438 1 21.77 718 ALA A CA 1
ATOM 5860 C C . ALA A 1 718 ? 50.219 4.203 -44.375 1 21.77 718 ALA A C 1
ATOM 5862 O O . ALA A 1 718 ? 49.375 3.324 -44.562 1 21.77 718 ALA A O 1
ATOM 5863 N N . MET A 1 719 ? 50.781 4.535 -45.656 1 18.84 719 MET A N 1
ATOM 5864 C CA . MET A 1 719 ? 51.906 3.723 -46.062 1 18.84 719 MET A CA 1
ATOM 5865 C C . MET A 1 719 ? 53.094 3.93 -45.125 1 18.84 719 MET A C 1
ATOM 5867 O O . MET A 1 719 ? 53.406 5.062 -44.781 1 18.84 719 MET A O 1
ATOM 5871 N N . MET B 1 1 ? -10.445 -43.844 26.656 1 87.88 1 MET B N 1
ATOM 5872 C CA . MET B 1 1 ? -10.258 -42.406 26.844 1 87.88 1 MET B CA 1
ATOM 5873 C C . MET B 1 1 ? -11.594 -41.688 27.047 1 87.88 1 MET B C 1
ATOM 5875 O O . MET B 1 1 ? -12.578 -42 26.359 1 87.88 1 MET B O 1
ATOM 5879 N N . LEU B 1 2 ? -11.742 -40.875 28.078 1 91.06 2 LEU B N 1
ATOM 5880 C CA . LEU B 1 2 ? -12.961 -40.156 28.422 1 91.06 2 LEU B CA 1
ATOM 5881 C C . LEU B 1 2 ? -12.789 -38.656 28.188 1 91.06 2 LEU B C 1
ATOM 5883 O O . LEU B 1 2 ? -11.719 -38.125 28.438 1 91.06 2 LEU B O 1
ATOM 5887 N N . PHE B 1 3 ? -13.875 -38.062 27.562 1 90.75 3 PHE B N 1
ATOM 5888 C CA . PHE B 1 3 ? -13.883 -36.625 27.297 1 90.75 3 PHE B CA 1
ATOM 5889 C C . PHE B 1 3 ? -15.094 -35.969 27.922 1 90.75 3 PHE B C 1
ATOM 5891 O O . PHE B 1 3 ? -16.188 -36.531 27.969 1 90.75 3 PHE B O 1
ATOM 5898 N N . LYS B 1 4 ? -14.953 -34.75 28.391 1 85.12 4 LYS B N 1
ATOM 5899 C CA . LYS B 1 4 ? -16.016 -34 29.047 1 85.12 4 LYS B CA 1
ATOM 5900 C C . LYS B 1 4 ? -17.062 -33.531 28.047 1 85.12 4 LYS B C 1
ATOM 5902 O O . LYS B 1 4 ? -18.234 -33.312 28.406 1 85.12 4 LYS B O 1
ATOM 5907 N N . SER B 1 5 ? -16.625 -33.188 26.859 1 84.88 5 SER B N 1
ATOM 5908 C CA . SER B 1 5 ? -17.531 -32.719 25.812 1 84.88 5 SER B CA 1
ATOM 5909 C C . SER B 1 5 ? -17.125 -33.25 24.453 1 84.88 5 SER B C 1
ATOM 5911 O O . SER B 1 5 ? -16 -33.719 24.266 1 84.88 5 SER B O 1
ATOM 5913 N N . PHE B 1 6 ? -18.047 -33.188 23.609 1 86.12 6 PHE B N 1
ATOM 5914 C CA . PHE B 1 6 ? -17.766 -33.625 22.25 1 86.12 6 PHE B CA 1
ATOM 5915 C C . PHE B 1 6 ? -16.734 -32.719 21.594 1 86.12 6 PHE B C 1
ATOM 5917 O O . PHE B 1 6 ? -15.891 -33.188 20.812 1 86.12 6 PHE B O 1
ATOM 5924 N N . ASP B 1 7 ? -16.75 -31.484 21.875 1 83.06 7 ASP B N 1
ATOM 5925 C CA . ASP B 1 7 ? -15.805 -30.531 21.297 1 83.06 7 ASP B CA 1
ATOM 5926 C C . ASP B 1 7 ? -14.375 -30.812 21.766 1 83.06 7 ASP B C 1
ATOM 5928 O O . ASP B 1 7 ? -13.422 -30.625 21 1 83.06 7 ASP B O 1
ATOM 5932 N N . GLU B 1 8 ? -14.297 -31.25 22.938 1 84.75 8 GLU B N 1
ATOM 5933 C CA . GLU B 1 8 ? -12.984 -31.625 23.453 1 84.75 8 GLU B CA 1
ATOM 5934 C C . GLU B 1 8 ? -12.445 -32.844 22.719 1 84.75 8 GLU B C 1
ATOM 5936 O O . GLU B 1 8 ? -11.258 -32.906 22.375 1 84.75 8 GLU B O 1
ATOM 5941 N N . ALA B 1 9 ? -13.352 -33.812 22.562 1 89.62 9 ALA B N 1
ATOM 5942 C CA . ALA B 1 9 ? -12.969 -35 21.828 1 89.62 9 ALA B CA 1
ATOM 5943 C C . ALA B 1 9 ? -12.578 -34.656 20.391 1 89.62 9 ALA B C 1
ATOM 5945 O O . ALA B 1 9 ? -11.609 -35.219 19.859 1 89.62 9 ALA B O 1
ATOM 5946 N N . PHE B 1 10 ? -13.328 -33.812 19.828 1 90.19 10 PHE B N 1
ATOM 5947 C CA . PHE B 1 10 ? -13.055 -33.406 18.453 1 90.19 10 PHE B CA 1
ATOM 5948 C C . PHE B 1 10 ? -11.711 -32.688 18.359 1 90.19 10 PHE B C 1
ATOM 5950 O O . PHE B 1 10 ? -10.93 -32.938 17.438 1 90.19 10 PHE B O 1
ATOM 5957 N N . ALA B 1 11 ? -11.43 -31.812 19.25 1 85.12 11 ALA B N 1
ATOM 5958 C CA . ALA B 1 11 ? -10.164 -31.078 19.281 1 85.12 11 ALA B CA 1
ATOM 5959 C C . ALA B 1 11 ? -8.984 -32.031 19.422 1 85.12 11 ALA B C 1
ATOM 5961 O O . ALA B 1 11 ? -7.941 -31.844 18.797 1 85.12 11 ALA B O 1
ATOM 5962 N N . PHE B 1 12 ? -9.203 -32.969 20.281 1 88.44 12 PHE B N 1
ATOM 5963 C CA . PHE B 1 12 ? -8.156 -33.969 20.484 1 88.44 12 PHE B CA 1
ATOM 5964 C C . PHE B 1 12 ? -7.879 -34.719 19.203 1 88.44 12 PHE B C 1
ATOM 5966 O O . PHE B 1 12 ? -6.723 -34.875 18.812 1 88.44 12 PHE B O 1
ATOM 5973 N N . TYR B 1 13 ? -8.922 -35.219 18.641 1 92.06 13 TYR B N 1
ATOM 5974 C CA . TYR B 1 13 ? -8.758 -36 17.406 1 92.06 13 TYR B CA 1
ATOM 5975 C C . TYR B 1 13 ? -8.219 -35.156 16.281 1 92.06 13 TYR B C 1
ATOM 5977 O O . TYR B 1 13 ? -7.441 -35.594 15.445 1 92.06 13 TYR B O 1
ATOM 5985 N N . GLN B 1 14 ? -8.586 -33.969 16.219 1 91.5 14 GLN B N 1
ATOM 5986 C CA . GLN B 1 14 ? -8.117 -33.031 15.18 1 91.5 14 GLN B CA 1
ATOM 5987 C C . GLN B 1 14 ? -6.613 -32.781 15.312 1 91.5 14 GLN B C 1
ATOM 5989 O O . GLN B 1 14 ? -5.906 -32.688 14.305 1 91.5 14 GLN B O 1
ATOM 5994 N N . ARG B 1 15 ? -6.148 -32.656 16.484 1 88.56 15 ARG B N 1
ATOM 5995 C CA . ARG B 1 15 ? -4.719 -32.5 16.719 1 88.56 15 ARG B CA 1
ATOM 5996 C C . ARG B 1 15 ? -3.943 -33.719 16.219 1 88.56 15 ARG B C 1
ATOM 5998 O O . ARG B 1 15 ? -2.879 -33.562 15.617 1 88.56 15 ARG B O 1
ATOM 6005 N N . TYR B 1 16 ? -4.539 -34.812 16.547 1 91.94 16 TYR B N 1
ATOM 6006 C CA . TYR B 1 16 ? -3.955 -36.062 16.062 1 91.94 16 TYR B CA 1
ATOM 6007 C C . TYR B 1 16 ? -3.957 -36.094 14.531 1 91.94 16 TYR B C 1
ATOM 6009 O O . TYR B 1 16 ? -2.957 -36.469 13.914 1 91.94 16 TYR B O 1
ATOM 6017 N N . ALA B 1 17 ? -5.047 -35.75 14 1 94.12 17 ALA B N 1
ATOM 6018 C CA . ALA B 1 17 ? -5.203 -35.781 12.547 1 94.12 17 ALA B CA 1
ATOM 6019 C C . ALA B 1 17 ? -4.195 -34.844 11.883 1 94.12 17 ALA B C 1
ATOM 6021 O O . ALA B 1 17 ? -3.527 -35.219 10.922 1 94.12 17 ALA B O 1
ATOM 6022 N N . LEU B 1 18 ? -3.98 -33.719 12.398 1 92.25 18 LEU B N 1
ATOM 6023 C CA . LEU B 1 18 ? -3.07 -32.75 11.828 1 92.25 18 LEU B CA 1
ATOM 6024 C C . LEU B 1 18 ? -1.621 -33.188 11.961 1 92.25 18 LEU B C 1
ATOM 6026 O O . LEU B 1 18 ? -0.814 -33 11.055 1 92.25 18 LEU B O 1
ATOM 6030 N N . ALA B 1 19 ? -1.325 -33.75 13.039 1 91.75 19 ALA B N 1
ATOM 6031 C CA . ALA B 1 19 ? 0.029 -34.25 13.242 1 91.75 19 ALA B CA 1
ATOM 6032 C C . ALA B 1 19 ? 0.352 -35.375 12.25 1 91.75 19 ALA B C 1
ATOM 6034 O O . ALA B 1 19 ? 1.497 -35.5 11.812 1 91.75 19 ALA B O 1
ATOM 6035 N N . ALA B 1 20 ? -0.656 -36.156 11.898 1 92.19 20 ALA B N 1
ATOM 6036 C CA . ALA B 1 20 ? -0.467 -37.25 10.953 1 92.19 20 ALA B CA 1
ATOM 6037 C C . ALA B 1 20 ? -0.479 -36.75 9.516 1 92.19 20 ALA B C 1
ATOM 6039 O O . ALA B 1 20 ? 0.099 -37.375 8.625 1 92.19 20 ALA B O 1
ATOM 6040 N N . GLY B 1 21 ? -1.198 -35.656 9.289 1 92.94 21 GLY B N 1
ATOM 6041 C CA . GLY B 1 21 ? -1.215 -35.094 7.953 1 92.94 21 GLY B CA 1
ATOM 6042 C C . GLY B 1 21 ? -2.572 -35.188 7.281 1 92.94 21 GLY B C 1
ATOM 6043 O O . GLY B 1 21 ? -2.654 -35.344 6.062 1 92.94 21 GLY B O 1
ATOM 6044 N N . PHE B 1 22 ? -3.635 -35.25 7.984 1 94.12 22 PHE B N 1
ATOM 6045 C CA . PHE B 1 22 ? -4.98 -35.219 7.422 1 94.12 22 PHE B CA 1
ATOM 6046 C C . PHE B 1 22 ? -5.902 -34.375 8.289 1 94.12 22 PHE B C 1
ATOM 6048 O O . PHE B 1 22 ? -5.473 -33.812 9.289 1 94.12 22 PHE B O 1
ATOM 6055 N N . SER B 1 23 ? -7.156 -34.156 7.793 1 93.12 23 SER B N 1
ATOM 6056 C CA . SER B 1 23 ? -8.141 -33.344 8.508 1 93.12 23 SER B CA 1
ATOM 6057 C C . SER B 1 23 ? -9.359 -34.188 8.898 1 93.12 23 SER B C 1
ATOM 6059 O O . SER B 1 23 ? -9.703 -35.156 8.203 1 93.12 23 SER B O 1
ATOM 6061 N N . ALA B 1 24 ? -9.891 -33.781 10.008 1 94.06 24 ALA B N 1
ATOM 6062 C CA . ALA B 1 24 ? -11.086 -34.469 10.484 1 94.06 24 ALA B CA 1
ATOM 6063 C C . ALA B 1 24 ? -12.312 -33.562 10.398 1 94.06 24 ALA B C 1
ATOM 6065 O O . ALA B 1 24 ? -12.188 -32.344 10.32 1 94.06 24 ALA B O 1
ATOM 6066 N N . ARG B 1 25 ? -13.445 -34.156 10.273 1 92.44 25 ARG B N 1
ATOM 6067 C CA . ARG B 1 25 ? -14.703 -33.406 10.266 1 92.44 25 ARG B CA 1
ATOM 6068 C C . ARG B 1 25 ? -15.742 -34.094 11.148 1 92.44 25 ARG B C 1
ATOM 6070 O O . ARG B 1 25 ? -15.656 -35.312 11.398 1 92.44 25 ARG B O 1
ATOM 6077 N N . LYS B 1 26 ? -16.688 -33.281 11.633 1 90.88 26 LYS B N 1
ATOM 6078 C CA . LYS B 1 26 ? -17.797 -33.812 12.43 1 90.88 26 LYS B CA 1
ATOM 6079 C C . LYS B 1 26 ? -18.859 -34.438 11.539 1 90.88 26 LYS B C 1
ATOM 6081 O O . LYS B 1 26 ? -19.141 -33.938 10.445 1 90.88 26 LYS B O 1
ATOM 6086 N N . ASN B 1 27 ? -19.297 -35.5 11.859 1 87.25 27 ASN B N 1
ATOM 6087 C CA . ASN B 1 27 ? -20.312 -36.219 11.07 1 87.25 27 ASN B CA 1
ATOM 6088 C C . ASN B 1 27 ? -21.609 -36.406 11.852 1 87.25 27 ASN B C 1
ATOM 6090 O O . ASN B 1 27 ? -21.828 -35.719 12.867 1 87.25 27 ASN B O 1
ATOM 6094 N N . THR B 1 28 ? -22.516 -37.312 11.43 1 79.25 28 THR B N 1
ATOM 6095 C CA . THR B 1 28 ? -23.875 -37.5 11.898 1 79.25 28 THR B CA 1
ATOM 6096 C C . THR B 1 28 ? -23.875 -37.969 13.359 1 79.25 28 THR B C 1
ATOM 6098 O O . THR B 1 28 ? -22.891 -38.5 13.852 1 79.25 28 THR B O 1
ATOM 6101 N N . SER B 1 29 ? -24.938 -37.438 14.133 1 82.31 29 SER B N 1
ATOM 6102 C CA . SER B 1 29 ? -25.156 -37.812 15.523 1 82.31 29 SER B CA 1
ATOM 6103 C C . SER B 1 29 ? -26.438 -38.625 15.68 1 82.31 29 SER B C 1
ATOM 6105 O O . SER B 1 29 ? -27.375 -38.469 14.898 1 82.31 29 SER B O 1
ATOM 6107 N N . TRP B 1 30 ? -26.312 -39.656 16.422 1 84.06 30 TRP B N 1
ATOM 6108 C CA . TRP B 1 30 ? -27.484 -40.469 16.719 1 84.06 30 TRP B CA 1
ATOM 6109 C C . TRP B 1 30 ? -28.047 -40.125 18.109 1 84.06 30 TRP B C 1
ATOM 6111 O O . TRP B 1 30 ? -27.297 -40.094 19.078 1 84.06 30 TRP B O 1
ATOM 6121 N N . LYS B 1 31 ? -29.344 -39.781 18.078 1 82.19 31 LYS B N 1
ATOM 6122 C CA . LYS B 1 31 ? -30.031 -39.438 19.312 1 82.19 31 LYS B CA 1
ATOM 6123 C C . LYS B 1 31 ? -30.828 -40.625 19.859 1 82.19 31 LYS B C 1
ATOM 6125 O O . LYS B 1 31 ? -31.281 -41.469 19.109 1 82.19 31 LYS B O 1
ATOM 6130 N N . ASN B 1 32 ? -30.828 -40.719 21.188 1 75.56 32 ASN B N 1
ATOM 6131 C CA . ASN B 1 32 ? -31.688 -41.719 21.828 1 75.56 32 ASN B CA 1
ATOM 6132 C C . ASN B 1 32 ? -33.156 -41.281 21.812 1 75.56 32 ASN B C 1
ATOM 6134 O O . ASN B 1 32 ? -33.469 -40.188 21.344 1 75.56 32 ASN B O 1
ATOM 6138 N N . VAL B 1 33 ? -34.062 -42.188 22.297 1 71.19 33 VAL B N 1
ATOM 6139 C CA . VAL B 1 33 ? -35.5 -41.969 22.328 1 71.19 33 VAL B CA 1
ATOM 6140 C C . VAL B 1 33 ? -35.812 -40.688 23.094 1 71.19 33 VAL B C 1
ATOM 6142 O O . VAL B 1 33 ? -36.75 -39.969 22.766 1 71.19 33 VAL B O 1
ATOM 6145 N N . GLY B 1 34 ? -35 -40.281 24 1 73.31 34 GLY B N 1
ATOM 6146 C CA . GLY B 1 34 ? -35.25 -39.062 24.766 1 73.31 34 GLY B CA 1
ATOM 6147 C C . GLY B 1 34 ? -34.656 -37.812 24.125 1 73.31 34 GLY B C 1
ATOM 6148 O O . GLY B 1 34 ? -34.75 -36.719 24.672 1 73.31 34 GLY B O 1
ATOM 6149 N N . GLY B 1 35 ? -34.031 -37.875 22.875 1 76.94 35 GLY B N 1
ATOM 6150 C CA . GLY B 1 35 ? -33.531 -36.719 22.141 1 76.94 35 GLY B CA 1
ATOM 6151 C C . GLY B 1 35 ? -32.094 -36.406 22.484 1 76.94 35 GLY B C 1
ATOM 6152 O O . GLY B 1 35 ? -31.578 -35.375 22.016 1 76.94 35 GLY B O 1
ATOM 6153 N N . LEU B 1 36 ? -31.578 -37.188 23.406 1 77.44 36 LEU B N 1
ATOM 6154 C CA . LEU B 1 36 ? -30.203 -36.906 23.812 1 77.44 36 LEU B CA 1
ATOM 6155 C C . LEU B 1 36 ? -29.219 -37.562 22.828 1 77.44 36 LEU B C 1
ATOM 6157 O O . LEU B 1 36 ? -29.391 -38.719 22.438 1 77.44 36 LEU B O 1
ATOM 6161 N N . VAL B 1 37 ? -28.297 -36.812 22.375 1 81.81 37 VAL B N 1
ATOM 6162 C CA . VAL B 1 37 ? -27.281 -37.344 21.469 1 81.81 37 VAL B CA 1
ATOM 6163 C C . VAL B 1 37 ? -26.453 -38.406 22.172 1 81.81 37 VAL B C 1
ATOM 6165 O O . VAL B 1 37 ? -25.766 -38.125 23.156 1 81.81 37 VAL B O 1
ATOM 6168 N N . LYS B 1 38 ? -26.578 -39.688 21.781 1 84.88 38 LYS B N 1
ATOM 6169 C CA . LYS B 1 38 ? -25.906 -40.781 22.438 1 84.88 38 LYS B CA 1
ATOM 6170 C C . LYS B 1 38 ? -24.625 -41.156 21.703 1 84.88 38 LYS B C 1
ATOM 6172 O O . LYS B 1 38 ? -23.625 -41.5 22.344 1 84.88 38 LYS B O 1
ATOM 6177 N N . ILE B 1 39 ? -24.688 -41.125 20.375 1 89.38 39 ILE B N 1
ATOM 6178 C CA . ILE B 1 39 ? -23.531 -41.531 19.594 1 89.38 39 ILE B CA 1
ATOM 6179 C C . ILE B 1 39 ? -23.156 -40.406 18.625 1 89.38 39 ILE B C 1
ATOM 6181 O O . ILE B 1 39 ? -24.016 -39.812 17.984 1 89.38 39 ILE B O 1
ATOM 6185 N N . ARG B 1 40 ? -21.828 -40.062 18.562 1 91.81 40 ARG B N 1
ATOM 6186 C CA . ARG B 1 40 ? -21.312 -39.094 17.594 1 91.81 40 ARG B CA 1
ATOM 6187 C C . ARG B 1 40 ? -20.094 -39.656 16.875 1 91.81 40 ARG B C 1
ATOM 6189 O O . ARG B 1 40 ? -19.328 -40.438 17.438 1 91.81 40 ARG B O 1
ATOM 6196 N N . TYR B 1 41 ? -19.969 -39.25 15.656 1 92.25 41 TYR B N 1
ATOM 6197 C CA . TYR B 1 41 ? -18.844 -39.719 14.844 1 92.25 41 TYR B CA 1
ATOM 6198 C C . TYR B 1 41 ? -17.953 -38.562 14.422 1 92.25 41 TYR B C 1
ATOM 6200 O O . TYR B 1 41 ? -18.438 -37.469 14.141 1 92.25 41 TYR B O 1
ATOM 6208 N N . ILE B 1 42 ? -16.609 -38.812 14.469 1 94.31 42 ILE B N 1
ATOM 6209 C CA . ILE B 1 42 ? -15.617 -37.938 13.828 1 94.31 42 ILE B CA 1
ATOM 6210 C C . ILE B 1 42 ? -14.961 -38.719 12.672 1 94.31 42 ILE B C 1
ATOM 6212 O O . ILE B 1 42 ? -14.43 -39.812 12.859 1 94.31 42 ILE B O 1
ATOM 6216 N N . VAL B 1 43 ? -15.062 -38.156 11.477 1 94.56 43 VAL B N 1
ATOM 6217 C CA . VAL B 1 43 ? -14.578 -38.875 10.305 1 94.56 43 VAL B CA 1
ATOM 6218 C C . VAL B 1 43 ? -13.484 -38.062 9.617 1 94.56 43 VAL B C 1
ATOM 6220 O O . VAL B 1 43 ? -13.297 -36.875 9.906 1 94.56 43 VAL B O 1
ATOM 6223 N N . CYS B 1 44 ? -12.75 -38.781 8.773 1 94.12 44 CYS B N 1
ATOM 6224 C CA . CYS B 1 44 ? -11.797 -38.094 7.902 1 94.12 44 CYS B CA 1
ATOM 6225 C C . CYS B 1 44 ? -12.516 -37.125 6.961 1 94.12 44 CYS B C 1
ATOM 6227 O O . CYS B 1 44 ? -13.625 -37.406 6.516 1 94.12 44 CYS B O 1
ATOM 6229 N N . SER B 1 45 ? -11.867 -36.094 6.672 1 91.19 45 SER B N 1
ATOM 6230 C CA . SER B 1 45 ? -12.461 -35.062 5.801 1 91.19 45 SER B CA 1
ATOM 6231 C C . SER B 1 45 ? -12.688 -35.625 4.395 1 91.19 45 SER B C 1
ATOM 6233 O O . SER B 1 45 ? -13.484 -35.094 3.629 1 91.19 45 SER B O 1
ATOM 6235 N N . LYS B 1 46 ? -12.039 -36.656 4.035 1 92.12 46 LYS B N 1
ATOM 6236 C CA . LYS B 1 46 ? -12.148 -37.219 2.699 1 92.12 46 LYS B CA 1
ATOM 6237 C C . LYS B 1 46 ? -13.117 -38.406 2.689 1 92.12 46 LYS B C 1
ATOM 6239 O O . LYS B 1 46 ? -13.117 -39.219 1.758 1 92.12 46 LYS B O 1
ATOM 6244 N N . GLU B 1 47 ? -13.93 -38.406 3.758 1 91.25 47 GLU B N 1
ATOM 6245 C CA . GLU B 1 47 ? -14.93 -39.438 3.834 1 91.25 47 GLU B CA 1
ATOM 6246 C C . GLU B 1 47 ? -16.078 -39.188 2.859 1 91.25 47 GLU B C 1
ATOM 6248 O O . GLU B 1 47 ? -16.469 -38.031 2.639 1 91.25 47 GLU B O 1
ATOM 6253 N N . GLY B 1 48 ? -16.578 -40.25 2.324 1 85.5 48 GLY B N 1
ATOM 6254 C CA . GLY B 1 48 ? -17.734 -40.125 1.46 1 85.5 48 GLY B CA 1
ATOM 6255 C C . GLY B 1 48 ? -17.391 -39.75 0.033 1 85.5 48 GLY B C 1
ATOM 6256 O O . GLY B 1 48 ? -16.203 -39.625 -0.31 1 85.5 48 GLY B O 1
ATOM 6257 N N . PHE B 1 49 ? -18.359 -39.812 -0.832 1 83.69 49 PHE B N 1
ATOM 6258 C CA . PHE B 1 49 ? -18.188 -39.438 -2.232 1 83.69 49 PHE B CA 1
ATOM 6259 C C . PHE B 1 49 ? -19.141 -38.312 -2.615 1 83.69 49 PHE B C 1
ATOM 6261 O O . PHE B 1 49 ? -20.25 -38.219 -2.084 1 83.69 49 PHE B O 1
ATOM 6268 N N . HIS B 1 50 ? -18.547 -37.344 -3.275 1 74.69 50 HIS B N 1
ATOM 6269 C CA . HIS B 1 50 ? -19.391 -36.281 -3.752 1 74.69 50 HIS B CA 1
ATOM 6270 C C . HIS B 1 50 ? -20.453 -36.781 -4.723 1 74.69 50 HIS B C 1
ATOM 6272 O O . HIS B 1 50 ? -20.141 -37.531 -5.641 1 74.69 50 HIS B O 1
ATOM 6278 N N . VAL B 1 51 ? -21.781 -36.531 -4.422 1 64.81 51 VAL B N 1
ATOM 6279 C CA . VAL B 1 51 ? -22.875 -36.906 -5.32 1 64.81 51 VAL B CA 1
ATOM 6280 C C . VAL B 1 51 ? -23.141 -35.75 -6.289 1 64.81 51 VAL B C 1
ATOM 6282 O O . VAL B 1 51 ? -23.375 -34.625 -5.867 1 64.81 51 VAL B O 1
ATOM 6285 N N . PRO B 1 52 ? -22.75 -35.906 -7.598 1 60.31 52 PRO B N 1
ATOM 6286 C CA . PRO B 1 52 ? -23.047 -34.844 -8.555 1 60.31 52 PRO B CA 1
ATOM 6287 C C . PRO B 1 52 ? -24.5 -34.375 -8.5 1 60.31 52 PRO B C 1
ATOM 6289 O O . PRO B 1 52 ? -25.406 -35.219 -8.305 1 60.31 52 PRO B O 1
ATOM 6292 N N . LYS B 1 53 ? -24.703 -33.156 -8.172 1 52.19 53 LYS B N 1
ATOM 6293 C CA . LYS B 1 53 ? -26.078 -32.656 -8.258 1 52.19 53 LYS B CA 1
ATOM 6294 C C . LYS B 1 53 ? -26.641 -32.844 -9.656 1 52.19 53 LYS B C 1
ATOM 6296 O O . LYS B 1 53 ? -25.984 -32.594 -10.656 1 52.19 53 LYS B O 1
ATOM 6301 N N . ALA B 1 54 ? -27.75 -33.719 -9.727 1 45.91 54 ALA B N 1
ATOM 6302 C CA . ALA B 1 54 ? -28.484 -33.875 -10.977 1 45.91 54 ALA B CA 1
ATOM 6303 C C . ALA B 1 54 ? -28.797 -32.531 -11.609 1 45.91 54 ALA B C 1
ATOM 6305 O O . ALA B 1 54 ? -29.219 -31.609 -10.922 1 45.91 54 ALA B O 1
ATOM 6306 N N . ILE B 1 55 ? -28.047 -32.156 -12.562 1 46.59 55 ILE B N 1
ATOM 6307 C CA . ILE B 1 55 ? -28.516 -31 -13.312 1 46.59 55 ILE B CA 1
ATOM 6308 C C . ILE B 1 55 ? -30.016 -31.109 -13.539 1 46.59 55 ILE B C 1
ATOM 6310 O O . ILE B 1 55 ? -30.5 -32.125 -14.086 1 46.59 55 ILE B O 1
ATOM 6314 N N . ASP B 1 56 ? -30.844 -30.609 -12.703 1 40.84 56 ASP B N 1
ATOM 6315 C CA . ASP B 1 56 ? -32.25 -30.516 -13.078 1 40.84 56 ASP B CA 1
ATOM 6316 C C . ASP B 1 56 ? -32.406 -30.172 -14.555 1 40.84 56 ASP B C 1
ATOM 6318 O O . ASP B 1 56 ? -31.953 -29.125 -15.008 1 40.84 56 ASP B O 1
ATOM 6322 N N . SER B 1 57 ? -32.5 -31.109 -15.453 1 39.53 57 SER B N 1
ATOM 6323 C CA . SER B 1 57 ? -32.812 -31.047 -16.875 1 39.53 57 SER B CA 1
ATOM 6324 C C . SER B 1 57 ? -33.875 -29.984 -17.156 1 39.53 57 SER B C 1
ATOM 6326 O O . SER B 1 57 ? -34.125 -29.641 -18.312 1 39.53 57 SER B O 1
ATOM 6328 N N . GLY B 1 58 ? -34.906 -29.766 -16.266 1 39.69 58 GLY B N 1
ATOM 6329 C CA . GLY B 1 58 ? -36.031 -28.922 -16.688 1 39.69 58 GLY B CA 1
ATOM 6330 C C . GLY B 1 58 ? -35.594 -27.484 -16.969 1 39.69 58 GLY B C 1
ATOM 6331 O O . GLY B 1 58 ? -36.344 -26.734 -17.609 1 39.69 58 GLY B O 1
ATOM 6332 N N . SER B 1 59 ? -35.031 -26.797 -16.109 1 38.97 59 SER B N 1
ATOM 6333 C CA . SER B 1 59 ? -34.875 -25.375 -16.422 1 38.97 59 SER B CA 1
ATOM 6334 C C . SER B 1 59 ? -33.875 -25.156 -17.531 1 38.97 59 SER B C 1
ATOM 6336 O O . SER B 1 59 ? -32.812 -24.562 -17.312 1 38.97 59 SER B O 1
ATOM 6338 N N . VAL B 1 60 ? -33.75 -26.078 -18.469 1 40.34 60 VAL B N 1
ATOM 6339 C CA . VAL B 1 60 ? -33.031 -26.016 -19.719 1 40.34 60 VAL B CA 1
ATOM 6340 C C . VAL B 1 60 ? -33.438 -24.75 -20.484 1 40.34 60 VAL B C 1
ATOM 6342 O O . VAL B 1 60 ? -32.969 -24.531 -21.609 1 40.34 60 VAL B O 1
ATOM 6345 N N . GLU B 1 61 ? -34.594 -24.188 -20.234 1 38.03 61 GLU B N 1
ATOM 6346 C CA . GLU B 1 61 ? -34.938 -23.156 -21.203 1 38.03 61 GLU B CA 1
ATOM 6347 C C . GLU B 1 61 ? -33.875 -22.094 -21.297 1 38.03 61 GLU B C 1
ATOM 6349 O O . GLU B 1 61 ? -33.625 -21.562 -22.375 1 38.03 61 GLU B O 1
ATOM 6354 N N . ASN B 1 62 ? -33.75 -21.234 -20.25 1 38.28 62 ASN B N 1
ATOM 6355 C CA . ASN B 1 62 ? -32.875 -20.094 -20.5 1 38.28 62 ASN B CA 1
ATOM 6356 C C . ASN B 1 62 ? -31.453 -20.531 -20.797 1 38.28 62 ASN B C 1
ATOM 6358 O O . ASN B 1 62 ? -30.844 -21.266 -20.016 1 38.28 62 ASN B O 1
ATOM 6362 N N . SER B 1 63 ? -30.984 -20.719 -22.078 1 36.75 63 SER B N 1
ATOM 6363 C CA . SER B 1 63 ? -29.766 -21 -22.812 1 36.75 63 SER B CA 1
ATOM 6364 C C . SER B 1 63 ? -28.547 -20.453 -22.078 1 36.75 63 SER B C 1
ATOM 6366 O O . SER B 1 63 ? -27.547 -20.094 -22.703 1 36.75 63 SER B O 1
ATOM 6368 N N . LYS B 1 64 ? -28.578 -19.812 -21 1 42.88 64 LYS B N 1
ATOM 6369 C CA . LYS B 1 64 ? -27.281 -19.406 -20.469 1 42.88 64 LYS B CA 1
ATOM 6370 C C . LYS B 1 64 ? -26.406 -20.609 -20.188 1 42.88 64 LYS B C 1
ATOM 6372 O O . LYS B 1 64 ? -26.828 -21.547 -19.516 1 42.88 64 LYS B O 1
ATOM 6377 N N . LYS B 1 65 ? -25.531 -20.938 -21.094 1 43.28 65 LYS B N 1
ATOM 6378 C CA . LYS B 1 65 ? -24.438 -21.891 -21 1 43.28 65 LYS B CA 1
ATOM 6379 C C . LYS B 1 65 ? -24.031 -22.109 -19.531 1 43.28 65 LYS B C 1
ATOM 6381 O O . LYS B 1 65 ? -23.609 -21.172 -18.859 1 43.28 65 LYS B O 1
ATOM 6386 N N . ILE B 1 66 ? -24.703 -22.953 -18.844 1 45.59 66 ILE B N 1
ATOM 6387 C CA . ILE B 1 66 ? -24.281 -23.266 -17.469 1 45.59 66 ILE B CA 1
ATOM 6388 C C . ILE B 1 66 ? -22.797 -23.562 -17.453 1 45.59 66 ILE B C 1
ATOM 6390 O O . ILE B 1 66 ? -22.344 -24.531 -18.078 1 45.59 66 ILE B O 1
ATOM 6394 N N . VAL B 1 67 ? -22.094 -22.578 -17.391 1 50.53 67 VAL B N 1
ATOM 6395 C CA . VAL B 1 67 ? -20.656 -22.766 -17.219 1 50.53 67 VAL B CA 1
ATOM 6396 C C . VAL B 1 67 ? -20.406 -23.766 -16.094 1 50.53 67 VAL B C 1
ATOM 6398 O O . VAL B 1 67 ? -20.875 -23.562 -14.961 1 50.53 67 VAL B O 1
ATOM 6401 N N . ARG B 1 68 ? -20.359 -25.031 -16.391 1 50.81 68 ARG B N 1
ATOM 6402 C CA . ARG B 1 68 ? -19.969 -26.031 -15.406 1 50.81 68 ARG B CA 1
ATOM 6403 C C . ARG B 1 68 ? -18.797 -25.531 -14.555 1 50.81 68 ARG B C 1
ATOM 6405 O O . ARG B 1 68 ? -17.75 -25.172 -15.094 1 50.81 68 ARG B O 1
ATOM 6412 N N . ARG B 1 69 ? -19.047 -25.203 -13.375 1 57.47 69 ARG B N 1
ATOM 6413 C CA . ARG B 1 69 ? -17.969 -24.859 -12.469 1 57.47 69 ARG B CA 1
ATOM 6414 C C . ARG B 1 69 ? -17.094 -26.062 -12.148 1 57.47 69 ARG B C 1
ATOM 6416 O O . ARG B 1 69 ? -17.609 -27.156 -11.875 1 57.47 69 ARG B O 1
ATOM 6423 N N . ASN B 1 70 ? -15.898 -26.109 -12.633 1 59.97 70 ASN B N 1
ATOM 6424 C CA . ASN B 1 70 ? -14.914 -27.172 -12.398 1 59.97 70 ASN B CA 1
ATOM 6425 C C . ASN B 1 70 ? -14.547 -27.266 -10.922 1 59.97 70 ASN B C 1
ATOM 6427 O O . ASN B 1 70 ? -13.508 -26.75 -10.5 1 59.97 70 ASN B O 1
ATOM 6431 N N . ARG B 1 71 ? -15.609 -27.766 -10.047 1 68.69 71 ARG B N 1
ATOM 6432 C CA . ARG B 1 71 ? -15.25 -27.953 -8.641 1 68.69 71 ARG B CA 1
ATOM 6433 C C . ARG B 1 71 ? -14.766 -29.375 -8.383 1 68.69 71 ARG B C 1
ATOM 6435 O O . ARG B 1 71 ? -15.398 -30.328 -8.805 1 68.69 71 ARG B O 1
ATOM 6442 N N . GLY B 1 72 ? -13.523 -29.578 -8.125 1 74.81 72 GLY B N 1
ATOM 6443 C CA . GLY B 1 72 ? -13 -30.875 -7.715 1 74.81 72 GLY B CA 1
ATOM 6444 C C . GLY B 1 72 ? -13.578 -31.359 -6.402 1 74.81 72 GLY B C 1
ATOM 6445 O O . GLY B 1 72 ? -14.406 -30.672 -5.789 1 74.81 72 GLY B O 1
ATOM 6446 N N . SER B 1 73 ? -13.477 -32.688 -6.223 1 81.81 73 SER B N 1
ATOM 6447 C CA . SER B 1 73 ? -13.953 -33.25 -4.973 1 81.81 73 SER B CA 1
ATOM 6448 C C . SER B 1 73 ? -12.789 -33.625 -4.059 1 81.81 73 SER B C 1
ATOM 6450 O O . SER B 1 73 ? -11.75 -34.094 -4.527 1 81.81 73 SER B O 1
ATOM 6452 N N . LYS B 1 74 ? -12.906 -33.375 -2.844 1 85.44 74 LYS B N 1
ATOM 6453 C CA . LYS B 1 74 ? -11.906 -33.75 -1.847 1 85.44 74 LYS B CA 1
ATOM 6454 C C . LYS B 1 74 ? -12.219 -35.125 -1.236 1 85.44 74 LYS B C 1
ATOM 6456 O O . LYS B 1 74 ? -11.367 -35.719 -0.574 1 85.44 74 LYS B O 1
ATOM 6461 N N . ARG B 1 75 ? -13.391 -35.594 -1.563 1 88.62 75 ARG B N 1
ATOM 6462 C CA . ARG B 1 75 ? -13.844 -36.812 -0.926 1 88.62 75 ARG B CA 1
ATOM 6463 C C . ARG B 1 75 ? -13.453 -38.031 -1.75 1 88.62 75 ARG B C 1
ATOM 6465 O O . ARG B 1 75 ? -13.719 -38.094 -2.951 1 88.62 75 ARG B O 1
ATOM 6472 N N . VAL B 1 76 ? -12.766 -39.062 -1.091 1 87.88 76 VAL B N 1
ATOM 6473 C CA . VAL B 1 76 ? -12.297 -40.25 -1.8 1 87.88 76 VAL B CA 1
ATOM 6474 C C . VAL B 1 76 ? -12.867 -41.5 -1.148 1 87.88 76 VAL B C 1
ATOM 6476 O O . VAL B 1 76 ? -12.391 -42.625 -1.399 1 87.88 76 VAL B O 1
ATOM 6479 N N . GLY B 1 77 ? -13.797 -41.344 -0.247 1 89.25 77 GLY B N 1
ATOM 6480 C CA . GLY B 1 77 ? -14.438 -42.5 0.391 1 89.25 77 GLY B CA 1
ATOM 6481 C C . GLY B 1 77 ? -13.602 -43.094 1.494 1 89.25 77 GLY B C 1
ATOM 6482 O O . GLY B 1 77 ? -13.594 -44.312 1.667 1 89.25 77 GLY B O 1
ATOM 6483 N N . CYS B 1 78 ? -12.867 -42.312 2.178 1 92.94 78 CYS B N 1
ATOM 6484 C CA . CYS B 1 78 ? -12.023 -42.781 3.264 1 92.94 78 CYS B CA 1
ATOM 6485 C C . CYS B 1 78 ? -12.867 -43.281 4.43 1 92.94 78 CYS B C 1
ATOM 6487 O O . CYS B 1 78 ? -13.844 -42.656 4.816 1 92.94 78 CYS B O 1
ATOM 6489 N N . ASN B 1 79 ? -12.508 -44.438 4.996 1 91.62 79 ASN B N 1
ATOM 6490 C CA . ASN B 1 79 ? -13.312 -45.062 6.035 1 91.62 79 ASN B CA 1
ATOM 6491 C C . ASN B 1 79 ? -12.766 -44.75 7.43 1 91.62 79 ASN B C 1
ATOM 6493 O O . ASN B 1 79 ? -13.328 -45.188 8.43 1 91.62 79 ASN B O 1
ATOM 6497 N N . ALA B 1 80 ? -11.758 -44.031 7.566 1 94.75 80 ALA B N 1
ATOM 6498 C CA . ALA B 1 80 ? -11.18 -43.719 8.867 1 94.75 80 ALA B CA 1
ATOM 6499 C C . ALA B 1 80 ? -12.148 -42.875 9.711 1 94.75 80 ALA B C 1
ATOM 6501 O O . ALA B 1 80 ? -12.695 -41.875 9.234 1 94.75 80 ALA B O 1
ATOM 6502 N N . HIS B 1 81 ? -12.5 -43.281 10.922 1 94.12 81 HIS B N 1
ATOM 6503 C CA . HIS B 1 81 ? -13.422 -42.531 11.781 1 94.12 81 HIS B CA 1
ATOM 6504 C C . HIS B 1 81 ? -13.289 -42.969 13.234 1 94.12 81 HIS B C 1
ATOM 6506 O O . HIS B 1 81 ? -12.617 -43.969 13.523 1 94.12 81 HIS B O 1
ATOM 6512 N N . VAL B 1 82 ? -13.789 -42.125 14.078 1 94.38 82 VAL B N 1
ATOM 6513 C CA . VAL B 1 82 ? -13.875 -42.406 15.516 1 94.38 82 VAL B CA 1
ATOM 6514 C C . VAL B 1 82 ? -15.328 -42.312 15.969 1 94.38 82 VAL B C 1
ATOM 6516 O O . VAL B 1 82 ? -16.094 -41.469 15.5 1 94.38 82 VAL B O 1
ATOM 6519 N N . LYS B 1 83 ? -15.656 -43.375 16.734 1 93.19 83 LYS B N 1
ATOM 6520 C CA . LYS B 1 83 ? -17 -43.438 17.312 1 93.19 83 LYS B CA 1
ATOM 6521 C C . LYS B 1 83 ? -16.969 -43.094 18.812 1 93.19 83 LYS B C 1
ATOM 6523 O O . LYS B 1 83 ? -16.25 -43.75 19.562 1 93.19 83 LYS B O 1
ATOM 6528 N N . LEU B 1 84 ? -17.75 -42.062 19.125 1 93.69 84 LEU B N 1
ATOM 6529 C CA . LEU B 1 84 ? -17.859 -41.656 20.516 1 93.69 84 LEU B CA 1
ATOM 6530 C C . LEU B 1 84 ? -19.25 -41.938 21.062 1 93.69 84 LEU B C 1
ATOM 6532 O O . LEU B 1 84 ? -20.25 -41.719 20.375 1 93.69 84 LEU B O 1
ATOM 6536 N N . ILE B 1 85 ? -19.312 -42.469 22.297 1 91.88 85 ILE B N 1
ATOM 6537 C CA . ILE B 1 85 ? -20.594 -42.812 22.938 1 91.88 85 ILE B CA 1
ATOM 6538 C C . ILE B 1 85 ? -20.719 -42.062 24.266 1 91.88 85 ILE B C 1
ATOM 6540 O O . ILE B 1 85 ? -19.75 -42 25.031 1 91.88 85 ILE B O 1
ATOM 6544 N N . LEU B 1 86 ? -21.844 -41.438 24.391 1 90.62 86 LEU B N 1
ATOM 6545 C CA . LEU B 1 86 ? -22.125 -40.75 25.656 1 90.62 86 LEU B CA 1
ATOM 6546 C C . LEU B 1 86 ? -22.484 -41.75 26.75 1 90.62 86 LEU B C 1
ATOM 6548 O O . LEU B 1 86 ? -23.422 -42.531 26.594 1 90.62 86 LEU B O 1
ATOM 6552 N N . GLU B 1 87 ? -21.688 -41.688 27.797 1 87.69 87 GLU B N 1
ATOM 6553 C CA . GLU B 1 87 ? -21.922 -42.594 28.922 1 87.69 87 GLU B CA 1
ATOM 6554 C C . GLU B 1 87 ? -22.844 -41.969 29.953 1 87.69 87 GLU B C 1
ATOM 6556 O O . GLU B 1 87 ? -23.219 -40.781 29.844 1 87.69 87 GLU B O 1
ATOM 6561 N N . ASP B 1 88 ? -23.25 -42.75 30.969 1 78.81 88 ASP B N 1
ATOM 6562 C CA . ASP B 1 88 ? -24.219 -42.312 31.984 1 78.81 88 ASP B CA 1
ATOM 6563 C C . ASP B 1 88 ? -23.641 -41.156 32.812 1 78.81 88 ASP B C 1
ATOM 6565 O O . ASP B 1 88 ? -24.391 -40.375 33.375 1 78.81 88 ASP B O 1
ATOM 6569 N N . ASN B 1 89 ? -22.359 -41.031 32.906 1 82.25 89 ASN B N 1
ATOM 6570 C CA . ASN B 1 89 ? -21.734 -39.938 33.656 1 82.25 89 ASN B CA 1
ATOM 6571 C C . ASN B 1 89 ? -21.656 -38.656 32.844 1 82.25 89 ASN B C 1
ATOM 6573 O O . ASN B 1 89 ? -20.969 -37.719 33.219 1 82.25 89 ASN B O 1
ATOM 6577 N N . ASN B 1 90 ? -22.375 -38.594 31.688 1 83.75 90 ASN B N 1
ATOM 6578 C CA . ASN B 1 90 ? -22.469 -37.438 30.797 1 83.75 90 ASN B CA 1
ATOM 6579 C C . ASN B 1 90 ? -21.125 -37.125 30.156 1 83.75 90 ASN B C 1
ATOM 6581 O O . ASN B 1 90 ? -20.812 -35.969 29.875 1 83.75 90 ASN B O 1
ATOM 6585 N N . MET B 1 91 ? -20.25 -38.156 30.172 1 90.62 91 MET B N 1
ATOM 6586 C CA . MET B 1 91 ? -18.969 -38.031 29.484 1 90.62 91 MET B CA 1
ATOM 6587 C C . MET B 1 91 ? -18.953 -38.875 28.203 1 90.62 91 MET B C 1
ATOM 6589 O O . MET B 1 91 ? -19.656 -39.875 28.109 1 90.62 91 MET B O 1
ATOM 6593 N N . PHE B 1 92 ? -18.156 -38.406 27.219 1 91.69 92 PHE B N 1
ATOM 6594 C CA . PHE B 1 92 ? -18.031 -39.156 25.969 1 91.69 92 PHE B CA 1
ATOM 6595 C C . PHE B 1 92 ? -16.875 -40.125 26.031 1 91.69 92 PHE B C 1
ATOM 6597 O O . PHE B 1 92 ? -15.758 -39.75 26.422 1 91.69 92 PHE B O 1
ATOM 6604 N N . LYS B 1 93 ? -17.172 -41.344 25.719 1 93.19 93 LYS B N 1
ATOM 6605 C CA . LYS B 1 93 ? -16.156 -42.375 25.688 1 93.19 93 LYS B CA 1
ATOM 6606 C C . LYS B 1 93 ? -15.828 -42.781 24.25 1 93.19 93 LYS B C 1
ATOM 6608 O O . LYS B 1 93 ? -16.734 -42.938 23.422 1 93.19 93 LYS B O 1
ATOM 6613 N N . LEU B 1 94 ? -14.492 -42.906 23.969 1 93.19 94 LEU B N 1
ATOM 6614 C CA . LEU B 1 94 ? -14.062 -43.438 22.672 1 93.19 94 LEU B CA 1
ATOM 6615 C C . LEU B 1 94 ? -14.352 -44.938 22.562 1 93.19 94 LEU B C 1
ATOM 6617 O O . LEU B 1 94 ? -13.727 -45.75 23.25 1 93.19 94 LEU B O 1
ATOM 6621 N N . TYR B 1 95 ? -15.273 -45.25 21.719 1 90.69 95 TYR B N 1
ATOM 6622 C CA . TYR B 1 95 ? -15.75 -46.625 21.625 1 90.69 95 TYR B CA 1
ATOM 6623 C C . TYR B 1 95 ? -15.047 -47.344 20.5 1 90.69 95 TYR B C 1
ATOM 6625 O O . TYR B 1 95 ? -14.812 -48.562 20.594 1 90.69 95 TYR B O 1
ATOM 6633 N N . PHE B 1 96 ? -14.859 -46.656 19.422 1 92.69 96 PHE B N 1
ATOM 6634 C CA . PHE B 1 96 ? -14.305 -47.312 18.234 1 92.69 96 PHE B CA 1
ATOM 6635 C C . PHE B 1 96 ? -13.352 -46.375 17.5 1 92.69 96 PHE B C 1
ATOM 6637 O O . PHE B 1 96 ? -13.602 -45.156 17.422 1 92.69 96 PHE B O 1
ATOM 6644 N N . PHE B 1 97 ? -12.164 -46.906 17.047 1 93.88 97 PHE B N 1
ATOM 6645 C CA . PHE B 1 97 ? -11.148 -46.156 16.328 1 93.88 97 PHE B CA 1
ATOM 6646 C C . PHE B 1 97 ? -10.672 -46.906 15.102 1 93.88 97 PHE B C 1
ATOM 6648 O O . PHE B 1 97 ? -10.023 -47.938 15.219 1 93.88 97 PHE B O 1
ATOM 6655 N N . GLU B 1 98 ? -11.086 -46.438 13.945 1 93.62 98 GLU B N 1
ATOM 6656 C CA . GLU B 1 98 ? -10.578 -46.969 12.68 1 93.62 98 GLU B CA 1
ATOM 6657 C C . GLU B 1 98 ? -9.445 -46.094 12.141 1 93.62 98 GLU B C 1
ATOM 6659 O O . GLU B 1 98 ? -9.672 -44.969 11.688 1 93.62 98 GLU B O 1
ATOM 6664 N N . GLN B 1 99 ? -8.242 -46.562 11.945 1 91 99 GLN B N 1
ATOM 6665 C CA . GLN B 1 99 ? -7.055 -45.781 11.641 1 91 99 GLN B CA 1
ATOM 6666 C C . GLN B 1 99 ? -6.719 -45.844 10.156 1 91 99 GLN B C 1
ATOM 6668 O O . GLN B 1 99 ? -5.98 -45 9.648 1 91 99 GLN B O 1
ATOM 6673 N N . GLU B 1 100 ? -7.246 -46.75 9.398 1 92.12 100 GLU B N 1
ATOM 6674 C CA . GLU B 1 100 ? -6.824 -47 8.023 1 92.12 100 GLU B CA 1
ATOM 6675 C C . GLU B 1 100 ? -7.391 -45.938 7.082 1 92.12 100 GLU B C 1
ATOM 6677 O O . GLU B 1 100 ? -8.594 -45.656 7.094 1 92.12 100 GLU B O 1
ATOM 6682 N N . HIS B 1 101 ? -6.539 -45.312 6.426 1 94.12 101 HIS B N 1
ATOM 6683 C CA . HIS B 1 101 ? -6.895 -44.344 5.406 1 94.12 101 HIS B CA 1
ATOM 6684 C C . HIS B 1 101 ? -6.613 -44.875 4.004 1 94.12 101 HIS B C 1
ATOM 6686 O O . HIS B 1 101 ? -5.691 -45.656 3.812 1 94.12 101 HIS B O 1
ATOM 6692 N N . ASN B 1 102 ? -7.348 -44.469 2.996 1 91.06 102 ASN B N 1
ATOM 6693 C CA . ASN B 1 102 ? -7.117 -44.906 1.622 1 91.06 102 ASN B CA 1
ATOM 6694 C C . ASN B 1 102 ? -6.477 -43.812 0.785 1 91.06 102 ASN B C 1
ATOM 6696 O O . ASN B 1 102 ? -6.551 -43.812 -0.445 1 91.06 102 ASN B O 1
ATOM 6700 N N . HIS B 1 103 ? -6.016 -42.875 1.356 1 89.56 103 HIS B N 1
ATOM 6701 C CA . HIS B 1 103 ? -5.359 -41.781 0.682 1 89.56 103 HIS B CA 1
ATOM 6702 C C . HIS B 1 103 ? -4.02 -41.438 1.334 1 89.56 103 HIS B C 1
ATOM 6704 O O . HIS B 1 103 ? -3.77 -41.844 2.477 1 89.56 103 HIS B O 1
ATOM 6710 N N . ILE B 1 104 ? -3.186 -40.688 0.585 1 87.94 104 ILE B N 1
ATOM 6711 C CA . ILE B 1 104 ? -1.867 -40.312 1.081 1 87.94 104 ILE B CA 1
ATOM 6712 C C . ILE B 1 104 ? -1.994 -39.094 1.992 1 87.94 104 ILE B C 1
ATOM 6714 O O . ILE B 1 104 ? -2.816 -38.219 1.744 1 87.94 104 ILE B O 1
ATOM 6718 N N . PHE B 1 105 ? -1.138 -39.125 3.039 1 92.75 105 PHE B N 1
ATOM 6719 C CA . PHE B 1 105 ? -1.136 -38.031 3.98 1 92.75 105 PHE B CA 1
ATOM 6720 C C . PHE B 1 105 ? -0.348 -36.844 3.422 1 92.75 105 PHE B C 1
ATOM 6722 O O . PHE B 1 105 ? 0.536 -37.031 2.582 1 92.75 105 PHE B O 1
ATOM 6729 N N . VAL B 1 106 ? -0.767 -35.75 3.896 1 92.81 106 VAL B N 1
ATOM 6730 C CA . VAL B 1 106 ? -0.076 -34.531 3.502 1 92.81 106 VAL B CA 1
ATOM 6731 C C . VAL B 1 106 ? 1.262 -34.438 4.23 1 92.81 106 VAL B C 1
ATOM 6733 O O . VAL B 1 106 ? 1.359 -34.781 5.41 1 92.81 106 VAL B O 1
ATOM 6736 N N . GLU B 1 107 ? 2.246 -33.938 3.541 1 89.06 107 GLU B N 1
ATOM 6737 C CA . GLU B 1 107 ? 3.57 -33.781 4.137 1 89.06 107 GLU B CA 1
ATOM 6738 C C . GLU B 1 107 ? 3.568 -32.688 5.199 1 89.06 107 GLU B C 1
ATOM 6740 O O . GLU B 1 107 ? 2.715 -31.797 5.18 1 89.06 107 GLU B O 1
ATOM 6745 N N . ASP B 1 108 ? 4.551 -32.719 6.039 1 88 108 ASP B N 1
ATOM 6746 C CA . ASP B 1 108 ? 4.641 -31.812 7.168 1 88 108 ASP B CA 1
ATOM 6747 C C . ASP B 1 108 ? 4.703 -30.359 6.695 1 88 108 ASP B C 1
ATOM 6749 O O . ASP B 1 108 ? 4.082 -29.469 7.293 1 88 108 ASP B O 1
ATOM 6753 N N . GLU B 1 109 ? 5.328 -30.141 5.676 1 86.06 109 GLU B N 1
ATOM 6754 C CA . GLU B 1 109 ? 5.535 -28.781 5.18 1 86.06 109 GLU B CA 1
ATOM 6755 C C . GLU B 1 109 ? 4.262 -28.234 4.547 1 86.06 109 GLU B C 1
ATOM 6757 O O . GLU B 1 109 ? 4.121 -27.016 4.383 1 86.06 109 GLU B O 1
ATOM 6762 N N . ASP B 1 110 ? 3.316 -29.156 4.297 1 91 110 ASP B N 1
ATOM 6763 C CA . ASP B 1 110 ? 2.111 -28.734 3.594 1 91 110 ASP B CA 1
ATOM 6764 C C . ASP B 1 110 ? 0.891 -28.797 4.508 1 91 110 ASP B C 1
ATOM 6766 O O . ASP B 1 110 ? -0.237 -28.562 4.062 1 91 110 ASP B O 1
ATOM 6770 N N . ILE B 1 111 ? 1.113 -29.047 5.734 1 92.75 111 ILE B N 1
ATOM 6771 C CA . ILE B 1 111 ? 0.016 -29.203 6.684 1 92.75 111 ILE B CA 1
ATOM 6772 C C . ILE B 1 111 ? -0.757 -27.891 6.797 1 92.75 111 ILE B C 1
ATOM 6774 O O . ILE B 1 111 ? -1.979 -27.891 6.965 1 92.75 111 ILE B O 1
ATOM 6778 N N . HIS B 1 112 ? -0.054 -26.781 6.645 1 92.19 112 HIS B N 1
ATOM 6779 C CA . HIS B 1 112 ? -0.688 -25.469 6.82 1 92.19 112 HIS B CA 1
ATOM 6780 C C . HIS B 1 112 ? -1.677 -25.188 5.695 1 92.19 112 HIS B C 1
ATOM 6782 O O . HIS B 1 112 ? -2.482 -24.266 5.789 1 92.19 112 HIS B O 1
ATOM 6788 N N . PHE B 1 113 ? -1.71 -25.984 4.633 1 93.31 113 PHE B N 1
ATOM 6789 C CA . PHE B 1 113 ? -2.662 -25.797 3.547 1 93.31 113 PHE B CA 1
ATOM 6790 C C . PHE B 1 113 ? -3.992 -26.469 3.869 1 93.31 113 PHE B C 1
ATOM 6792 O O . PHE B 1 113 ? -5 -26.203 3.207 1 93.31 113 PHE B O 1
ATOM 6799 N N . LEU B 1 114 ? -3.992 -27.359 4.824 1 93.69 114 LEU B N 1
ATOM 6800 C CA . LEU B 1 114 ? -5.211 -28.078 5.176 1 93.69 114 LEU B CA 1
ATOM 6801 C C . LEU B 1 114 ? -6.242 -27.125 5.785 1 93.69 114 LEU B C 1
ATOM 6803 O O . LEU B 1 114 ? -5.895 -26.266 6.582 1 93.69 114 LEU B O 1
ATOM 6807 N N . PRO B 1 115 ? -7.457 -27.297 5.441 1 87.81 115 PRO B N 1
ATOM 6808 C CA . PRO B 1 115 ? -8.5 -26.422 5.977 1 87.81 115 PRO B CA 1
ATOM 6809 C C . PRO B 1 115 ? -8.57 -26.453 7.5 1 87.81 115 PRO B C 1
ATOM 6811 O O . PRO B 1 115 ? -8.859 -25.422 8.133 1 87.81 115 PRO B O 1
ATOM 6814 N N . ALA B 1 116 ? -8.297 -27.625 8.094 1 89.69 116 ALA B N 1
ATOM 6815 C CA . ALA B 1 116 ? -8.375 -27.766 9.547 1 89.69 116 ALA B CA 1
ATOM 6816 C C . ALA B 1 116 ? -7.266 -26.984 10.234 1 89.69 116 ALA B C 1
ATOM 6818 O O . ALA B 1 116 ? -7.375 -26.656 11.422 1 89.69 116 ALA B O 1
ATOM 6819 N N . ALA B 1 117 ? -6.184 -26.766 9.531 1 89.62 117 ALA B N 1
ATOM 6820 C CA . ALA B 1 117 ? -5.043 -26.062 10.109 1 89.62 117 ALA B CA 1
ATOM 6821 C C . ALA B 1 117 ? -5.195 -24.547 9.938 1 89.62 117 ALA B C 1
ATOM 6823 O O . ALA B 1 117 ? -4.379 -23.766 10.445 1 89.62 117 ALA B O 1
ATOM 6824 N N . ARG B 1 118 ? -6.215 -24.172 9.281 1 90.62 118 ARG B N 1
ATOM 6825 C CA . ARG B 1 118 ? -6.379 -22.766 8.953 1 90.62 118 ARG B CA 1
ATOM 6826 C C . ARG B 1 118 ? -7.586 -22.172 9.672 1 90.62 118 ARG B C 1
ATOM 6828 O O . ARG B 1 118 ? -8.633 -22.812 9.773 1 90.62 118 ARG B O 1
ATOM 6835 N N . SER B 1 119 ? -7.348 -21 10.219 1 87.88 119 SER B N 1
ATOM 6836 C CA . SER B 1 119 ? -8.461 -20.297 10.844 1 87.88 119 SER B CA 1
ATOM 6837 C C . SER B 1 119 ? -8.172 -18.812 10.969 1 87.88 119 SER B C 1
ATOM 6839 O O . SER B 1 119 ? -7.035 -18.406 11.219 1 87.88 119 SER B O 1
ATOM 6841 N N . ILE B 1 120 ? -9.164 -18.047 10.719 1 92.31 120 ILE B N 1
ATOM 6842 C CA . ILE B 1 120 ? -9.086 -16.625 11.023 1 92.31 120 ILE B CA 1
ATOM 6843 C C . ILE B 1 120 ? -9.633 -16.375 12.43 1 92.31 120 ILE B C 1
ATOM 6845 O O . ILE B 1 120 ? -10.828 -16.156 12.602 1 92.31 120 ILE B O 1
ATOM 6849 N N . ASP B 1 121 ? -8.695 -16.406 13.297 1 91.44 121 ASP B N 1
ATOM 6850 C CA . ASP B 1 121 ? -9.07 -16.234 14.695 1 91.44 121 ASP B CA 1
ATOM 6851 C C . ASP B 1 121 ? -9.273 -14.766 15.047 1 91.44 121 ASP B C 1
ATOM 6853 O O . ASP B 1 121 ? -9.219 -13.906 14.172 1 91.44 121 ASP B O 1
ATOM 6857 N N . TYR B 1 122 ? -9.516 -14.445 16.312 1 91.06 122 TYR B N 1
ATOM 6858 C CA . TYR B 1 122 ? -9.891 -13.117 16.766 1 91.06 122 TYR B CA 1
ATOM 6859 C C . TYR B 1 122 ? -8.781 -12.109 16.484 1 91.06 122 TYR B C 1
ATOM 6861 O O . TYR B 1 122 ? -9.047 -11 16.016 1 91.06 122 TYR B O 1
ATOM 6869 N N . VAL B 1 123 ? -7.59 -12.469 16.781 1 91.81 123 VAL B N 1
ATOM 6870 C CA . VAL B 1 123 ? -6.453 -11.562 16.625 1 91.81 123 VAL B CA 1
ATOM 6871 C C . VAL B 1 123 ? -6.254 -11.219 15.148 1 91.81 123 VAL B C 1
ATOM 6873 O O . VAL B 1 123 ? -6.023 -10.062 14.797 1 91.81 123 VAL B O 1
ATOM 6876 N N . LYS B 1 124 ? -6.379 -12.211 14.289 1 93.88 124 LYS B N 1
ATOM 6877 C CA . LYS B 1 124 ? -6.211 -11.984 12.859 1 93.88 124 LYS B CA 1
ATOM 6878 C C . LYS B 1 124 ? -7.355 -11.148 12.297 1 93.88 124 LYS B C 1
ATOM 6880 O O . LYS B 1 124 ? -7.148 -10.32 11.406 1 93.88 124 LYS B O 1
ATOM 6885 N N . GLU B 1 125 ? -8.531 -11.414 12.836 1 93 125 GLU B N 1
ATOM 6886 C CA . GLU B 1 125 ? -9.672 -10.617 12.414 1 93 125 GLU B CA 1
ATOM 6887 C C . GLU B 1 125 ? -9.477 -9.141 12.758 1 93 125 GLU B C 1
ATOM 6889 O O . GLU B 1 125 ? -9.727 -8.266 11.922 1 93 125 GLU B O 1
ATOM 6894 N N . SER B 1 126 ? -9.07 -8.945 13.992 1 89.88 126 SER B N 1
ATOM 6895 C CA . SER B 1 126 ? -8.828 -7.578 14.453 1 89.88 126 SER B CA 1
ATOM 6896 C C . SER B 1 126 ? -7.719 -6.91 13.641 1 89.88 126 SER B C 1
ATOM 6898 O O . SER B 1 126 ? -7.785 -5.711 13.359 1 89.88 126 SER B O 1
ATOM 6900 N N . PHE B 1 127 ? -6.789 -7.719 13.32 1 92.94 127 PHE B N 1
ATOM 6901 C CA . PHE B 1 127 ? -5.652 -7.211 12.555 1 92.94 127 PHE B CA 1
ATOM 6902 C C . PHE B 1 127 ? -6.078 -6.836 11.141 1 92.94 127 PHE B C 1
ATOM 6904 O O . PHE B 1 127 ? -5.766 -5.746 10.664 1 92.94 127 PHE B O 1
ATOM 6911 N N . ILE B 1 128 ? -6.777 -7.688 10.484 1 94.19 128 ILE B N 1
ATOM 6912 C CA . ILE B 1 128 ? -7.227 -7.457 9.117 1 94.19 128 ILE B CA 1
ATOM 6913 C C . ILE B 1 128 ? -8.164 -6.254 9.078 1 94.19 128 ILE B C 1
ATOM 6915 O O . ILE B 1 128 ? -8.047 -5.398 8.195 1 94.19 128 ILE B O 1
ATOM 6919 N N . SER B 1 129 ? -9.016 -6.129 10.039 1 90 129 SER B N 1
ATOM 6920 C CA . SER B 1 129 ? -9.953 -5.012 10.109 1 90 129 SER B CA 1
ATOM 6921 C C . SER B 1 129 ? -9.227 -3.699 10.375 1 90 129 SER B C 1
ATOM 6923 O O . SER B 1 129 ? -9.586 -2.66 9.82 1 90 129 SER B O 1
ATOM 6925 N N . GLY B 1 130 ? -8.266 -3.781 11.25 1 89.69 130 GLY B N 1
ATOM 6926 C CA . GLY B 1 130 ? -7.48 -2.594 11.539 1 89.69 130 GLY B CA 1
ATOM 6927 C C . GLY B 1 130 ? -6.711 -2.084 10.336 1 89.69 130 GLY B C 1
ATOM 6928 O O . GLY B 1 130 ? -6.605 -0.874 10.125 1 89.69 130 GLY B O 1
ATOM 6929 N N . LEU B 1 131 ? -6.18 -3.029 9.602 1 93.25 131 LEU B N 1
ATOM 6930 C CA . LEU B 1 131 ? -5.43 -2.656 8.414 1 93.25 131 LEU B CA 1
ATOM 6931 C C . LEU B 1 131 ? -6.363 -2.117 7.328 1 93.25 131 LEU B C 1
ATOM 6933 O O . LEU B 1 131 ? -5.984 -1.229 6.562 1 93.25 131 LEU B O 1
ATOM 6937 N N . SER B 1 132 ? -7.516 -2.656 7.293 1 91.25 132 SER B N 1
ATOM 6938 C CA . SER B 1 132 ? -8.5 -2.166 6.336 1 91.25 132 SER B CA 1
ATOM 6939 C C . SER B 1 132 ? -8.82 -0.695 6.578 1 91.25 132 SER B C 1
ATOM 6941 O O . SER B 1 132 ? -9.047 0.062 5.633 1 91.25 132 SER B O 1
ATOM 6943 N N . ALA B 1 133 ? -8.812 -0.273 7.789 1 88.75 133 ALA B N 1
ATOM 6944 C CA . ALA B 1 133 ? -9.141 1.101 8.164 1 88.75 133 ALA B CA 1
ATOM 6945 C C . ALA B 1 133 ? -8.094 2.076 7.629 1 88.75 133 ALA B C 1
ATOM 6947 O O . ALA B 1 133 ? -8.359 3.273 7.504 1 88.75 133 ALA B O 1
ATOM 6948 N N . ILE B 1 134 ? -6.938 1.594 7.305 1 90.62 134 ILE B N 1
ATOM 6949 C CA . ILE B 1 134 ? -5.895 2.436 6.727 1 90.62 134 ILE B CA 1
ATOM 6950 C C . ILE B 1 134 ? -5.676 2.057 5.262 1 90.62 134 ILE B C 1
ATOM 6952 O O . ILE B 1 134 ? -4.605 2.305 4.703 1 90.62 134 ILE B O 1
ATOM 6956 N N . ASN B 1 135 ? -6.598 1.402 4.715 1 89.94 135 ASN B N 1
ATOM 6957 C CA . ASN B 1 135 ? -6.684 1.087 3.293 1 89.94 135 ASN B CA 1
ATOM 6958 C C . ASN B 1 135 ? -5.629 0.067 2.877 1 89.94 135 ASN B C 1
ATOM 6960 O O . ASN B 1 135 ? -4.996 0.213 1.831 1 89.94 135 ASN B O 1
ATOM 6964 N N . ILE B 1 136 ? -5.391 -0.906 3.695 1 92.31 136 ILE B N 1
ATOM 6965 C CA . ILE B 1 136 ? -4.543 -2.041 3.346 1 92.31 136 ILE B CA 1
ATOM 6966 C C . ILE B 1 136 ? -5.406 -3.27 3.074 1 92.31 136 ILE B C 1
ATOM 6968 O O . ILE B 1 136 ? -6.199 -3.678 3.928 1 92.31 136 ILE B O 1
ATOM 6972 N N . GLY B 1 137 ? -5.273 -3.826 1.963 1 91 137 GLY B N 1
ATOM 6973 C CA . GLY B 1 137 ? -6.102 -4.938 1.531 1 91 137 GLY B CA 1
ATOM 6974 C C . GLY B 1 137 ? -5.738 -6.25 2.205 1 91 137 GLY B C 1
ATOM 6975 O O . GLY B 1 137 ? -4.73 -6.332 2.906 1 91 137 GLY B O 1
ATOM 6976 N N . PRO B 1 138 ? -6.574 -7.227 1.984 1 94 138 PRO B N 1
ATOM 6977 C CA . PRO B 1 138 ? -6.383 -8.508 2.662 1 94 138 PRO B CA 1
ATOM 6978 C C . PRO B 1 138 ? -5.121 -9.234 2.201 1 94 138 PRO B C 1
ATOM 6980 O O . PRO B 1 138 ? -4.48 -9.93 2.994 1 94 138 PRO B O 1
ATOM 6983 N N . VAL B 1 139 ? -4.727 -9.125 0.967 1 92.69 139 VAL B N 1
ATOM 6984 C CA . VAL B 1 139 ? -3.535 -9.797 0.458 1 92.69 139 VAL B CA 1
ATOM 6985 C C . VAL B 1 139 ? -2.289 -9.227 1.127 1 92.69 139 VAL B C 1
ATOM 6987 O O . VAL B 1 139 ? -1.4 -9.969 1.547 1 92.69 139 VAL B O 1
ATOM 6990 N N . LYS B 1 140 ? -2.238 -7.91 1.21 1 92.31 140 LYS B N 1
ATOM 6991 C CA . LYS B 1 140 ? -1.114 -7.273 1.891 1 92.31 140 LYS B CA 1
ATOM 6992 C C . LYS B 1 140 ? -1.113 -7.605 3.379 1 92.31 140 LYS B C 1
ATOM 6994 O O . LYS B 1 140 ? -0.051 -7.754 3.988 1 92.31 140 LYS B O 1
ATOM 6999 N N . ALA B 1 141 ? -2.33 -7.656 3.92 1 95.06 141 ALA B N 1
ATOM 7000 C CA . ALA B 1 141 ? -2.426 -8.055 5.32 1 95.06 141 ALA B CA 1
ATOM 7001 C C . ALA B 1 141 ? -1.82 -9.438 5.539 1 95.06 141 ALA B C 1
ATOM 7003 O O . ALA B 1 141 ? -1.104 -9.664 6.52 1 95.06 141 ALA B O 1
ATOM 7004 N N . PHE B 1 142 ? -2.074 -10.336 4.594 1 96 142 PHE B N 1
ATOM 7005 C CA . PHE B 1 142 ? -1.518 -11.68 4.664 1 96 142 PHE B CA 1
ATOM 7006 C C . PHE B 1 142 ? 0.005 -11.641 4.598 1 96 142 PHE B C 1
ATOM 7008 O O . PHE B 1 142 ? 0.683 -12.32 5.371 1 96 142 PHE B O 1
ATOM 7015 N N . ASN B 1 143 ? 0.536 -10.875 3.785 1 93.69 143 ASN B N 1
ATOM 7016 C CA . ASN B 1 143 ? 1.984 -10.781 3.639 1 93.69 143 ASN B CA 1
ATOM 7017 C C . ASN B 1 143 ? 2.629 -10.148 4.867 1 93.69 143 ASN B C 1
ATOM 7019 O O . ASN B 1 143 ? 3.752 -10.5 5.234 1 93.69 143 ASN B O 1
ATOM 7023 N N . ILE B 1 144 ? 1.936 -9.188 5.453 1 94.75 144 ILE B N 1
ATOM 7024 C CA . ILE B 1 144 ? 2.438 -8.578 6.68 1 94.75 144 ILE B CA 1
ATOM 7025 C C . ILE B 1 144 ? 2.492 -9.617 7.793 1 94.75 144 ILE B C 1
ATOM 7027 O O . ILE B 1 144 ? 3.484 -9.703 8.523 1 94.75 144 ILE B O 1
ATOM 7031 N N . MET B 1 145 ? 1.458 -10.422 7.867 1 94.88 145 MET B N 1
ATOM 7032 C CA . MET B 1 145 ? 1.432 -11.461 8.891 1 94.88 145 MET B CA 1
ATOM 7033 C C . MET B 1 145 ? 2.537 -12.484 8.648 1 94.88 145 MET B C 1
ATOM 7035 O O . MET B 1 145 ? 3.168 -12.953 9.602 1 94.88 145 MET B O 1
ATOM 7039 N N . LYS B 1 146 ? 2.734 -12.828 7.355 1 93.75 146 LYS B N 1
ATOM 7040 C CA . LYS B 1 146 ? 3.822 -13.742 7.023 1 93.75 146 LYS B CA 1
ATOM 7041 C C . LYS B 1 146 ? 5.156 -13.219 7.547 1 93.75 146 LYS B C 1
ATOM 7043 O O . LYS B 1 146 ? 5.949 -13.984 8.109 1 93.75 146 LYS B O 1
ATOM 7048 N N . THR B 1 147 ? 5.312 -11.93 7.391 1 88.69 147 THR B N 1
ATOM 7049 C CA . THR B 1 147 ? 6.547 -11.297 7.848 1 88.69 147 THR B CA 1
ATOM 7050 C C . THR B 1 147 ? 6.613 -11.289 9.375 1 88.69 147 THR B C 1
ATOM 7052 O O . THR B 1 147 ? 7.672 -11.547 9.953 1 88.69 147 THR B O 1
ATOM 7055 N N . MET B 1 148 ? 5.535 -11.07 10.031 1 90.19 148 MET B N 1
ATOM 7056 C CA . MET B 1 148 ? 5.477 -10.992 11.484 1 90.19 148 MET B CA 1
ATOM 7057 C C . MET B 1 148 ? 5.719 -12.359 12.117 1 90.19 148 MET B C 1
ATOM 7059 O O . MET B 1 148 ? 6.395 -12.469 13.141 1 90.19 148 MET B O 1
ATOM 7063 N N . TYR B 1 149 ? 5.203 -13.375 11.43 1 91 149 TYR B N 1
ATOM 7064 C CA . TYR B 1 149 ? 5.238 -14.695 12.047 1 91 149 TYR B CA 1
ATOM 7065 C C . TYR B 1 149 ? 6.441 -15.5 11.555 1 91 149 TYR B C 1
ATOM 7067 O O . TYR B 1 149 ? 6.801 -16.516 12.148 1 91 149 TYR B O 1
ATOM 7075 N N . GLY B 1 150 ? 7.074 -15.086 10.43 1 84.31 150 GLY B N 1
ATOM 7076 C CA . GLY B 1 150 ? 8.328 -15.688 10.008 1 84.31 150 GLY B CA 1
ATOM 7077 C C . GLY B 1 150 ? 8.172 -16.688 8.875 1 84.31 150 GLY B C 1
ATOM 7078 O O . GLY B 1 150 ? 9.133 -17.344 8.477 1 84.31 150 GLY B O 1
ATOM 7079 N N . GLY B 1 151 ? 6.922 -16.812 8.375 1 88.19 151 GLY B N 1
ATOM 7080 C CA . GLY B 1 151 ? 6.715 -17.766 7.285 1 88.19 151 GLY B CA 1
ATOM 7081 C C . GLY B 1 151 ? 5.254 -17.953 6.926 1 88.19 151 GLY B C 1
ATOM 7082 O O . GLY B 1 151 ? 4.367 -17.531 7.672 1 88.19 151 GLY B O 1
ATOM 7083 N N . PHE B 1 152 ? 5.078 -18.578 5.859 1 90.56 152 PHE B N 1
ATOM 7084 C CA . PHE B 1 152 ? 3.717 -18.828 5.395 1 90.56 152 PHE B CA 1
ATOM 7085 C C . PHE B 1 152 ? 3.035 -19.875 6.27 1 90.56 152 PHE B C 1
ATOM 7087 O O . PHE B 1 152 ? 1.834 -19.781 6.531 1 90.56 152 PHE B O 1
ATOM 7094 N N . GLY B 1 153 ? 3.805 -20.844 6.738 1 88.25 153 GLY B N 1
ATOM 7095 C CA . GLY B 1 153 ? 3.268 -21.922 7.539 1 88.25 153 GLY B CA 1
ATOM 7096 C C . GLY B 1 153 ? 2.822 -21.484 8.922 1 88.25 153 GLY B C 1
ATOM 7097 O O . GLY B 1 153 ? 1.94 -22.109 9.523 1 88.25 153 GLY B O 1
ATOM 7098 N N . GLU B 1 154 ? 3.295 -20.391 9.375 1 89.19 154 GLU B N 1
ATOM 7099 C CA . GLU B 1 154 ? 3.031 -19.922 10.734 1 89.19 154 GLU B CA 1
ATOM 7100 C C . GLU B 1 154 ? 1.835 -18.984 10.781 1 89.19 154 GLU B C 1
ATOM 7102 O O . GLU B 1 154 ? 1.308 -18.688 11.852 1 89.19 154 GLU B O 1
ATOM 7107 N N . VAL B 1 155 ? 1.389 -18.531 9.703 1 91.88 155 VAL B N 1
ATOM 7108 C CA . VAL B 1 155 ? 0.294 -17.578 9.672 1 91.88 155 VAL B CA 1
ATOM 7109 C C . VAL B 1 155 ? -0.998 -18.25 10.133 1 91.88 155 VAL B C 1
ATOM 7111 O O . VAL B 1 155 ? -1.827 -17.609 10.797 1 91.88 155 VAL B O 1
ATOM 7114 N N . GLY B 1 156 ? -1.181 -19.531 9.797 1 91.62 156 GLY B N 1
ATOM 7115 C CA . GLY B 1 156 ? -2.391 -20.25 10.172 1 91.62 156 GLY B CA 1
ATOM 7116 C C . GLY B 1 156 ? -3.596 -19.859 9.336 1 91.62 156 GLY B C 1
ATOM 7117 O O . GLY B 1 156 ? -4.738 -20.047 9.758 1 91.62 156 GLY B O 1
ATOM 7118 N N . ALA B 1 157 ? -3.393 -19.172 8.281 1 94.44 157 ALA B N 1
ATOM 7119 C CA . ALA B 1 157 ? -4.418 -18.781 7.32 1 94.44 157 ALA B CA 1
ATOM 7120 C C . ALA B 1 157 ? -3.82 -18.594 5.93 1 94.44 157 ALA B C 1
ATOM 7122 O O . ALA B 1 157 ? -2.609 -18.406 5.785 1 94.44 157 ALA B O 1
ATOM 7123 N N . SER B 1 158 ? -4.629 -18.719 4.953 1 93.19 158 SER B N 1
ATOM 7124 C CA . SER B 1 158 ? -4.184 -18.453 3.586 1 93.19 158 SER B CA 1
ATOM 7125 C C . SER B 1 158 ? -4.625 -17.078 3.113 1 93.19 158 SER B C 1
ATOM 7127 O O . SER B 1 158 ? -5.445 -16.422 3.764 1 93.19 158 SER B O 1
ATOM 7129 N N . LYS B 1 159 ? -3.994 -16.688 2.09 1 93.31 159 LYS B N 1
ATOM 7130 C CA . LYS B 1 159 ? -4.379 -15.422 1.462 1 93.31 159 LYS B CA 1
ATOM 7131 C C . LYS B 1 159 ? -5.867 -15.414 1.112 1 93.31 159 LYS B C 1
ATOM 7133 O O . LYS B 1 159 ? -6.535 -14.391 1.245 1 93.31 159 LYS B O 1
ATOM 7138 N N . VAL B 1 160 ? -6.371 -16.531 0.701 1 93.06 160 VAL B N 1
ATOM 7139 C CA . VAL B 1 160 ? -7.766 -16.672 0.301 1 93.06 160 VAL B CA 1
ATOM 7140 C C . VAL B 1 160 ? -8.672 -16.531 1.523 1 93.06 160 VAL B C 1
ATOM 7142 O O . VAL B 1 160 ? -9.758 -15.953 1.437 1 93.06 160 VAL B O 1
ATOM 7145 N N . ASP B 1 161 ? -8.164 -17.047 2.609 1 95 161 ASP B N 1
ATOM 7146 C CA . ASP B 1 161 ? -8.938 -16.922 3.84 1 95 161 ASP B CA 1
ATOM 7147 C C . ASP B 1 161 ? -9.117 -15.453 4.219 1 95 161 ASP B C 1
ATOM 7149 O O . ASP B 1 161 ? -10.195 -15.039 4.656 1 95 161 ASP B O 1
ATOM 7153 N N . CYS B 1 162 ? -8.078 -14.719 4.098 1 95.62 162 CYS B N 1
ATOM 7154 C CA . CYS B 1 162 ? -8.148 -13.297 4.395 1 95.62 162 CYS B CA 1
ATOM 7155 C C . CYS B 1 162 ? -9.117 -12.586 3.455 1 95.62 162 CYS B C 1
ATOM 7157 O O . CYS B 1 162 ? -9.914 -11.75 3.891 1 95.62 162 CYS B O 1
ATOM 7159 N N . LYS B 1 163 ? -9.109 -12.969 2.193 1 94.81 163 LYS B N 1
ATOM 7160 C CA . LYS B 1 163 ? -10.031 -12.398 1.216 1 94.81 163 LYS B CA 1
ATOM 7161 C C . LYS B 1 163 ? -11.477 -12.766 1.547 1 94.81 163 LYS B C 1
ATOM 7163 O O . LYS B 1 163 ? -12.375 -11.93 1.448 1 94.81 163 LYS B O 1
ATOM 7168 N N . ASN B 1 164 ? -11.594 -14.023 1.933 1 93.56 164 ASN B N 1
ATOM 7169 C CA . ASN B 1 164 ? -12.93 -14.5 2.279 1 93.56 164 ASN B CA 1
ATOM 7170 C C . ASN B 1 164 ? -13.484 -13.773 3.5 1 93.56 164 ASN B C 1
ATOM 7172 O O . ASN B 1 164 ? -14.688 -13.492 3.57 1 93.56 164 ASN B O 1
ATOM 7176 N N . TYR B 1 165 ? -12.633 -13.547 4.395 1 94.38 165 TYR B N 1
ATOM 7177 C CA . TYR B 1 165 ? -13.07 -12.805 5.566 1 94.38 165 TYR B CA 1
ATOM 7178 C C . TYR B 1 165 ? -13.641 -11.445 5.168 1 94.38 165 TYR B C 1
ATOM 7180 O O . TYR B 1 165 ? -14.719 -11.062 5.629 1 94.38 165 TYR B O 1
ATOM 7188 N N . ARG B 1 166 ? -12.938 -10.758 4.367 1 92.94 166 ARG B N 1
ATOM 7189 C CA . ARG B 1 166 ? -13.391 -9.453 3.9 1 92.94 166 ARG B CA 1
ATOM 7190 C C . ARG B 1 166 ? -14.68 -9.578 3.094 1 92.94 166 ARG B C 1
ATOM 7192 O O . ARG B 1 166 ? -15.586 -8.75 3.227 1 92.94 166 ARG B O 1
ATOM 7199 N N . ARG B 1 167 ? -14.734 -10.57 2.266 1 92.12 167 ARG B N 1
ATOM 7200 C CA . ARG B 1 167 ? -15.945 -10.828 1.485 1 92.12 167 ARG B CA 1
ATOM 7201 C C . ARG B 1 167 ? -17.141 -11.086 2.395 1 92.12 167 ARG B C 1
ATOM 7203 O O . ARG B 1 167 ? -18.219 -10.547 2.17 1 92.12 167 ARG B O 1
ATOM 7210 N N . ASP B 1 168 ? -16.875 -11.906 3.406 1 93.12 168 ASP B N 1
ATOM 7211 C CA . ASP B 1 168 ? -17.953 -12.227 4.344 1 93.12 168 ASP B CA 1
ATOM 7212 C C . ASP B 1 168 ? -18.438 -10.977 5.07 1 93.12 168 ASP B C 1
ATOM 7214 O O . ASP B 1 168 ? -19.625 -10.82 5.32 1 93.12 168 ASP B O 1
ATOM 7218 N N . LEU B 1 169 ? -17.547 -10.172 5.445 1 92.12 169 LEU B N 1
ATOM 7219 C CA . LEU B 1 169 ? -17.906 -8.914 6.082 1 92.12 169 LEU B CA 1
ATOM 7220 C C . LEU B 1 169 ? -18.75 -8.047 5.141 1 92.12 169 LEU B C 1
ATOM 7222 O O . LEU B 1 169 ? -19.766 -7.473 5.555 1 92.12 169 LEU B O 1
ATOM 7226 N N . ASN B 1 170 ? -18.391 -7.977 3.906 1 90.06 170 ASN B N 1
ATOM 7227 C CA . ASN B 1 170 ? -19.125 -7.199 2.914 1 90.06 170 ASN B CA 1
ATOM 7228 C C . ASN B 1 170 ? -20.531 -7.766 2.672 1 90.06 170 ASN B C 1
ATOM 7230 O O . ASN B 1 170 ? -21.469 -7.016 2.455 1 90.06 170 ASN B O 1
ATOM 7234 N N . LEU B 1 171 ? -20.547 -9.125 2.676 1 91.12 171 LEU B N 1
ATOM 7235 C CA . LEU B 1 171 ? -21.844 -9.789 2.5 1 91.12 171 LEU B CA 1
ATOM 7236 C C . LEU B 1 171 ? -22.75 -9.508 3.688 1 91.12 171 LEU B C 1
ATOM 7238 O O . LEU B 1 171 ? -23.969 -9.352 3.518 1 91.12 171 LEU B O 1
ATOM 7242 N N . TYR B 1 172 ? -22.172 -9.508 4.824 1 92 172 TYR B N 1
ATOM 7243 C CA . TYR B 1 172 ? -22.938 -9.195 6.023 1 92 172 TYR B CA 1
ATOM 7244 C C . TYR B 1 172 ? -23.516 -7.785 5.945 1 92 172 TYR B C 1
ATOM 7246 O O . TYR B 1 172 ? -24.688 -7.57 6.27 1 92 172 TYR B O 1
ATOM 7254 N N . ILE B 1 173 ? -22.719 -6.805 5.539 1 90.38 173 ILE B N 1
ATOM 7255 C CA . ILE B 1 173 ? -23.188 -5.43 5.387 1 90.38 173 ILE B CA 1
ATOM 7256 C C . ILE B 1 173 ? -24.172 -5.34 4.23 1 90.38 173 ILE B C 1
ATOM 7258 O O . ILE B 1 173 ? -25.297 -4.84 4.402 1 90.38 173 ILE B O 1
ATOM 7262 N N . GLY B 1 174 ? -23.844 -5.879 3.025 1 86.69 174 GLY B N 1
ATOM 7263 C CA . GLY B 1 174 ? -24.641 -6.066 1.828 1 86.69 174 GLY B CA 1
ATOM 7264 C C . GLY B 1 174 ? -25.656 -4.961 1.609 1 86.69 174 GLY B C 1
ATOM 7265 O O . GLY B 1 174 ? -25.297 -3.783 1.576 1 86.69 174 GLY B O 1
ATOM 7266 N N . GLU B 1 175 ? -26.953 -5.293 1.721 1 86.62 175 GLU B N 1
ATOM 7267 C CA . GLU B 1 175 ? -28.047 -4.375 1.396 1 86.62 175 GLU B CA 1
ATOM 7268 C C . GLU B 1 175 ? -28.344 -3.438 2.562 1 86.62 175 GLU B C 1
ATOM 7270 O O . GLU B 1 175 ? -29.016 -2.418 2.391 1 86.62 175 GLU B O 1
ATOM 7275 N N . TYR B 1 176 ? -27.75 -3.691 3.689 1 91.75 176 TYR B N 1
ATOM 7276 C CA . TYR B 1 176 ? -28.031 -2.889 4.871 1 91.75 176 TYR B CA 1
ATOM 7277 C C . TYR B 1 176 ? -26.969 -1.807 5.066 1 91.75 176 TYR B C 1
ATOM 7279 O O . TYR B 1 176 ? -26.938 -1.139 6.102 1 91.75 176 TYR B O 1
ATOM 7287 N N . ASP B 1 177 ? -26.141 -1.615 4.125 1 93.38 177 ASP B N 1
ATOM 7288 C CA . ASP B 1 177 ? -25 -0.705 4.215 1 93.38 177 ASP B CA 1
ATOM 7289 C C . ASP B 1 177 ? -25.453 0.709 4.57 1 93.38 177 ASP B C 1
ATOM 7291 O O . ASP B 1 177 ? -24.938 1.311 5.516 1 93.38 177 ASP B O 1
ATOM 7295 N N . ALA B 1 178 ? -26.453 1.206 3.838 1 94.25 178 ALA B N 1
ATOM 7296 C CA . ALA B 1 178 ? -26.953 2.561 4.059 1 94.25 178 ALA B CA 1
ATOM 7297 C C . ALA B 1 178 ? -27.625 2.684 5.426 1 94.25 178 ALA B C 1
ATOM 7299 O O . ALA B 1 178 ? -27.406 3.664 6.141 1 94.25 178 ALA B O 1
ATOM 7300 N N . GLU B 1 179 ? -28.391 1.715 5.758 1 93.31 179 GLU B N 1
ATOM 7301 C CA . GLU B 1 179 ? -29.047 1.721 7.055 1 93.31 179 GLU B CA 1
ATOM 7302 C C . GLU B 1 179 ? -28.047 1.675 8.203 1 93.31 179 GLU B C 1
ATOM 7304 O O . GLU B 1 179 ? -28.188 2.387 9.195 1 93.31 179 GLU B O 1
ATOM 7309 N N . MET B 1 180 ? -27.094 0.89 8.023 1 91.81 180 MET B N 1
ATOM 7310 C CA . MET B 1 180 ? -26.094 0.7 9.07 1 91.81 180 MET B CA 1
ATOM 7311 C C . MET B 1 180 ? -25.297 1.985 9.312 1 91.81 180 MET B C 1
ATOM 7313 O O . MET B 1 180 ? -25.047 2.354 10.461 1 91.81 180 MET B O 1
ATOM 7317 N N . VAL B 1 181 ? -24.906 2.652 8.289 1 93.31 181 VAL B N 1
ATOM 7318 C CA . VAL B 1 181 ? -24.109 3.859 8.453 1 93.31 181 VAL B CA 1
ATOM 7319 C C . VAL B 1 181 ? -24.969 4.965 9.07 1 93.31 181 VAL B C 1
ATOM 7321 O O . VAL B 1 181 ? -24.484 5.715 9.93 1 93.31 181 VAL B O 1
ATOM 7324 N N . VAL B 1 182 ? -26.172 5.105 8.641 1 94.19 182 VAL B N 1
ATOM 7325 C CA . VAL B 1 182 ? -27.047 6.121 9.188 1 94.19 182 VAL B CA 1
ATOM 7326 C C . VAL B 1 182 ? -27.297 5.855 10.672 1 94.19 182 VAL B C 1
ATOM 7328 O O . VAL B 1 182 ? -27.25 6.773 11.492 1 94.19 182 VAL B O 1
ATOM 7331 N N . ARG B 1 183 ? -27.516 4.621 10.969 1 90.69 183 ARG B N 1
ATOM 7332 C CA . ARG B 1 183 ? -27.719 4.27 12.367 1 90.69 183 ARG B CA 1
ATOM 7333 C C . ARG B 1 183 ? -26.469 4.555 13.195 1 90.69 183 ARG B C 1
ATOM 7335 O O . ARG B 1 183 ? -26.578 4.969 14.359 1 90.69 183 ARG B O 1
ATOM 7342 N N . ARG B 1 184 ? -25.406 4.273 12.656 1 88.62 184 ARG B N 1
ATOM 7343 C CA . ARG B 1 184 ? -24.141 4.551 13.328 1 88.62 184 ARG B CA 1
ATOM 7344 C C . ARG B 1 184 ? -23.984 6.043 13.609 1 88.62 184 ARG B C 1
ATOM 7346 O O . ARG B 1 184 ? -23.531 6.434 14.688 1 88.62 184 ARG B O 1
ATOM 7353 N N . LEU B 1 185 ? -24.359 6.855 12.695 1 91.94 185 LEU B N 1
ATOM 7354 C CA . LEU B 1 185 ? -24.25 8.305 12.852 1 91.94 185 LEU B CA 1
ATOM 7355 C C . LEU B 1 185 ? -25.25 8.805 13.891 1 91.94 185 LEU B C 1
ATOM 7357 O O . LEU B 1 185 ? -24.938 9.672 14.703 1 91.94 185 LEU B O 1
ATOM 7361 N N . ILE B 1 186 ? -26.375 8.195 13.844 1 90.62 186 ILE B N 1
ATOM 7362 C CA . ILE B 1 186 ? -27.406 8.586 14.805 1 90.62 186 ILE B CA 1
ATOM 7363 C C . ILE B 1 186 ? -26.969 8.211 16.219 1 90.62 186 ILE B C 1
ATOM 7365 O O . ILE B 1 186 ? -27.141 8.984 17.156 1 90.62 186 ILE B O 1
ATOM 7369 N N . ARG B 1 187 ? -26.438 7.09 16.297 1 85.75 187 ARG B N 1
ATOM 7370 C CA . ARG B 1 187 ? -25.953 6.648 17.609 1 85.75 187 ARG B CA 1
ATOM 7371 C C . ARG B 1 187 ? -24.844 7.559 18.109 1 85.75 187 ARG B C 1
ATOM 7373 O O . ARG B 1 187 ? -24.766 7.852 19.297 1 85.75 187 ARG B O 1
ATOM 7380 N N . LYS B 1 188 ? -23.984 7.914 17.281 1 87.5 188 LYS B N 1
ATOM 7381 C CA . LYS B 1 188 ? -22.906 8.82 17.656 1 87.5 188 LYS B CA 1
ATOM 7382 C C . LYS B 1 188 ? -23.453 10.172 18.109 1 87.5 188 LYS B C 1
ATOM 7384 O O . LYS B 1 188 ? -22.922 10.781 19.047 1 87.5 188 LYS B O 1
ATOM 7389 N N . LYS B 1 189 ? -24.469 10.625 17.438 1 88.88 189 LYS B N 1
ATOM 7390 C CA . LYS B 1 189 ? -25.125 11.875 17.812 1 88.88 189 LYS B CA 1
ATOM 7391 C C . LYS B 1 189 ? -25.719 11.781 19.219 1 88.88 189 LYS B C 1
ATOM 7393 O O . LYS B 1 189 ? -25.703 12.758 19.969 1 88.88 189 LYS B O 1
ATOM 7398 N N . GLU B 1 190 ? -26.078 10.594 19.562 1 85.5 190 GLU B N 1
ATOM 7399 C CA . GLU B 1 190 ? -26.688 10.375 20.875 1 85.5 190 GLU B CA 1
ATOM 7400 C C . GLU B 1 190 ? -25.609 10.32 21.969 1 85.5 190 GLU B C 1
ATOM 7402 O O . GLU B 1 190 ? -25.828 10.82 23.062 1 85.5 190 GLU B O 1
ATOM 7407 N N . CYS B 1 191 ? -24.547 9.789 21.594 1 80.88 191 CYS B N 1
ATOM 7408 C CA . CYS B 1 191 ? -23.484 9.609 22.578 1 80.88 191 CYS B CA 1
ATOM 7409 C C . CYS B 1 191 ? -22.641 10.875 22.719 1 80.88 191 CYS B C 1
ATOM 7411 O O . CYS B 1 191 ? -22.062 11.125 23.781 1 80.88 191 CYS B O 1
ATOM 7413 N N . CYS B 1 192 ? -22.547 11.562 21.578 1 83.12 192 CYS B N 1
ATOM 7414 C CA . CYS B 1 192 ? -21.734 12.773 21.578 1 83.12 192 CYS B CA 1
ATOM 7415 C C . CYS B 1 192 ? -22.578 13.984 21.188 1 83.12 192 CYS B C 1
ATOM 7417 O O . CYS B 1 192 ? -22.797 14.242 20 1 83.12 192 CYS B O 1
ATOM 7419 N N . PRO B 1 193 ? -22.875 14.75 22.141 1 81.12 193 PRO B N 1
ATOM 7420 C CA . PRO B 1 193 ? -23.766 15.883 21.859 1 81.12 193 PRO B CA 1
ATOM 7421 C C . PRO B 1 193 ? -23.156 16.875 20.859 1 81.12 193 PRO B C 1
ATOM 7423 O O . PRO B 1 193 ? -23.875 17.609 20.188 1 81.12 193 PRO B O 1
ATOM 7426 N N . GLY B 1 194 ? -21.953 16.906 20.703 1 85.62 194 GLY B N 1
ATOM 7427 C CA . GLY B 1 194 ? -21.344 17.844 19.75 1 85.62 194 GLY B CA 1
ATOM 7428 C C . GLY B 1 194 ? -21.312 17.297 18.328 1 85.62 194 GLY B C 1
ATOM 7429 O O . GLY B 1 194 ? -20.984 18.031 17.391 1 85.62 194 GLY B O 1
ATOM 7430 N N . PHE B 1 195 ? -21.828 16.094 18.203 1 92 195 PHE B N 1
ATOM 7431 C CA . PHE B 1 195 ? -21.859 15.469 16.891 1 92 195 PHE B CA 1
ATOM 7432 C C . PHE B 1 195 ? -23.172 15.758 16.172 1 92 195 PHE B C 1
ATOM 7434 O O . PHE B 1 195 ? -24.25 15.711 16.781 1 92 195 PHE B O 1
ATOM 7441 N N . THR B 1 196 ? -23.094 16.219 14.922 1 94.81 196 THR B N 1
ATOM 7442 C CA . THR B 1 196 ? -24.281 16.484 14.117 1 94.81 196 THR B CA 1
ATOM 7443 C C . THR B 1 196 ? -24.266 15.664 12.836 1 94.81 196 THR B C 1
ATOM 7445 O O . THR B 1 196 ? -23.219 15.477 12.227 1 94.81 196 THR B O 1
ATOM 7448 N N . CYS B 1 197 ? -25.375 15.133 12.539 1 95.94 197 CYS B N 1
ATOM 7449 C CA . CYS B 1 197 ? -25.516 14.414 11.273 1 95.94 197 CYS B CA 1
ATOM 7450 C C . CYS B 1 197 ? -26.906 14.625 10.68 1 95.94 197 CYS B C 1
ATOM 7452 O O . CYS B 1 197 ? -27.844 15.008 11.391 1 95.94 197 CYS B O 1
ATOM 7454 N N . ASP B 1 198 ? -26.969 14.586 9.414 1 96.88 198 ASP B N 1
ATOM 7455 C CA . ASP B 1 198 ? -28.234 14.664 8.68 1 96.88 198 ASP B CA 1
ATOM 7456 C C . ASP B 1 198 ? -28.188 13.781 7.43 1 96.88 198 ASP B C 1
ATOM 7458 O O . ASP B 1 198 ? -27.109 13.422 6.957 1 96.88 198 ASP B O 1
ATOM 7462 N N . TYR B 1 199 ? -29.375 13.328 7.031 1 96.88 199 TYR B N 1
ATOM 7463 C CA . TYR B 1 199 ? -29.453 12.5 5.832 1 96.88 199 TYR B CA 1
ATOM 7464 C C . TYR B 1 199 ? -30.75 12.742 5.078 1 96.88 199 TYR B C 1
ATOM 7466 O O . TYR B 1 199 ? -31.719 13.266 5.641 1 96.88 199 TYR B O 1
ATOM 7474 N N . VAL B 1 200 ? -30.703 12.531 3.803 1 95.25 200 VAL B N 1
ATOM 7475 C CA . VAL B 1 200 ? -31.875 12.688 2.949 1 95.25 200 VAL B CA 1
ATOM 7476 C C . VAL B 1 200 ? -32.156 11.391 2.184 1 95.25 200 VAL B C 1
ATOM 7478 O O . VAL B 1 200 ? -31.203 10.758 1.694 1 95.25 200 VAL B O 1
ATOM 7481 N N . ILE B 1 201 ? -33.438 10.961 2.256 1 93.44 201 ILE B N 1
ATOM 7482 C CA . ILE B 1 201 ? -33.844 9.742 1.584 1 93.44 201 ILE B CA 1
ATOM 7483 C C . ILE B 1 201 ? -34.781 10.094 0.418 1 93.44 201 ILE B C 1
ATOM 7485 O O . ILE B 1 201 ? -35.625 10.984 0.531 1 93.44 201 ILE B O 1
ATOM 7489 N N . GLY B 1 202 ? -34.469 9.438 -0.654 1 88.69 202 GLY B N 1
ATOM 7490 C CA . GLY B 1 202 ? -35.344 9.641 -1.803 1 88.69 202 GLY B CA 1
ATOM 7491 C C . GLY B 1 202 ? -36.688 8.961 -1.651 1 88.69 202 GLY B C 1
ATOM 7492 O O . GLY B 1 202 ? -36.969 8.344 -0.622 1 88.69 202 GLY B O 1
ATOM 7493 N N . GLU B 1 203 ? -37.562 9.141 -2.652 1 83.25 203 GLU B N 1
ATOM 7494 C CA . GLU B 1 203 ? -38.875 8.547 -2.672 1 83.25 203 GLU B CA 1
ATOM 7495 C C . GLU B 1 203 ? -38.812 7.023 -2.639 1 83.25 203 GLU B C 1
ATOM 7497 O O . GLU B 1 203 ? -39.688 6.359 -2.09 1 83.25 203 GLU B O 1
ATOM 7502 N N . ASP B 1 204 ? -37.812 6.449 -3.191 1 84.75 204 ASP B N 1
ATOM 7503 C CA . ASP B 1 204 ? -37.594 5.004 -3.209 1 84.75 204 ASP B CA 1
ATOM 7504 C C . ASP B 1 204 ? -36.906 4.535 -1.935 1 84.75 204 ASP B C 1
ATOM 7506 O O . ASP B 1 204 ? -36.438 3.389 -1.851 1 84.75 204 ASP B O 1
ATOM 7510 N N . ARG B 1 205 ? -36.781 5.387 -0.954 1 90.12 205 ARG B N 1
ATOM 7511 C CA . ARG B 1 205 ? -36.188 5.133 0.345 1 90.12 205 ARG B CA 1
ATOM 7512 C C . ARG B 1 205 ? -34.688 4.879 0.201 1 90.12 205 ARG B C 1
ATOM 7514 O O . ARG B 1 205 ? -34.094 4.18 1.024 1 90.12 205 ARG B O 1
ATOM 7521 N N . ARG B 1 206 ? -34.188 5.328 -0.918 1 92.69 206 ARG B N 1
ATOM 7522 C CA . ARG B 1 206 ? -32.75 5.203 -1.135 1 92.69 206 ARG B CA 1
ATOM 7523 C C . ARG B 1 206 ? -32.031 6.418 -0.593 1 92.69 206 ARG B C 1
ATOM 7525 O O . ARG B 1 206 ? -32.5 7.547 -0.696 1 92.69 206 ARG B O 1
ATOM 7532 N N . LEU B 1 207 ? -30.875 6.125 -0.08 1 94.69 207 LEU B N 1
ATOM 7533 C CA . LEU B 1 207 ? -30.062 7.199 0.478 1 94.69 207 LEU B CA 1
ATOM 7534 C C . LEU B 1 207 ? -29.578 8.133 -0.622 1 94.69 207 LEU B C 1
ATOM 7536 O O . LEU B 1 207 ? -28.969 7.684 -1.597 1 94.69 207 LEU B O 1
ATOM 7540 N N . LYS B 1 208 ? -29.781 9.453 -0.486 1 93.5 208 LYS B N 1
ATOM 7541 C CA . LYS B 1 208 ? -29.391 10.43 -1.497 1 93.5 208 LYS B CA 1
ATOM 7542 C C . LYS B 1 208 ? -28.281 11.344 -0.974 1 93.5 208 LYS B C 1
ATOM 7544 O O . LYS B 1 208 ? -27.547 11.953 -1.757 1 93.5 208 LYS B O 1
ATOM 7549 N N . GLY B 1 209 ? -28.281 11.469 0.287 1 95.25 209 GLY B N 1
ATOM 7550 C CA . GLY B 1 209 ? -27.281 12.352 0.875 1 95.25 209 GLY B CA 1
ATOM 7551 C C . GLY B 1 209 ? -27.016 12.062 2.342 1 95.25 209 GLY B C 1
ATOM 7552 O O . GLY B 1 209 ? -27.922 11.633 3.064 1 95.25 209 GLY B O 1
ATOM 7553 N N . LEU B 1 210 ? -25.828 12.266 2.697 1 96.88 210 LEU B N 1
ATOM 7554 C CA . LEU B 1 210 ? -25.375 12.086 4.07 1 96.88 210 LEU B CA 1
ATOM 7555 C C . LEU B 1 210 ? -24.391 13.188 4.465 1 96.88 210 LEU B C 1
ATOM 7557 O O . LEU B 1 210 ? -23.5 13.531 3.691 1 96.88 210 LEU B O 1
ATOM 7561 N N . PHE B 1 211 ? -24.641 13.852 5.625 1 97.88 211 PHE B N 1
ATOM 7562 C CA . PHE B 1 211 ? -23.766 14.906 6.145 1 97.88 211 PHE B CA 1
ATOM 7563 C C . PHE B 1 211 ? -23.406 14.633 7.602 1 97.88 211 PHE B C 1
ATOM 7565 O O . PHE B 1 211 ? -24.234 14.148 8.375 1 97.88 211 PHE B O 1
ATOM 7572 N N . TRP B 1 212 ? -22.141 14.867 7.926 1 96.88 212 TRP B N 1
ATOM 7573 C CA . TRP B 1 212 ? -21.75 14.711 9.328 1 96.88 212 TRP B CA 1
ATOM 7574 C C . TRP B 1 212 ? -20.656 15.703 9.695 1 96.88 212 TRP B C 1
ATOM 7576 O O . TRP B 1 212 ? -19.906 16.156 8.836 1 96.88 212 TRP B O 1
ATOM 7586 N N . ALA B 1 213 ? -20.578 16.156 10.914 1 95.56 213 ALA B N 1
ATOM 7587 C CA . ALA B 1 213 ? -19.578 17.016 11.516 1 95.56 213 ALA B CA 1
ATOM 7588 C C . ALA B 1 213 ? -19.422 16.734 13.008 1 95.56 213 ALA B C 1
ATOM 7590 O O . ALA B 1 213 ? -20.406 16.672 13.734 1 95.56 213 ALA B O 1
ATOM 7591 N N . ASP B 1 214 ? -18.281 16.516 13.438 1 91.56 214 ASP B N 1
ATOM 7592 C CA . ASP B 1 214 ? -18.078 16.188 14.844 1 91.56 214 ASP B CA 1
ATOM 7593 C C . ASP B 1 214 ? -17.781 17.438 15.664 1 91.56 214 ASP B C 1
ATOM 7595 O O . ASP B 1 214 ? -17.734 18.547 15.125 1 91.56 214 ASP B O 1
ATOM 7599 N N . GLU B 1 215 ? -17.562 17.25 16.875 1 89.06 215 GLU B N 1
ATOM 7600 C CA . GLU B 1 215 ? -17.406 18.359 17.812 1 89.06 215 GLU B CA 1
ATOM 7601 C C . GLU B 1 215 ? -16.125 19.125 17.531 1 89.06 215 GLU B C 1
ATOM 7603 O O . GLU B 1 215 ? -16.109 20.359 17.562 1 89.06 215 GLU B O 1
ATOM 7608 N N . GLN B 1 216 ? -15.086 18.391 17.312 1 89.94 216 GLN B N 1
ATOM 7609 C CA . GLN B 1 216 ? -13.812 19.031 17.047 1 89.94 216 GLN B CA 1
ATOM 7610 C C . GLN B 1 216 ? -13.883 19.875 15.773 1 89.94 216 GLN B C 1
ATOM 7612 O O . GLN B 1 216 ? -13.273 20.953 15.695 1 89.94 216 GLN B O 1
ATOM 7617 N N . SER B 1 217 ? -14.586 19.438 14.812 1 91.94 217 SER B N 1
ATOM 7618 C CA . SER B 1 217 ? -14.758 20.172 13.57 1 91.94 217 SER B CA 1
ATOM 7619 C C . SER B 1 217 ? -15.508 21.484 13.805 1 91.94 217 SER B C 1
ATOM 7621 O O . SER B 1 217 ? -15.188 22.516 13.203 1 91.94 217 SER B O 1
ATOM 7623 N N . LYS B 1 218 ? -16.422 21.438 14.688 1 91.88 218 LYS B N 1
ATOM 7624 C CA . LYS B 1 218 ? -17.188 22.641 15.016 1 91.88 218 LYS B CA 1
ATOM 7625 C C . LYS B 1 218 ? -16.328 23.641 15.766 1 91.88 218 LYS B C 1
ATOM 7627 O O . LYS B 1 218 ? -16.438 24.859 15.531 1 91.88 218 LYS B O 1
ATOM 7632 N N . LYS B 1 219 ? -15.539 23.125 16.609 1 90.44 219 LYS B N 1
ATOM 7633 C CA . LYS B 1 219 ? -14.609 24.016 17.312 1 90.44 219 LYS B CA 1
ATOM 7634 C C . LYS B 1 219 ? -13.633 24.672 16.344 1 90.44 219 LYS B C 1
ATOM 7636 O O . LYS B 1 219 ? -13.344 25.859 16.453 1 90.44 219 LYS B O 1
ATOM 7641 N N . ASN B 1 220 ? -13.195 23.875 15.43 1 92.25 220 ASN B N 1
ATOM 7642 C CA . ASN B 1 220 ? -12.297 24.406 14.414 1 92.25 220 ASN B CA 1
ATOM 7643 C C . ASN B 1 220 ? -12.984 25.469 13.562 1 92.25 220 ASN B C 1
ATOM 7645 O O . ASN B 1 220 ? -12.367 26.484 13.227 1 92.25 220 ASN B O 1
ATOM 7649 N N . TYR B 1 221 ? -14.18 25.219 13.297 1 93.25 221 TYR B N 1
ATOM 7650 C CA . TYR B 1 221 ? -14.914 26.156 12.445 1 93.25 221 TYR B CA 1
ATOM 7651 C C . TYR B 1 221 ? -15.125 27.484 13.148 1 93.25 221 TYR B C 1
ATOM 7653 O O . TYR B 1 221 ? -15.148 28.531 12.508 1 93.25 221 TYR B O 1
ATOM 7661 N N . THR B 1 222 ? -15.219 27.484 14.414 1 90.44 222 THR B N 1
ATOM 7662 C CA . THR B 1 222 ? -15.422 28.719 15.164 1 90.44 222 THR B CA 1
ATOM 7663 C C . THR B 1 222 ? -14.219 29.641 15.023 1 90.44 222 THR B C 1
ATOM 7665 O O . THR B 1 222 ? -14.359 30.859 15.023 1 90.44 222 THR B O 1
ATOM 7668 N N . VAL B 1 223 ? -13.148 29.016 14.766 1 90.12 223 VAL B N 1
ATOM 7669 C CA . VAL B 1 223 ? -11.93 29.828 14.711 1 90.12 223 VAL B CA 1
ATOM 7670 C C . VAL B 1 223 ? -11.484 29.984 13.258 1 90.12 223 VAL B C 1
ATOM 7672 O O . VAL B 1 223 ? -11.078 31.078 12.852 1 90.12 223 VAL B O 1
ATOM 7675 N N . PHE B 1 224 ? -11.602 28.906 12.547 1 90.31 224 PHE B N 1
ATOM 7676 C CA . PHE B 1 224 ? -11.008 28.906 11.211 1 90.31 224 PHE B CA 1
ATOM 7677 C C . PHE B 1 224 ? -12.094 28.969 10.141 1 90.31 224 PHE B C 1
ATOM 7679 O O . PHE B 1 224 ? -11.797 28.875 8.945 1 90.31 224 PHE B O 1
ATOM 7686 N N . GLY B 1 225 ? -13.312 29.109 10.492 1 89.75 225 GLY B N 1
ATOM 7687 C CA . GLY B 1 225 ? -14.43 28.953 9.586 1 89.75 225 GLY B CA 1
ATOM 7688 C C . GLY B 1 225 ? -14.711 30.188 8.758 1 89.75 225 GLY B C 1
ATOM 7689 O O . GLY B 1 225 ? -15.758 30.281 8.109 1 89.75 225 GLY B O 1
ATOM 7690 N N . ASP B 1 226 ? -13.82 31.109 8.758 1 86.75 226 ASP B N 1
ATOM 7691 C CA . ASP B 1 226 ? -14 32.312 7.949 1 86.75 226 ASP B CA 1
ATOM 7692 C C . ASP B 1 226 ? -13.914 31.984 6.457 1 86.75 226 ASP B C 1
ATOM 7694 O O . ASP B 1 226 ? -14.492 32.688 5.629 1 86.75 226 ASP B O 1
ATOM 7698 N N . ILE B 1 227 ? -13.188 30.922 6.227 1 87.19 227 ILE B N 1
ATOM 7699 C CA . ILE B 1 227 ? -13.047 30.5 4.836 1 87.19 227 ILE B CA 1
ATOM 7700 C C . ILE B 1 227 ? -13.102 28.984 4.738 1 87.19 227 ILE B C 1
ATOM 7702 O O . ILE B 1 227 ? -12.555 28.281 5.59 1 87.19 227 ILE B O 1
ATOM 7706 N N . PHE B 1 228 ? -13.859 28.562 3.721 1 87.81 228 PHE B N 1
ATOM 7707 C CA . PHE B 1 228 ? -13.695 27.156 3.402 1 87.81 228 PHE B CA 1
ATOM 7708 C C . PHE B 1 228 ? -13.898 26.906 1.912 1 87.81 228 PHE B C 1
ATOM 7710 O O . PHE B 1 228 ? -14.391 27.781 1.194 1 87.81 228 PHE B O 1
ATOM 7717 N N . GLY B 1 229 ? -13.281 25.922 1.479 1 88.75 229 GLY B N 1
ATOM 7718 C CA . GLY B 1 229 ? -13.5 25.406 0.133 1 88.75 229 GLY B CA 1
ATOM 7719 C C . GLY B 1 229 ? -13.961 23.969 0.108 1 88.75 229 GLY B C 1
ATOM 7720 O O . GLY B 1 229 ? -13.742 23.219 1.069 1 88.75 229 GLY B O 1
ATOM 7721 N N . PHE B 1 230 ? -14.75 23.688 -0.88 1 85.56 230 PHE B N 1
ATOM 7722 C CA . PHE B 1 230 ? -15.086 22.281 -1.037 1 85.56 230 PHE B CA 1
ATOM 7723 C C . PHE B 1 230 ? -15.07 21.875 -2.508 1 85.56 230 PHE B C 1
ATOM 7725 O O . PHE B 1 230 ? -15.289 22.719 -3.387 1 85.56 230 PHE B O 1
ATOM 7732 N N . ASP B 1 231 ? -14.547 20.719 -2.658 1 86.88 231 ASP B N 1
ATOM 7733 C CA . ASP B 1 231 ? -14.453 20.078 -3.971 1 86.88 231 ASP B CA 1
ATOM 7734 C C . ASP B 1 231 ? -14.906 18.625 -3.91 1 86.88 231 ASP B C 1
ATOM 7736 O O . ASP B 1 231 ? -14.547 17.891 -2.984 1 86.88 231 ASP B O 1
ATOM 7740 N N . ALA B 1 232 ? -15.766 18.359 -4.895 1 85.69 232 ALA B N 1
ATOM 7741 C CA . ALA B 1 232 ? -16.312 17 -4.926 1 85.69 232 ALA B CA 1
ATOM 7742 C C . ALA B 1 232 ? -15.281 16.016 -5.477 1 85.69 232 ALA B C 1
ATOM 7744 O O . ALA B 1 232 ? -14.539 16.328 -6.402 1 85.69 232 ALA B O 1
ATOM 7745 N N . THR B 1 233 ? -15.227 14.906 -4.828 1 84.19 233 THR B N 1
ATOM 7746 C CA . THR B 1 233 ? -14.32 13.859 -5.293 1 84.19 233 THR B CA 1
ATOM 7747 C C . THR B 1 233 ? -15.094 12.57 -5.578 1 84.19 233 THR B C 1
ATOM 7749 O O . THR B 1 233 ? -16.031 12.227 -4.852 1 84.19 233 THR B O 1
ATOM 7752 N N . TYR B 1 234 ? -14.516 11.891 -6.605 1 76.62 234 TYR B N 1
ATOM 7753 C CA . TYR B 1 234 ? -15.188 10.672 -7.055 1 76.62 234 TYR B CA 1
ATOM 7754 C C . TYR B 1 234 ? -14.422 9.43 -6.621 1 76.62 234 TYR B C 1
ATOM 7756 O O . TYR B 1 234 ? -13.344 9.531 -6.031 1 76.62 234 TYR B O 1
ATOM 7764 N N . LYS B 1 235 ? -15.016 8.266 -6.727 1 79.62 235 LYS B N 1
ATOM 7765 C CA . LYS B 1 235 ? -14.406 6.953 -6.539 1 79.62 235 LYS B CA 1
ATOM 7766 C C . LYS B 1 235 ? -13.961 6.758 -5.094 1 79.62 235 LYS B C 1
ATOM 7768 O O . LYS B 1 235 ? -12.844 6.305 -4.84 1 79.62 235 LYS B O 1
ATOM 7773 N N . SER B 1 236 ? -14.844 7.207 -4.203 1 86 236 SER B N 1
ATOM 7774 C CA . SER B 1 236 ? -14.516 7.07 -2.787 1 86 236 SER B CA 1
ATOM 7775 C C . SER B 1 236 ? -15.266 5.902 -2.154 1 86 236 SER B C 1
ATOM 7777 O O . SER B 1 236 ? -14.906 5.438 -1.071 1 86 236 SER B O 1
ATOM 7779 N N . ASN B 1 237 ? -16.25 5.496 -2.809 1 87.94 237 ASN B N 1
ATOM 7780 C CA . ASN B 1 237 ? -17.062 4.391 -2.299 1 87.94 237 ASN B CA 1
ATOM 7781 C C . ASN B 1 237 ? -17.641 3.555 -3.432 1 87.94 237 ASN B C 1
ATOM 7783 O O . ASN B 1 237 ? -17.609 3.969 -4.594 1 87.94 237 ASN B O 1
ATOM 7787 N N . LYS B 1 238 ? -18.203 2.445 -3.113 1 88.38 238 LYS B N 1
ATOM 7788 C CA . LYS B 1 238 ? -18.625 1.461 -4.105 1 88.38 238 LYS B CA 1
ATOM 7789 C C . LYS B 1 238 ? -19.891 1.912 -4.824 1 88.38 238 LYS B C 1
ATOM 7791 O O . LYS B 1 238 ? -20.203 1.409 -5.902 1 88.38 238 LYS B O 1
ATOM 7796 N N . TYR B 1 239 ? -20.625 2.861 -4.238 1 90.06 239 TYR B N 1
ATOM 7797 C CA . TYR B 1 239 ? -21.891 3.281 -4.812 1 90.06 239 TYR B CA 1
ATOM 7798 C C . TYR B 1 239 ? -21.719 4.535 -5.66 1 90.06 239 TYR B C 1
ATOM 7800 O O . TYR B 1 239 ? -22.703 5.109 -6.133 1 90.06 239 TYR B O 1
ATOM 7808 N N . ASP B 1 240 ? -20.5 5.051 -5.73 1 88.38 240 ASP B N 1
ATOM 7809 C CA . ASP B 1 240 ? -20.141 6.207 -6.543 1 88.38 240 ASP B CA 1
ATOM 7810 C C . ASP B 1 240 ? -20.797 7.48 -6.023 1 88.38 240 ASP B C 1
ATOM 7812 O O . ASP B 1 240 ? -21.188 8.344 -6.805 1 88.38 240 ASP B O 1
ATOM 7816 N N . LEU B 1 241 ? -21.125 7.453 -4.754 1 92.19 241 LEU B N 1
ATOM 7817 C CA . LEU B 1 241 ? -21.516 8.711 -4.133 1 92.19 241 LEU B CA 1
ATOM 7818 C C . LEU B 1 241 ? -20.359 9.703 -4.137 1 92.19 241 LEU B C 1
ATOM 7820 O O . LEU B 1 241 ? -19.203 9.32 -3.939 1 92.19 241 LEU B O 1
ATOM 7824 N N . VAL B 1 242 ? -20.75 10.914 -4.336 1 92.88 242 VAL B N 1
ATOM 7825 C CA . VAL B 1 242 ? -19.719 11.945 -4.379 1 92.88 242 VAL B CA 1
ATOM 7826 C C . VAL B 1 242 ? -19.375 12.383 -2.959 1 92.88 242 VAL B C 1
ATOM 7828 O O . VAL B 1 242 ? -20.25 12.734 -2.172 1 92.88 242 VAL B O 1
ATOM 7831 N N . PHE B 1 243 ? -18.094 12.281 -2.662 1 95.19 243 PHE B N 1
ATOM 7832 C CA . PHE B 1 243 ? -17.609 12.719 -1.358 1 95.19 243 PHE B CA 1
ATOM 7833 C C . PHE B 1 243 ? -17.219 14.188 -1.385 1 95.19 243 PHE B C 1
ATOM 7835 O O . PHE B 1 243 ? -16.453 14.617 -2.248 1 95.19 243 PHE B O 1
ATOM 7842 N N . VAL B 1 244 ? -17.719 14.945 -0.444 1 95.44 244 VAL B N 1
ATOM 7843 C CA . VAL B 1 244 ? -17.453 16.391 -0.386 1 95.44 244 VAL B CA 1
ATOM 7844 C C . VAL B 1 244 ? -16.922 16.75 0.993 1 95.44 244 VAL B C 1
ATOM 7846 O O . VAL B 1 244 ? -17.688 17.047 1.912 1 95.44 244 VAL B O 1
ATOM 7849 N N . PRO B 1 245 ? -15.648 16.859 1.117 1 95.25 245 PRO B N 1
ATOM 7850 C CA . PRO B 1 245 ? -15.078 17.406 2.352 1 95.25 245 PRO B CA 1
ATOM 7851 C C . PRO B 1 245 ? -15.055 18.938 2.363 1 95.25 245 PRO B C 1
ATOM 7853 O O . PRO B 1 245 ? -14.789 19.562 1.331 1 95.25 245 PRO B O 1
ATOM 7856 N N . PHE B 1 246 ? -15.398 19.516 3.455 1 95 246 PHE B N 1
ATOM 7857 C CA . PHE B 1 246 ? -15.234 20.953 3.652 1 95 246 PHE B CA 1
ATOM 7858 C C . PHE B 1 246 ? -13.867 21.266 4.242 1 95 246 PHE B C 1
ATOM 7860 O O . PHE B 1 246 ? -13.547 20.828 5.355 1 95 246 PHE B O 1
ATOM 7867 N N . THR B 1 247 ? -13.094 21.984 3.482 1 92.88 247 THR B N 1
ATOM 7868 C CA . THR B 1 247 ? -11.695 22.156 3.844 1 92.88 247 THR B CA 1
ATOM 7869 C C . THR B 1 247 ? -11.398 23.625 4.176 1 92.88 247 THR B C 1
ATOM 7871 O O . THR B 1 247 ? -11.797 24.531 3.434 1 92.88 247 THR B O 1
ATOM 7874 N N . GLY B 1 248 ? -10.773 23.844 5.285 1 91.75 248 GLY B N 1
ATOM 7875 C CA . GLY B 1 248 ? -10.258 25.141 5.672 1 91.75 248 GLY B CA 1
ATOM 7876 C C . GLY B 1 248 ? -8.758 25.141 5.926 1 91.75 248 GLY B C 1
ATOM 7877 O O . GLY B 1 248 ? -8.047 24.25 5.445 1 91.75 248 GLY B O 1
ATOM 7878 N N . ILE B 1 249 ? -8.305 26.219 6.535 1 90.81 249 ILE B N 1
ATOM 7879 C CA . ILE B 1 249 ? -6.895 26.359 6.879 1 90.81 249 ILE B CA 1
ATOM 7880 C C . ILE B 1 249 ? -6.75 26.625 8.375 1 90.81 249 ILE B C 1
ATOM 7882 O O . ILE B 1 249 ? -7.441 27.484 8.93 1 90.81 249 ILE B O 1
ATOM 7886 N N . ASP B 1 250 ? -5.883 25.953 8.953 1 91.5 250 ASP B N 1
ATOM 7887 C CA . ASP B 1 250 ? -5.715 26.109 10.398 1 91.5 250 ASP B CA 1
ATOM 7888 C C . ASP B 1 250 ? -4.645 27.141 10.711 1 91.5 250 ASP B C 1
ATOM 7890 O O . ASP B 1 250 ? -4.223 27.906 9.828 1 91.5 250 ASP B O 1
ATOM 7894 N N . ASN B 1 251 ? -4.27 27.312 11.93 1 92.19 251 ASN B N 1
ATOM 7895 C CA . ASN B 1 251 ? -3.328 28.328 12.383 1 92.19 251 ASN B CA 1
ATOM 7896 C C . ASN B 1 251 ? -1.898 28 11.969 1 92.19 251 ASN B C 1
ATOM 7898 O O . ASN B 1 251 ? -1.015 28.859 12.031 1 92.19 251 ASN B O 1
ATOM 7902 N N . HIS B 1 252 ? -1.636 26.797 11.547 1 92.62 252 HIS B N 1
ATOM 7903 C CA . HIS B 1 252 ? -0.316 26.391 11.07 1 92.62 252 HIS B CA 1
ATOM 7904 C C . HIS B 1 252 ? -0.246 26.391 9.547 1 92.62 252 HIS B C 1
ATOM 7906 O O . HIS B 1 252 ? 0.688 25.844 8.961 1 92.62 252 HIS B O 1
ATOM 7912 N N . TYR B 1 253 ? -1.231 26.938 9 1 91 253 TYR B N 1
ATOM 7913 C CA . TYR B 1 253 ? -1.323 27.031 7.547 1 91 253 TYR B CA 1
ATOM 7914 C C . TYR B 1 253 ? -1.445 25.656 6.906 1 91 253 TYR B C 1
ATOM 7916 O O . TYR B 1 253 ? -0.864 25.406 5.848 1 91 253 TYR B O 1
ATOM 7924 N N . ARG B 1 254 ? -2.145 24.812 7.609 1 91.75 254 ARG B N 1
ATOM 7925 C CA . ARG B 1 254 ? -2.428 23.469 7.105 1 91.75 254 ARG B CA 1
ATOM 7926 C C . ARG B 1 254 ? -3.922 23.281 6.879 1 91.75 254 ARG B C 1
ATOM 7928 O O . ARG B 1 254 ? -4.738 24.062 7.383 1 91.75 254 ARG B O 1
ATOM 7935 N N . ASN B 1 255 ? -4.191 22.297 6.125 1 92.31 255 ASN B N 1
ATOM 7936 C CA . ASN B 1 255 ? -5.594 22 5.855 1 92.31 255 ASN B CA 1
ATOM 7937 C C . ASN B 1 255 ? -6.297 21.438 7.09 1 92.31 255 ASN B C 1
ATOM 7939 O O . ASN B 1 255 ? -5.699 20.703 7.871 1 92.31 255 ASN B O 1
ATOM 7943 N N . VAL B 1 256 ? -7.477 21.891 7.215 1 93 256 VAL B N 1
ATOM 7944 C CA . VAL B 1 256 ? -8.336 21.375 8.273 1 93 256 VAL B CA 1
ATOM 7945 C C . VAL B 1 256 ? -9.703 21.016 7.695 1 93 256 VAL B C 1
ATOM 7947 O O . VAL B 1 256 ? -10.234 21.734 6.84 1 93 256 VAL B O 1
ATOM 7950 N N . THR B 1 257 ? -10.242 19.906 8.148 1 94.94 257 THR B N 1
ATOM 7951 C CA . THR B 1 257 ? -11.539 19.453 7.66 1 94.94 257 THR B CA 1
ATOM 7952 C C . THR B 1 257 ? -12.648 19.812 8.648 1 94.94 257 THR B C 1
ATOM 7954 O O . THR B 1 257 ? -12.562 19.484 9.836 1 94.94 257 THR B O 1
ATOM 7957 N N . PHE B 1 258 ? -13.719 20.453 8.203 1 95.38 258 PHE B N 1
ATOM 7958 C CA . PHE B 1 258 ? -14.828 20.859 9.062 1 95.38 258 PHE B CA 1
ATOM 7959 C C . PHE B 1 258 ? -15.922 19.812 9.062 1 95.38 258 PHE B C 1
ATOM 7961 O O . PHE B 1 258 ? -16.719 19.734 10.008 1 95.38 258 PHE B O 1
ATOM 7968 N N . GLY B 1 259 ? -15.984 19.062 8.109 1 93.75 259 GLY B N 1
ATOM 7969 C CA . GLY B 1 259 ? -16.984 18.031 7.961 1 93.75 259 GLY B CA 1
ATOM 7970 C C . GLY B 1 259 ? -16.938 17.328 6.621 1 93.75 259 GLY B C 1
ATOM 7971 O O . GLY B 1 259 ? -16.078 17.625 5.793 1 93.75 259 GLY B O 1
ATOM 7972 N N . GLY B 1 260 ? -17.781 16.328 6.523 1 94.88 260 GLY B N 1
ATOM 7973 C CA . GLY B 1 260 ? -17.859 15.57 5.289 1 94.88 260 GLY B CA 1
ATOM 7974 C C . GLY B 1 260 ? -19.281 15.266 4.863 1 94.88 260 GLY B C 1
ATOM 7975 O O . GLY B 1 260 ? -20.219 15.391 5.66 1 94.88 260 GLY B O 1
ATOM 7976 N N . ALA B 1 261 ? -19.422 15.008 3.572 1 97.12 261 ALA B N 1
ATOM 7977 C CA . ALA B 1 261 ? -20.734 14.656 3.051 1 97.12 261 ALA B CA 1
ATOM 7978 C C . ALA B 1 261 ? -20.625 13.695 1.872 1 97.12 261 ALA B C 1
ATOM 7980 O O . ALA B 1 261 ? -19.594 13.641 1.206 1 97.12 261 ALA B O 1
ATOM 7981 N N . LEU B 1 262 ? -21.609 12.922 1.74 1 96.19 262 LEU B N 1
ATOM 7982 C CA . LEU B 1 262 ? -21.797 12.062 0.573 1 96.19 262 LEU B CA 1
ATOM 7983 C C . LEU B 1 262 ? -23.078 12.422 -0.165 1 96.19 262 LEU B C 1
ATOM 7985 O O . LEU B 1 262 ? -24.141 12.523 0.447 1 96.19 262 LEU B O 1
ATOM 7989 N N . LEU B 1 263 ? -22.938 12.656 -1.486 1 95.31 263 LEU B N 1
ATOM 7990 C CA . LEU B 1 263 ? -24.094 13.062 -2.285 1 95.31 263 LEU B CA 1
ATOM 7991 C C . LEU B 1 263 ? -24.312 12.102 -3.449 1 95.31 263 LEU B C 1
ATOM 7993 O O . LEU B 1 263 ? -23.344 11.656 -4.078 1 95.31 263 LEU B O 1
ATOM 7997 N N . GLY B 1 264 ? -25.562 11.797 -3.723 1 90.5 264 GLY B N 1
ATOM 7998 C CA . GLY B 1 264 ? -25.906 10.938 -4.844 1 90.5 264 GLY B CA 1
ATOM 7999 C C . GLY B 1 264 ? -25.906 11.664 -6.176 1 90.5 264 GLY B C 1
ATOM 8000 O O . GLY B 1 264 ? -25.766 11.047 -7.23 1 90.5 264 GLY B O 1
ATOM 8001 N N . SER B 1 265 ? -26.094 12.977 -6.105 1 87.81 265 SER B N 1
ATOM 8002 C CA . SER B 1 265 ? -26.125 13.789 -7.316 1 87.81 265 SER B CA 1
ATOM 8003 C C . SER B 1 265 ? -25.453 15.141 -7.098 1 87.81 265 SER B C 1
ATOM 8005 O O . SER B 1 265 ? -25.344 15.609 -5.961 1 87.81 265 SER B O 1
ATOM 8007 N N . GLU B 1 266 ? -25.016 15.68 -8.203 1 88.88 266 GLU B N 1
ATOM 8008 C CA . GLU B 1 266 ? -24.359 16.984 -8.156 1 88.88 266 GLU B CA 1
ATOM 8009 C C . GLU B 1 266 ? -25.266 18.062 -8.75 1 88.88 266 GLU B C 1
ATOM 8011 O O . GLU B 1 266 ? -24.828 18.844 -9.609 1 88.88 266 GLU B O 1
ATOM 8016 N N . THR B 1 267 ? -26.453 18.062 -8.234 1 91 267 THR B N 1
ATOM 8017 C CA . THR B 1 267 ? -27.406 19.047 -8.703 1 91 267 THR B CA 1
ATOM 8018 C C . THR B 1 267 ? -27.453 20.234 -7.742 1 91 267 THR B C 1
ATOM 8020 O O . THR B 1 267 ? -26.938 20.172 -6.625 1 91 267 THR B O 1
ATOM 8023 N N . ALA B 1 268 ? -28.094 21.312 -8.188 1 94.38 268 ALA B N 1
ATOM 8024 C CA . ALA B 1 268 ? -28.25 22.5 -7.344 1 94.38 268 ALA B CA 1
ATOM 8025 C C . ALA B 1 268 ? -29.047 22.172 -6.086 1 94.38 268 ALA B C 1
ATOM 8027 O O . ALA B 1 268 ? -28.766 22.703 -5.004 1 94.38 268 ALA B O 1
ATOM 8028 N N . ASP B 1 269 ? -29.953 21.297 -6.246 1 94.44 269 ASP B N 1
ATOM 8029 C CA . ASP B 1 269 ? -30.797 20.922 -5.109 1 94.44 269 ASP B CA 1
ATOM 8030 C C . ASP B 1 269 ? -29.984 20.156 -4.066 1 94.44 269 ASP B C 1
ATOM 8032 O O . ASP B 1 269 ? -30.156 20.359 -2.863 1 94.44 269 ASP B O 1
ATOM 8036 N N . SER B 1 270 ? -29.219 19.266 -4.551 1 94.69 270 SER B N 1
ATOM 8037 C CA . SER B 1 270 ? -28.391 18.5 -3.633 1 94.69 270 SER B CA 1
ATOM 8038 C C . SER B 1 270 ? -27.406 19.391 -2.885 1 94.69 270 SER B C 1
ATOM 8040 O O . SER B 1 270 ? -27.188 19.219 -1.683 1 94.69 270 SER B O 1
ATOM 8042 N N . TYR B 1 271 ? -26.859 20.344 -3.607 1 96.44 271 TYR B N 1
ATOM 8043 C CA . TYR B 1 271 ? -25.922 21.266 -2.967 1 96.44 271 TYR B CA 1
ATOM 8044 C C . TYR B 1 271 ? -26.656 22.219 -2.02 1 96.44 271 TYR B C 1
ATOM 8046 O O . TYR B 1 271 ? -26.109 22.609 -0.985 1 96.44 271 TYR B O 1
ATOM 8054 N N . ARG B 1 272 ? -27.891 22.594 -2.359 1 97.06 272 ARG B N 1
ATOM 8055 C CA . ARG B 1 272 ? -28.688 23.422 -1.448 1 97.06 272 ARG B CA 1
ATOM 8056 C C . ARG B 1 272 ? -28.922 22.688 -0.129 1 97.06 272 ARG B C 1
ATOM 8058 O O . ARG B 1 272 ? -28.781 23.281 0.945 1 97.06 272 ARG B O 1
ATOM 8065 N N . TRP B 1 273 ? -29.266 21.469 -0.297 1 97.06 273 TRP B N 1
ATOM 8066 C CA . TRP B 1 273 ? -29.469 20.672 0.901 1 97.06 273 TRP B CA 1
ATOM 8067 C C . TRP B 1 273 ? -28.188 20.594 1.729 1 97.06 273 TRP B C 1
ATOM 8069 O O . TRP B 1 273 ? -28.219 20.766 2.949 1 97.06 273 TRP B O 1
ATOM 8079 N N . LEU B 1 274 ? -27.109 20.297 1.062 1 97.06 274 LEU B N 1
ATOM 8080 C CA . LEU B 1 274 ? -25.812 20.156 1.723 1 97.06 274 LEU B CA 1
ATOM 8081 C C . LEU B 1 274 ? -25.438 21.422 2.479 1 97.06 274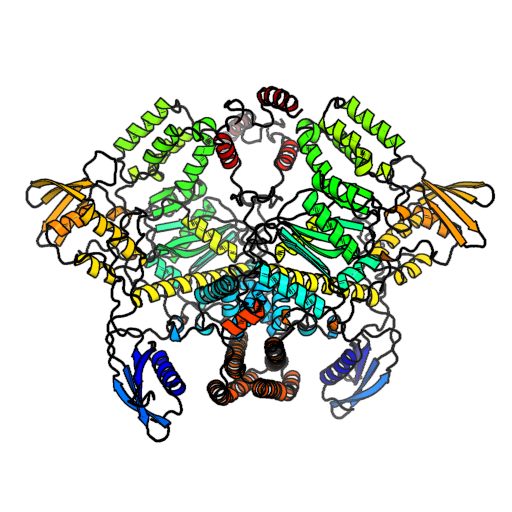 LEU B C 1
ATOM 8083 O O . LEU B 1 274 ? -25.031 21.359 3.639 1 97.06 274 LEU B O 1
ATOM 8087 N N . LEU B 1 275 ? -25.562 22.562 1.842 1 97.25 275 LEU B N 1
ATOM 8088 C CA . LEU B 1 275 ? -25.188 23.844 2.443 1 97.25 275 LEU B CA 1
ATOM 8089 C C . LEU B 1 275 ? -26.125 24.203 3.592 1 97.25 275 LEU B C 1
ATOM 8091 O O . LEU B 1 275 ? -25.688 24.812 4.574 1 97.25 275 LEU B O 1
ATOM 8095 N N . ARG B 1 276 ? -27.344 23.797 3.51 1 97.06 276 ARG B N 1
ATOM 8096 C CA . ARG B 1 276 ? -28.266 24 4.617 1 97.06 276 ARG B CA 1
ATOM 8097 C C . ARG B 1 276 ? -27.875 23.172 5.832 1 97.06 276 ARG B C 1
ATOM 8099 O O . ARG B 1 276 ? -27.922 23.656 6.965 1 97.06 276 ARG B O 1
ATOM 8106 N N . CYS B 1 277 ? -27.5 21.922 5.523 1 96.56 277 CYS B N 1
ATOM 8107 C CA . CYS B 1 277 ? -27 21.078 6.605 1 96.56 277 CYS B CA 1
ATOM 8108 C C . CYS B 1 277 ? -25.781 21.703 7.273 1 96.56 277 CYS B C 1
ATOM 8110 O O . CYS B 1 277 ? -25.656 21.672 8.5 1 96.56 277 CYS B O 1
ATOM 8112 N N . PHE B 1 278 ? -24.953 22.25 6.426 1 96.44 278 PHE B N 1
ATOM 8113 C CA . PHE B 1 278 ? -23.734 22.859 6.93 1 96.44 278 PHE B CA 1
ATOM 8114 C C . PHE B 1 278 ? -24.062 24.047 7.832 1 96.44 278 PHE B C 1
ATOM 8116 O O . PHE B 1 278 ? -23.531 24.156 8.938 1 96.44 278 PHE B O 1
ATOM 8123 N N . VAL B 1 279 ? -24.922 24.906 7.383 1 95.81 279 VAL B N 1
ATOM 8124 C CA . VAL B 1 279 ? -25.281 26.109 8.133 1 95.81 279 VAL B CA 1
ATOM 8125 C C . VAL B 1 279 ? -25.984 25.719 9.438 1 95.81 279 VAL B C 1
ATOM 8127 O O . VAL B 1 279 ? -25.75 26.328 10.477 1 95.81 279 VAL B O 1
ATOM 8130 N N . ASN B 1 280 ? -26.734 24.719 9.344 1 94.81 280 ASN B N 1
ATOM 8131 C CA . ASN B 1 280 ? -27.422 24.234 10.539 1 94.81 280 ASN B CA 1
ATOM 8132 C C . ASN B 1 280 ? -26.438 23.656 11.555 1 94.81 280 ASN B C 1
ATOM 8134 O O . ASN B 1 280 ? -26.641 23.812 12.758 1 94.81 280 ASN B O 1
ATOM 8138 N N . ALA B 1 281 ? -25.484 23 11.117 1 94.81 281 ALA B N 1
ATOM 8139 C CA . ALA B 1 281 ? -24.5 22.328 11.984 1 94.81 281 ALA B CA 1
ATOM 8140 C C . ALA B 1 281 ? -23.562 23.344 12.625 1 94.81 281 ALA B C 1
ATOM 8142 O O . ALA B 1 281 ? -23.203 23.219 13.797 1 94.81 281 ALA B O 1
ATOM 8143 N N . PHE B 1 282 ? -23.188 24.344 11.891 1 94 282 PHE B N 1
ATOM 8144 C CA . PHE B 1 282 ? -22.125 25.234 12.359 1 94 282 PHE B CA 1
ATOM 8145 C C . PHE B 1 282 ? -22.703 26.562 12.836 1 94 282 PHE B C 1
ATOM 8147 O O . PHE B 1 282 ? -22.047 27.312 13.562 1 94 282 PHE B O 1
ATOM 8154 N N . GLY B 1 283 ? -23.875 26.891 12.422 1 88.44 283 GLY B N 1
ATOM 8155 C CA . GLY B 1 283 ? -24.594 28.047 12.945 1 88.44 283 GLY B CA 1
ATOM 8156 C C . GLY B 1 283 ? -24.234 29.344 12.266 1 88.44 283 GLY B C 1
ATOM 8157 O O . GLY B 1 283 ? -24.875 30.375 12.484 1 88.44 283 GLY B O 1
ATOM 8158 N N . SER B 1 284 ? -23.188 29.359 11.539 1 89.81 284 SER B N 1
ATOM 8159 C CA . SER B 1 284 ? -22.781 30.594 10.883 1 89.81 284 SER B CA 1
ATOM 8160 C C . SER B 1 284 ? -22.266 30.328 9.477 1 89.81 284 SER B C 1
ATOM 8162 O O . SER B 1 284 ? -21.797 29.219 9.172 1 89.81 284 SER B O 1
ATOM 8164 N N . GLU B 1 285 ? -22.375 31.375 8.68 1 92 285 GLU B N 1
ATOM 8165 C CA . GLU B 1 285 ? -21.859 31.297 7.312 1 92 285 GLU B CA 1
ATOM 8166 C C . GLU B 1 285 ? -20.406 31.766 7.246 1 92 285 GLU B C 1
ATOM 8168 O O . GLU B 1 285 ? -19.984 32.625 8.031 1 92 285 GLU B O 1
ATOM 8173 N N . PRO B 1 286 ? -19.703 31.156 6.367 1 90.44 286 PRO B N 1
ATOM 8174 C CA . PRO B 1 286 ? -18.344 31.641 6.16 1 90.44 286 PRO B CA 1
ATOM 8175 C C . PRO B 1 286 ? -18.297 33 5.445 1 90.44 286 PRO B C 1
ATOM 8177 O O . PRO B 1 286 ? -19.281 33.375 4.82 1 90.44 286 PRO B O 1
ATOM 8180 N N . LYS B 1 287 ? -17.203 33.594 5.543 1 86.31 287 LYS B N 1
ATOM 8181 C CA . LYS B 1 287 ? -17.047 34.875 4.828 1 86.31 287 LYS B CA 1
ATOM 8182 C C . LYS B 1 287 ? -16.781 34.625 3.342 1 86.31 287 LYS B C 1
ATOM 8184 O O . LYS B 1 287 ? -17.281 35.375 2.49 1 86.31 287 LYS B O 1
ATOM 8189 N N . VAL B 1 288 ? -15.992 33.625 3.18 1 87.56 288 VAL B N 1
ATOM 8190 C CA . VAL B 1 288 ? -15.617 33.344 1.798 1 87.56 288 VAL B CA 1
ATOM 8191 C C . VAL B 1 288 ? -15.758 31.859 1.523 1 87.56 288 VAL B C 1
ATOM 8193 O O . VAL B 1 288 ? -15.422 31.031 2.375 1 87.56 288 VAL B O 1
ATOM 8196 N N . VAL B 1 289 ? -16.266 31.547 0.349 1 90.25 289 VAL B N 1
ATOM 8197 C CA . VAL B 1 289 ? -16.359 30.172 -0.128 1 90.25 289 VAL B CA 1
ATOM 8198 C C . VAL B 1 289 ? -15.656 30.047 -1.478 1 90.25 289 VAL B C 1
ATOM 8200 O O . VAL B 1 289 ? -15.891 30.844 -2.387 1 90.25 289 VAL B O 1
ATOM 8203 N N . VAL B 1 290 ? -14.766 29.078 -1.553 1 89.44 290 VAL B N 1
ATOM 8204 C CA . VAL B 1 290 ? -14.023 28.891 -2.795 1 89.44 290 VAL B CA 1
ATOM 8205 C C . VAL B 1 290 ? -14.422 27.562 -3.434 1 89.44 290 VAL B C 1
ATOM 8207 O O . VAL B 1 290 ? -14.422 26.516 -2.771 1 89.44 290 VAL B O 1
ATOM 8210 N N . THR B 1 291 ? -14.805 27.531 -4.684 1 90.69 291 THR B N 1
ATOM 8211 C CA . THR B 1 291 ? -15.148 26.312 -5.406 1 90.69 291 THR B CA 1
ATOM 8212 C C . THR B 1 291 ? -14.664 26.391 -6.852 1 90.69 291 THR B C 1
ATOM 8214 O O . THR B 1 291 ? -14.164 27.422 -7.293 1 90.69 291 THR B O 1
ATOM 8217 N N . ASP B 1 292 ? -14.789 25.297 -7.535 1 87.94 292 ASP B N 1
ATOM 8218 C CA . ASP B 1 292 ? -14.562 25.281 -8.977 1 87.94 292 ASP B CA 1
ATOM 8219 C C . ASP B 1 292 ? -15.719 25.938 -9.727 1 87.94 292 ASP B C 1
ATOM 8221 O O . ASP B 1 292 ? -16.734 26.281 -9.125 1 87.94 292 ASP B O 1
ATOM 8225 N N . GLN B 1 293 ? -15.484 26.062 -11 1 86.06 293 GLN B N 1
ATOM 8226 C CA . GLN B 1 293 ? -16.531 26.656 -11.828 1 86.06 293 GLN B CA 1
ATOM 8227 C C . GLN B 1 293 ? -17.656 25.656 -12.094 1 86.06 293 GLN B C 1
ATOM 8229 O O . GLN B 1 293 ? -17.641 24.969 -13.109 1 86.06 293 GLN B O 1
ATOM 8234 N N . ASP B 1 294 ? -18.531 25.547 -11.211 1 87.25 294 ASP B N 1
ATOM 8235 C CA . ASP B 1 294 ? -19.688 24.672 -11.336 1 87.25 294 ASP B CA 1
ATOM 8236 C C . ASP B 1 294 ? -20.984 25.469 -11.148 1 87.25 294 ASP B C 1
ATOM 8238 O O . ASP B 1 294 ? -21.188 26.109 -10.109 1 87.25 294 ASP B O 1
ATOM 8242 N N . ALA B 1 295 ? -21.812 25.406 -12.094 1 88.62 295 ALA B N 1
ATOM 8243 C CA . ALA B 1 295 ? -23.047 26.188 -12.094 1 88.62 295 ALA B CA 1
ATOM 8244 C C . ALA B 1 295 ? -23.969 25.766 -10.953 1 88.62 295 ALA B C 1
ATOM 8246 O O . ALA B 1 295 ? -24.625 26.609 -10.336 1 88.62 295 ALA B O 1
ATOM 8247 N N . ALA B 1 296 ? -23.984 24.516 -10.719 1 91.88 296 ALA B N 1
ATOM 8248 C CA . ALA B 1 296 ? -24.828 24 -9.648 1 91.88 296 ALA B CA 1
ATOM 8249 C C . ALA B 1 296 ? -24.359 24.516 -8.289 1 91.88 296 ALA B C 1
ATOM 8251 O O . ALA B 1 296 ? -25.188 24.938 -7.465 1 91.88 296 ALA B O 1
ATOM 8252 N N . MET B 1 297 ? -23.125 24.547 -8.109 1 92.62 297 MET B N 1
ATOM 8253 C CA . MET B 1 297 ? -22.562 25.031 -6.852 1 92.62 297 MET B CA 1
ATOM 8254 C C . MET B 1 297 ? -22.812 26.531 -6.691 1 92.62 297 MET B C 1
ATOM 8256 O O . MET B 1 297 ? -23.156 26.984 -5.605 1 92.62 297 MET B O 1
ATOM 8260 N N . LYS B 1 298 ? -22.609 27.188 -7.785 1 91.5 298 LYS B N 1
ATOM 8261 C CA . LYS B 1 298 ? -22.797 28.641 -7.758 1 91.5 298 LYS B CA 1
ATOM 8262 C C . LYS B 1 298 ? -24.219 29.016 -7.363 1 91.5 298 LYS B C 1
ATOM 8264 O O . LYS B 1 298 ? -24.422 29.891 -6.527 1 91.5 298 LYS B O 1
ATOM 8269 N N . ARG B 1 299 ? -25.141 28.344 -7.906 1 93.94 299 ARG B N 1
ATOM 8270 C CA . ARG B 1 299 ? -26.531 28.609 -7.609 1 93.94 299 ARG B CA 1
ATOM 8271 C C . ARG B 1 299 ? -26.859 28.266 -6.16 1 93.94 299 ARG B C 1
ATOM 8273 O O . ARG B 1 299 ? -27.562 29.016 -5.484 1 93.94 299 ARG B O 1
ATOM 8280 N N . ALA B 1 300 ? -26.391 27.172 -5.762 1 96.06 300 ALA B N 1
ATOM 8281 C CA . ALA B 1 300 ? -26.656 26.734 -4.395 1 96.06 300 ALA B CA 1
ATOM 8282 C C . ALA B 1 300 ? -26.062 27.703 -3.383 1 96.06 300 ALA B C 1
ATOM 8284 O O . ALA B 1 300 ? -26.688 28.031 -2.371 1 96.06 300 ALA B O 1
ATOM 8285 N N . ILE B 1 301 ? -24.875 28.188 -3.641 1 95.12 301 ILE B N 1
ATOM 8286 C CA . ILE B 1 301 ? -24.188 29.109 -2.74 1 95.12 301 ILE B CA 1
ATOM 8287 C C . ILE B 1 301 ? -24.953 30.438 -2.678 1 95.12 301 ILE B C 1
ATOM 8289 O O . ILE B 1 301 ? -25.141 31 -1.596 1 95.12 301 ILE B O 1
ATOM 8293 N N . LYS B 1 302 ? -25.344 30.875 -3.768 1 93.75 302 LYS B N 1
ATOM 8294 C CA . LYS B 1 302 ? -26.094 32.125 -3.828 1 93.75 302 LYS B CA 1
ATOM 8295 C C . LYS B 1 302 ? -27.406 32.031 -3.043 1 93.75 302 LYS B C 1
ATOM 8297 O O . LYS B 1 302 ? -27.797 32.969 -2.352 1 93.75 302 LYS B O 1
ATOM 8302 N N . ASP B 1 303 ? -28.016 30.891 -3.049 1 95.19 303 ASP B N 1
ATOM 8303 C CA . ASP B 1 303 ? -29.312 30.703 -2.439 1 95.19 303 ASP B CA 1
ATOM 8304 C C . ASP B 1 303 ? -29.203 30.516 -0.928 1 95.19 303 ASP B C 1
ATOM 8306 O O . ASP B 1 303 ? -30.047 30.984 -0.171 1 95.19 303 ASP B O 1
ATOM 8310 N N . VAL B 1 304 ? -28.234 29.859 -0.552 1 96.38 304 VAL B N 1
ATOM 8311 C CA . VAL B 1 304 ? -28.172 29.438 0.843 1 96.38 304 VAL B CA 1
ATOM 8312 C C . VAL B 1 304 ? -27.203 30.328 1.616 1 96.38 304 VAL B C 1
ATOM 8314 O O . VAL B 1 304 ? -27.469 30.703 2.762 1 96.38 304 VAL B O 1
ATOM 8317 N N . LEU B 1 305 ? -26.062 30.625 0.988 1 94.69 305 LEU B N 1
ATOM 8318 C CA . LEU B 1 305 ? -25.047 31.438 1.638 1 94.69 305 LEU B CA 1
ATOM 8319 C C . LEU B 1 305 ? -25.062 32.875 1.096 1 94.69 305 LEU B C 1
ATOM 8321 O O . LEU B 1 305 ? -24.094 33.312 0.487 1 94.69 305 LEU B O 1
ATOM 8325 N N . SER B 1 306 ? -26 33.531 1.463 1 89.56 306 SER B N 1
ATOM 8326 C CA . SER B 1 306 ? -26.25 34.844 0.885 1 89.56 306 SER B CA 1
ATOM 8327 C C . SER B 1 306 ? -25.266 35.875 1.423 1 89.56 306 SER B C 1
ATOM 8329 O O . SER B 1 306 ? -25.016 36.906 0.772 1 89.56 306 SER B O 1
ATOM 8331 N N . ARG B 1 307 ? -24.672 35.594 2.486 1 88.69 307 ARG B N 1
ATOM 8332 C CA . ARG B 1 307 ? -23.781 36.562 3.102 1 88.69 307 ARG B CA 1
ATOM 8333 C C . ARG B 1 307 ? -22.328 36.25 2.779 1 88.69 307 ARG B C 1
ATOM 8335 O O . ARG B 1 307 ? -21.422 37 3.135 1 88.69 307 ARG B O 1
ATOM 8342 N N . SER B 1 308 ? -22.109 35.156 2.154 1 89.44 308 SER B N 1
ATOM 8343 C CA . SER B 1 308 ? -20.75 34.75 1.847 1 89.44 308 SER B CA 1
ATOM 8344 C C . SER B 1 308 ? -20.328 35.188 0.454 1 89.44 308 SER B C 1
ATOM 8346 O O . SER B 1 308 ? -21.156 35.281 -0.453 1 89.44 308 SER B O 1
ATOM 8348 N N . ARG B 1 309 ? -19.109 35.531 0.38 1 86.12 309 ARG B N 1
ATOM 8349 C CA . ARG B 1 309 ? -18.562 35.812 -0.936 1 86.12 309 ARG B CA 1
ATOM 8350 C C . ARG B 1 309 ? -18.094 34.531 -1.628 1 86.12 309 ARG B C 1
ATOM 8352 O O . ARG B 1 309 ? -17.312 33.781 -1.065 1 86.12 309 ARG B O 1
ATOM 8359 N N . HIS B 1 310 ? -18.609 34.344 -2.787 1 89.12 310 HIS B N 1
ATOM 8360 C CA . HIS B 1 310 ? -18.234 33.188 -3.553 1 89.12 310 HIS B CA 1
ATOM 8361 C C . HIS B 1 310 ? -17.078 33.5 -4.5 1 89.12 310 HIS B C 1
ATOM 8363 O O . HIS B 1 310 ? -17.156 34.406 -5.316 1 89.12 310 HIS B O 1
ATOM 8369 N N . ARG B 1 311 ? -16 32.688 -4.379 1 87.5 311 ARG B N 1
ATOM 8370 C CA . ARG B 1 311 ? -14.836 32.844 -5.25 1 87.5 311 ARG B CA 1
ATOM 8371 C C . ARG B 1 311 ? -14.594 31.594 -6.066 1 87.5 311 ARG B C 1
ATOM 8373 O O . ARG B 1 311 ? -14.742 30.469 -5.562 1 87.5 311 ARG B O 1
ATOM 8380 N N . LEU B 1 312 ? -14.086 31.875 -7.254 1 88.56 312 LEU B N 1
ATOM 8381 C CA . LEU B 1 312 ? -13.789 30.75 -8.133 1 88.56 312 LEU B CA 1
ATOM 8382 C C . LEU B 1 312 ? -12.297 30.422 -8.109 1 88.56 312 LEU B C 1
ATOM 8384 O O . LEU B 1 312 ? -11.461 31.297 -7.922 1 88.56 312 LEU B O 1
ATOM 8388 N N . CYS B 1 313 ? -12.062 29.172 -8.328 1 87 313 CYS B N 1
ATOM 8389 C CA . CYS B 1 313 ? -10.68 28.703 -8.305 1 87 313 CYS B CA 1
ATOM 8390 C C . CYS B 1 313 ? -9.898 29.25 -9.492 1 87 313 CYS B C 1
ATOM 8392 O O . CYS B 1 313 ? -10.164 28.891 -10.641 1 87 313 CYS B O 1
ATOM 8394 N N . MET B 1 314 ? -8.938 30 -9.219 1 85.19 314 MET B N 1
ATOM 8395 C CA . MET B 1 314 ? -8.141 30.656 -10.242 1 85.19 314 MET B CA 1
ATOM 8396 C C . MET B 1 314 ? -7.273 29.641 -10.992 1 85.19 314 MET B C 1
ATOM 8398 O O . MET B 1 314 ? -7.059 29.781 -12.195 1 85.19 314 MET B O 1
ATOM 8402 N N . TRP B 1 315 ? -6.875 28.703 -10.258 1 82.12 315 TRP B N 1
ATOM 8403 C CA . TRP B 1 315 ? -5.988 27.719 -10.859 1 82.12 315 TRP B CA 1
ATOM 8404 C C . TRP B 1 315 ? -6.707 26.938 -11.953 1 82.12 315 TRP B C 1
ATOM 8406 O O . TRP B 1 315 ? -6.148 26.703 -13.031 1 82.12 315 TRP B O 1
ATOM 8416 N N . HIS B 1 316 ? -7.883 26.531 -11.688 1 80.56 316 HIS B N 1
ATOM 8417 C CA . HIS B 1 316 ? -8.648 25.781 -12.672 1 80.56 316 HIS B CA 1
ATOM 8418 C C . HIS B 1 316 ? -8.953 26.609 -13.906 1 80.56 316 HIS B C 1
ATOM 8420 O O . HIS B 1 316 ? -8.961 26.094 -15.023 1 80.56 316 HIS B O 1
ATOM 8426 N N . ILE B 1 317 ? -9.188 27.812 -13.672 1 84.88 317 ILE B N 1
ATOM 8427 C CA . ILE B 1 317 ? -9.453 28.734 -14.781 1 84.88 317 ILE B CA 1
ATOM 8428 C C . ILE B 1 317 ? -8.18 28.938 -15.602 1 84.88 317 ILE B C 1
ATOM 8430 O O . ILE B 1 317 ? -8.211 28.891 -16.828 1 84.88 317 ILE B O 1
ATOM 8434 N N . TRP B 1 318 ? -7.125 29.094 -14.883 1 83.88 318 TRP B N 1
ATOM 8435 C CA . TRP B 1 318 ? -5.828 29.281 -15.516 1 83.88 318 TRP B CA 1
ATOM 8436 C C . TRP B 1 318 ? -5.453 28.078 -16.359 1 83.88 318 TRP B C 1
ATOM 8438 O O . TRP B 1 318 ? -4.957 28.219 -17.484 1 83.88 318 TRP B O 1
ATOM 8448 N N . GLU B 1 319 ? -5.703 26.938 -15.875 1 81.56 319 GLU B N 1
ATOM 8449 C CA . GLU B 1 319 ? -5.375 25.719 -16.594 1 81.56 319 GLU B CA 1
ATOM 8450 C C . GLU B 1 319 ? -6.203 25.578 -17.859 1 81.56 319 GLU B C 1
ATOM 8452 O O . GLU B 1 319 ? -5.727 25.047 -18.875 1 81.56 319 GLU B O 1
ATOM 8457 N N . LYS B 1 320 ? -7.402 26.047 -17.828 1 83.5 320 LYS B N 1
ATOM 8458 C CA . LYS B 1 320 ? -8.281 26.016 -19 1 83.5 320 LYS B CA 1
ATOM 8459 C C . LYS B 1 320 ? -7.836 27.016 -20.047 1 83.5 320 LYS B C 1
ATOM 8461 O O . LYS B 1 320 ? -8.078 26.828 -21.25 1 83.5 320 LYS B O 1
ATOM 8466 N N . LEU B 1 321 ? -7.25 28.062 -19.562 1 85.62 321 LEU B N 1
ATOM 8467 C CA . LEU B 1 321 ? -6.777 29.109 -20.469 1 85.62 321 LEU B CA 1
ATOM 8468 C C . LEU B 1 321 ? -5.82 28.516 -21.5 1 85.62 321 LEU B C 1
ATOM 8470 O O . LEU B 1 321 ? -5.949 28.797 -22.703 1 85.62 321 LEU B O 1
ATOM 8474 N N . LYS B 1 322 ? -4.945 27.766 -21.047 1 77.56 322 LYS B N 1
ATOM 8475 C CA . LYS B 1 322 ? -3.939 27.188 -21.922 1 77.56 322 LYS B CA 1
ATOM 8476 C C . LYS B 1 322 ? -4.594 26.344 -23.031 1 77.56 322 LYS B C 1
ATOM 8478 O O . LYS B 1 322 ? -4.145 26.359 -24.172 1 77.56 322 LYS B O 1
ATOM 8483 N N . THR B 1 323 ? -5.668 25.719 -22.594 1 80.19 323 THR B N 1
ATOM 8484 C CA . THR B 1 323 ? -6.348 24.844 -23.547 1 80.19 323 THR B CA 1
ATOM 8485 C C . THR B 1 323 ? -7.25 25.656 -24.469 1 80.19 323 THR B C 1
ATOM 8487 O O . THR B 1 323 ? -7.387 25.344 -25.656 1 80.19 323 THR B O 1
ATOM 8490 N N . LYS B 1 324 ? -7.781 26.734 -24.031 1 85.31 324 LYS B N 1
ATOM 8491 C CA . LYS B 1 324 ? -8.789 27.5 -24.75 1 85.31 324 LYS B CA 1
ATOM 8492 C C . LYS B 1 324 ? -8.141 28.438 -25.766 1 85.31 324 LYS B C 1
ATOM 8494 O O . LYS B 1 324 ? -8.719 28.703 -26.828 1 85.31 324 LYS B O 1
ATOM 8499 N N . VAL B 1 325 ? -7.008 28.969 -25.5 1 86.69 325 VAL B N 1
ATOM 8500 C CA . VAL B 1 325 ? -6.387 29.969 -26.359 1 86.69 325 VAL B CA 1
ATOM 8501 C C . VAL B 1 325 ? -5.586 29.266 -27.453 1 86.69 325 VAL B C 1
ATOM 8503 O O . VAL B 1 325 ? -5.27 29.875 -28.484 1 86.69 325 VAL B O 1
ATOM 8506 N N . GLY B 1 326 ? -5.355 27.969 -27.328 1 76.56 326 GLY B N 1
ATOM 8507 C CA . GLY B 1 326 ? -4.656 27.219 -28.359 1 76.56 326 GLY B CA 1
ATOM 8508 C C . GLY B 1 326 ? -3.168 27.078 -28.094 1 76.56 326 GLY B C 1
ATOM 8509 O O . GLY B 1 326 ? -2.613 27.812 -27.266 1 76.56 326 GLY B O 1
ATOM 8510 N N . PRO B 1 327 ? -2.604 26.312 -28.734 1 76.62 327 PRO B N 1
ATOM 8511 C CA . PRO B 1 327 ? -1.199 25.984 -28.469 1 76.62 327 PRO B CA 1
ATOM 8512 C C . PRO B 1 327 ? -0.247 27.109 -28.859 1 76.62 327 PRO B C 1
ATOM 8514 O O . PRO B 1 327 ? 0.789 27.297 -28.219 1 76.62 327 PRO B O 1
ATOM 8517 N N . VAL B 1 328 ? -0.566 27.844 -29.875 1 77.5 328 VAL B N 1
ATOM 8518 C CA . VAL B 1 328 ? 0.316 28.891 -30.375 1 77.5 328 VAL B CA 1
ATOM 8519 C C . VAL B 1 328 ? 0.412 30.016 -29.344 1 77.5 328 VAL B C 1
ATOM 8521 O O . VAL B 1 328 ? 1.511 30.453 -29 1 77.5 328 VAL B O 1
ATOM 8524 N N . LEU B 1 329 ? -0.658 30.438 -28.969 1 85.75 329 LEU B N 1
ATOM 8525 C CA . LEU B 1 329 ? -0.688 31.531 -28 1 85.75 329 LEU B CA 1
ATOM 8526 C C . LEU B 1 329 ? -0.191 31.078 -26.641 1 85.75 329 LEU B C 1
ATOM 8528 O O . LEU B 1 329 ? 0.424 31.859 -25.906 1 85.75 329 LEU B O 1
ATOM 8532 N N . SER B 1 330 ? -0.504 29.906 -26.297 1 82.75 330 SER B N 1
ATOM 8533 C CA . SER B 1 330 ? -0.068 29.359 -25.016 1 82.75 330 SER B CA 1
ATOM 8534 C C . SER B 1 330 ? 1.452 29.266 -24.938 1 82.75 330 SER B C 1
ATOM 8536 O O . SER B 1 330 ? 2.031 29.297 -23.844 1 82.75 330 SER B O 1
ATOM 8538 N N . ALA B 1 331 ? 2.041 29.172 -26.094 1 79.62 331 ALA B N 1
ATOM 8539 C CA . ALA B 1 331 ? 3.498 29.062 -26.141 1 79.62 331 ALA B CA 1
ATOM 8540 C C . ALA B 1 331 ? 4.148 30.438 -26.219 1 79.62 331 ALA B C 1
ATOM 8542 O O . ALA B 1 331 ? 5.352 30.578 -26 1 79.62 331 ALA B O 1
ATOM 8543 N N . ASN B 1 332 ? 3.299 31.453 -26.453 1 86.31 332 ASN B N 1
ATOM 8544 C CA . ASN B 1 332 ? 3.811 32.812 -26.562 1 86.31 332 ASN B CA 1
ATOM 8545 C C . ASN B 1 332 ? 4.227 33.344 -25.188 1 86.31 332 ASN B C 1
ATOM 8547 O O . ASN B 1 332 ? 3.389 33.531 -24.312 1 86.31 332 ASN B O 1
ATOM 8551 N N . THR B 1 333 ? 5.457 33.656 -25 1 86.62 333 THR B N 1
ATOM 8552 C CA . THR B 1 333 ? 6.02 34.094 -23.719 1 86.62 333 THR B CA 1
ATOM 8553 C C . THR B 1 333 ? 5.469 35.438 -23.312 1 86.62 333 THR B C 1
ATOM 8555 O O . THR B 1 333 ? 5.23 35.688 -22.125 1 86.62 333 THR B O 1
ATOM 8558 N N . ASP B 1 334 ? 5.363 36.281 -24.25 1 87.75 334 ASP B N 1
ATOM 8559 C CA . ASP B 1 334 ? 4.848 37.625 -23.938 1 87.75 334 ASP B CA 1
ATOM 8560 C C . ASP B 1 334 ? 3.404 37.531 -23.453 1 87.75 334 ASP B C 1
ATOM 8562 O O . ASP B 1 334 ? 3.043 38.188 -22.469 1 87.75 334 ASP B O 1
ATOM 8566 N N . PHE B 1 335 ? 2.658 36.844 -24.109 1 91.81 335 PHE B N 1
ATOM 8567 C CA . PHE B 1 335 ? 1.271 36.656 -23.703 1 91.81 335 PHE B CA 1
ATOM 8568 C C . PHE B 1 335 ? 1.194 36.094 -22.297 1 91.81 335 PHE B C 1
ATOM 8570 O O . PHE B 1 335 ? 0.464 36.594 -21.453 1 91.81 335 PHE B O 1
ATOM 8577 N N . ASN B 1 336 ? 1.958 35.125 -22.031 1 88.94 336 ASN B N 1
ATOM 8578 C CA . ASN B 1 336 ? 1.932 34.469 -20.734 1 88.94 336 ASN B CA 1
ATOM 8579 C C . ASN B 1 336 ? 2.41 35.375 -19.609 1 88.94 336 ASN B C 1
ATOM 8581 O O . ASN B 1 336 ? 1.862 35.375 -18.5 1 88.94 336 ASN B O 1
ATOM 8585 N N . THR B 1 337 ? 3.418 36.062 -19.859 1 88.62 337 THR B N 1
ATOM 8586 C CA . THR B 1 337 ? 3.959 36.969 -18.844 1 88.62 337 THR B CA 1
ATOM 8587 C C . THR B 1 337 ? 2.951 38.062 -18.516 1 88.62 337 THR B C 1
ATOM 8589 O O . THR B 1 337 ? 2.723 38.344 -17.328 1 88.62 337 THR B O 1
ATOM 8592 N N . ARG B 1 338 ? 2.375 38.594 -19.5 1 88.94 338 ARG B N 1
ATOM 8593 C CA . ARG B 1 338 ? 1.409 39.656 -19.281 1 88.94 338 ARG B CA 1
ATOM 8594 C C . ARG B 1 338 ? 0.15 39.125 -18.609 1 88.94 338 ARG B C 1
ATOM 8596 O O . ARG B 1 338 ? -0.37 39.781 -17.672 1 88.94 338 ARG B O 1
ATOM 8603 N N . MET B 1 339 ? -0.29 38.031 -19.078 1 89.81 339 MET B N 1
ATOM 8604 C CA . MET B 1 339 ? -1.482 37.438 -18.484 1 89.81 339 MET B CA 1
ATOM 8605 C C . MET B 1 339 ? -1.23 37.062 -17.031 1 89.81 339 MET B C 1
ATOM 8607 O O . MET B 1 339 ? -2.096 37.25 -16.172 1 89.81 339 MET B O 1
ATOM 8611 N N . THR B 1 340 ? -0.14 36.469 -16.75 1 87.19 340 THR B N 1
ATOM 8612 C CA . THR B 1 340 ? 0.221 36.094 -15.383 1 87.19 340 THR B CA 1
ATOM 8613 C C . THR B 1 340 ? 0.283 37.312 -14.477 1 87.19 340 THR B C 1
ATOM 8615 O O . THR B 1 340 ? -0.149 37.281 -13.328 1 87.19 340 THR B O 1
ATOM 8618 N N . HIS B 1 341 ? 0.799 38.312 -15 1 84.25 341 HIS B N 1
ATOM 8619 C CA . HIS B 1 341 ? 0.904 39.531 -14.242 1 84.25 341 HIS B CA 1
ATOM 8620 C C . HIS B 1 341 ? -0.475 40.094 -13.906 1 84.25 341 HIS B C 1
ATOM 8622 O O . HIS B 1 341 ? -0.703 40.562 -12.789 1 84.25 341 HIS B O 1
ATOM 8628 N N . VAL B 1 342 ? -1.32 40.062 -14.805 1 85.81 342 VAL B N 1
ATOM 8629 C CA . VAL B 1 342 ? -2.639 40.656 -14.633 1 85.81 342 VAL B CA 1
ATOM 8630 C C . VAL B 1 342 ? -3.504 39.75 -13.75 1 85.81 342 VAL B C 1
ATOM 8632 O O . VAL B 1 342 ? -4.305 40.25 -12.953 1 85.81 342 VAL B O 1
ATOM 8635 N N . VAL B 1 343 ? -3.336 38.5 -13.836 1 85.31 343 VAL B N 1
ATOM 8636 C CA . VAL B 1 343 ? -4.242 37.562 -13.188 1 85.31 343 VAL B CA 1
ATOM 8637 C C . VAL B 1 343 ? -3.736 37.25 -11.789 1 85.31 343 VAL B C 1
ATOM 8639 O O . VAL B 1 343 ? -4.523 37.156 -10.844 1 85.31 343 VAL B O 1
ATOM 8642 N N . TRP B 1 344 ? -2.49 37.094 -11.555 1 81.81 344 TRP B N 1
ATOM 8643 C CA . TRP B 1 344 ? -1.974 36.531 -10.305 1 81.81 344 TRP B CA 1
ATOM 8644 C C . TRP B 1 344 ? -1.443 37.656 -9.406 1 81.81 344 TRP B C 1
ATOM 8646 O O . TRP B 1 344 ? -1.137 37.406 -8.234 1 81.81 344 TRP B O 1
ATOM 8656 N N . ASN B 1 345 ? -1.348 38.75 -9.945 1 75.44 345 ASN B N 1
ATOM 8657 C CA . ASN B 1 345 ? -0.823 39.875 -9.148 1 75.44 345 ASN B CA 1
ATOM 8658 C C . ASN B 1 345 ? -1.859 40.375 -8.148 1 75.44 345 ASN B C 1
ATOM 8660 O O . ASN B 1 345 ? -2.979 40.719 -8.539 1 75.44 345 ASN B O 1
ATOM 8664 N N . ASP B 1 346 ? -1.439 40.469 -6.898 1 71.56 346 ASP B N 1
ATOM 8665 C CA . ASP B 1 346 ? -2.348 40.844 -5.816 1 71.56 346 ASP B CA 1
ATOM 8666 C C . ASP B 1 346 ? -2.33 42.344 -5.578 1 71.56 346 ASP B C 1
ATOM 8668 O O . ASP B 1 346 ? -3.119 42.875 -4.785 1 71.56 346 ASP B O 1
ATOM 8672 N N . THR B 1 347 ? -1.572 43.062 -6.285 1 71.88 347 THR B N 1
ATOM 8673 C CA . THR B 1 347 ? -1.409 44.469 -5.98 1 71.88 347 THR B CA 1
ATOM 8674 C C . THR B 1 347 ? -1.977 45.344 -7.102 1 71.88 347 THR B C 1
ATOM 8676 O O . THR B 1 347 ? -2.057 46.562 -6.969 1 71.88 347 THR B O 1
ATOM 8679 N N . ILE B 1 348 ? -2.463 44.656 -8.094 1 77.56 348 ILE B N 1
ATOM 8680 C CA . ILE B 1 348 ? -2.961 45.438 -9.234 1 77.56 348 ILE B CA 1
ATOM 8681 C C . ILE B 1 348 ? -4.344 46 -8.914 1 77.56 348 ILE B C 1
ATOM 8683 O O . ILE B 1 348 ? -5.164 45.312 -8.281 1 77.56 348 ILE B O 1
ATOM 8687 N N . SER B 1 349 ? -4.484 47.281 -9.164 1 80.19 349 SER B N 1
ATOM 8688 C CA . SER B 1 349 ? -5.785 47.906 -8.961 1 80.19 349 SER B CA 1
ATOM 8689 C C . SER B 1 349 ? -6.777 47.469 -10.039 1 80.19 349 SER B C 1
ATOM 8691 O O . SER B 1 349 ? -6.379 47.031 -11.125 1 80.19 349 SER B O 1
ATOM 8693 N N . PRO B 1 350 ? -8.102 47.562 -9.742 1 87.44 350 PRO B N 1
ATOM 8694 C CA . PRO B 1 350 ? -9.109 47.188 -10.734 1 87.44 350 PRO B CA 1
ATOM 8695 C C . PRO B 1 350 ? -8.977 47.969 -12.031 1 87.44 350 PRO B C 1
ATOM 8697 O O . PRO B 1 350 ? -9.195 47.438 -13.117 1 87.44 350 PRO B O 1
ATOM 8700 N N . GLU B 1 351 ? -8.594 49.25 -11.891 1 88.38 351 GLU B N 1
ATOM 8701 C CA . GLU B 1 351 ? -8.453 50.094 -13.07 1 88.38 351 GLU B CA 1
ATOM 8702 C C . GLU B 1 351 ? -7.293 49.625 -13.945 1 88.38 351 GLU B C 1
ATOM 8704 O O . GLU B 1 351 ? -7.418 49.562 -15.172 1 88.38 351 GLU B O 1
ATOM 8709 N N . ASP B 1 352 ? -6.262 49.375 -13.25 1 87 352 ASP B N 1
ATOM 8710 C CA . ASP B 1 352 ? -5.098 48.875 -13.984 1 87 352 ASP B CA 1
ATOM 8711 C C . ASP B 1 352 ? -5.383 47.531 -14.641 1 87 352 ASP B C 1
ATOM 8713 O O . ASP B 1 352 ? -4.898 47.281 -15.742 1 87 352 ASP B O 1
ATOM 8717 N N . PHE B 1 353 ? -6.164 46.781 -13.922 1 91.5 353 PHE B N 1
ATOM 8718 C CA . PHE B 1 353 ? -6.527 45.469 -14.477 1 91.5 353 PHE B CA 1
ATOM 8719 C C . PHE B 1 353 ? -7.312 45.625 -15.773 1 91.5 353 PHE B C 1
ATOM 8721 O O . PHE B 1 353 ? -7.023 44.969 -16.766 1 91.5 353 PHE B O 1
ATOM 8728 N N . GLU B 1 354 ? -8.234 46.5 -15.758 1 93.5 354 GLU B N 1
ATOM 8729 C CA . GLU B 1 354 ? -9.086 46.719 -16.938 1 93.5 354 GLU B CA 1
ATOM 8730 C C . GLU B 1 354 ? -8.266 47.188 -18.125 1 93.5 354 GLU B C 1
ATOM 8732 O O . GLU B 1 354 ? -8.438 46.688 -19.234 1 93.5 354 GLU B O 1
ATOM 8737 N N . THR B 1 355 ? -7.371 48.031 -17.828 1 93.12 355 THR B N 1
ATOM 8738 C CA . THR B 1 355 ? -6.547 48.594 -18.891 1 93.12 355 THR B CA 1
ATOM 8739 C C . THR B 1 355 ? -5.633 47.531 -19.484 1 93.12 355 THR B C 1
ATOM 8741 O O . THR B 1 355 ? -5.547 47.406 -20.703 1 93.12 355 THR B O 1
ATOM 8744 N N . GLU B 1 356 ? -5.035 46.875 -18.594 1 93.06 356 GLU B N 1
ATOM 8745 C CA . GLU B 1 356 ? -4.078 45.875 -19.078 1 93.06 356 GLU B CA 1
ATOM 8746 C C . GLU B 1 356 ? -4.789 44.719 -19.75 1 93.06 356 GLU B C 1
ATOM 8748 O O . GLU B 1 356 ? -4.289 44.156 -20.734 1 93.06 356 GLU B O 1
ATOM 8753 N N . TRP B 1 357 ? -5.938 44.312 -19.172 1 94.44 357 TRP B N 1
ATOM 8754 C CA . TRP B 1 357 ? -6.707 43.219 -19.75 1 94.44 357 TRP B CA 1
ATOM 8755 C C . TRP B 1 357 ? -7.117 43.562 -21.188 1 94.44 357 TRP B C 1
ATOM 8757 O O . TRP B 1 357 ? -6.926 42.75 -22.094 1 94.44 357 TRP B O 1
ATOM 8767 N N . HIS B 1 358 ? -7.523 44.75 -21.438 1 94.25 358 HIS B N 1
ATOM 8768 C CA . HIS B 1 358 ? -7.961 45.156 -22.766 1 94.25 358 HIS B CA 1
ATOM 8769 C C . HIS B 1 358 ? -6.777 45.312 -23.719 1 94.25 358 HIS B C 1
ATOM 8771 O O . HIS B 1 358 ? -6.895 45.031 -24.906 1 94.25 358 HIS B O 1
ATOM 8777 N N . SER B 1 359 ? -5.738 45.75 -23.109 1 94.38 359 SER B N 1
ATOM 8778 C CA . SER B 1 359 ? -4.527 45.844 -23.906 1 94.38 359 SER B CA 1
ATOM 8779 C C . SER B 1 359 ? -4.066 44.5 -24.422 1 94.38 359 SER B C 1
ATOM 8781 O O . SER B 1 359 ? -3.68 44.344 -25.578 1 94.38 359 SER B O 1
ATOM 8783 N N . ILE B 1 360 ? -4.168 43.562 -23.578 1 94.56 360 ILE B N 1
ATOM 8784 C CA . ILE B 1 360 ? -3.76 42.188 -23.953 1 94.56 360 ILE B CA 1
ATOM 8785 C C . ILE B 1 360 ? -4.707 41.656 -25.016 1 94.56 360 ILE B C 1
ATOM 8787 O O . ILE B 1 360 ? -4.266 41.031 -25.984 1 94.56 360 ILE B O 1
ATOM 8791 N N . MET B 1 361 ? -5.973 41.906 -24.812 1 94.19 361 MET B N 1
ATOM 8792 C CA . MET B 1 361 ? -6.965 41.406 -25.766 1 94.19 361 MET B CA 1
ATOM 8793 C C . MET B 1 361 ? -6.754 42.031 -27.141 1 94.19 361 MET B C 1
ATOM 8795 O O . MET B 1 361 ? -6.867 41.344 -28.156 1 94.19 361 MET B O 1
ATOM 8799 N N . SER B 1 362 ? -6.387 43.219 -27.188 1 94 362 SER B N 1
ATOM 8800 C CA . SER B 1 362 ? -6.18 43.938 -28.453 1 94 362 SER B CA 1
ATOM 8801 C C . SER B 1 362 ? -4.871 43.531 -29.109 1 94 362 SER B C 1
ATOM 8803 O O . SER B 1 362 ? -4.824 43.312 -30.328 1 94 362 SER B O 1
ATOM 8805 N N . THR B 1 363 ? -3.91 43.438 -28.344 1 94.25 363 THR B N 1
ATOM 8806 C CA . THR B 1 363 ? -2.584 43.125 -28.859 1 94.25 363 THR B CA 1
ATOM 8807 C C . THR B 1 363 ? -2.572 41.75 -29.516 1 94.25 363 THR B C 1
ATOM 8809 O O . THR B 1 363 ? -1.933 41.531 -30.547 1 94.25 363 THR B O 1
ATOM 8812 N N . PHE B 1 364 ? -3.305 40.906 -28.938 1 93.44 364 PHE B N 1
ATOM 8813 C CA . PHE B 1 364 ? -3.225 39.531 -29.438 1 93.44 364 PHE B CA 1
ATOM 8814 C C . PHE B 1 364 ? -4.488 39.156 -30.219 1 93.44 364 PHE B C 1
ATOM 8816 O O . PHE B 1 364 ? -4.695 38 -30.547 1 93.44 364 PHE B O 1
ATOM 8823 N N . GLY B 1 365 ? -5.336 40.062 -30.422 1 90.19 365 GLY B N 1
ATOM 8824 C CA . GLY B 1 365 ? -6.52 39.875 -31.234 1 90.19 365 GLY B CA 1
ATOM 8825 C C . GLY B 1 365 ? -7.535 38.938 -30.594 1 90.19 365 GLY B C 1
ATOM 8826 O O . GLY B 1 365 ? -8.109 38.094 -31.281 1 90.19 365 GLY B O 1
ATOM 8827 N N . LEU B 1 366 ? -7.684 39 -29.344 1 92.62 366 LEU B N 1
ATOM 8828 C CA . LEU B 1 366 ? -8.547 38.094 -28.609 1 92.62 366 LEU B CA 1
ATOM 8829 C C . LEU B 1 366 ? -9.844 38.781 -28.188 1 92.62 366 LEU B C 1
ATOM 8831 O O . LEU B 1 366 ? -10.562 38.281 -27.328 1 92.62 366 LEU B O 1
ATOM 8835 N N . GLU B 1 367 ? -10.156 39.844 -28.781 1 90 367 GLU B N 1
ATOM 8836 C CA . GLU B 1 367 ? -11.32 40.656 -28.391 1 90 367 GLU B CA 1
ATOM 8837 C C . GLU B 1 367 ? -12.617 39.875 -28.609 1 90 367 GLU B C 1
ATOM 8839 O O . GLU B 1 367 ? -13.57 40 -27.828 1 90 367 GLU B O 1
ATOM 8844 N N . ASN B 1 368 ? -12.602 39.031 -29.547 1 87.88 368 ASN B N 1
ATOM 8845 C CA . ASN B 1 368 ? -13.828 38.312 -29.859 1 87.88 368 ASN B CA 1
ATOM 8846 C C . ASN B 1 368 ? -13.742 36.844 -29.406 1 87.88 368 ASN B C 1
ATOM 8848 O O . ASN B 1 368 ? -14.57 36.031 -29.812 1 87.88 368 ASN B O 1
ATOM 8852 N N . HIS B 1 369 ? -12.852 36.625 -28.625 1 91.19 369 HIS B N 1
ATOM 8853 C CA . HIS B 1 369 ? -12.742 35.25 -28.125 1 91.19 369 HIS B CA 1
ATOM 8854 C C . HIS B 1 369 ? -13.82 34.938 -27.094 1 91.19 369 HIS B C 1
ATOM 8856 O O . HIS B 1 369 ? -13.852 35.562 -26.031 1 91.19 369 HIS B O 1
ATOM 8862 N N . GLU B 1 370 ? -14.664 34.094 -27.312 1 90.06 370 GLU B N 1
ATOM 8863 C CA . GLU B 1 370 ? -15.883 33.875 -26.531 1 90.06 370 GLU B CA 1
ATOM 8864 C C . GLU B 1 370 ? -15.547 33.5 -25.094 1 90.06 370 GLU B C 1
ATOM 8866 O O . GLU B 1 370 ? -16.141 34.031 -24.156 1 90.06 370 GLU B O 1
ATOM 8871 N N . TRP B 1 371 ? -14.688 32.562 -24.859 1 92.25 371 TRP B N 1
ATOM 8872 C CA . TRP B 1 371 ? -14.367 32.094 -23.516 1 92.25 371 TRP B CA 1
ATOM 8873 C C . TRP B 1 371 ? -13.75 33.188 -22.672 1 92.25 371 TRP B C 1
ATOM 8875 O O . TRP B 1 371 ? -14.07 33.344 -21.5 1 92.25 371 TRP B O 1
ATOM 8885 N N . LEU B 1 372 ? -12.891 33.938 -23.328 1 92.88 372 LEU B N 1
ATOM 8886 C CA . LEU B 1 372 ? -12.242 35.031 -22.594 1 92.88 372 LEU B CA 1
ATOM 8887 C C . LEU B 1 372 ? -13.242 36.125 -22.25 1 92.88 372 LEU B C 1
ATOM 8889 O O . LEU B 1 372 ? -13.125 36.781 -21.203 1 92.88 372 LEU B O 1
ATOM 8893 N N . LYS B 1 373 ? -14.125 36.312 -23.078 1 92.81 373 LYS B N 1
ATOM 8894 C CA . LYS B 1 373 ? -15.195 37.25 -22.781 1 92.81 373 LYS B CA 1
ATOM 8895 C C . LYS B 1 373 ? -16.016 36.781 -21.578 1 92.81 373 LYS B C 1
ATOM 8897 O O . LYS B 1 373 ? -16.391 37.594 -20.734 1 92.81 373 LYS B O 1
ATOM 8902 N N . ASP B 1 374 ? -16.266 35.531 -21.594 1 91.62 374 ASP B N 1
ATOM 8903 C CA . ASP B 1 374 ? -17.016 34.969 -20.469 1 91.62 374 ASP B CA 1
ATOM 8904 C C . ASP B 1 374 ? -16.234 35.125 -19.156 1 91.62 374 ASP B C 1
ATOM 8906 O O . ASP B 1 374 ? -16.828 35.438 -18.125 1 91.62 374 ASP B O 1
ATOM 8910 N N . MET B 1 375 ? -14.984 34.875 -19.25 1 91.56 375 MET B N 1
ATOM 8911 C CA . MET B 1 375 ? -14.148 34.969 -18.062 1 91.56 375 MET B CA 1
ATOM 8912 C C . MET B 1 375 ? -14.039 36.406 -17.594 1 91.56 375 MET B C 1
ATOM 8914 O O . MET B 1 375 ? -13.938 36.656 -16.391 1 91.56 375 MET B O 1
ATOM 8918 N N . TYR B 1 376 ? -14 37.25 -18.547 1 92.75 376 TYR B N 1
ATOM 8919 C CA . TYR B 1 376 ? -14 38.656 -18.203 1 92.75 376 TYR B CA 1
ATOM 8920 C C . TYR B 1 376 ? -15.297 39.031 -17.5 1 92.75 376 TYR B C 1
ATOM 8922 O O . TYR B 1 376 ? -15.281 39.812 -16.547 1 92.75 376 TYR B O 1
ATOM 8930 N N . ASP B 1 377 ? -16.312 38.562 -17.953 1 91.25 377 ASP B N 1
ATOM 8931 C CA . ASP B 1 377 ? -17.609 38.875 -17.328 1 91.25 377 ASP B CA 1
ATOM 8932 C C . ASP B 1 377 ? -17.656 38.344 -15.898 1 91.25 377 ASP B C 1
ATOM 8934 O O . ASP B 1 377 ? -18.328 38.938 -15.047 1 91.25 377 ASP B O 1
ATOM 8938 N N . LEU B 1 378 ? -16.984 37.344 -15.633 1 90.5 378 LEU B N 1
ATOM 8939 C CA . LEU B 1 378 ? -16.938 36.719 -14.305 1 90.5 378 LEU B CA 1
ATOM 8940 C C . LEU B 1 378 ? -15.766 37.281 -13.492 1 90.5 378 LEU B C 1
ATOM 8942 O O . LEU B 1 378 ? -15.422 36.719 -12.445 1 90.5 378 LEU B O 1
ATOM 8946 N N . ARG B 1 379 ? -15.125 38.281 -13.898 1 90.19 379 ARG B N 1
ATOM 8947 C CA . ARG B 1 379 ? -13.875 38.75 -13.328 1 90.19 379 ARG B CA 1
ATOM 8948 C C . ARG B 1 379 ? -14.031 39.125 -11.859 1 90.19 379 ARG B C 1
ATOM 8950 O O . ARG B 1 379 ? -13.086 39 -11.078 1 90.19 379 ARG B O 1
ATOM 8957 N N . PHE B 1 380 ? -15.219 39.406 -11.398 1 87.25 380 PHE B N 1
ATOM 8958 C CA . PHE B 1 380 ? -15.469 39.812 -10.023 1 87.25 380 PHE B CA 1
ATOM 8959 C C . PHE B 1 380 ? -15.352 38.625 -9.078 1 87.25 380 PHE B C 1
ATOM 8961 O O . PHE B 1 380 ? -15.164 38.812 -7.871 1 87.25 380 PHE B O 1
ATOM 8968 N N . ASP B 1 381 ? -15.344 37.469 -9.68 1 86.06 381 ASP B N 1
ATOM 8969 C CA . ASP B 1 381 ? -15.383 36.281 -8.844 1 86.06 381 ASP B CA 1
ATOM 8970 C C . ASP B 1 381 ? -14.023 35.594 -8.805 1 86.06 381 ASP B C 1
ATOM 8972 O O . ASP B 1 381 ? -13.805 34.688 -7.996 1 86.06 381 ASP B O 1
ATOM 8976 N N . TRP B 1 382 ? -13.117 35.969 -9.633 1 86.25 382 TRP B N 1
ATOM 8977 C CA . TRP B 1 382 ? -11.898 35.188 -9.633 1 86.25 382 TRP B CA 1
ATOM 8978 C C . TRP B 1 382 ? -10.656 36.062 -9.734 1 86.25 382 TRP B C 1
ATOM 8980 O O . TRP B 1 382 ? -9.555 35.625 -9.391 1 86.25 382 TRP B O 1
ATOM 8990 N N . ILE B 1 383 ? -10.781 37.281 -10.141 1 86.38 383 ILE B N 1
ATOM 8991 C CA . ILE B 1 383 ? -9.625 38.188 -10.273 1 86.38 383 ILE B CA 1
ATOM 8992 C C . ILE B 1 383 ? -9.359 38.875 -8.938 1 86.38 383 ILE B C 1
ATOM 8994 O O . ILE B 1 383 ? -10.234 39.562 -8.406 1 86.38 383 ILE B O 1
ATOM 8998 N N . PRO B 1 384 ? -8.18 38.781 -8.469 1 82.06 384 PRO B N 1
ATOM 8999 C CA . PRO B 1 384 ? -7.848 39.312 -7.148 1 82.06 384 PRO B CA 1
ATOM 9000 C C . PRO B 1 384 ? -8.023 40.844 -7.066 1 82.06 384 PRO B C 1
ATOM 9002 O O . PRO B 1 384 ? -8.336 41.375 -5.996 1 82.06 384 PRO B O 1
ATOM 9005 N N . ALA B 1 385 ? -7.832 41.531 -8.164 1 81.38 385 ALA B N 1
ATOM 9006 C CA . ALA B 1 385 ? -7.93 43 -8.164 1 81.38 385 ALA B CA 1
ATOM 9007 C C . ALA B 1 385 ? -9.281 43.469 -7.629 1 81.38 385 ALA B C 1
ATOM 9009 O O . ALA B 1 385 ? -9.383 44.531 -7.027 1 81.38 385 ALA B O 1
ATOM 9010 N N . TYR B 1 386 ? -10.25 42.656 -7.734 1 83.12 386 TYR B N 1
ATOM 9011 C CA . TYR B 1 386 ? -11.602 43.062 -7.387 1 83.12 386 TYR B CA 1
ATOM 9012 C C . TYR B 1 386 ? -11.945 42.656 -5.961 1 83.12 386 TYR B C 1
ATOM 9014 O O . TYR B 1 386 ? -13.016 43 -5.449 1 83.12 386 TYR B O 1
ATOM 9022 N N . TYR B 1 387 ? -11.125 42 -5.293 1 77.94 387 TYR B N 1
ATOM 9023 C CA . TYR B 1 387 ? -11.383 41.688 -3.893 1 77.94 387 TYR B CA 1
ATOM 9024 C C . TYR B 1 387 ? -10.156 41.969 -3.035 1 77.94 387 TYR B C 1
ATOM 9026 O O . TYR B 1 387 ? -9.953 41.344 -1.994 1 77.94 387 TYR B O 1
ATOM 9034 N N . HIS B 1 388 ? -9.297 42.781 -3.43 1 69.94 388 HIS B N 1
ATOM 9035 C CA . HIS B 1 388 ? -8.062 43.188 -2.762 1 69.94 388 HIS B CA 1
ATOM 9036 C C . HIS B 1 388 ? -8.344 43.656 -1.343 1 69.94 388 HIS B C 1
ATOM 9038 O O . HIS B 1 388 ? -7.504 43.531 -0.453 1 69.94 388 HIS B O 1
ATOM 9044 N N . GLY B 1 389 ? -9.406 44.188 -1.044 1 66.19 389 GLY B N 1
ATOM 9045 C CA . GLY B 1 389 ? -9.68 44.75 0.267 1 66.19 389 GLY B CA 1
ATOM 9046 C C . GLY B 1 389 ? -10.531 43.844 1.143 1 66.19 389 GLY B C 1
ATOM 9047 O O . GLY B 1 389 ? -10.812 44.188 2.295 1 66.19 389 GLY B O 1
ATOM 9048 N N . GLU B 1 390 ? -10.805 42.812 0.645 1 68.81 390 GLU B N 1
ATOM 9049 C CA . GLU B 1 390 ? -11.688 41.938 1.422 1 68.81 390 GLU B CA 1
ATOM 9050 C C . GLU B 1 390 ? -10.891 40.875 2.164 1 68.81 390 GLU B C 1
ATOM 9052 O O . GLU B 1 390 ? -9.805 40.469 1.721 1 68.81 390 GLU B O 1
ATOM 9057 N N . ASP B 1 391 ? -11.258 40.781 3.438 1 60.75 391 ASP B N 1
ATOM 9058 C CA . ASP B 1 391 ? -10.609 39.781 4.305 1 60.75 391 ASP B CA 1
ATOM 9059 C C . ASP B 1 391 ? -10.641 38.406 3.688 1 60.75 391 ASP B C 1
ATOM 9061 O O . ASP B 1 391 ? -11.672 37.719 3.74 1 60.75 391 ASP B O 1
ATOM 9065 N N . LEU B 1 392 ? -9.961 38.25 2.568 1 57.38 392 LEU B N 1
ATOM 9066 C CA . LEU B 1 392 ? -10.055 37 1.814 1 57.38 392 LEU B CA 1
ATOM 9067 C C . LEU B 1 392 ? -9.203 35.906 2.455 1 57.38 392 LEU B C 1
ATOM 9069 O O . LEU B 1 392 ? -8.961 34.875 1.846 1 57.38 392 LEU B O 1
ATOM 9073 N N . ALA B 1 393 ? -9.008 36.219 3.641 1 55 393 ALA B N 1
ATOM 9074 C CA . ALA B 1 393 ? -8.078 35.312 4.305 1 55 393 ALA B CA 1
ATOM 9075 C C . ALA B 1 393 ? -6.98 34.844 3.344 1 55 393 ALA B C 1
ATOM 9077 O O . ALA B 1 393 ? -6.41 33.75 3.514 1 55 393 ALA B O 1
ATOM 9078 N N . GLY B 1 394 ? -7.047 35.75 2.1 1 55.41 394 GLY B N 1
ATOM 9079 C CA . GLY B 1 394 ? -6.008 35.656 1.087 1 55.41 394 GLY B CA 1
ATOM 9080 C C . GLY B 1 394 ? -5.453 34.25 0.934 1 55.41 394 GLY B C 1
ATOM 9081 O O . GLY B 1 394 ? -4.434 34.031 0.274 1 55.41 394 GLY B O 1
ATOM 9082 N N . LEU B 1 395 ? -6.293 33.281 1.579 1 58.25 395 LEU B N 1
ATOM 9083 C CA . LEU B 1 395 ? -5.602 32.031 1.872 1 58.25 395 LEU B CA 1
ATOM 9084 C C . LEU B 1 395 ? -5.895 31 0.804 1 58.25 395 LEU B C 1
ATOM 9086 O O . LEU B 1 395 ? -5.027 30.188 0.467 1 58.25 395 LEU B O 1
ATOM 9090 N N . MET B 1 396 ? -7.113 31.234 0.277 1 62 396 MET B N 1
ATOM 9091 C CA . MET B 1 396 ? -7.402 30.172 -0.688 1 62 396 MET B CA 1
ATOM 9092 C C . MET B 1 396 ? -7.832 30.766 -2.027 1 62 396 MET B C 1
ATOM 9094 O O . MET B 1 396 ? -8.891 31.391 -2.125 1 62 396 MET B O 1
ATOM 9098 N N . ARG B 1 397 ? -6.918 30.922 -2.984 1 66.69 397 ARG B N 1
ATOM 9099 C CA . ARG B 1 397 ? -7.262 31.359 -4.332 1 66.69 397 ARG B CA 1
ATOM 9100 C C . ARG B 1 397 ? -7.434 30.172 -5.27 1 66.69 397 ARG B C 1
ATOM 9102 O O . ARG B 1 397 ? -7.965 30.312 -6.371 1 66.69 397 ARG B O 1
ATOM 9109 N N . THR B 1 398 ? -6.98 29.234 -4.75 1 71.44 398 THR B N 1
ATOM 9110 C CA . THR B 1 398 ? -7.035 28 -5.547 1 71.44 398 THR B CA 1
ATOM 9111 C C . THR B 1 398 ? -7.637 26.859 -4.738 1 71.44 398 THR B C 1
ATOM 9113 O O . THR B 1 398 ? -7.758 26.953 -3.516 1 71.44 398 THR B O 1
ATOM 9116 N N . THR B 1 399 ? -8.195 26 -5.438 1 70.31 399 THR B N 1
ATOM 9117 C CA . THR B 1 399 ? -8.719 24.797 -4.793 1 70.31 399 THR B CA 1
ATOM 9118 C C . THR B 1 399 ? -7.602 23.797 -4.543 1 70.31 399 THR B C 1
ATOM 9120 O O . THR B 1 399 ? -7.863 22.609 -4.355 1 70.31 399 THR B O 1
ATOM 9123 N N . SER B 1 400 ? -6.402 24.328 -4.602 1 75.25 400 SER B N 1
ATOM 9124 C CA . SER B 1 400 ? -5.266 23.422 -4.395 1 75.25 400 SER B CA 1
ATOM 9125 C C . SER B 1 400 ? -5.34 22.75 -3.037 1 75.25 400 SER B C 1
ATOM 9127 O O . SER B 1 400 ? -4.98 21.578 -2.906 1 75.25 400 SER B O 1
ATOM 9129 N N . ARG B 1 401 ? -5.914 23.516 -2.121 1 83.69 401 ARG B N 1
ATOM 9130 C CA . ARG B 1 401 ? -6.059 22.938 -0.787 1 83.69 401 ARG B CA 1
ATOM 9131 C C . ARG B 1 401 ? -7.086 21.812 -0.785 1 83.69 401 ARG B C 1
ATOM 9133 O O . ARG B 1 401 ? -6.898 20.797 -0.108 1 83.69 401 ARG B O 1
ATOM 9140 N N . CYS B 1 402 ? -8.078 22.062 -1.525 1 86.38 402 CYS B N 1
ATOM 9141 C CA . CYS B 1 402 ? -9.094 21.031 -1.64 1 86.38 402 CYS B CA 1
ATOM 9142 C C . CYS B 1 402 ? -8.547 19.797 -2.354 1 86.38 402 CYS B C 1
ATOM 9144 O O . CYS B 1 402 ? -8.859 18.672 -1.98 1 86.38 402 CYS B O 1
ATOM 9146 N N . GLU B 1 403 ? -7.73 20.078 -3.305 1 84.5 403 GLU B N 1
ATOM 9147 C CA . GLU B 1 403 ? -7.105 18.969 -4.016 1 84.5 403 GLU B CA 1
ATOM 9148 C C . GLU B 1 403 ? -6.168 18.172 -3.105 1 84.5 403 GLU B C 1
ATOM 9150 O O . GLU B 1 403 ? -6.109 16.953 -3.178 1 84.5 403 GLU B O 1
ATOM 9155 N N . SER B 1 404 ? -5.484 18.922 -2.346 1 87.69 404 SER B N 1
ATOM 9156 C CA . SER B 1 404 ? -4.602 18.281 -1.379 1 87.69 404 SER B CA 1
ATOM 9157 C C . SER B 1 404 ? -5.395 17.438 -0.379 1 87.69 404 SER B C 1
ATOM 9159 O O . SER B 1 404 ? -4.965 16.344 0.009 1 87.69 404 SER B O 1
ATOM 9161 N N . GLU B 1 405 ? -6.441 18.016 0.004 1 91.31 405 GLU B N 1
ATOM 9162 C CA . GLU B 1 405 ? -7.297 17.281 0.938 1 91.31 405 GLU B CA 1
ATOM 9163 C C . GLU B 1 405 ? -7.883 16.031 0.292 1 91.31 405 GLU B C 1
ATOM 9165 O O . GLU B 1 405 ? -7.965 14.984 0.93 1 91.31 405 GLU B O 1
ATOM 9170 N N . ASN B 1 406 ? -8.336 16.203 -0.93 1 88.81 406 ASN B N 1
ATOM 9171 C CA . ASN B 1 406 ? -8.852 15.055 -1.656 1 88.81 406 ASN B CA 1
ATOM 9172 C C . ASN B 1 406 ? -7.789 13.969 -1.816 1 88.81 406 ASN B C 1
ATOM 9174 O O . ASN B 1 406 ? -8.094 12.773 -1.743 1 88.81 406 ASN B O 1
ATOM 9178 N N . TYR B 1 407 ? -6.633 14.438 -2.066 1 88.25 407 TYR B N 1
ATOM 9179 C CA . TYR B 1 407 ? -5.531 13.492 -2.145 1 88.25 407 TYR B CA 1
ATOM 9180 C C . TYR B 1 407 ? -5.312 12.789 -0.806 1 88.25 407 TYR B C 1
ATOM 9182 O O . TYR B 1 407 ? -5.09 11.578 -0.759 1 88.25 407 TYR B O 1
ATOM 9190 N N . PHE B 1 408 ? -5.34 13.555 0.197 1 91.31 408 PHE B N 1
ATOM 9191 C CA . PHE B 1 408 ? -5.191 13.039 1.551 1 91.31 408 PHE B CA 1
ATOM 9192 C C . PHE B 1 408 ? -6.219 11.945 1.827 1 91.31 408 PHE B C 1
ATOM 9194 O O . PHE B 1 408 ? -5.867 10.852 2.275 1 91.31 408 PHE B O 1
ATOM 9201 N N . PHE B 1 409 ? -7.457 12.164 1.526 1 92.12 409 PHE B N 1
ATOM 9202 C CA . PHE B 1 409 ? -8.508 11.188 1.755 1 92.12 409 PHE B CA 1
ATOM 9203 C C . PHE B 1 409 ? -8.398 10.031 0.766 1 92.12 409 PHE B C 1
ATOM 9205 O O . PHE B 1 409 ? -8.758 8.898 1.083 1 92.12 409 PHE B O 1
ATOM 9212 N N . GLY B 1 410 ? -7.926 10.336 -0.387 1 88 410 GLY B N 1
ATOM 9213 C CA . GLY B 1 410 ? -7.758 9.305 -1.397 1 88 410 GLY B CA 1
ATOM 9214 C C . GLY B 1 410 ? -6.77 8.227 -0.993 1 88 410 GLY B C 1
ATOM 9215 O O . GLY B 1 410 ? -6.828 7.105 -1.497 1 88 410 GLY B O 1
ATOM 9216 N N . GLN B 1 411 ? -5.914 8.531 -0.088 1 85.19 411 GLN B N 1
ATOM 9217 C CA . GLN B 1 411 ? -4.93 7.559 0.383 1 85.19 411 GLN B CA 1
ATOM 9218 C C . GLN B 1 411 ? -5.57 6.539 1.317 1 85.19 411 GLN B C 1
ATOM 9220 O O . GLN B 1 411 ? -5.043 5.438 1.497 1 85.19 411 GLN B O 1
ATOM 9225 N N . ILE B 1 412 ? -6.652 6.895 1.826 1 83.69 412 ILE B N 1
ATOM 9226 C CA . ILE B 1 412 ? -7.238 6.047 2.857 1 83.69 412 ILE B CA 1
ATOM 9227 C C . ILE B 1 412 ? -8.562 5.477 2.367 1 83.69 412 ILE B C 1
ATOM 9229 O O . ILE B 1 412 ? -9.055 4.477 2.9 1 83.69 412 ILE B O 1
ATOM 9233 N N . CYS B 1 413 ? -9.078 6.09 1.324 1 84.44 413 CYS B N 1
ATOM 9234 C CA . CYS B 1 413 ? -10.344 5.602 0.793 1 84.44 413 CYS B CA 1
ATOM 9235 C C . CYS B 1 413 ? -10.141 4.875 -0.531 1 84.44 413 CYS B C 1
ATOM 9237 O O . CYS B 1 413 ? -9.125 5.078 -1.202 1 84.44 413 CYS B O 1
ATOM 9239 N N . ASN B 1 414 ? -11.016 3.936 -0.788 1 85.56 414 ASN B N 1
ATOM 9240 C CA . ASN B 1 414 ? -10.984 3.168 -2.029 1 85.56 414 ASN B CA 1
ATOM 9241 C C . ASN B 1 414 ? -12.375 3.016 -2.633 1 85.56 414 ASN B C 1
ATOM 9243 O O . ASN B 1 414 ? -13.375 3.084 -1.92 1 85.56 414 ASN B O 1
ATOM 9247 N N . PRO B 1 415 ? -12.438 2.902 -3.953 1 87 415 PRO B N 1
ATOM 9248 C CA . PRO B 1 415 ? -13.734 2.82 -4.625 1 87 415 PRO B CA 1
ATOM 9249 C C . PRO B 1 415 ? -14.508 1.55 -4.266 1 87 415 PRO B C 1
ATOM 9251 O O . PRO B 1 415 ? -15.703 1.455 -4.531 1 87 415 PRO B O 1
ATOM 9254 N N . ARG B 1 416 ? -13.961 0.642 -3.625 1 86.25 416 ARG B N 1
ATOM 9255 C CA . ARG B 1 416 ? -14.625 -0.612 -3.273 1 86.25 416 ARG B CA 1
ATOM 9256 C C . ARG B 1 416 ? -15.195 -0.554 -1.862 1 86.25 416 ARG B C 1
ATOM 9258 O O . ARG B 1 416 ? -15.922 -1.459 -1.442 1 86.25 416 ARG B O 1
ATOM 9265 N N . CYS B 1 417 ? -15.016 0.457 -1.146 1 89.69 417 CYS B N 1
ATOM 9266 C CA . CYS B 1 417 ? -15.422 0.594 0.248 1 89.69 417 CYS B CA 1
ATOM 9267 C C . CYS B 1 417 ? -16.938 0.711 0.366 1 89.69 417 CYS B C 1
ATOM 9269 O O . CYS B 1 417 ? -17.578 1.413 -0.422 1 89.69 417 CYS B O 1
ATOM 9271 N N . THR B 1 418 ? -17.469 -0.049 1.271 1 92.56 418 THR B N 1
ATOM 9272 C CA . THR B 1 418 ? -18.844 0.19 1.676 1 92.56 418 THR B CA 1
ATOM 9273 C C . THR B 1 418 ? -18.969 1.536 2.385 1 92.56 418 THR B C 1
ATOM 9275 O O . THR B 1 418 ? -17.969 2.189 2.674 1 92.56 418 THR B O 1
ATOM 9278 N N . LEU B 1 419 ? -20.219 1.993 2.65 1 94.31 419 LEU B N 1
ATOM 9279 C CA . LEU B 1 419 ? -20.438 3.26 3.344 1 94.31 419 LEU B CA 1
ATOM 9280 C C . LEU B 1 419 ? -19.969 3.17 4.793 1 94.31 419 LEU B C 1
ATOM 9282 O O . LEU B 1 419 ? -19.406 4.129 5.328 1 94.31 419 LEU B O 1
ATOM 9286 N N . VAL B 1 420 ? -20.156 2.014 5.309 1 92.19 420 VAL B N 1
ATOM 9287 C CA . VAL B 1 420 ? -19.719 1.788 6.68 1 92.19 420 VAL B CA 1
ATOM 9288 C C . VAL B 1 420 ? -18.188 1.859 6.754 1 92.19 420 VAL B C 1
ATOM 9290 O O . VAL B 1 420 ? -17.641 2.51 7.641 1 92.19 420 VAL B O 1
ATOM 9293 N N . GLU B 1 421 ? -17.562 1.229 5.883 1 91 421 GLU B N 1
ATOM 9294 C CA . GLU B 1 421 ? -16.109 1.257 5.836 1 91 421 GLU B CA 1
ATOM 9295 C C . GLU B 1 421 ? -15.594 2.662 5.543 1 91 421 GLU B C 1
ATOM 9297 O O . GLU B 1 421 ? -14.578 3.086 6.094 1 91 421 GLU B O 1
ATOM 9302 N N . PHE B 1 422 ? -16.297 3.324 4.691 1 93.44 422 PHE B N 1
ATOM 9303 C CA . PHE B 1 422 ? -15.906 4.684 4.34 1 93.44 422 PHE B CA 1
ATOM 9304 C C . PHE B 1 422 ? -15.867 5.574 5.574 1 93.44 422 PHE B C 1
ATOM 9306 O O . PHE B 1 422 ? -14.914 6.324 5.777 1 93.44 422 PHE B O 1
ATOM 9313 N N . PHE B 1 423 ? -16.891 5.492 6.273 1 93 423 PHE B N 1
ATOM 9314 C CA . PHE B 1 423 ? -16.969 6.336 7.461 1 93 423 PHE B CA 1
ATOM 9315 C C . PHE B 1 423 ? -15.844 5.992 8.438 1 93 423 PHE B C 1
ATOM 9317 O O . PHE B 1 423 ? -15.266 6.879 9.07 1 93 423 PHE B O 1
ATOM 9324 N N . THR B 1 424 ? -15.562 4.727 8.578 1 90.38 424 THR B N 1
ATOM 9325 C CA . THR B 1 424 ? -14.461 4.305 9.43 1 90.38 424 THR B CA 1
ATOM 9326 C C . THR B 1 424 ? -13.141 4.867 8.914 1 90.38 424 THR B C 1
ATOM 9328 O O . THR B 1 424 ? -12.297 5.312 9.703 1 90.38 424 THR B O 1
ATOM 9331 N N . HIS B 1 425 ? -12.969 4.809 7.609 1 92.25 425 HIS B N 1
ATOM 9332 C CA . HIS B 1 425 ? -11.766 5.363 6.992 1 92.25 425 HIS B CA 1
ATOM 9333 C C . HIS B 1 425 ? -11.68 6.867 7.223 1 92.25 425 HIS B C 1
ATOM 9335 O O . HIS B 1 425 ? -10.594 7.398 7.488 1 92.25 425 HIS B O 1
ATOM 9341 N N . PHE B 1 426 ? -12.805 7.527 7.145 1 93.12 426 PHE B N 1
ATOM 9342 C CA . PHE B 1 426 ? -12.867 8.969 7.367 1 93.12 426 PHE B CA 1
ATOM 9343 C C . PHE B 1 426 ? -12.414 9.312 8.781 1 93.12 426 PHE B C 1
ATOM 9345 O O . PHE B 1 426 ? -11.609 10.227 8.977 1 93.12 426 PHE B O 1
ATOM 9352 N N . GLU B 1 427 ? -12.891 8.57 9.688 1 91.12 427 GLU B N 1
ATOM 9353 C CA . GLU B 1 427 ? -12.539 8.828 11.078 1 91.12 427 GLU B CA 1
ATOM 9354 C C . GLU B 1 427 ? -11.047 8.602 11.32 1 91.12 427 GLU B C 1
ATOM 9356 O O . GLU B 1 427 ? -10.414 9.344 12.078 1 91.12 427 GLU B O 1
ATOM 9361 N N . THR B 1 428 ? -10.586 7.586 10.734 1 90.81 428 THR B N 1
ATOM 9362 C CA . THR B 1 428 ? -9.156 7.324 10.852 1 90.81 428 THR B CA 1
ATOM 9363 C C . THR B 1 428 ? -8.352 8.477 10.266 1 90.81 428 THR B C 1
ATOM 9365 O O . THR B 1 428 ? -7.336 8.891 10.836 1 90.81 428 THR B O 1
ATOM 936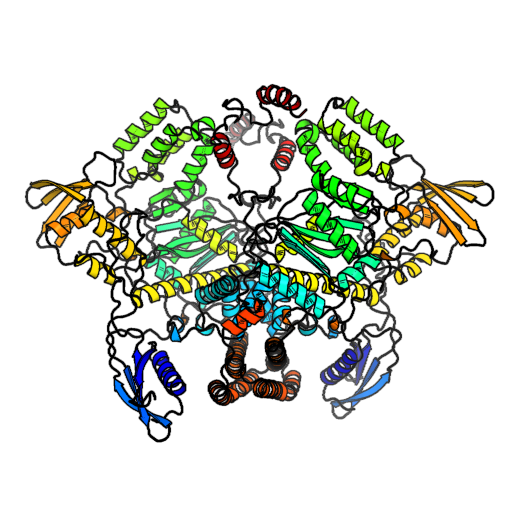8 N N . ALA B 1 429 ? -8.742 8.992 9.133 1 92.19 429 ALA B N 1
ATOM 9369 C CA . ALA B 1 429 ? -8.086 10.125 8.5 1 92.19 429 ALA B CA 1
ATOM 9370 C C . ALA B 1 429 ? -8.117 11.352 9.406 1 92.19 429 ALA B C 1
ATOM 9372 O O . ALA B 1 429 ? -7.133 12.086 9.508 1 92.19 429 ALA B O 1
ATOM 9373 N N . MET B 1 430 ? -9.25 11.523 10.039 1 92.81 430 MET B N 1
ATOM 9374 C CA . MET B 1 430 ? -9.398 12.656 10.945 1 92.81 430 MET B CA 1
ATOM 9375 C C . MET B 1 430 ? -8.445 12.539 12.133 1 92.81 430 MET B C 1
ATOM 9377 O O . MET B 1 430 ? -7.863 13.531 12.57 1 92.81 430 MET B O 1
ATOM 9381 N N . ASP B 1 431 ? -8.273 11.32 12.57 1 90.62 431 ASP B N 1
ATOM 9382 C CA . ASP B 1 431 ? -7.328 11.094 13.656 1 90.62 431 ASP B CA 1
ATOM 9383 C C . ASP B 1 431 ? -5.914 11.508 13.25 1 90.62 431 ASP B C 1
ATOM 9385 O O . ASP B 1 431 ? -5.184 12.102 14.047 1 90.62 431 ASP B O 1
ATOM 9389 N N . ILE B 1 432 ? -5.582 11.172 12.102 1 91.5 432 ILE B N 1
ATOM 9390 C CA . ILE B 1 432 ? -4.25 11.477 11.602 1 91.5 432 ILE B CA 1
ATOM 9391 C C . ILE B 1 432 ? -4.082 12.992 11.477 1 91.5 432 ILE B C 1
ATOM 9393 O O . ILE B 1 432 ? -3.061 13.547 11.898 1 91.5 432 ILE B O 1
ATOM 9397 N N . GLN B 1 433 ? -5.066 13.664 10.93 1 92.94 433 GLN B N 1
ATOM 9398 C CA . GLN B 1 433 ? -5.012 15.109 10.766 1 92.94 433 GLN B CA 1
ATOM 9399 C C . GLN B 1 433 ? -4.918 15.82 12.109 1 92.94 433 GLN B C 1
ATOM 9401 O O . GLN B 1 433 ? -4.141 16.766 12.266 1 92.94 433 GLN B O 1
ATOM 9406 N N . ARG B 1 434 ? -5.688 15.367 13.023 1 91.75 434 ARG B N 1
ATOM 9407 C CA . ARG B 1 434 ? -5.703 15.977 14.344 1 91.75 434 ARG B CA 1
ATOM 9408 C C . ARG B 1 434 ? -4.387 15.734 15.078 1 91.75 434 ARG B C 1
ATOM 9410 O O . ARG B 1 434 ? -3.908 16.609 15.812 1 91.75 434 ARG B O 1
ATOM 9417 N N . HIS B 1 435 ? -3.873 14.562 14.906 1 92.06 435 HIS B N 1
ATOM 9418 C CA . HIS B 1 435 ? -2.576 14.266 15.5 1 92.06 435 HIS B CA 1
ATOM 9419 C C . HIS B 1 435 ? -1.49 15.18 14.945 1 92.06 435 HIS B C 1
ATOM 9421 O O . HIS B 1 435 ? -0.606 15.617 15.688 1 92.06 435 HIS B O 1
ATOM 9427 N N . GLU B 1 436 ? -1.531 15.469 13.703 1 92 436 GLU B N 1
ATOM 9428 C CA . GLU B 1 436 ? -0.555 16.359 13.086 1 92 436 GLU B CA 1
ATOM 9429 C C . GLU B 1 436 ? -0.704 17.797 13.594 1 92 436 GLU B C 1
ATOM 9431 O O . GLU B 1 436 ? 0.29 18.5 13.789 1 92 436 GLU B O 1
ATOM 9436 N N . HIS B 1 437 ? -1.935 18.188 13.758 1 92.75 437 HIS B N 1
ATOM 9437 C CA . HIS B 1 437 ? -2.182 19.516 14.312 1 92.75 437 HIS B CA 1
ATOM 9438 C C . HIS B 1 437 ? -1.612 19.641 15.727 1 92.75 437 HIS B C 1
ATOM 9440 O O . HIS B 1 437 ? -0.972 20.641 16.062 1 92.75 437 HIS B O 1
ATOM 9446 N N . ARG B 1 438 ? -1.821 18.625 16.453 1 91.94 438 ARG B N 1
ATOM 9447 C CA . ARG B 1 438 ? -1.317 18.625 17.828 1 91.94 438 ARG B CA 1
ATOM 9448 C C . ARG B 1 438 ? 0.207 18.641 17.844 1 91.94 438 ARG B C 1
ATOM 9450 O O . ARG B 1 438 ? 0.814 19.266 18.719 1 91.94 438 ARG B O 1
ATOM 9457 N N . ARG B 1 439 ? 0.762 17.906 17.031 1 92.5 439 ARG B N 1
ATOM 9458 C CA . ARG B 1 439 ? 2.217 17.906 16.922 1 92.5 439 ARG B CA 1
ATOM 9459 C C . ARG B 1 439 ? 2.75 19.297 16.594 1 92.5 439 ARG B C 1
ATOM 9461 O O . ARG B 1 439 ? 3.75 19.719 17.172 1 92.5 439 ARG B O 1
ATOM 9468 N N . ASN B 1 440 ? 2.133 19.984 15.664 1 92.75 440 ASN B N 1
ATOM 9469 C CA . ASN B 1 440 ? 2.543 21.344 15.305 1 92.75 440 ASN B CA 1
ATOM 9470 C C . ASN B 1 440 ? 2.396 22.297 16.484 1 92.75 440 ASN B C 1
ATOM 9472 O O . ASN B 1 440 ? 3.227 23.188 16.656 1 92.75 440 ASN B O 1
ATOM 9476 N N . ASP B 1 441 ? 1.335 22.109 17.234 1 92.75 441 ASP B N 1
ATOM 9477 C CA . ASP B 1 441 ? 1.155 22.906 18.438 1 92.75 441 ASP B CA 1
ATOM 9478 C C . ASP B 1 441 ? 2.283 22.656 19.438 1 92.75 441 ASP B C 1
ATOM 9480 O O . ASP B 1 441 ? 2.814 23.609 20.031 1 92.75 441 ASP B O 1
ATOM 9484 N N . HIS B 1 442 ? 2.533 21.422 19.562 1 91.5 442 HIS B N 1
ATOM 9485 C CA . HIS B 1 442 ? 3.615 21.047 20.469 1 91.5 442 HIS B CA 1
ATOM 9486 C C . HIS B 1 442 ? 4.941 21.656 20.016 1 91.5 442 HIS B C 1
ATOM 9488 O O . HIS B 1 442 ? 5.672 22.219 20.828 1 91.5 442 HIS B O 1
ATOM 9494 N N . ASP B 1 443 ? 5.25 21.578 18.797 1 91.06 443 ASP B N 1
ATOM 9495 C CA . ASP B 1 443 ? 6.5 22.109 18.266 1 91.06 443 ASP B CA 1
ATOM 9496 C C . ASP B 1 443 ? 6.582 23.625 18.453 1 91.06 443 ASP B C 1
ATOM 9498 O O . ASP B 1 443 ? 7.656 24.172 18.734 1 91.06 443 ASP B O 1
ATOM 9502 N N . THR B 1 444 ? 5.461 24.266 18.266 1 91.44 444 THR B N 1
ATOM 9503 C CA . THR B 1 444 ? 5.41 25.719 18.438 1 91.44 444 THR B CA 1
ATOM 9504 C C . THR B 1 444 ? 5.703 26.109 19.875 1 91.44 444 THR B C 1
ATOM 9506 O O . THR B 1 444 ? 6.383 27.109 20.125 1 91.44 444 THR B O 1
ATOM 9509 N N . ARG B 1 445 ? 5.262 25.312 20.844 1 88.62 445 ARG B N 1
ATOM 9510 C CA . ARG B 1 445 ? 5.465 25.609 22.266 1 88.62 445 ARG B CA 1
ATOM 9511 C C . ARG B 1 445 ? 6.859 25.172 22.703 1 88.62 445 ARG B C 1
ATOM 9513 O O . ARG B 1 445 ? 7.488 25.859 23.531 1 88.62 445 ARG B O 1
ATOM 9520 N N . TYR B 1 446 ? 7.238 24.109 22.078 1 89.69 446 TYR B N 1
ATOM 9521 C CA . TYR B 1 446 ? 8.414 23.422 22.609 1 89.69 446 TYR B CA 1
ATOM 9522 C C . TYR B 1 446 ? 9.695 24.031 22.031 1 89.69 446 TYR B C 1
ATOM 9524 O O . TYR B 1 446 ? 10.742 24.016 22.688 1 89.69 446 TYR B O 1
ATOM 9532 N N . ILE B 1 447 ? 9.625 24.516 20.844 1 88.12 447 ILE B N 1
ATOM 9533 C CA . ILE B 1 447 ? 10.797 25.062 20.156 1 88.12 447 ILE B CA 1
ATOM 9534 C C . ILE B 1 447 ? 10.695 26.594 20.109 1 88.12 447 ILE B C 1
ATOM 9536 O O . ILE B 1 447 ? 9.719 27.141 19.594 1 88.12 447 ILE B O 1
ATOM 9540 N N . GLU B 1 448 ? 11.672 27.188 20.609 1 84.12 448 GLU B N 1
ATOM 9541 C CA . GLU B 1 448 ? 11.688 28.641 20.547 1 84.12 448 GLU B CA 1
ATOM 9542 C C . GLU B 1 448 ? 12.25 29.141 19.219 1 84.12 448 GLU B C 1
ATOM 9544 O O . GLU B 1 448 ? 13.328 28.719 18.797 1 84.12 448 GLU B O 1
ATOM 9549 N N . SER B 1 449 ? 11.484 29.938 18.594 1 85.31 449 SER B N 1
ATOM 9550 C CA . SER B 1 449 ? 11.938 30.516 17.328 1 85.31 449 SER B CA 1
ATOM 9551 C C . SER B 1 449 ? 12.914 31.672 17.562 1 85.31 449 SER B C 1
ATOM 9553 O O . SER B 1 449 ? 12.703 32.5 18.469 1 85.31 449 SER B O 1
ATOM 9555 N N . LYS B 1 450 ? 13.945 31.688 16.812 1 82.62 450 LYS B N 1
ATOM 9556 C CA . LYS B 1 450 ? 14.969 32.719 16.984 1 82.62 450 LYS B CA 1
ATOM 9557 C C . LYS B 1 450 ? 14.695 33.906 16.078 1 82.62 450 LYS B C 1
ATOM 9559 O O . LYS B 1 450 ? 14.461 33.75 14.883 1 82.62 450 LYS B O 1
ATOM 9564 N N . PRO B 1 451 ? 14.773 35.062 16.703 1 86.81 451 PRO B N 1
ATOM 9565 C CA . PRO B 1 451 ? 14.633 36.281 15.875 1 86.81 451 PRO B CA 1
ATOM 9566 C C . PRO B 1 451 ? 15.867 36.531 15.016 1 86.81 451 PRO B C 1
ATOM 9568 O O . PRO B 1 451 ? 16.984 36.188 15.406 1 86.81 451 PRO B O 1
ATOM 9571 N N . TRP B 1 452 ? 15.648 37.094 13.93 1 85.69 452 TRP B N 1
ATOM 9572 C CA . TRP B 1 452 ? 16.719 37.438 13.008 1 85.69 452 TRP B CA 1
ATOM 9573 C C . TRP B 1 452 ? 17.281 38.844 13.312 1 85.69 452 TRP B C 1
ATOM 9575 O O . TRP B 1 452 ? 18.422 39.156 12.961 1 85.69 452 TRP B O 1
ATOM 9585 N N . SER B 1 453 ? 16.438 39.625 13.977 1 87.56 453 SER B N 1
ATOM 9586 C CA . SER B 1 453 ? 16.797 41 14.25 1 87.56 453 SER B CA 1
ATOM 9587 C C . SER B 1 453 ? 16.547 41.375 15.711 1 87.56 453 SER B C 1
ATOM 9589 O O . SER B 1 453 ? 15.961 40.594 16.453 1 87.56 453 SER B O 1
ATOM 9591 N N . ASP B 1 454 ? 17.016 42.531 16.078 1 87.12 454 ASP B N 1
ATOM 9592 C CA . ASP B 1 454 ? 16.797 43 17.453 1 87.12 454 ASP B CA 1
ATOM 9593 C C . ASP B 1 454 ? 15.516 43.812 17.547 1 87.12 454 ASP B C 1
ATOM 9595 O O . ASP B 1 454 ? 15.289 44.5 18.547 1 87.12 454 ASP B O 1
ATOM 9599 N N . PHE B 1 455 ? 14.805 43.75 16.469 1 91.19 455 PHE B N 1
ATOM 9600 C CA . PHE B 1 455 ? 13.516 44.438 16.469 1 91.19 455 PHE B CA 1
ATOM 9601 C C . PHE B 1 455 ? 12.57 43.812 17.484 1 91.19 455 PHE B C 1
ATOM 9603 O O . PHE B 1 455 ? 12.258 42.625 17.406 1 91.19 455 PHE B O 1
ATOM 9610 N N . VAL B 1 456 ? 12.086 44.531 18.469 1 93.88 456 VAL B N 1
ATOM 9611 C CA . VAL B 1 456 ? 11.32 44.062 19.625 1 93.88 456 VAL B CA 1
ATOM 9612 C C . VAL B 1 456 ? 10.031 43.406 19.156 1 93.88 456 VAL B C 1
ATOM 9614 O O . VAL B 1 456 ? 9.57 42.438 19.734 1 93.88 456 VAL B O 1
ATOM 9617 N N . LEU B 1 457 ? 9.5 43.969 18.109 1 95.06 457 LEU B N 1
ATOM 9618 C CA . LEU B 1 457 ? 8.242 43.406 17.625 1 95.06 457 LEU B CA 1
ATOM 9619 C C . LEU B 1 457 ? 8.43 42 17.078 1 95.06 457 LEU B C 1
ATOM 9621 O O . LEU B 1 457 ? 7.484 41.219 17.078 1 95.06 457 LEU B O 1
ATOM 9625 N N . GLU B 1 458 ? 9.562 41.688 16.609 1 94.94 458 GLU B N 1
ATOM 9626 C CA . GLU B 1 458 ? 9.836 40.344 16.109 1 94.94 458 GLU B CA 1
ATOM 9627 C C . GLU B 1 458 ? 9.773 39.312 17.234 1 94.94 458 GLU B C 1
ATOM 9629 O O . GLU B 1 458 ? 9.195 38.25 17.078 1 94.94 458 GLU B O 1
ATOM 9634 N N . LYS B 1 459 ? 10.344 39.625 18.312 1 92.56 459 LYS B N 1
ATOM 9635 C CA . LYS B 1 459 ? 10.312 38.75 19.469 1 92.56 459 LYS B CA 1
ATOM 9636 C C . LYS B 1 459 ? 8.883 38.562 19.969 1 92.56 459 LYS B C 1
ATOM 9638 O O . LYS B 1 459 ? 8.484 37.438 20.297 1 92.56 459 LYS B O 1
ATOM 9643 N N . GLN B 1 460 ? 8.203 39.688 20.047 1 95.12 460 GLN B N 1
ATOM 9644 C CA . GLN B 1 460 ? 6.816 39.594 20.469 1 95.12 460 GLN B CA 1
ATOM 9645 C C . GLN B 1 460 ? 5.996 38.719 19.516 1 95.12 460 GLN B C 1
ATOM 9647 O O . GLN B 1 460 ? 5.137 37.938 19.938 1 95.12 460 GLN B O 1
ATOM 9652 N N . ALA B 1 461 ? 6.281 38.875 18.25 1 95.38 461 ALA B N 1
ATOM 9653 C CA . ALA B 1 461 ? 5.574 38.094 17.25 1 95.38 461 ALA B CA 1
ATOM 9654 C C . ALA B 1 461 ? 5.816 36.594 17.453 1 95.38 461 ALA B C 1
ATOM 9656 O O . ALA B 1 461 ? 4.926 35.781 17.203 1 95.38 461 ALA B O 1
ATOM 9657 N N . SER B 1 462 ? 6.984 36.219 17.859 1 92.31 462 SER B N 1
ATOM 9658 C CA . SER B 1 462 ? 7.316 34.812 18.078 1 92.31 462 SER B CA 1
ATOM 9659 C C . SER B 1 462 ? 6.48 34.219 19.203 1 92.31 462 SER B C 1
ATOM 9661 O O . SER B 1 462 ? 6.254 33 19.25 1 92.31 462 SER B O 1
ATOM 9663 N N . GLU B 1 463 ? 5.965 35.031 20.094 1 92 463 GLU B N 1
ATOM 9664 C CA . GLU B 1 463 ? 5.18 34.562 21.234 1 92 463 GLU B CA 1
ATOM 9665 C C . GLU B 1 463 ? 3.688 34.562 20.922 1 92 463 GLU B C 1
ATOM 9667 O O . GLU B 1 463 ? 2.896 33.906 21.594 1 92 463 GLU B O 1
ATOM 9672 N N . ILE B 1 464 ? 3.352 35.312 19.906 1 94.94 464 ILE B N 1
ATOM 9673 C CA . ILE B 1 464 ? 1.94 35.469 19.578 1 94.94 464 ILE B CA 1
ATOM 9674 C C . ILE B 1 464 ? 1.527 34.469 18.516 1 94.94 464 ILE B C 1
ATOM 9676 O O . ILE B 1 464 ? 0.475 33.812 18.625 1 94.94 464 ILE B O 1
ATOM 9680 N N . TYR B 1 465 ? 2.371 34.281 17.516 1 94.75 465 TYR B N 1
ATOM 9681 C CA . TYR B 1 465 ? 1.995 33.531 16.328 1 94.75 465 TYR B CA 1
ATOM 9682 C C . TYR B 1 465 ? 2.561 32.125 16.375 1 94.75 465 TYR B C 1
ATOM 9684 O O . TYR B 1 465 ? 3.424 31.812 17.203 1 94.75 465 TYR B O 1
ATOM 9692 N N . THR B 1 466 ? 2.025 31.266 15.586 1 93.88 466 THR B N 1
ATOM 9693 C CA . THR B 1 466 ? 2.584 29.922 15.406 1 93.88 466 THR B CA 1
ATOM 9694 C C . THR B 1 466 ? 3.934 29.984 14.703 1 93.88 466 THR B C 1
ATOM 9696 O O . THR B 1 466 ? 4.258 31 14.062 1 93.88 466 THR B O 1
ATOM 9699 N N . LYS B 1 467 ? 4.684 28.938 14.828 1 92.56 467 LYS B N 1
ATOM 9700 C CA . LYS B 1 467 ? 6.023 28.891 14.25 1 92.56 467 LYS B CA 1
ATOM 9701 C C . LYS B 1 467 ? 5.98 29.141 12.75 1 92.56 467 LYS B C 1
ATOM 9703 O O . LYS B 1 467 ? 6.824 29.859 12.211 1 92.56 467 LYS B O 1
ATOM 9708 N N . THR B 1 468 ? 5 28.625 12.094 1 91.25 468 THR B N 1
ATOM 9709 C CA . THR B 1 468 ? 4.879 28.75 10.648 1 91.25 468 THR B CA 1
ATOM 9710 C C . THR B 1 468 ? 4.555 30.172 10.242 1 91.25 468 THR B C 1
ATOM 9712 O O . THR B 1 468 ? 5.156 30.719 9.312 1 91.25 468 THR B O 1
ATOM 9715 N N . ILE B 1 469 ? 3.625 30.75 10.906 1 92.88 469 ILE B N 1
ATOM 9716 C CA . ILE B 1 469 ? 3.205 32.125 10.586 1 92.88 469 ILE B CA 1
ATOM 9717 C C . ILE B 1 469 ? 4.289 33.094 11.008 1 92.88 469 ILE B C 1
ATOM 9719 O O . ILE B 1 469 ? 4.516 34.125 10.336 1 92.88 469 ILE B O 1
ATOM 9723 N N . PHE B 1 470 ? 4.922 32.812 12.094 1 94.75 470 PHE B N 1
ATOM 9724 C CA . PHE B 1 470 ? 6.016 33.656 12.555 1 94.75 470 PHE B CA 1
ATOM 9725 C C . PHE B 1 470 ? 7.105 33.75 11.492 1 94.75 470 PHE B C 1
ATOM 9727 O O . PHE B 1 470 ? 7.68 34.812 11.289 1 94.75 470 PHE B O 1
ATOM 9734 N N . LYS B 1 471 ? 7.395 32.656 10.859 1 92.5 471 LYS B N 1
ATOM 9735 C CA . LYS B 1 471 ? 8.398 32.688 9.797 1 92.5 471 LYS B CA 1
ATOM 9736 C C . LYS B 1 471 ? 8.023 33.688 8.711 1 92.5 471 LYS B C 1
ATOM 9738 O O . LYS B 1 471 ? 8.875 34.406 8.203 1 92.5 471 LYS B O 1
ATOM 9743 N N . ASP B 1 472 ? 6.812 33.781 8.383 1 91.56 472 ASP B N 1
ATOM 9744 C CA . ASP B 1 472 ? 6.34 34.719 7.383 1 91.56 472 ASP B CA 1
ATOM 9745 C C . ASP B 1 472 ? 6.5 36.156 7.879 1 91.56 472 ASP B C 1
ATOM 9747 O O . ASP B 1 472 ? 6.883 37.031 7.113 1 91.56 472 ASP B O 1
ATOM 9751 N N . ILE B 1 473 ? 6.188 36.375 9.055 1 94.62 473 ILE B N 1
ATOM 9752 C CA . ILE B 1 473 ? 6.312 37.688 9.656 1 94.62 473 ILE B CA 1
ATOM 9753 C C . ILE B 1 473 ? 7.781 38.094 9.719 1 94.62 473 ILE B C 1
ATOM 9755 O O . ILE B 1 473 ? 8.125 39.25 9.477 1 94.62 473 ILE B O 1
ATOM 9759 N N . GLN B 1 474 ? 8.562 37.094 10.039 1 93.69 474 GLN B N 1
ATOM 9760 C CA . GLN B 1 474 ? 10 37.344 10.094 1 93.69 474 GLN B CA 1
ATOM 9761 C C . GLN B 1 474 ? 10.539 37.781 8.742 1 93.69 474 GLN B C 1
ATOM 9763 O O . GLN B 1 474 ? 11.383 38.688 8.672 1 93.69 474 GLN B O 1
ATOM 9768 N N . ILE B 1 475 ? 10.039 37.219 7.762 1 92.31 475 ILE B N 1
ATOM 9769 C CA . ILE B 1 475 ? 10.445 37.562 6.406 1 92.31 475 ILE B CA 1
ATOM 9770 C C . ILE B 1 475 ? 10.008 39 6.098 1 92.31 475 ILE B C 1
ATOM 9772 O O . ILE B 1 475 ? 10.773 39.781 5.512 1 92.31 475 ILE B O 1
ATOM 9776 N N . GLU B 1 476 ? 8.812 39.375 6.504 1 94.19 476 GLU B N 1
ATOM 9777 C CA . GLU B 1 476 ? 8.305 40.75 6.293 1 94.19 476 GLU B CA 1
ATOM 9778 C C . GLU B 1 476 ? 9.125 41.75 7.074 1 94.19 476 GLU B C 1
ATOM 9780 O O . GLU B 1 476 ? 9.422 42.844 6.57 1 94.19 476 GLU B O 1
ATOM 9785 N N . ILE B 1 477 ? 9.469 41.438 8.211 1 95.19 477 ILE B N 1
ATOM 9786 C CA . ILE B 1 477 ? 10.25 42.344 9.047 1 95.19 477 ILE B CA 1
ATOM 9787 C C . ILE B 1 477 ? 11.648 42.5 8.453 1 95.19 477 ILE B C 1
ATOM 9789 O O . ILE B 1 477 ? 12.164 43.625 8.375 1 95.19 477 ILE B O 1
ATOM 9793 N N . ASP B 1 478 ? 12.219 41.375 8.094 1 93.19 478 ASP B N 1
ATOM 9794 C CA . ASP B 1 478 ? 13.539 41.438 7.473 1 93.19 478 ASP B CA 1
ATOM 9795 C C . ASP B 1 478 ? 13.523 42.312 6.215 1 93.19 478 ASP B C 1
ATOM 9797 O O . ASP B 1 478 ? 14.438 43.094 5.988 1 93.19 478 ASP B O 1
ATOM 9801 N N . ALA B 1 479 ? 12.484 42.188 5.449 1 92.69 479 ALA B N 1
ATOM 9802 C CA . ALA B 1 479 ? 12.344 42.969 4.234 1 92.69 479 ALA B CA 1
ATOM 9803 C C . ALA B 1 479 ? 12.117 44.438 4.574 1 92.69 479 ALA B C 1
ATOM 9805 O O . ALA B 1 479 ? 12.578 45.344 3.848 1 92.69 479 ALA B O 1
ATOM 9806 N N . ALA B 1 480 ? 11.414 44.75 5.609 1 94.31 480 ALA B N 1
ATOM 9807 C CA . ALA B 1 480 ? 11.188 46.094 6.051 1 94.31 480 ALA B CA 1
ATOM 9808 C C . ALA B 1 480 ? 12.5 46.781 6.41 1 94.31 480 ALA B C 1
ATOM 9810 O O . ALA B 1 480 ? 12.672 48 6.152 1 94.31 480 ALA B O 1
ATOM 9811 N N . ILE B 1 481 ? 13.375 46 6.934 1 91.81 481 ILE B N 1
ATOM 9812 C CA . ILE B 1 481 ? 14.648 46.562 7.406 1 91.81 481 ILE B CA 1
ATOM 9813 C C . ILE B 1 481 ? 15.609 46.688 6.234 1 91.81 481 ILE B C 1
ATOM 9815 O O . ILE B 1 481 ? 16.328 47.688 6.121 1 91.81 481 ILE B O 1
ATOM 9819 N N . THR B 1 482 ? 15.562 45.719 5.281 1 89.25 482 THR B N 1
ATOM 9820 C CA . THR B 1 482 ? 16.641 45.656 4.301 1 89.25 482 THR B CA 1
ATOM 9821 C C . THR B 1 482 ? 16.188 46.188 2.953 1 89.25 482 THR B C 1
ATOM 9823 O O . THR B 1 482 ? 17 46.688 2.172 1 89.25 482 THR B O 1
ATOM 9826 N N . LYS B 1 483 ? 14.891 46.188 2.721 1 89.44 483 LYS B N 1
ATOM 9827 C CA . LYS B 1 483 ? 14.492 46.406 1.333 1 89.44 483 LYS B CA 1
ATOM 9828 C C . LYS B 1 483 ? 13.531 47.594 1.218 1 89.44 483 LYS B C 1
ATOM 9830 O O . LYS B 1 483 ? 13.086 47.938 0.119 1 89.44 483 LYS B O 1
ATOM 9835 N N . CYS B 1 484 ? 13.164 48.125 2.299 1 89.81 484 CYS B N 1
ATOM 9836 C CA . CYS B 1 484 ? 12.203 49.219 2.242 1 89.81 484 CYS B CA 1
ATOM 9837 C C . CYS B 1 484 ? 12.852 50.531 2.66 1 89.81 484 CYS B C 1
ATOM 9839 O O . CYS B 1 484 ? 13.688 50.562 3.564 1 89.81 484 CYS B O 1
ATOM 9841 N N . MET B 1 485 ? 12.453 51.656 1.819 1 88.06 485 MET B N 1
ATOM 9842 C CA . MET B 1 485 ? 12.898 53 2.146 1 88.06 485 MET B CA 1
ATOM 9843 C C . MET B 1 485 ? 11.789 54 1.894 1 88.06 485 MET B C 1
ATOM 9845 O O . MET B 1 485 ? 11.031 53.875 0.926 1 88.06 485 MET B O 1
ATOM 9849 N N . SER B 1 486 ? 11.703 54.938 2.805 1 88.69 486 SER B N 1
ATOM 9850 C CA . SER B 1 486 ? 10.68 55.969 2.637 1 88.69 486 SER B CA 1
ATOM 9851 C C . SER B 1 486 ? 11.172 57.062 1.721 1 88.69 486 SER B C 1
ATOM 9853 O O . SER B 1 486 ? 12.289 57.562 1.886 1 88.69 486 SER B O 1
ATOM 9855 N N . LYS B 1 487 ? 10.328 57.406 0.775 1 83.19 487 LYS B N 1
ATOM 9856 C CA . LYS B 1 487 ? 10.641 58.531 -0.125 1 83.19 487 LYS B CA 1
ATOM 9857 C C . LYS B 1 487 ? 10.094 59.844 0.415 1 83.19 487 LYS B C 1
ATOM 9859 O O . LYS 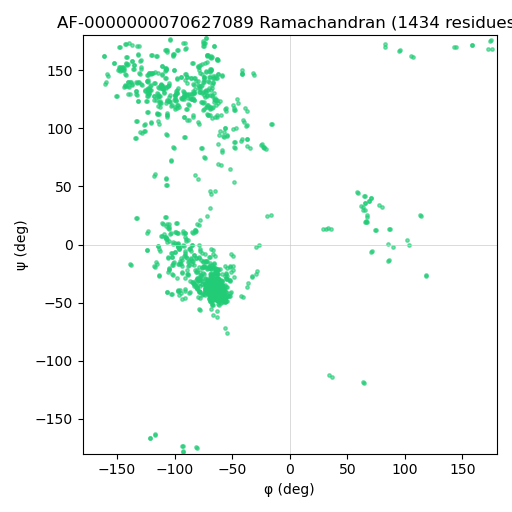B 1 487 ? 10.758 60.875 0.33 1 83.19 487 LYS B O 1
ATOM 9864 N N . SER B 1 488 ? 8.891 59.781 0.836 1 86.94 488 SER B N 1
ATOM 9865 C CA . SER B 1 488 ? 8.273 61.031 1.305 1 86.94 488 SER B CA 1
ATOM 9866 C C . SER B 1 488 ? 7.367 60.75 2.506 1 86.94 488 SER B C 1
ATOM 9868 O O . SER B 1 488 ? 6.895 59.656 2.707 1 86.94 488 SER B O 1
ATOM 9870 N N . LEU B 1 489 ? 7.34 61.75 3.393 1 90 489 LEU B N 1
ATOM 9871 C CA . LEU B 1 489 ? 6.438 61.75 4.539 1 90 489 LEU B CA 1
ATOM 9872 C C . LEU B 1 489 ? 5.578 63.031 4.535 1 90 489 LEU B C 1
ATOM 9874 O O . LEU B 1 489 ? 6.102 64.125 4.516 1 90 489 LEU B O 1
ATOM 9878 N N . ASP B 1 490 ? 4.336 62.781 4.344 1 91 490 ASP B N 1
ATOM 9879 C CA . ASP B 1 490 ? 3.391 63.906 4.402 1 91 490 ASP B CA 1
ATOM 9880 C C . ASP B 1 490 ? 2.506 63.812 5.645 1 91 490 ASP B C 1
ATOM 9882 O O . ASP B 1 490 ? 2.041 62.719 5.996 1 91 490 ASP B O 1
ATOM 9886 N N . ILE B 1 491 ? 2.326 64.938 6.344 1 90.12 491 ILE B N 1
ATOM 9887 C CA . ILE B 1 491 ? 1.511 64.938 7.555 1 90.12 491 ILE B CA 1
ATOM 9888 C C . ILE B 1 491 ? 0.281 65.812 7.332 1 90.12 491 ILE B C 1
ATOM 9890 O O . ILE B 1 491 ? 0.406 67 7.035 1 90.12 491 ILE B O 1
ATOM 9894 N N . VAL B 1 492 ? -0.782 65.188 7.309 1 90.94 492 VAL B N 1
ATOM 9895 C CA . VAL B 1 492 ? -2.043 65.938 7.195 1 90.94 492 VAL B CA 1
ATOM 9896 C C . VAL B 1 492 ? -2.85 65.75 8.484 1 90.94 492 VAL B C 1
ATOM 9898 O O . VAL B 1 492 ? -3.508 64.75 8.68 1 90.94 492 VAL B O 1
ATOM 9901 N N . GLY B 1 493 ? -2.945 66.75 9.359 1 85.62 493 GLY B N 1
ATOM 9902 C CA . GLY B 1 493 ? -3.613 66.625 10.641 1 85.62 493 GLY B CA 1
ATOM 9903 C C . GLY B 1 493 ? -2.943 65.625 11.57 1 85.62 493 GLY B C 1
ATOM 9904 O O . GLY B 1 493 ? -1.742 65.688 11.828 1 85.62 493 GLY B O 1
ATOM 9905 N N . ASP B 1 494 ? -3.746 64.625 11.867 1 87.12 494 ASP B N 1
ATOM 9906 C CA . ASP B 1 494 ? -3.234 63.625 12.781 1 87.12 494 ASP B CA 1
ATOM 9907 C C . ASP B 1 494 ? -2.84 62.344 12.031 1 87.12 494 ASP B C 1
ATOM 9909 O O . ASP B 1 494 ? -2.447 61.344 12.648 1 87.12 494 ASP B O 1
ATOM 9913 N N . VAL B 1 495 ? -2.859 62.469 10.719 1 92.31 495 VAL B N 1
ATOM 9914 C CA . VAL B 1 495 ? -2.576 61.281 9.914 1 92.31 495 VAL B CA 1
ATOM 9915 C C . VAL B 1 495 ? -1.272 61.5 9.141 1 92.31 495 VAL B C 1
ATOM 9917 O O . VAL B 1 495 ? -1.043 62.562 8.562 1 92.31 495 VAL B O 1
ATOM 9920 N N . GLN B 1 496 ? -0.36 60.562 9.258 1 93.38 496 GLN B N 1
ATOM 9921 C CA . GLN B 1 496 ? 0.894 60.562 8.508 1 93.38 496 GLN B CA 1
ATOM 9922 C C . GLN B 1 496 ? 0.795 59.688 7.277 1 93.38 496 GLN B C 1
ATOM 9924 O O . GLN B 1 496 ? 0.25 58.562 7.348 1 93.38 496 GLN B O 1
ATOM 9929 N N . TYR B 1 497 ? 1.251 60.188 6.215 1 94.06 497 TYR B N 1
ATOM 9930 C CA . TYR B 1 497 ? 1.267 59.438 4.961 1 94.06 497 TYR B CA 1
ATOM 9931 C C . TYR B 1 497 ? 2.695 59.156 4.516 1 94.06 497 TYR B C 1
ATOM 9933 O O . TYR B 1 497 ? 3.475 60.094 4.273 1 94.06 497 TYR B O 1
ATOM 9941 N N . PHE B 1 498 ? 2.979 57.844 4.434 1 94.12 498 PHE B N 1
ATOM 9942 C CA . PHE B 1 498 ? 4.309 57.438 3.996 1 94.12 498 PHE B CA 1
ATOM 9943 C C . PHE B 1 498 ? 4.266 56.906 2.568 1 94.12 498 PHE B C 1
ATOM 9945 O O . PHE B 1 498 ? 3.328 56.188 2.189 1 94.12 498 PHE B O 1
ATOM 9952 N N . GLU B 1 499 ? 5.152 57.281 1.812 1 92.69 499 GLU B N 1
ATOM 9953 C CA . GLU B 1 499 ? 5.402 56.656 0.517 1 92.69 499 GLU B CA 1
ATOM 9954 C C . GLU B 1 499 ? 6.664 55.812 0.553 1 92.69 499 GLU B C 1
ATOM 9956 O O . GLU B 1 499 ? 7.773 56.344 0.672 1 92.69 499 GLU B O 1
ATOM 9961 N N . ILE B 1 500 ? 6.41 54.531 0.427 1 91.38 500 ILE B N 1
ATOM 9962 C CA . ILE B 1 500 ? 7.508 53.594 0.636 1 91.38 500 ILE B CA 1
ATOM 9963 C C . ILE B 1 500 ? 7.898 52.969 -0.693 1 91.38 500 ILE B C 1
ATOM 9965 O O . ILE B 1 500 ? 7.035 52.5 -1.441 1 91.38 500 ILE B O 1
ATOM 9969 N N . LYS B 1 501 ? 9.125 52.969 -0.984 1 87.56 501 LYS B N 1
ATOM 9970 C CA . LYS B 1 501 ? 9.688 52.25 -2.133 1 87.56 501 LYS B CA 1
ATOM 9971 C C . LYS B 1 501 ? 10.148 50.844 -1.746 1 87.56 501 LYS B C 1
ATOM 9973 O O . LYS B 1 501 ? 10.906 50.688 -0.788 1 87.56 501 LYS B O 1
ATOM 9978 N N . ASP B 1 502 ? 9.656 49.875 -2.432 1 83.75 502 ASP B N 1
ATOM 9979 C CA . ASP B 1 502 ? 10.047 48.5 -2.25 1 83.75 502 ASP B CA 1
ATOM 9980 C C . ASP B 1 502 ? 11.016 48.062 -3.348 1 83.75 502 ASP B C 1
ATOM 9982 O O . ASP B 1 502 ? 10.641 47.969 -4.52 1 83.75 502 ASP B O 1
ATOM 9986 N N . PHE B 1 503 ? 12.188 47.656 -3.066 1 76.69 503 PHE B N 1
ATOM 9987 C CA . PHE B 1 503 ? 13.234 47.344 -4.035 1 76.69 503 PHE B CA 1
ATOM 9988 C C . PHE B 1 503 ? 13.055 45.938 -4.613 1 76.69 503 PHE B C 1
ATOM 9990 O O . PHE B 1 503 ? 13.703 45.594 -5.598 1 76.69 503 PHE B O 1
ATOM 9997 N N . ARG B 1 504 ? 12.297 45.062 -4.199 1 62.81 504 ARG B N 1
ATOM 9998 C CA . ARG B 1 504 ? 12.109 43.719 -4.691 1 62.81 504 ARG B CA 1
ATOM 9999 C C . ARG B 1 504 ? 11.227 43.688 -5.934 1 62.81 504 ARG B C 1
ATOM 10001 O O . ARG B 1 504 ? 11.266 42.75 -6.719 1 62.81 504 ARG B O 1
ATOM 10008 N N . GLN B 1 505 ? 10.336 44.656 -5.938 1 61.19 505 GLN B N 1
ATOM 10009 C CA . GLN B 1 505 ? 9.359 44.656 -7.02 1 61.19 505 GLN B CA 1
ATOM 10010 C C . GLN B 1 505 ? 9.766 45.656 -8.109 1 61.19 505 GLN B C 1
ATOM 10012 O O . GLN B 1 505 ? 10.25 46.75 -7.809 1 61.19 505 GLN B O 1
ATOM 10017 N N . PRO B 1 506 ? 9.977 45.031 -9.281 1 53.16 506 PRO B N 1
ATOM 10018 C CA . PRO B 1 506 ? 10.328 45.969 -10.352 1 53.16 506 PRO B CA 1
ATOM 10019 C C . PRO B 1 506 ? 9.367 47.156 -10.438 1 53.16 506 PRO B C 1
ATOM 10021 O O . PRO B 1 506 ? 9.57 48.062 -11.242 1 53.16 506 PRO B O 1
ATOM 10024 N N . CYS B 1 507 ? 8.305 46.938 -9.875 1 50.66 507 CYS B N 1
ATOM 10025 C CA . CYS B 1 507 ? 7.273 47.906 -10.25 1 50.66 507 CYS B CA 1
ATOM 10026 C C . CYS B 1 507 ? 7.551 49.281 -9.633 1 50.66 507 CYS B C 1
ATOM 10028 O O . CYS B 1 507 ? 8.094 49.375 -8.531 1 50.66 507 CYS B O 1
ATOM 10030 N N . THR B 1 508 ? 7.539 50.281 -10.469 1 54.94 508 THR B N 1
ATOM 10031 C CA . THR B 1 508 ? 7.68 51.719 -10.406 1 54.94 508 THR B CA 1
ATOM 10032 C C . THR B 1 508 ? 6.773 52.312 -9.328 1 54.94 508 THR B C 1
ATOM 10034 O O . THR B 1 508 ? 6.875 53.5 -8.992 1 54.94 508 THR B O 1
ATOM 10037 N N . SER B 1 509 ? 5.797 51.469 -8.711 1 63.34 509 SER B N 1
ATOM 10038 C CA . SER B 1 509 ? 4.793 52.219 -7.961 1 63.34 509 SER B CA 1
ATOM 10039 C C . SER B 1 509 ? 5.105 52.219 -6.469 1 63.34 509 SER B C 1
ATOM 10041 O O . SER B 1 509 ? 5.555 51.219 -5.918 1 63.34 509 SER B O 1
ATOM 10043 N N . PHE B 1 510 ? 5.152 53.344 -5.918 1 79.56 510 PHE B N 1
ATOM 10044 C CA . PHE B 1 510 ? 5.297 53.594 -4.492 1 79.56 510 PHE B CA 1
ATOM 10045 C C . PHE B 1 510 ? 4.059 53.156 -3.729 1 79.56 510 PHE B C 1
ATOM 10047 O O . PHE B 1 510 ? 2.936 53.281 -4.219 1 79.56 510 PHE B O 1
ATOM 10054 N N . LEU B 1 511 ? 4.363 52.438 -2.641 1 86.44 511 LEU B N 1
ATOM 10055 C CA . LEU B 1 511 ? 3.26 52.031 -1.776 1 86.44 511 LEU B CA 1
ATOM 10056 C C . LEU B 1 511 ? 2.979 53.094 -0.716 1 86.44 511 LEU B C 1
ATOM 10058 O O . LEU B 1 511 ? 3.904 53.719 -0.192 1 86.44 511 LEU B O 1
ATOM 10062 N N . LYS B 1 512 ? 1.729 53.312 -0.494 1 89.81 512 LYS B N 1
ATOM 10063 C CA . LYS B 1 512 ? 1.316 54.344 0.461 1 89.81 512 LYS B CA 1
ATOM 10064 C C . LYS B 1 512 ? 0.854 53.719 1.773 1 89.81 512 LYS B C 1
ATOM 10066 O O . LYS B 1 512 ? 0.069 52.75 1.771 1 89.81 512 LYS B O 1
ATOM 10071 N N . VAL B 1 513 ? 1.433 54.219 2.844 1 94.5 513 VAL B N 1
ATOM 10072 C CA . VAL B 1 513 ? 1.033 53.75 4.168 1 94.5 513 VAL B CA 1
ATOM 10073 C C . VAL B 1 513 ? 0.448 54.906 4.965 1 94.5 513 VAL B C 1
ATOM 10075 O O . VAL B 1 513 ? 1.066 55.969 5.07 1 94.5 513 VAL B O 1
ATOM 10078 N N . GLN B 1 514 ? -0.75 54.719 5.426 1 94.56 514 GLN B N 1
ATOM 10079 C CA . GLN B 1 514 ? -1.413 55.719 6.289 1 94.56 514 GLN B CA 1
ATOM 10080 C C . GLN B 1 514 ? -1.286 55.312 7.758 1 94.56 514 GLN B C 1
ATOM 10082 O O . GLN B 1 514 ? -1.612 54.188 8.133 1 94.56 514 GLN B O 1
ATOM 10087 N N . TYR B 1 515 ? -0.751 56.188 8.516 1 93.81 515 TYR B N 1
ATOM 10088 C CA . TYR B 1 515 ? -0.459 55.906 9.914 1 93.81 515 TYR B CA 1
ATOM 10089 C C . TYR B 1 515 ? -0.968 57.031 10.82 1 93.81 515 TYR B C 1
ATOM 10091 O O . TYR B 1 515 ? -0.763 58.188 10.539 1 93.81 515 TYR B O 1
ATOM 10099 N N . SER B 1 516 ? -1.815 56.656 11.797 1 92.44 516 SER B N 1
ATOM 10100 C CA . SER B 1 516 ? -2.295 57.625 12.781 1 92.44 516 SER B CA 1
ATOM 10101 C C . SER B 1 516 ? -2.188 57.062 14.195 1 92.44 516 SER B C 1
ATOM 10103 O O . SER B 1 516 ? -2.541 55.906 14.445 1 92.44 516 SER B O 1
ATOM 10105 N N . LYS B 1 517 ? -1.597 57.844 15.062 1 85.94 517 LYS B N 1
ATOM 10106 C CA . LYS B 1 517 ? -1.477 57.5 16.469 1 85.94 517 LYS B CA 1
ATOM 10107 C C . LYS B 1 517 ? -2.398 58.344 17.328 1 85.94 517 LYS B C 1
ATOM 10109 O O . LYS B 1 517 ? -2.215 59.562 17.438 1 85.94 517 LYS B O 1
ATOM 10114 N N . GLN B 1 518 ? -3.607 57.844 17.656 1 78.25 518 GLN B N 1
ATOM 10115 C CA . GLN B 1 518 ? -4.539 58.562 18.516 1 78.25 518 GLN B CA 1
ATOM 10116 C C . GLN B 1 518 ? -4.574 57.969 19.906 1 78.25 518 GLN B C 1
ATOM 10118 O O . GLN B 1 518 ? -3.873 57 20.203 1 78.25 518 GLN B O 1
ATOM 10123 N N . GLU B 1 519 ? -5.344 58.625 20.812 1 68.56 519 GLU B N 1
ATOM 10124 C CA . GLU B 1 519 ? -5.465 58.219 22.203 1 68.56 519 GLU B CA 1
ATOM 10125 C C . GLU B 1 519 ? -6.074 56.812 22.312 1 68.56 519 GLU B C 1
ATOM 10127 O O . GLU B 1 519 ? -5.719 56.031 23.203 1 68.56 519 GLU B O 1
ATOM 10132 N N . ASP B 1 520 ? -6.898 56.438 21.359 1 68.44 520 ASP B N 1
ATOM 10133 C CA . ASP B 1 520 ? -7.676 55.219 21.438 1 68.44 520 ASP B CA 1
ATOM 10134 C C . ASP B 1 520 ? -6.91 54.062 20.812 1 68.44 520 ASP B C 1
ATOM 10136 O O . ASP B 1 520 ? -7.324 52.906 20.953 1 68.44 520 ASP B O 1
ATOM 10140 N N . GLY B 1 521 ? -5.812 54.406 20.219 1 77.94 521 GLY B N 1
ATOM 10141 C CA . GLY B 1 521 ? -5.059 53.281 19.672 1 77.94 521 GLY B CA 1
ATOM 10142 C C . GLY B 1 521 ? -4.371 53.625 18.359 1 77.94 521 GLY B C 1
ATOM 10143 O O . GLY B 1 521 ? -4.465 54.75 17.875 1 77.94 521 GLY B O 1
ATOM 10144 N N . LEU B 1 522 ? -3.506 52.75 17.875 1 88.75 522 LEU B N 1
ATOM 10145 C CA . LEU B 1 522 ? -2.725 52.906 16.656 1 88.75 522 LEU B CA 1
ATOM 10146 C C . LEU B 1 522 ? -3.498 52.375 15.445 1 88.75 522 LEU B C 1
ATOM 10148 O O . LEU B 1 522 ? -4.133 51.312 15.523 1 88.75 522 LEU B O 1
ATOM 10152 N N . THR B 1 523 ? -3.77 53.25 14.391 1 92.12 523 THR B N 1
ATOM 10153 C CA . THR B 1 523 ? -4.398 52.844 13.148 1 92.12 523 THR B CA 1
ATOM 10154 C C . THR B 1 523 ? -3.422 52.938 11.977 1 92.12 523 THR B C 1
ATOM 10156 O O . THR B 1 523 ? -2.807 53.969 11.766 1 92.12 523 THR B O 1
ATOM 10159 N N . ILE B 1 524 ? -3.244 51.812 11.344 1 93.88 524 ILE B N 1
ATOM 10160 C CA . ILE B 1 524 ? -2.291 51.781 10.242 1 93.88 524 ILE B CA 1
ATOM 10161 C C . ILE B 1 524 ? -2.879 51 9.078 1 93.88 524 ILE B C 1
ATOM 10163 O O . ILE B 1 524 ? -3.561 50 9.281 1 93.88 524 ILE B O 1
ATOM 10167 N N . SER B 1 525 ? -2.738 51.469 7.812 1 92.25 525 SER B N 1
ATOM 10168 C CA . SER B 1 525 ? -3.205 50.781 6.613 1 92.25 525 SER B CA 1
ATOM 10169 C C . SER B 1 525 ? -2.227 50.969 5.457 1 92.25 525 SER B C 1
ATOM 10171 O O . SER B 1 525 ? -1.604 52.031 5.32 1 92.25 525 SER B O 1
ATOM 10173 N N . CYS B 1 526 ? -1.977 49.906 4.77 1 91.25 526 CYS B N 1
ATOM 10174 C CA . CYS B 1 526 ? -1.079 49.938 3.621 1 91.25 526 CYS B CA 1
ATOM 10175 C C . CYS B 1 526 ? -1.849 49.719 2.324 1 91.25 526 CYS B C 1
ATOM 10177 O O . CYS B 1 526 ? -2.803 48.938 2.289 1 91.25 526 CYS B O 1
ATOM 10179 N N . SER B 1 527 ? -1.399 50.344 1.288 1 85.12 527 SER B N 1
ATOM 10180 C CA . SER B 1 527 ? -2.053 50.219 -0.01 1 85.12 527 SER B CA 1
ATOM 10181 C C . SER B 1 527 ? -1.868 48.844 -0.59 1 85.12 527 SER B C 1
ATOM 10183 O O . SER B 1 527 ? -2.605 48.438 -1.489 1 85.12 527 SER B O 1
ATOM 10185 N N . CYS B 1 528 ? -0.93 48.094 -0.053 1 82.19 528 CYS B N 1
ATOM 10186 C CA . CYS B 1 528 ? -0.732 46.719 -0.541 1 82.19 528 CYS B CA 1
ATOM 10187 C C . CYS B 1 528 ? -1.825 45.781 -0.024 1 82.19 528 CYS B C 1
ATOM 10189 O O . CYS B 1 528 ? -2.068 44.719 -0.602 1 82.19 528 CYS B O 1
ATOM 10191 N N . LYS B 1 529 ? -2.477 46.094 1.118 1 83.75 529 LYS B N 1
ATOM 10192 C CA . LYS B 1 529 ? -3.633 45.438 1.694 1 83.75 529 LYS B CA 1
ATOM 10193 C C . LYS B 1 529 ? -3.291 44 2.076 1 83.75 529 LYS B C 1
ATOM 10195 O O . LYS B 1 529 ? -4.145 43.094 2.006 1 83.75 529 LYS B O 1
ATOM 10200 N N . ARG B 1 530 ? -2.045 43.688 2.43 1 83.44 530 ARG B N 1
ATOM 10201 C CA . ARG B 1 530 ? -1.619 42.375 2.82 1 83.44 530 ARG B CA 1
ATOM 10202 C C . ARG B 1 530 ? -2.301 41.938 4.113 1 83.44 530 ARG B C 1
ATOM 10204 O O . ARG B 1 530 ? -2.648 40.75 4.273 1 83.44 530 ARG B O 1
ATOM 10211 N N . PHE B 1 531 ? -2.426 42.844 4.953 1 89.38 531 PHE B N 1
ATOM 10212 C CA . PHE B 1 531 ? -3.072 42.5 6.215 1 89.38 531 PHE B CA 1
ATOM 10213 C C . PHE B 1 531 ? -4.523 42.094 5.988 1 89.38 531 PHE B C 1
ATOM 10215 O O . PHE B 1 531 ? -5.004 41.125 6.586 1 89.38 531 PHE B O 1
ATOM 10222 N N . GLU B 1 532 ? -5.195 42.844 5.18 1 83.5 532 GLU B N 1
ATOM 10223 C CA . GLU B 1 532 ? -6.594 42.531 4.891 1 83.5 532 GLU B CA 1
ATOM 10224 C C . GLU B 1 532 ? -6.734 41.219 4.152 1 83.5 532 GLU B C 1
ATOM 10226 O O . GLU B 1 532 ? -7.703 40.469 4.359 1 83.5 532 GLU B O 1
ATOM 10231 N N . GLN B 1 533 ? -5.762 40.938 3.449 1 80.38 533 GLN B N 1
ATOM 10232 C CA . GLN B 1 533 ? -5.852 39.75 2.611 1 80.38 533 GLN B CA 1
ATOM 10233 C C . GLN B 1 533 ? -5.402 38.5 3.375 1 80.38 533 GLN B C 1
ATOM 10235 O O . GLN B 1 533 ? -6.02 37.438 3.264 1 80.38 533 GLN B O 1
ATOM 10240 N N . PHE B 1 534 ? -4.324 38.625 4.148 1 82.88 534 PHE B N 1
ATOM 10241 C CA . PHE B 1 534 ? -3.701 37.438 4.719 1 82.88 534 PHE B CA 1
ATOM 10242 C C . PHE B 1 534 ? -3.762 37.469 6.242 1 82.88 534 PHE B C 1
ATOM 10244 O O . PHE B 1 534 ? -3.568 36.438 6.898 1 82.88 534 PHE B O 1
ATOM 10251 N N . GLY B 1 535 ? -3.955 38.594 6.793 1 86.62 535 GLY B N 1
ATOM 10252 C CA . GLY B 1 535 ? -4.027 38.719 8.242 1 86.62 535 GLY B CA 1
ATOM 10253 C C . GLY B 1 535 ? -2.668 38.906 8.891 1 86.62 535 GLY B C 1
ATOM 10254 O O . GLY B 1 535 ? -2.52 38.719 10.094 1 86.62 535 GLY B O 1
ATOM 10255 N N . ILE B 1 536 ? -1.636 39.219 8.039 1 90.94 536 ILE B N 1
ATOM 10256 C CA . ILE B 1 536 ? -0.301 39.5 8.562 1 90.94 536 ILE B CA 1
ATOM 10257 C C . ILE B 1 536 ? 0.168 40.875 8.102 1 90.94 536 ILE B C 1
ATOM 10259 O O . ILE B 1 536 ? -0.116 41.281 6.969 1 90.94 536 ILE B O 1
ATOM 10263 N N . LEU B 1 537 ? 0.804 41.531 8.969 1 94.19 537 LEU B N 1
ATOM 10264 C CA . LEU B 1 537 ? 1.306 42.875 8.617 1 94.19 537 LEU B CA 1
ATOM 10265 C C . LEU B 1 537 ? 2.389 42.781 7.551 1 94.19 537 LEU B C 1
ATOM 10267 O O . LEU B 1 537 ? 3.18 41.812 7.543 1 94.19 537 LEU B O 1
ATOM 10271 N N . CYS B 1 538 ? 2.385 43.75 6.66 1 92.81 538 CYS B N 1
ATOM 10272 C CA . CYS B 1 538 ? 3.326 43.719 5.547 1 92.81 538 CYS B CA 1
ATOM 10273 C C . CYS B 1 538 ? 4.625 44.438 5.918 1 92.81 538 CYS B C 1
ATOM 10275 O O . CYS B 1 538 ? 4.691 45.125 6.934 1 92.81 538 CYS B O 1
ATOM 10277 N N . ARG B 1 539 ? 5.594 44.281 5.105 1 95.06 539 ARG B N 1
ATOM 10278 C CA . ARG B 1 539 ? 6.906 44.906 5.297 1 95.06 539 ARG B CA 1
ATOM 10279 C C . ARG B 1 539 ? 6.805 46.406 5.336 1 95.06 539 ARG B C 1
ATOM 10281 O O . ARG B 1 539 ? 7.531 47.062 6.09 1 95.06 539 ARG B O 1
ATOM 10288 N N . HIS B 1 540 ? 5.832 47 4.625 1 93.38 540 HIS B N 1
ATOM 10289 C CA . HIS B 1 540 ? 5.656 48.469 4.578 1 93.38 540 HIS B CA 1
ATOM 10290 C C . HIS B 1 540 ? 5.176 49 5.918 1 93.38 540 HIS B C 1
ATOM 10292 O O . HIS B 1 540 ? 5.656 50.031 6.383 1 93.38 540 HIS B O 1
ATOM 10298 N N . ILE B 1 541 ? 4.281 48.281 6.445 1 95.5 541 ILE B N 1
ATOM 10299 C CA . ILE B 1 541 ? 3.754 48.656 7.75 1 95.5 541 ILE B CA 1
ATOM 10300 C C . ILE B 1 541 ? 4.844 48.531 8.812 1 95.5 541 ILE B C 1
ATOM 10302 O O . ILE B 1 541 ? 5.004 49.406 9.664 1 95.5 541 ILE B O 1
ATOM 10306 N N . PHE B 1 542 ? 5.59 47.5 8.766 1 96.19 542 PHE B N 1
ATOM 10307 C CA . PHE B 1 542 ? 6.648 47.281 9.742 1 96.19 542 PHE B CA 1
ATOM 10308 C C . PHE B 1 542 ? 7.707 48.375 9.633 1 96.19 542 PHE B C 1
ATOM 10310 O O . PHE B 1 542 ? 8.297 48.781 10.641 1 96.19 542 PHE B O 1
ATOM 10317 N N . TYR B 1 543 ? 7.91 48.812 8.406 1 95.25 543 TYR B N 1
ATOM 10318 C CA . TYR B 1 543 ? 8.844 49.906 8.227 1 95.25 543 TYR B CA 1
ATOM 10319 C C . TYR B 1 543 ? 8.383 51.125 9.008 1 95.25 543 TYR B C 1
ATOM 10321 O O . TYR B 1 543 ? 9.188 51.781 9.695 1 95.25 543 TYR B O 1
ATOM 10329 N N . VAL B 1 544 ? 7.117 51.469 8.945 1 95.31 544 VAL B N 1
ATOM 10330 C CA . VAL B 1 544 ? 6.555 52.625 9.602 1 95.31 544 VAL B CA 1
ATOM 10331 C C . VAL B 1 544 ? 6.578 52.438 11.109 1 95.31 544 VAL B C 1
ATOM 10333 O O . VAL B 1 544 ? 6.871 53.375 11.859 1 95.31 544 VAL B O 1
ATOM 10336 N N . LEU B 1 545 ? 6.25 51.281 11.523 1 94.69 545 LEU B N 1
ATOM 10337 C CA . LEU B 1 545 ? 6.258 51 12.953 1 94.69 545 LEU B CA 1
ATOM 10338 C C . LEU B 1 545 ? 7.664 51.125 13.523 1 94.69 545 LEU B C 1
ATOM 10340 O O . LEU B 1 545 ? 7.836 51.562 14.664 1 94.69 545 LEU B O 1
ATOM 10344 N N . ARG B 1 546 ? 8.586 50.719 12.797 1 93.38 546 ARG B N 1
ATOM 10345 C CA . ARG B 1 546 ? 9.977 50.875 13.227 1 93.38 546 ARG B CA 1
ATOM 10346 C C . ARG B 1 546 ? 10.375 52.344 13.266 1 93.38 546 ARG B C 1
ATOM 10348 O O . ARG B 1 546 ? 11.062 52.781 14.195 1 93.38 546 ARG B O 1
ATOM 10355 N N . TYR B 1 547 ? 9.922 53.031 12.273 1 91.31 547 TYR B N 1
ATOM 10356 C CA . TYR B 1 547 ? 10.203 54.469 12.188 1 91.31 547 TYR B CA 1
ATOM 10357 C C . TYR B 1 547 ? 9.672 55.188 13.414 1 91.31 547 TYR B C 1
ATOM 10359 O O . TYR B 1 547 ? 10.344 56.094 13.953 1 91.31 547 TYR B O 1
ATOM 10367 N N . ASP B 1 548 ? 8.516 54.844 13.812 1 91.31 548 ASP B N 1
ATOM 10368 C CA . ASP B 1 548 ? 7.871 55.531 14.93 1 91.31 548 ASP B CA 1
ATOM 10369 C C . ASP B 1 548 ? 8.258 54.875 16.266 1 91.31 548 ASP B C 1
ATOM 10371 O O . ASP B 1 548 ? 7.648 55.156 17.297 1 91.31 548 ASP B O 1
ATOM 10375 N N . ASP B 1 549 ? 9.117 53.906 16.297 1 90.31 549 ASP B N 1
ATOM 10376 C CA . ASP B 1 549 ? 9.672 53.25 17.469 1 90.31 549 ASP B CA 1
ATOM 10377 C C . ASP B 1 549 ? 8.57 52.625 18.328 1 90.31 549 ASP B C 1
ATOM 10379 O O . ASP B 1 549 ? 8.523 52.844 19.531 1 90.31 549 ASP B O 1
ATOM 10383 N N . ILE B 1 550 ? 7.699 52 17.672 1 92.12 550 ILE B N 1
ATOM 10384 C CA . ILE B 1 550 ? 6.66 51.25 18.391 1 92.12 550 ILE B CA 1
ATOM 10385 C C . ILE B 1 550 ? 7.262 50 19.016 1 92.12 550 ILE B C 1
ATOM 10387 O O . ILE B 1 550 ? 7.879 49.188 18.344 1 92.12 550 ILE B O 1
ATOM 10391 N N . ASN B 1 551 ? 6.945 49.812 20.312 1 91.12 551 ASN B N 1
ATOM 10392 C CA . ASN B 1 551 ? 7.602 48.719 21.031 1 91.12 551 ASN B CA 1
ATOM 10393 C C . ASN B 1 551 ? 6.613 47.625 21.422 1 91.12 551 ASN B C 1
ATOM 10395 O O . ASN B 1 551 ? 7.004 46.594 22 1 91.12 551 ASN B O 1
ATOM 10399 N N . GLU B 1 552 ? 5.43 47.906 21.125 1 93.38 552 GLU B N 1
ATOM 10400 C CA . GLU B 1 552 ? 4.418 46.875 21.406 1 93.38 552 GLU B CA 1
ATOM 10401 C C . GLU B 1 552 ? 3.654 46.5 20.141 1 93.38 552 GLU B C 1
ATOM 10403 O O . GLU B 1 552 ? 3.205 47.344 19.391 1 93.38 552 GLU B O 1
ATOM 10408 N N . PHE B 1 553 ? 3.545 45.219 20.031 1 94.38 553 PHE B N 1
ATOM 10409 C CA . PHE B 1 553 ? 2.828 44.719 18.859 1 94.38 553 PHE B CA 1
ATOM 10410 C C . PHE B 1 553 ? 1.366 45.156 18.906 1 94.38 553 PHE B C 1
ATOM 10412 O O . PHE B 1 553 ? 0.66 44.875 19.875 1 94.38 553 PHE B O 1
ATOM 10419 N N . PRO B 1 554 ? 0.92 45.781 17.938 1 92.56 554 PRO B N 1
ATOM 10420 C CA . PRO B 1 554 ? -0.471 46.25 17.969 1 92.56 554 PRO B CA 1
ATOM 10421 C C . PRO B 1 554 ? -1.473 45.094 17.953 1 92.56 554 PRO B C 1
ATOM 10423 O O . PRO B 1 554 ? -1.616 44.406 16.938 1 92.56 554 PRO B O 1
ATOM 10426 N N . ARG B 1 555 ? -2.236 44.969 18.938 1 89.31 555 ARG B N 1
ATOM 10427 C CA . ARG B 1 555 ? -3.127 43.812 19.141 1 89.31 555 ARG B CA 1
ATOM 10428 C C . ARG B 1 555 ? -4.258 43.812 18.125 1 89.31 555 ARG B C 1
ATOM 10430 O O . ARG B 1 555 ? -4.77 42.75 17.75 1 89.31 555 ARG B O 1
ATOM 10437 N N . ARG B 1 556 ? -4.613 45.031 17.672 1 88.81 556 ARG B N 1
ATOM 10438 C CA . ARG B 1 556 ? -5.695 45.156 16.703 1 88.81 556 ARG B CA 1
ATOM 10439 C C . ARG B 1 556 ? -5.34 44.469 15.391 1 88.81 556 ARG B C 1
ATOM 10441 O O . ARG B 1 556 ? -6.227 44.062 14.633 1 88.81 556 ARG B O 1
ATOM 10448 N N . TYR B 1 557 ? -4.094 44.312 15.195 1 92.5 557 TYR B N 1
ATOM 10449 C CA . TYR B 1 557 ? -3.658 43.781 13.914 1 92.5 557 TYR B CA 1
ATOM 10450 C C . TYR B 1 557 ? -3.162 42.344 14.062 1 92.5 557 TYR B C 1
ATOM 10452 O O . TYR B 1 557 ? -2.33 41.875 13.273 1 92.5 557 TYR B O 1
ATOM 10460 N N . VAL B 1 558 ? -3.617 41.656 15.086 1 91.5 558 VAL B N 1
ATOM 10461 C CA . VAL B 1 558 ? -3.359 40.25 15.266 1 91.5 558 VAL B CA 1
ATOM 10462 C C . VAL B 1 558 ? -4.629 39.438 14.961 1 91.5 558 VAL B C 1
ATOM 10464 O O . VAL B 1 558 ? -5.602 39.531 15.719 1 91.5 558 VAL B O 1
ATOM 10467 N N . HIS B 1 559 ? -4.547 38.75 13.891 1 88.81 559 HIS B N 1
ATOM 10468 C CA . HIS B 1 559 ? -5.68 37.875 13.555 1 88.81 559 HIS B CA 1
ATOM 10469 C C . HIS B 1 559 ? -5.695 36.625 14.422 1 88.81 559 HIS B C 1
ATOM 10471 O O . HIS B 1 559 ? -4.699 35.906 14.5 1 88.81 559 HIS B O 1
ATOM 10477 N N . ARG B 1 560 ? -6.77 36.344 14.953 1 87.38 560 ARG B N 1
ATOM 10478 C CA . ARG B 1 560 ? -6.938 35.25 15.906 1 87.38 560 ARG B CA 1
ATOM 10479 C C . ARG B 1 560 ? -6.578 33.906 15.273 1 87.38 560 ARG B C 1
ATOM 10481 O O . ARG B 1 560 ? -6.008 33.031 15.93 1 87.38 560 ARG B O 1
ATOM 10488 N N . ARG B 1 561 ? -6.777 33.719 14.047 1 89.12 561 ARG B N 1
ATOM 10489 C CA . ARG B 1 561 ? -6.594 32.438 13.391 1 89.12 561 ARG B CA 1
ATOM 10490 C C . ARG B 1 561 ? -5.121 32.031 13.367 1 89.12 561 ARG B C 1
ATOM 10492 O O . ARG B 1 561 ? -4.797 30.844 13.227 1 89.12 561 ARG B O 1
ATOM 10499 N N . TRP B 1 562 ? -4.285 33.031 13.414 1 92.06 562 TRP B N 1
ATOM 10500 C CA . TRP B 1 562 ? -2.865 32.75 13.242 1 92.06 562 TRP B CA 1
ATOM 10501 C C . TRP B 1 562 ? -2.172 32.594 14.594 1 92.06 562 TRP B C 1
ATOM 10503 O O . TRP B 1 562 ? -0.985 32.281 14.656 1 92.06 562 TRP B O 1
ATOM 10513 N N . MET B 1 563 ? -2.916 32.781 15.656 1 93.25 563 MET B N 1
ATOM 10514 C CA . MET B 1 563 ? -2.338 32.781 17 1 93.25 563 MET B CA 1
ATOM 10515 C C . MET B 1 563 ? -2.064 31.359 17.469 1 93.25 563 MET B C 1
ATOM 10517 O O . MET B 1 563 ? -2.693 30.422 16.984 1 93.25 563 MET B O 1
ATOM 10521 N N . ARG B 1 564 ? -1.126 31.297 18.344 1 91.31 564 ARG B N 1
ATOM 10522 C CA . ARG B 1 564 ? -0.843 30 18.938 1 91.31 564 ARG B CA 1
ATOM 10523 C C . ARG B 1 564 ? -1.9 29.625 19.984 1 91.31 564 ARG B C 1
ATOM 10525 O O . ARG B 1 564 ? -2.477 30.5 20.625 1 91.31 564 ARG B O 1
ATOM 10532 N N . ASP B 1 565 ? -2.252 28.344 20.172 1 83.81 565 ASP B N 1
ATOM 10533 C CA . ASP B 1 565 ? -3.098 27.734 21.203 1 83.81 565 ASP B CA 1
ATOM 10534 C C . ASP B 1 565 ? -4.531 28.25 21.094 1 83.81 565 ASP B C 1
ATOM 10536 O O . ASP B 1 565 ? -5.156 28.578 22.109 1 83.81 565 ASP B O 1
ATOM 10540 N N . VAL B 1 566 ? -4.895 28.516 19.906 1 87.5 566 VAL B N 1
ATOM 10541 C CA . VAL B 1 566 ? -6.246 29.031 19.703 1 87.5 566 VAL B CA 1
ATOM 10542 C C . VAL B 1 566 ? -7.258 27.891 19.859 1 87.5 566 VAL B C 1
ATOM 10544 O O . VAL B 1 566 ? -8.359 28.109 20.359 1 87.5 566 VAL B O 1
ATOM 10547 N N . VAL B 1 567 ? -6.898 26.828 19.312 1 80.44 567 VAL B N 1
ATOM 10548 C CA . VAL B 1 567 ? -7.82 25.688 19.391 1 80.44 567 VAL B CA 1
ATOM 10549 C C . VAL B 1 567 ? -7.191 24.578 20.219 1 80.44 567 VAL B C 1
ATOM 10551 O O . VAL B 1 567 ? -6.02 24.234 20.031 1 80.44 567 VAL B O 1
ATOM 10554 N N . SER B 1 568 ? -7.82 24.375 21.391 1 66.56 568 SER B N 1
ATOM 10555 C CA . SER B 1 568 ? -7.324 23.219 22.125 1 66.56 568 SER B CA 1
ATOM 10556 C C . SER B 1 568 ? -7.906 21.922 21.578 1 66.56 568 SER B C 1
ATOM 10558 O O . SER B 1 568 ? -9.117 21.828 21.359 1 66.56 568 SER B O 1
ATOM 10560 N N . VAL B 1 569 ? -7.051 21.219 20.875 1 58.97 569 VAL B N 1
ATOM 10561 C CA . VAL B 1 569 ? -7.535 19.906 20.484 1 58.97 569 VAL B CA 1
ATOM 10562 C C . VAL B 1 569 ? -7.887 19.078 21.719 1 58.97 569 VAL B C 1
ATOM 10564 O O . VAL B 1 569 ? -7.047 18.891 22.594 1 58.97 569 VAL B O 1
ATOM 10567 N N . GLY B 1 570 ? -9.156 19.359 22.281 1 53.38 570 GLY B N 1
ATOM 10568 C CA . GLY B 1 570 ? -9.641 18.672 23.469 1 53.38 570 GLY B CA 1
ATOM 10569 C C . GLY B 1 570 ? -9.133 17.25 23.594 1 53.38 570 GLY B C 1
ATOM 10570 O O . GLY B 1 570 ? -8.688 16.656 22.609 1 53.38 570 GLY B O 1
ATOM 10571 N N . SER B 1 571 ? -8.93 16.875 24.828 1 49.19 571 SER B N 1
ATOM 10572 C CA . SER B 1 571 ? -8.625 15.516 25.281 1 49.19 571 SER B CA 1
ATOM 10573 C C . SER B 1 571 ? -9.484 14.484 24.547 1 49.19 571 SER B C 1
ATOM 10575 O O . SER B 1 571 ? -10.523 14.828 23.984 1 49.19 571 SER B O 1
ATOM 10577 N N . ASN B 1 572 ? -9.055 13.203 24.297 1 49.06 572 ASN B N 1
ATOM 10578 C CA . ASN B 1 572 ? -9.477 11.922 23.734 1 49.06 572 ASN B CA 1
ATOM 10579 C C . ASN B 1 572 ? -10.984 11.719 23.891 1 49.06 572 ASN B C 1
ATOM 10581 O O . ASN B 1 572 ? -11.562 10.836 23.266 1 49.06 572 ASN B O 1
ATOM 10585 N N . HIS B 1 573 ? -11.664 12.383 24.922 1 45.75 573 HIS B N 1
ATOM 10586 C CA . HIS B 1 573 ? -12.992 11.906 25.281 1 45.75 573 HIS B CA 1
ATOM 10587 C C . HIS B 1 573 ? -14.016 12.289 24.219 1 45.75 573 HIS B C 1
ATOM 10589 O O . HIS B 1 573 ? -15.039 11.617 24.047 1 45.75 573 HIS B O 1
ATOM 10595 N N . SER B 1 574 ? -13.797 13.406 23.516 1 50.06 574 SER B N 1
ATOM 10596 C CA . SER B 1 574 ? -14.859 13.93 22.672 1 50.06 574 SER B CA 1
ATOM 10597 C C . SER B 1 574 ? -14.883 13.242 21.312 1 50.06 574 SER B C 1
ATOM 10599 O O . SER B 1 574 ? -15.875 13.312 20.578 1 50.06 574 SER B O 1
ATOM 10601 N N . ASN B 1 575 ? -13.828 12.539 21.016 1 57.56 575 ASN B N 1
ATOM 10602 C CA . ASN B 1 575 ? -13.867 11.953 19.688 1 57.56 575 ASN B CA 1
ATOM 10603 C C . ASN B 1 575 ? -13.844 10.43 19.734 1 57.56 575 ASN B C 1
ATOM 10605 O O . ASN B 1 575 ? -12.945 9.797 19.172 1 57.56 575 ASN B O 1
ATOM 10609 N N . ILE B 1 576 ? -14.906 10.023 20.453 1 60.44 576 ILE B N 1
ATOM 10610 C CA . ILE B 1 576 ? -15.023 8.578 20.609 1 60.44 576 ILE B CA 1
ATOM 10611 C C . ILE B 1 576 ? -15.422 7.949 19.266 1 60.44 576 ILE B C 1
ATOM 10613 O O . ILE B 1 576 ? -16.391 8.375 18.641 1 60.44 576 ILE B O 1
ATOM 10617 N N . ARG B 1 577 ? -14.516 7.098 18.891 1 64.06 577 ARG B N 1
ATOM 10618 C CA . ARG B 1 577 ? -14.836 6.324 17.703 1 64.06 577 ARG B CA 1
ATOM 10619 C C . ARG B 1 577 ? -15.945 5.312 18 1 64.06 577 ARG B C 1
ATOM 10621 O O . ARG B 1 577 ? -16.109 4.887 19.141 1 64.06 577 ARG B O 1
ATOM 10628 N N . PHE B 1 578 ? -16.688 5.188 17.016 1 55.31 578 PHE B N 1
ATOM 10629 C CA . PHE B 1 578 ? -17.766 4.23 17.156 1 55.31 578 PHE B CA 1
ATOM 10630 C C . PHE B 1 578 ? -17.234 2.879 17.625 1 55.31 578 PHE B C 1
ATOM 10632 O O . PHE B 1 578 ? -17.875 2.215 18.453 1 55.31 578 PHE B O 1
ATOM 10639 N N . ASP B 1 579 ? -16.109 2.479 17.047 1 57.56 579 ASP B N 1
ATOM 10640 C CA . ASP B 1 579 ? -15.586 1.149 17.359 1 57.56 579 ASP B CA 1
ATOM 10641 C C . ASP B 1 579 ? -15.133 1.061 18.812 1 57.56 579 ASP B C 1
ATOM 10643 O O . ASP B 1 579 ? -14.859 -0.031 19.328 1 57.56 579 ASP B O 1
ATOM 10647 N N . GLU B 1 580 ? -15.211 2.154 19.438 1 59.31 580 GLU B N 1
ATOM 10648 C CA . GLU B 1 580 ? -14.758 2.168 20.828 1 59.31 580 GLU B CA 1
ATOM 10649 C C . GLU B 1 580 ? -15.922 1.999 21.797 1 59.31 580 GLU B C 1
ATOM 10651 O O . GLU B 1 580 ? -15.719 1.893 23 1 59.31 580 GLU B O 1
ATOM 10656 N N . ILE B 1 581 ? -17.062 1.868 21.094 1 57.41 581 ILE B N 1
ATOM 10657 C CA . ILE B 1 581 ? -18.266 1.766 21.906 1 57.41 581 ILE B CA 1
ATOM 10658 C C . ILE B 1 581 ? -18.703 0.307 22 1 57.41 581 ILE B C 1
ATOM 10660 O O . ILE B 1 581 ? -18.844 -0.369 20.969 1 57.41 581 ILE B O 1
ATOM 10664 N N . GLY B 1 582 ? -18.125 -0.652 22.984 1 56.97 582 GLY B N 1
ATOM 10665 C CA . GLY B 1 582 ? -18.641 -1.999 23.188 1 56.97 582 GLY B CA 1
ATOM 10666 C C . GLY B 1 582 ? -17.609 -2.934 23.812 1 56.97 582 GLY B C 1
ATOM 10667 O O . GLY B 1 582 ? -16.5 -2.523 24.125 1 56.97 582 GLY B O 1
ATOM 10668 N N . ARG B 1 583 ? -18.156 -4.078 24.141 1 54.84 583 ARG B N 1
ATOM 10669 C CA . ARG B 1 583 ? -17.375 -5.141 24.781 1 54.84 583 ARG B CA 1
ATOM 10670 C C . ARG B 1 583 ? -16.109 -5.438 23.984 1 54.84 583 ARG B C 1
ATOM 10672 O O . ARG B 1 583 ? -15.031 -5.602 24.578 1 54.84 583 ARG B O 1
ATOM 10679 N N . ASN B 1 584 ? -16.234 -5.516 22.781 1 62.44 584 ASN B N 1
ATOM 10680 C CA . ASN B 1 584 ? -15.094 -5.836 21.922 1 62.44 584 ASN B CA 1
ATOM 10681 C C . ASN B 1 584 ? -14.047 -4.734 21.953 1 62.44 584 ASN B C 1
ATOM 10683 O O . ASN B 1 584 ? -12.852 -4.996 21.766 1 62.44 584 ASN B O 1
ATOM 10687 N N . SER B 1 585 ? -14.586 -3.723 22.422 1 75.62 585 SER B N 1
ATOM 10688 C CA . SER B 1 585 ? -13.648 -2.613 22.562 1 75.62 585 SER B CA 1
ATOM 10689 C C . SER B 1 585 ? -12.75 -2.801 23.781 1 75.62 585 SER B C 1
ATOM 10691 O O . SER B 1 585 ? -11.562 -2.479 23.734 1 75.62 585 SER B O 1
ATOM 10693 N N . GLU B 1 586 ? -13.297 -3.541 24.781 1 83.38 586 GLU B N 1
ATOM 10694 C CA . GLU B 1 586 ? -12.5 -3.779 25.984 1 83.38 586 GLU B CA 1
ATOM 10695 C C . GLU B 1 586 ? -11.453 -4.863 25.75 1 83.38 586 GLU B C 1
ATOM 10697 O O . GLU B 1 586 ? -10.32 -4.75 26.219 1 83.38 586 GLU B O 1
ATOM 10702 N N . ILE B 1 587 ? -11.922 -5.895 25.016 1 88.06 587 ILE B N 1
ATOM 10703 C CA . ILE B 1 587 ? -11.008 -6.977 24.688 1 88.06 587 ILE B CA 1
ATOM 10704 C C . ILE B 1 587 ? -9.828 -6.43 23.875 1 88.06 587 ILE B C 1
ATOM 10706 O O . ILE B 1 587 ? -8.672 -6.75 24.156 1 88.06 587 ILE B O 1
ATOM 10710 N N . ASP B 1 588 ? -10.148 -5.566 22.953 1 86.81 588 ASP B N 1
ATOM 10711 C CA . ASP B 1 588 ? -9.109 -4.992 22.109 1 86.81 588 ASP B CA 1
ATOM 10712 C C . ASP B 1 588 ? -8.148 -4.133 22.922 1 86.81 588 ASP B C 1
ATOM 10714 O O . ASP B 1 588 ? -6.945 -4.105 22.641 1 86.81 588 ASP B O 1
ATOM 10718 N N . LYS B 1 589 ? -8.695 -3.439 23.875 1 88.44 589 LYS B N 1
ATOM 10719 C CA . LYS B 1 589 ? -7.852 -2.609 24.719 1 88.44 589 LYS B CA 1
ATOM 10720 C C . LYS B 1 589 ? -6.855 -3.459 25.5 1 88.44 589 LYS B C 1
ATOM 10722 O O . LYS B 1 589 ? -5.664 -3.143 25.562 1 88.44 589 LYS B O 1
ATOM 10727 N N . VAL B 1 590 ? -7.402 -4.555 26.109 1 93.38 590 VAL B N 1
ATOM 10728 C CA . VAL B 1 590 ? -6.539 -5.434 26.891 1 93.38 590 VAL B CA 1
ATOM 10729 C C . VAL B 1 590 ? -5.508 -6.09 25.984 1 93.38 590 VAL B C 1
ATOM 10731 O O . VAL B 1 590 ? -4.336 -6.211 26.344 1 93.38 590 VAL B O 1
ATOM 10734 N N . TYR B 1 591 ? -5.957 -6.52 24.859 1 92.5 591 TYR B N 1
ATOM 10735 C CA . TYR B 1 591 ? -5.051 -7.133 23.891 1 92.5 591 TYR B CA 1
ATOM 10736 C C . TYR B 1 591 ? -3.932 -6.172 23.516 1 92.5 591 TYR B C 1
ATOM 10738 O O . TYR B 1 591 ? -2.764 -6.566 23.438 1 92.5 591 TYR B O 1
ATOM 10746 N N . ARG B 1 592 ? -4.242 -4.938 23.312 1 90.56 592 ARG B N 1
ATOM 10747 C CA . ARG B 1 592 ? -3.244 -3.934 22.953 1 90.56 592 ARG B CA 1
ATOM 10748 C C . ARG B 1 592 ? -2.236 -3.732 24.078 1 90.56 592 ARG B C 1
ATOM 10750 O O . ARG B 1 592 ? -1.041 -3.562 23.828 1 90.56 592 ARG B O 1
ATOM 10757 N N . GLU B 1 593 ? -2.693 -3.773 25.25 1 93 593 GLU B N 1
ATOM 10758 C CA . GLU B 1 593 ? -1.803 -3.666 26.406 1 93 593 GLU B CA 1
ATOM 10759 C C . GLU B 1 593 ? -0.84 -4.848 26.469 1 93 593 GLU B C 1
ATOM 10761 O O . GLU B 1 593 ? 0.326 -4.684 26.828 1 93 593 GLU B O 1
ATOM 10766 N N . ILE B 1 594 ? -1.401 -5.996 26.109 1 95.69 594 ILE B N 1
ATOM 10767 C CA . ILE B 1 594 ? -0.587 -7.207 26.094 1 95.69 594 ILE B CA 1
ATOM 10768 C C . ILE B 1 594 ? 0.516 -7.082 25.047 1 95.69 594 ILE B C 1
ATOM 10770 O O . ILE B 1 594 ? 1.677 -7.402 25.312 1 95.69 594 ILE B O 1
ATOM 10774 N N . VAL B 1 595 ? 0.175 -6.594 23.922 1 93.69 595 VAL B N 1
ATOM 10775 C CA . VAL B 1 595 ? 1.131 -6.453 22.828 1 93.69 595 VAL B CA 1
ATOM 10776 C C . VAL B 1 595 ? 2.229 -5.469 23.219 1 93.69 595 VAL B C 1
ATOM 10778 O O . VAL B 1 595 ? 3.416 -5.746 23.047 1 93.69 595 VAL B O 1
ATOM 10781 N N . VAL B 1 596 ? 1.838 -4.344 23.828 1 92.38 596 VAL B N 1
ATOM 10782 C CA . VAL B 1 596 ? 2.787 -3.311 24.219 1 92.38 596 VAL B CA 1
ATOM 10783 C C . VAL B 1 596 ? 3.709 -3.848 25.312 1 92.38 596 VAL B C 1
ATOM 10785 O O . VAL B 1 596 ? 4.922 -3.637 25.266 1 92.38 596 VAL B O 1
ATOM 10788 N N . ALA B 1 597 ? 3.146 -4.555 26.234 1 94.38 597 ALA B N 1
ATOM 10789 C CA . ALA B 1 597 ? 3.936 -5.125 27.328 1 94.38 597 ALA B CA 1
ATOM 10790 C C . ALA B 1 597 ? 4.926 -6.164 26.812 1 94.38 597 ALA B C 1
ATOM 10792 O O . ALA B 1 597 ? 6.078 -6.203 27.234 1 94.38 597 ALA B O 1
ATOM 10793 N N . ASN B 1 598 ? 4.449 -6.977 25.922 1 94.81 598 ASN B N 1
ATOM 10794 C CA . ASN B 1 598 ? 5.305 -7.996 25.312 1 94.81 598 ASN B CA 1
ATOM 10795 C C . ASN B 1 598 ? 6.488 -7.375 24.578 1 94.81 598 ASN B C 1
ATOM 10797 O O . ASN B 1 598 ? 7.621 -7.848 24.703 1 94.81 598 ASN B O 1
ATOM 10801 N N . GLU B 1 599 ? 6.266 -6.379 23.844 1 93.19 599 GLU B N 1
ATOM 10802 C CA . GLU B 1 599 ? 7.328 -5.711 23.109 1 93.19 599 GLU B CA 1
ATOM 10803 C C . GLU B 1 599 ? 8.328 -5.043 24.047 1 93.19 599 GLU B C 1
ATOM 10805 O O . GLU B 1 599 ? 9.531 -5.055 23.797 1 93.19 599 GLU B O 1
ATOM 10810 N N . TYR B 1 600 ? 7.734 -4.426 25.047 1 92.56 600 TYR B N 1
ATOM 10811 C CA . TYR B 1 600 ? 8.586 -3.797 26.047 1 92.56 600 TYR B CA 1
ATOM 10812 C C . TYR B 1 600 ? 9.57 -4.801 26.641 1 92.56 600 TYR B C 1
ATOM 10814 O O . TYR B 1 600 ? 10.766 -4.527 26.734 1 92.56 600 TYR B O 1
ATOM 10822 N N . VAL B 1 601 ? 9.086 -5.961 26.969 1 95.88 601 VAL B N 1
ATOM 10823 C CA . VAL B 1 601 ? 9.898 -7 27.594 1 95.88 601 VAL B CA 1
ATOM 10824 C C . VAL B 1 601 ? 10.914 -7.539 26.594 1 95.88 601 VAL B C 1
ATOM 10826 O O . VAL B 1 601 ? 12.094 -7.668 26.906 1 95.88 601 VAL B O 1
ATOM 10829 N N . VAL B 1 602 ? 10.547 -7.809 25.375 1 95.56 602 VAL B N 1
ATOM 10830 C CA . VAL B 1 602 ? 11.414 -8.383 24.344 1 95.56 602 VAL B CA 1
ATOM 10831 C C . VAL B 1 602 ? 12.562 -7.418 24.047 1 95.56 602 VAL B C 1
ATOM 10833 O O . VAL B 1 602 ? 13.719 -7.832 23.953 1 95.56 602 VAL B O 1
ATOM 10836 N N . ASN B 1 603 ? 12.25 -6.137 23.984 1 92.88 603 ASN B N 1
ATOM 10837 C CA . ASN B 1 603 ? 13.258 -5.133 23.672 1 92.88 603 ASN B CA 1
ATOM 10838 C C . ASN B 1 603 ? 14.359 -5.094 24.734 1 92.88 603 ASN B C 1
ATOM 10840 O O . ASN B 1 603 ? 15.516 -4.805 24.438 1 92.88 603 ASN B O 1
ATOM 10844 N N . ARG B 1 604 ? 14.016 -5.414 25.891 1 92.31 604 ARG B N 1
ATOM 10845 C CA . ARG B 1 604 ? 14.961 -5.355 27 1 92.31 604 ARG B CA 1
ATOM 10846 C C . ARG B 1 604 ? 15.734 -6.664 27.125 1 92.31 604 ARG B C 1
ATOM 10848 O O . ARG B 1 604 ? 16.828 -6.688 27.703 1 92.31 604 ARG B O 1
ATOM 10855 N N . LEU B 1 605 ? 15.211 -7.738 26.516 1 95.44 605 LEU B N 1
ATOM 10856 C CA . LEU B 1 605 ? 15.828 -9.047 26.672 1 95.44 605 LEU B CA 1
ATOM 10857 C C . LEU B 1 605 ? 16.656 -9.43 25.453 1 95.44 605 LEU B C 1
ATOM 10859 O O . LEU B 1 605 ? 17.359 -10.438 25.469 1 95.44 605 LEU B O 1
ATOM 10863 N N . VAL B 1 606 ? 16.625 -8.703 24.406 1 92.12 606 VAL B N 1
ATOM 10864 C CA . VAL B 1 606 ? 17.234 -9.047 23.125 1 92.12 606 VAL B CA 1
ATOM 10865 C C . VAL B 1 606 ? 18.75 -9.18 23.297 1 92.12 606 VAL B C 1
ATOM 10867 O O . VAL B 1 606 ? 19.391 -9.93 22.547 1 92.12 606 VAL B O 1
ATOM 10870 N N . GLY B 1 607 ? 19.344 -8.531 24.266 1 90.31 607 GLY B N 1
ATOM 10871 C CA . GLY B 1 607 ? 20.766 -8.609 24.5 1 90.31 607 GLY B CA 1
ATOM 10872 C C . GLY B 1 607 ? 21.203 -9.945 25.062 1 90.31 607 GLY B C 1
ATOM 10873 O O . GLY B 1 607 ? 22.391 -10.305 25 1 90.31 607 GLY B O 1
ATOM 10874 N N . ASP B 1 608 ? 20.25 -10.672 25.656 1 93.38 608 ASP B N 1
ATOM 10875 C CA . ASP B 1 608 ? 20.5 -11.977 26.266 1 93.38 608 ASP B CA 1
ATOM 10876 C C . ASP B 1 608 ? 19.547 -13.031 25.688 1 93.38 608 ASP B C 1
ATOM 10878 O O . ASP B 1 608 ? 18.438 -13.195 26.172 1 93.38 608 ASP B O 1
ATOM 10882 N N . ILE B 1 609 ? 20.047 -13.844 24.844 1 92.62 609 ILE B N 1
ATOM 10883 C CA . ILE B 1 609 ? 19.219 -14.797 24.109 1 92.62 609 ILE B CA 1
ATOM 10884 C C . ILE B 1 609 ? 18.688 -15.859 25.062 1 92.62 609 ILE B C 1
ATOM 10886 O O . ILE B 1 609 ? 17.562 -16.344 24.906 1 92.62 609 ILE B O 1
ATOM 10890 N N . ASP B 1 610 ? 19.438 -16.172 26.078 1 94.31 610 ASP B N 1
ATOM 10891 C CA . ASP B 1 610 ? 19 -17.203 27.016 1 94.31 610 ASP B CA 1
ATOM 10892 C C . ASP B 1 610 ? 17.781 -16.734 27.812 1 94.31 610 ASP B C 1
ATOM 10894 O O . ASP B 1 610 ? 16.828 -17.5 28 1 94.31 610 ASP B O 1
ATOM 10898 N N . GLU B 1 611 ? 17.906 -15.516 28.25 1 95.88 611 GLU B N 1
ATOM 10899 C CA . GLU B 1 611 ? 16.766 -14.984 29 1 95.88 611 GLU B CA 1
ATOM 10900 C C . GLU B 1 611 ? 15.562 -14.797 28.094 1 95.88 611 GLU B C 1
ATOM 10902 O O . GLU B 1 611 ? 14.422 -14.93 28.531 1 95.88 611 GLU B O 1
ATOM 10907 N N . LEU B 1 612 ? 15.82 -14.438 26.891 1 95.94 612 LEU B N 1
ATOM 10908 C CA . LEU B 1 612 ? 14.734 -14.32 25.922 1 95.94 612 LEU B CA 1
ATOM 10909 C C . LEU B 1 612 ? 14.031 -15.664 25.734 1 95.94 612 LEU B C 1
ATOM 10911 O O . LEU B 1 612 ? 12.805 -15.711 25.625 1 95.94 612 LEU B O 1
ATOM 10915 N N . CYS B 1 613 ? 14.766 -16.734 25.719 1 96.75 613 CYS B N 1
ATOM 10916 C CA . CYS B 1 613 ? 14.195 -18.062 25.594 1 96.75 613 CYS B CA 1
ATOM 10917 C C . CYS B 1 613 ? 13.391 -18.422 26.844 1 96.75 613 CYS B C 1
ATOM 10919 O O . CYS B 1 613 ? 12.344 -19.078 26.75 1 96.75 613 CYS B O 1
ATOM 10921 N N . ARG B 1 614 ? 13.836 -17.938 27.953 1 96.69 614 ARG B N 1
ATOM 10922 C CA . ARG B 1 614 ? 13.086 -18.172 29.188 1 96.69 614 ARG B CA 1
ATOM 10923 C C . ARG B 1 614 ? 11.75 -17.438 29.172 1 96.69 614 ARG B C 1
ATOM 10925 O O . ARG B 1 614 ? 10.75 -17.953 29.672 1 96.69 614 ARG B O 1
ATOM 10932 N N . TYR B 1 615 ? 11.828 -16.25 28.656 1 97.56 615 TYR B N 1
ATOM 10933 C CA . TYR B 1 615 ? 10.594 -15.477 28.531 1 97.56 615 TYR B CA 1
ATOM 10934 C C . TYR B 1 615 ? 9.617 -16.172 27.578 1 97.56 615 TYR B C 1
ATOM 10936 O O . TYR B 1 615 ? 8.414 -16.188 27.844 1 97.56 615 TYR B O 1
ATOM 10944 N N . ARG B 1 616 ? 10.125 -16.703 26.469 1 96.69 616 ARG B N 1
ATOM 10945 C CA . ARG B 1 616 ? 9.305 -17.5 25.547 1 96.69 616 ARG B CA 1
ATOM 10946 C C . ARG B 1 616 ? 8.609 -18.641 26.297 1 96.69 616 ARG B C 1
ATOM 10948 O O . ARG B 1 616 ? 7.402 -18.844 26.125 1 96.69 616 ARG B O 1
ATOM 10955 N N . ASP B 1 617 ? 9.328 -19.297 27.141 1 96.69 617 ASP B N 1
ATOM 10956 C CA . ASP B 1 617 ? 8.781 -20.422 27.891 1 96.69 617 ASP B CA 1
ATOM 10957 C C . ASP B 1 617 ? 7.77 -19.953 28.938 1 96.69 617 ASP B C 1
ATOM 10959 O O . ASP B 1 617 ? 6.805 -20.656 29.234 1 96.69 617 ASP B O 1
ATOM 10963 N N . HIS B 1 618 ? 8.055 -18.703 29.453 1 96.75 618 HIS B N 1
ATOM 10964 C CA . HIS B 1 618 ? 7.105 -18.078 30.375 1 96.75 618 HIS B CA 1
ATOM 10965 C C . HIS B 1 618 ? 5.746 -17.875 29.703 1 96.75 618 HIS B C 1
ATOM 10967 O O . HIS B 1 618 ? 4.707 -18.156 30.312 1 96.75 618 HIS B O 1
ATOM 10973 N N . ILE B 1 619 ? 5.723 -17.484 28.5 1 96.94 619 ILE B N 1
ATOM 10974 C CA . ILE B 1 619 ? 4.488 -17.281 27.734 1 96.94 619 ILE B CA 1
ATOM 10975 C C . ILE B 1 619 ? 3.844 -18.625 27.438 1 96.94 619 ILE B C 1
ATOM 10977 O O . ILE B 1 619 ? 2.635 -18.797 27.609 1 96.94 619 ILE B O 1
ATOM 10981 N N . LYS B 1 620 ? 4.641 -19.641 27.047 1 95.12 620 LYS B N 1
ATOM 10982 C CA . LYS B 1 620 ? 4.141 -20.953 26.656 1 95.12 620 LYS B CA 1
ATOM 10983 C C . LYS B 1 620 ? 3.555 -21.703 27.844 1 95.12 620 LYS B C 1
ATOM 10985 O O . LYS B 1 620 ? 2.713 -22.594 27.672 1 95.12 620 LYS B O 1
ATOM 10990 N N . SER B 1 621 ? 3.936 -21.312 29.016 1 95.12 621 SER B N 1
ATOM 10991 C CA . SER B 1 621 ? 3.438 -21.969 30.219 1 95.12 621 SER B CA 1
ATOM 10992 C C . SER B 1 621 ? 1.952 -21.688 30.422 1 95.12 621 SER B C 1
ATOM 10994 O O . SER B 1 621 ? 1.272 -22.422 31.141 1 95.12 621 SER B O 1
ATOM 10996 N N . TYR B 1 622 ? 1.484 -20.625 29.781 1 95.75 622 TYR B N 1
ATOM 10997 C CA . TYR B 1 622 ? 0.086 -20.25 29.953 1 95.75 622 TYR B CA 1
ATOM 10998 C C . TYR B 1 622 ? -0.803 -20.984 28.969 1 95.75 622 TYR B C 1
ATOM 11000 O O . TYR B 1 622 ? -2.029 -20.875 29 1 95.75 622 TYR B O 1
ATOM 11008 N N . ILE B 1 623 ? -0.255 -21.812 28.016 1 93.25 623 ILE B N 1
ATOM 11009 C CA . ILE B 1 623 ? -0.97 -22.453 26.922 1 93.25 623 ILE B CA 1
ATOM 11010 C C . ILE B 1 623 ? -1.975 -23.453 27.469 1 93.25 623 ILE B C 1
ATOM 11012 O O . ILE B 1 623 ? -3.129 -23.484 27.031 1 93.25 623 ILE B O 1
ATOM 11016 N N . ASP B 1 624 ? -1.608 -24.203 28.406 1 89.25 624 ASP B N 1
ATOM 11017 C CA . ASP B 1 624 ? -2.49 -25.219 28.969 1 89.25 624 ASP B CA 1
ATOM 11018 C C . ASP B 1 624 ? -3.721 -24.594 29.609 1 89.25 624 ASP B C 1
ATOM 11020 O O . ASP B 1 624 ? -4.844 -25.047 29.406 1 89.25 624 ASP B O 1
ATOM 11024 N N . LYS B 1 625 ? -3.482 -23.594 30.359 1 92.12 625 LYS B N 1
ATOM 11025 C CA . LYS B 1 625 ? -4.59 -22.875 31 1 92.12 625 LYS B CA 1
ATOM 11026 C C . LYS B 1 625 ? -5.508 -22.25 29.953 1 92.12 625 LYS B C 1
ATOM 11028 O O . LYS B 1 625 ? -6.73 -22.266 30.094 1 92.12 625 LYS B O 1
ATOM 11033 N N . ALA B 1 626 ? -4.922 -21.688 28.969 1 93.12 626 ALA B N 1
ATOM 11034 C CA . ALA B 1 626 ? -5.691 -21.062 27.891 1 93.12 626 ALA B CA 1
ATOM 11035 C C . ALA B 1 626 ? -6.59 -22.078 27.188 1 93.12 626 ALA B C 1
ATOM 11037 O O . ALA B 1 626 ? -7.73 -21.781 26.844 1 93.12 626 ALA B O 1
ATOM 11038 N N . ASP B 1 627 ? -6.086 -23.281 26.969 1 86.19 627 ASP B N 1
ATOM 11039 C CA . ASP B 1 627 ? -6.863 -24.344 26.312 1 86.19 627 ASP B CA 1
ATOM 11040 C C . ASP B 1 627 ? -8.062 -24.734 27.172 1 86.19 627 ASP B C 1
ATOM 11042 O O . ASP B 1 627 ? -9.141 -25.031 26.641 1 86.19 627 ASP B O 1
ATOM 11046 N N . GLU B 1 628 ? -7.895 -24.688 28.406 1 85.19 628 GLU B N 1
ATOM 11047 C CA . GLU B 1 628 ? -8.977 -25 29.328 1 85.19 628 GLU B CA 1
ATOM 11048 C C . GLU B 1 628 ? -10.062 -23.922 29.297 1 85.19 628 GLU B C 1
ATOM 11050 O O . GLU B 1 628 ? -11.258 -24.234 29.297 1 85.19 628 GLU B O 1
ATOM 11055 N N . VAL B 1 629 ? -9.648 -22.688 29.266 1 89.69 629 VAL B N 1
ATOM 11056 C CA . VAL B 1 629 ? -10.578 -21.547 29.281 1 89.69 629 VAL B CA 1
ATOM 11057 C C . VAL B 1 629 ? -11.391 -21.531 27.984 1 89.69 629 VAL B C 1
ATOM 11059 O O . VAL B 1 629 ? -12.578 -21.203 28 1 89.69 629 VAL B O 1
ATOM 11062 N N . MET B 1 630 ? -10.766 -21.859 26.906 1 86.19 630 MET B N 1
ATOM 11063 C CA . MET B 1 630 ? -11.422 -21.844 25.594 1 86.19 630 MET B CA 1
ATOM 11064 C C . MET B 1 630 ? -12.641 -22.75 25.594 1 86.19 630 MET B C 1
ATOM 11066 O O . MET B 1 630 ? -13.656 -22.438 24.969 1 86.19 630 MET B O 1
ATOM 11070 N N . VAL B 1 631 ? -12.523 -23.844 26.25 1 77.81 631 VAL B N 1
ATOM 11071 C CA . VAL B 1 631 ? -13.609 -24.828 26.297 1 77.81 631 VAL B CA 1
ATOM 11072 C C . VAL B 1 631 ? -14.75 -24.281 27.156 1 77.81 631 VAL B C 1
ATOM 11074 O O . VAL B 1 631 ? -15.922 -24.422 26.797 1 77.81 631 VAL B O 1
ATOM 11077 N N . ALA B 1 632 ? -14.406 -23.562 28.188 1 81.38 632 ALA B N 1
ATOM 11078 C CA . ALA B 1 632 ? -15.406 -23.047 29.109 1 81.38 632 ALA B CA 1
ATOM 11079 C C . ALA B 1 632 ? -16.062 -21.781 28.562 1 81.38 632 ALA B C 1
ATOM 11081 O O . ALA B 1 632 ? -17.281 -21.594 28.734 1 81.38 632 ALA B O 1
ATOM 11082 N N . ALA B 1 633 ? -15.336 -20.938 27.922 1 88.19 633 ALA B N 1
ATOM 11083 C CA . ALA B 1 633 ? -15.812 -19.672 27.375 1 88.19 633 ALA B CA 1
ATOM 11084 C C . ALA B 1 633 ? -15.305 -19.453 25.953 1 88.19 633 ALA B C 1
ATOM 11086 O O . ALA B 1 633 ? -14.266 -18.812 25.75 1 88.19 633 ALA B O 1
ATOM 11087 N N . PRO B 1 634 ? -16.109 -19.891 25.031 1 84.88 634 PRO B N 1
ATOM 11088 C CA . PRO B 1 634 ? -15.648 -19.766 23.641 1 84.88 634 PRO B CA 1
ATOM 11089 C C . PRO B 1 634 ? -15.602 -18.312 23.172 1 84.88 634 PRO B C 1
ATOM 11091 O O . PRO B 1 634 ? -16.344 -17.469 23.688 1 84.88 634 PRO B O 1
ATOM 11094 N N . PRO B 1 635 ? -14.695 -18.031 22.234 1 85.88 635 PRO B N 1
ATOM 11095 C CA . PRO B 1 635 ? -14.594 -16.672 21.688 1 85.88 635 PRO B CA 1
ATOM 11096 C C . PRO B 1 635 ? -15.859 -16.234 20.953 1 85.88 635 PRO B C 1
ATOM 11098 O O . PRO B 1 635 ? -16.672 -17.078 20.578 1 85.88 635 PRO B O 1
ATOM 11101 N N . PRO B 1 636 ? -16.016 -14.906 20.812 1 84.88 636 PRO B N 1
ATOM 11102 C CA . PRO B 1 636 ? -17.172 -14.422 20.078 1 84.88 636 PRO B CA 1
ATOM 11103 C C . PRO B 1 636 ? -17.234 -14.945 18.641 1 84.88 636 PRO B C 1
ATOM 11105 O O . PRO B 1 636 ? -16.188 -15.109 18 1 84.88 636 PRO B O 1
ATOM 11108 N N . SER B 1 637 ? -18.453 -15.156 18.219 1 84.75 637 SER B N 1
ATOM 11109 C CA . SER B 1 637 ? -18.656 -15.664 16.875 1 84.75 637 SER B CA 1
ATOM 11110 C C . SER B 1 637 ? -18.344 -14.602 15.82 1 84.75 637 SER B C 1
ATOM 11112 O O . SER B 1 637 ? -18.281 -13.414 16.141 1 84.75 637 SER B O 1
ATOM 11114 N N . ARG B 1 638 ? -18.156 -15.016 14.695 1 85.19 638 ARG B N 1
ATOM 11115 C CA . ARG B 1 638 ? -17.875 -14.117 13.586 1 85.19 638 ARG B CA 1
ATOM 11116 C C . ARG B 1 638 ? -19.016 -13.141 13.359 1 85.19 638 ARG B C 1
ATOM 11118 O O . ARG B 1 638 ? -18.797 -11.977 13.031 1 85.19 638 ARG B O 1
ATOM 11125 N N . LYS B 1 639 ? -20.188 -13.625 13.531 1 85.56 639 LYS B N 1
ATOM 11126 C CA . LYS B 1 639 ? -21.359 -12.781 13.344 1 85.56 639 LYS B CA 1
ATOM 11127 C C . LYS B 1 639 ? -21.391 -11.656 14.375 1 85.56 639 LYS B C 1
ATOM 11129 O O . LYS B 1 639 ? -21.781 -10.531 14.055 1 85.56 639 LYS B O 1
ATOM 11134 N N . GLU B 1 640 ? -20.984 -12.008 15.523 1 85.12 640 GLU B N 1
ATOM 11135 C CA . GLU B 1 640 ? -20.922 -11 16.578 1 85.12 640 GLU B CA 1
ATOM 11136 C C . GLU B 1 640 ? -19.875 -9.938 16.266 1 85.12 640 GLU B C 1
ATOM 11138 O O . GLU B 1 640 ? -20.078 -8.75 16.547 1 85.12 640 GLU B O 1
ATOM 11143 N N . ARG B 1 641 ? -18.922 -10.375 15.664 1 85.19 641 ARG B N 1
ATOM 11144 C CA . ARG B 1 641 ? -17.859 -9.445 15.312 1 85.19 641 ARG B CA 1
ATOM 11145 C C . ARG B 1 641 ? -18.281 -8.531 14.172 1 85.19 641 ARG B C 1
ATOM 11147 O O . ARG B 1 641 ? -17.969 -7.336 14.172 1 85.19 641 ARG B O 1
ATOM 11154 N N . PHE B 1 642 ? -18.953 -9.125 13.25 1 88.56 642 PHE B N 1
ATOM 11155 C CA . PHE B 1 642 ? -19.453 -8.328 12.133 1 88.56 642 PHE B CA 1
ATOM 11156 C C . PHE B 1 642 ? -20.484 -7.305 12.617 1 88.56 642 PHE B C 1
ATOM 11158 O O . PHE B 1 642 ? -20.516 -6.176 12.117 1 88.56 642 PHE B O 1
ATOM 11165 N N . ALA B 1 643 ? -21.219 -7.695 13.602 1 86.44 643 ALA B N 1
ATOM 11166 C CA . ALA B 1 643 ? -22.203 -6.785 14.172 1 86.44 643 ALA B CA 1
ATOM 11167 C C . ALA B 1 643 ? -21.531 -5.613 14.875 1 86.44 643 ALA B C 1
ATOM 11169 O O . ALA B 1 643 ? -22.062 -4.5 14.883 1 86.44 643 ALA B O 1
ATOM 11170 N N . GLU B 1 644 ? -20.406 -5.906 15.336 1 80.62 644 GLU B N 1
ATOM 11171 C CA . GLU B 1 644 ? -19.656 -4.848 16 1 80.62 644 GLU B CA 1
ATOM 11172 C C . GLU B 1 644 ? -19.094 -3.85 14.992 1 80.62 644 GLU B C 1
ATOM 11174 O O . GLU B 1 644 ? -19.031 -2.65 15.266 1 80.62 644 GLU B O 1
ATOM 11179 N N . ILE B 1 645 ? -18.719 -4.367 13.898 1 78.19 645 ILE B N 1
ATOM 11180 C CA . ILE B 1 645 ? -18.109 -3.521 12.867 1 78.19 645 ILE B CA 1
ATOM 11181 C C . ILE B 1 645 ? -19.219 -2.783 12.109 1 78.19 645 ILE B C 1
ATOM 11183 O O . ILE B 1 645 ? -19.125 -1.573 11.891 1 78.19 645 ILE B O 1
ATOM 11187 N N . GLY B 1 646 ? -20.266 -3.477 11.734 1 77.12 646 GLY B N 1
ATOM 11188 C CA . GLY B 1 646 ? -21.297 -2.898 10.883 1 77.12 646 GLY B CA 1
ATOM 11189 C C . GLY B 1 646 ? -22.547 -2.486 11.656 1 77.12 646 GLY B C 1
ATOM 11190 O O . GLY B 1 646 ? -23.297 -1.624 11.203 1 77.12 646 GLY B O 1
ATOM 11191 N N . GLY B 1 647 ? -22.812 -3.041 12.711 1 79.81 647 GLY B N 1
ATOM 11192 C CA . GLY B 1 647 ? -24.062 -2.857 13.438 1 79.81 647 GLY B CA 1
ATOM 11193 C C . GLY B 1 647 ? -25 -4.047 13.32 1 79.81 647 GLY B C 1
ATOM 11194 O O . GLY B 1 647 ? -24.812 -4.902 12.445 1 79.81 647 GLY B O 1
ATOM 11195 N N . ASN B 1 648 ? -25.891 -4.078 14.172 1 81.62 648 ASN B N 1
ATOM 11196 C CA . ASN B 1 648 ? -26.875 -5.164 14.156 1 81.62 648 ASN B CA 1
ATOM 11197 C C . ASN B 1 648 ? -27.891 -4.98 13.039 1 81.62 648 ASN B C 1
ATOM 11199 O O . ASN B 1 648 ? -28.297 -3.859 12.742 1 81.62 648 ASN B O 1
ATOM 11203 N N . ILE B 1 649 ? -28.234 -6.129 12.398 1 80.62 649 ILE B N 1
ATOM 11204 C CA . ILE B 1 649 ? -29.234 -6.105 11.344 1 80.62 649 ILE B CA 1
ATOM 11205 C C . ILE B 1 649 ? -30.625 -6.191 11.961 1 80.62 649 ILE B C 1
ATOM 11207 O O . ILE B 1 649 ? -30.938 -7.141 12.688 1 80.62 649 ILE B O 1
ATOM 11211 N N . GLU B 1 650 ? -31.25 -5.098 11.852 1 74.25 650 GLU B N 1
ATOM 11212 C CA . GLU B 1 650 ? -32.656 -5.117 12.289 1 74.25 650 GLU B CA 1
ATOM 11213 C C . GLU B 1 650 ? -33.594 -5.285 11.109 1 74.25 650 GLU B C 1
ATOM 11215 O O . GLU B 1 650 ? -33.531 -4.516 10.148 1 74.25 650 GLU B O 1
ATOM 11220 N N . LYS B 1 651 ? -34.375 -6.359 11.031 1 66.5 651 LYS B N 1
ATOM 11221 C CA . LYS B 1 651 ? -35.344 -6.609 9.969 1 66.5 651 LYS B CA 1
ATOM 11222 C C . LYS B 1 651 ? -36.562 -5.707 10.117 1 66.5 651 LYS B C 1
ATOM 11224 O O . LYS B 1 651 ? -37.344 -5.867 11.055 1 66.5 651 LYS B O 1
ATOM 11229 N N . SER B 1 652 ? -36.344 -4.453 9.781 1 65.56 652 SER B N 1
ATOM 11230 C CA . SER B 1 652 ? -37.531 -3.588 9.805 1 65.56 652 SER B CA 1
ATOM 11231 C C . SER B 1 652 ? -37.969 -3.236 8.391 1 65.56 652 SER B C 1
ATOM 11233 O O . SER B 1 652 ? -37.188 -3.322 7.441 1 65.56 652 SER B O 1
ATOM 11235 N N . ASP B 1 653 ? -39.312 -3.152 8.164 1 62.66 653 ASP B N 1
ATOM 11236 C CA . ASP B 1 653 ? -39.938 -2.77 6.898 1 62.66 653 ASP B CA 1
ATOM 11237 C C . ASP B 1 653 ? -39.406 -1.417 6.418 1 62.66 653 ASP B C 1
ATOM 11239 O O . ASP B 1 653 ? -39.562 -1.059 5.254 1 62.66 653 ASP B O 1
ATOM 11243 N N . SER B 1 654 ? -38.844 -0.619 7.301 1 68.12 654 SER B N 1
ATOM 11244 C CA . SER B 1 654 ? -38.469 0.732 6.91 1 68.12 654 SER B CA 1
ATOM 11245 C C . SER B 1 654 ? -36.938 0.854 6.781 1 68.12 654 SER B C 1
ATOM 11247 O O . SER B 1 654 ? -36.344 1.714 7.414 1 68.12 654 SER B O 1
ATOM 11249 N N . ILE B 1 655 ? -36.375 0.044 5.953 1 81.19 655 ILE B N 1
ATOM 11250 C CA . ILE B 1 655 ? -34.938 0.007 5.805 1 81.19 655 ILE B CA 1
ATOM 11251 C C . ILE B 1 655 ? -34.5 1.041 4.77 1 81.19 655 ILE B C 1
ATOM 11253 O O . ILE B 1 655 ? -35.156 1.238 3.756 1 81.19 655 ILE B O 1
ATOM 11257 N N . ILE B 1 656 ? -33.531 1.845 5.141 1 91.88 656 ILE B N 1
ATOM 11258 C CA . ILE B 1 656 ? -32.906 2.732 4.172 1 91.88 656 ILE B CA 1
ATOM 11259 C C . ILE B 1 656 ? -32.094 1.909 3.164 1 91.88 656 ILE B C 1
ATOM 11261 O O . ILE B 1 656 ? -31.156 1.213 3.531 1 91.88 656 ILE B O 1
ATOM 11265 N N . ARG B 1 657 ? -32.5 2.014 1.914 1 91.06 657 ARG B N 1
ATOM 11266 C CA . ARG B 1 657 ? -31.875 1.199 0.874 1 91.06 657 ARG B CA 1
ATOM 11267 C C . ARG B 1 657 ? -30.609 1.852 0.353 1 91.06 657 ARG B C 1
ATOM 11269 O O . ARG B 1 657 ? -30.438 3.068 0.455 1 91.06 657 ARG B O 1
ATOM 11276 N N . VAL B 1 658 ? -29.734 1.011 -0.2 1 91.31 658 VAL B N 1
ATOM 11277 C CA . VAL B 1 658 ? -28.453 1.462 -0.75 1 91.31 658 VAL B CA 1
ATOM 11278 C C . VAL B 1 658 ? -28.703 2.277 -2.018 1 91.31 658 VAL B C 1
ATOM 11280 O O . VAL B 1 658 ? -29.688 2.059 -2.725 1 91.31 658 VAL B O 1
ATOM 11283 N N . PRO B 1 659 ? -27.812 3.266 -2.273 1 89.25 659 PRO B N 1
ATOM 11284 C CA . PRO B 1 659 ? -27.969 4.066 -3.49 1 89.25 659 PRO B CA 1
ATOM 11285 C C . PRO B 1 659 ? -27.703 3.262 -4.762 1 89.25 659 PRO B C 1
ATOM 11287 O O . PRO B 1 659 ? -27.031 2.232 -4.715 1 89.25 659 PRO B O 1
ATOM 11290 N N . ILE B 1 660 ? -28.359 3.635 -5.84 1 79.81 660 ILE B N 1
ATOM 11291 C CA . ILE B 1 660 ? -28.125 3.006 -7.137 1 79.81 660 ILE B CA 1
ATOM 11292 C C . ILE B 1 660 ? -26.906 3.648 -7.801 1 79.81 660 ILE B C 1
ATOM 11294 O O . ILE B 1 660 ? -26.719 4.867 -7.734 1 79.81 660 ILE B O 1
ATOM 11298 N N . LYS B 1 661 ? -26.047 2.797 -8.25 1 73.12 661 LYS B N 1
ATOM 11299 C CA . LYS B 1 661 ? -24.844 3.289 -8.914 1 73.12 661 LYS B CA 1
ATOM 11300 C C . LYS B 1 661 ? -25.188 4.191 -10.094 1 73.12 661 LYS B C 1
ATOM 11302 O O . LYS B 1 661 ? -25.953 3.803 -10.977 1 73.12 661 LYS B O 1
ATOM 11307 N N . THR B 1 662 ? -25.078 5.57 -9.789 1 61.06 662 THR B N 1
ATOM 11308 C CA . THR B 1 662 ? -25.344 6.508 -10.875 1 61.06 662 THR B CA 1
ATOM 11309 C C . THR B 1 662 ? -24.047 6.984 -11.5 1 61.06 662 THR B C 1
ATOM 11311 O O . THR B 1 662 ? -23.016 7.098 -10.82 1 61.06 662 THR B O 1
ATOM 11314 N N . ARG B 1 663 ? -23.891 6.961 -12.789 1 55.03 663 ARG B N 1
ATOM 11315 C CA . ARG B 1 663 ? -22.719 7.469 -13.516 1 55.03 663 ARG B CA 1
ATOM 11316 C C . ARG B 1 663 ? -22.5 8.945 -13.219 1 55.03 663 ARG B C 1
ATOM 11318 O O . ARG B 1 663 ? -23.406 9.766 -13.414 1 55.03 663 ARG B O 1
ATOM 11325 N N . THR B 1 664 ? -21.734 9.328 -12.297 1 54.69 664 THR B N 1
ATOM 11326 C CA . THR B 1 664 ? -21.453 10.727 -12.016 1 54.69 664 THR B CA 1
ATOM 11327 C C . THR B 1 664 ? -20.422 11.281 -12.992 1 54.69 664 THR B C 1
ATOM 11329 O O . THR B 1 664 ? -19.734 10.516 -13.68 1 54.69 664 THR B O 1
ATOM 11332 N N . LYS B 1 665 ? -20.375 12.562 -13.281 1 50.69 665 LYS B N 1
ATOM 11333 C CA . LYS B 1 665 ? -19.5 13.258 -14.227 1 50.69 665 LYS B CA 1
ATOM 11334 C C . LYS B 1 665 ? -18.078 12.734 -14.133 1 50.69 665 LYS B C 1
ATOM 11336 O O . LYS B 1 665 ? -17.375 12.625 -15.148 1 50.69 665 LYS B O 1
ATOM 11341 N N . GLY B 1 666 ? -17.609 12.57 -13.016 1 46.22 666 GLY B N 1
ATOM 11342 C CA . GLY B 1 666 ? -16.203 12.266 -12.797 1 46.22 666 GLY B CA 1
ATOM 11343 C C . GLY B 1 666 ? -15.906 10.781 -12.828 1 46.22 666 GLY B C 1
ATOM 11344 O O . GLY B 1 666 ? -14.766 10.367 -12.617 1 46.22 666 GLY B O 1
ATOM 11345 N N . CYS B 1 667 ? -16.969 10.062 -12.727 1 44.31 667 CYS B N 1
ATOM 11346 C CA . CYS B 1 667 ? -16.719 8.633 -12.766 1 44.31 667 CYS B CA 1
ATOM 11347 C C . CYS B 1 667 ? -16.172 8.211 -14.125 1 44.31 667 CYS B C 1
ATOM 11349 O O . CYS B 1 667 ? -16.938 8 -15.07 1 44.31 667 CYS B O 1
ATOM 11351 N N . GLY B 1 668 ? -15.297 8.914 -14.562 1 42.78 668 GLY B N 1
ATOM 11352 C CA . GLY B 1 668 ? -14.766 8.406 -15.812 1 42.78 668 GLY B CA 1
ATOM 11353 C C . GLY B 1 668 ? -14.648 6.895 -15.852 1 42.78 668 GLY B C 1
ATOM 11354 O O . GLY B 1 668 ? -14.633 6.242 -14.805 1 42.78 668 GLY B O 1
ATOM 11355 N N . VAL B 1 669 ? -15.312 6.258 -16.688 1 38.12 669 VAL B N 1
ATOM 11356 C CA . VAL B 1 669 ? -15.07 4.832 -16.891 1 38.12 669 VAL B CA 1
ATOM 11357 C C . VAL B 1 669 ? -13.656 4.48 -16.422 1 38.12 669 VAL B C 1
ATOM 11359 O O . VAL B 1 669 ? -12.695 5.164 -16.75 1 38.12 669 VAL B O 1
ATOM 11362 N N . GLN B 1 670 ? -13.555 4.246 -15.148 1 39.59 670 GLN B N 1
ATOM 11363 C CA . GLN B 1 670 ? -12.32 3.609 -14.711 1 39.59 670 GLN B CA 1
ATOM 11364 C C . GLN B 1 670 ? -11.57 2.998 -15.898 1 39.59 670 GLN B C 1
ATOM 11366 O O . GLN B 1 670 ? -11.555 1.776 -16.062 1 39.59 670 GLN B O 1
ATOM 11371 N N . LYS B 1 671 ? -11.844 3.578 -17.109 1 37.56 671 LYS B N 1
ATOM 11372 C CA . LYS B 1 671 ? -11.156 3.021 -18.266 1 37.56 671 LYS B CA 1
ATOM 11373 C C . LYS B 1 671 ? -9.641 3.125 -18.109 1 37.56 671 LYS B C 1
ATOM 11375 O O . LYS B 1 671 ? -9.141 4.07 -17.5 1 37.56 671 LYS B O 1
ATOM 11380 N N . ARG B 1 672 ? -9.023 2.061 -17.953 1 35.88 672 ARG B N 1
ATOM 11381 C CA . ARG B 1 672 ? -7.598 2.043 -18.25 1 35.88 672 ARG B CA 1
ATOM 11382 C C . ARG B 1 672 ? -7.191 3.271 -19.062 1 35.88 672 ARG B C 1
ATOM 11384 O O . ARG B 1 672 ? -7.938 3.721 -19.938 1 35.88 672 ARG B O 1
ATOM 11391 N N . ILE B 1 673 ? -6.582 4.254 -18.516 1 34.44 673 ILE B N 1
ATOM 11392 C CA . ILE B 1 673 ? -6.02 5.254 -19.422 1 34.44 673 ILE B CA 1
ATOM 11393 C C . ILE B 1 673 ? -5.758 4.629 -20.781 1 34.44 673 ILE B C 1
ATOM 11395 O O . ILE B 1 673 ? -4.922 3.73 -20.922 1 34.44 673 ILE B O 1
ATOM 11399 N N . LYS B 1 674 ? -6.828 4.629 -21.641 1 38.84 674 LYS B N 1
ATOM 11400 C CA . LYS B 1 674 ? -6.699 4.18 -23.016 1 38.84 674 LYS B CA 1
ATOM 11401 C C . LYS B 1 674 ? -5.77 5.094 -23.812 1 38.84 674 LYS B C 1
ATOM 11403 O O . LYS B 1 674 ? -5.66 6.285 -23.516 1 38.84 674 LYS B O 1
ATOM 11408 N N . SER B 1 675 ? -4.812 4.531 -24.375 1 34.47 675 SER B N 1
ATOM 11409 C CA . SER B 1 675 ? -3.932 5.309 -25.234 1 34.47 675 SER B CA 1
ATOM 11410 C C . SER B 1 675 ? -4.723 6.285 -26.094 1 34.47 675 SER B C 1
ATOM 11412 O O . SER B 1 675 ? -5.938 6.137 -26.25 1 34.47 675 SER B O 1
ATOM 11414 N N . ASN B 1 676 ? -4.258 7.344 -26.391 1 34.78 676 ASN B N 1
ATOM 11415 C CA . ASN B 1 676 ? -4.914 8.297 -27.281 1 34.78 676 ASN B CA 1
ATOM 11416 C C . ASN B 1 676 ? -5.738 7.582 -28.359 1 34.78 676 ASN B C 1
ATOM 11418 O O . ASN B 1 676 ? -6.812 8.055 -28.734 1 34.78 676 ASN B O 1
ATOM 11422 N N . ARG B 1 677 ? -5.262 6.383 -28.656 1 36.06 677 ARG B N 1
ATOM 11423 C CA . ARG B 1 677 ? -5.828 5.523 -29.688 1 36.06 677 ARG B CA 1
ATOM 11424 C C . ARG B 1 677 ? -7.156 4.926 -29.234 1 36.06 677 ARG B C 1
ATOM 11426 O O . ARG B 1 677 ? -8.125 4.91 -29.984 1 36.06 677 ARG B O 1
ATOM 11433 N N . GLU B 1 678 ? -7.172 4.562 -28.016 1 46.09 678 GLU B N 1
ATOM 11434 C CA . GLU B 1 678 ? -8.383 3.902 -27.531 1 46.09 678 GLU B CA 1
ATOM 11435 C C . GLU B 1 678 ? -9.5 4.91 -27.281 1 46.09 678 GLU B C 1
ATOM 11437 O O . GLU B 1 678 ? -10.664 4.633 -27.562 1 46.09 678 GLU B O 1
ATOM 11442 N N . ILE B 1 679 ? -9.148 5.938 -26.969 1 46.88 679 ILE B N 1
ATOM 11443 C CA . ILE B 1 679 ? -10.078 7.043 -26.781 1 46.88 679 ILE B CA 1
ATOM 11444 C C . ILE B 1 679 ? -10.641 7.469 -28.141 1 46.88 679 ILE B C 1
ATOM 11446 O O . ILE B 1 679 ? -11.836 7.707 -28.281 1 46.88 679 ILE B O 1
ATOM 11450 N N . ALA B 1 680 ? -9.773 7.562 -29.188 1 41.69 680 ALA B N 1
ATOM 11451 C CA . ALA B 1 680 ? -10.219 7.895 -30.547 1 41.69 680 ALA B CA 1
ATOM 11452 C C . ALA B 1 680 ? -11.164 6.828 -31.078 1 41.69 680 ALA B C 1
ATOM 11454 O O . ALA B 1 680 ? -12.18 7.152 -31.719 1 41.69 680 ALA B O 1
ATOM 11455 N N . ILE B 1 681 ? -10.898 5.609 -30.797 1 44.59 681 ILE B N 1
ATOM 11456 C CA . ILE B 1 681 ? -11.758 4.523 -31.266 1 44.59 681 ILE B CA 1
ATOM 11457 C C . ILE B 1 681 ? -13.109 4.598 -30.547 1 44.59 681 ILE B C 1
ATOM 11459 O O . ILE B 1 681 ? -14.156 4.441 -31.172 1 44.59 681 ILE B O 1
ATOM 11463 N N . GLN B 1 682 ? -13.078 4.816 -29.297 1 44.88 682 GLN B N 1
ATOM 11464 C CA . GLN B 1 682 ? -14.336 4.902 -28.578 1 44.88 682 GLN B CA 1
ATOM 11465 C C . GLN B 1 682 ? -15.133 6.129 -29 1 44.88 682 GLN B C 1
ATOM 11467 O O . GLN B 1 682 ? -16.359 6.086 -29.062 1 44.88 682 GLN B O 1
ATOM 11472 N N . LYS B 1 683 ? -14.438 7.137 -29.25 1 45.25 683 LYS B N 1
ATOM 11473 C CA . LYS B 1 683 ? -15.086 8.336 -29.781 1 45.25 683 LYS B CA 1
ATOM 11474 C C . LYS B 1 683 ? -15.664 8.078 -31.172 1 45.25 683 LYS B C 1
ATOM 11476 O O . LYS B 1 683 ? -16.734 8.578 -31.5 1 45.25 683 LYS B O 1
ATOM 11481 N N . SER B 1 684 ? -14.82 7.406 -32 1 39.53 684 SER B N 1
ATOM 11482 C CA . SER B 1 684 ? -15.32 7.117 -33.344 1 39.53 684 SER B CA 1
ATOM 11483 C C . SER B 1 684 ? -16.453 6.109 -33.312 1 39.53 684 SER B C 1
ATOM 11485 O O . SER B 1 684 ? -17.312 6.09 -34.219 1 39.53 684 SER B O 1
ATOM 11487 N N . SER B 1 685 ? -16.375 5.176 -32.375 1 39.81 685 SER B N 1
ATOM 11488 C CA . SER B 1 685 ? -17.453 4.195 -32.344 1 39.81 685 SER B CA 1
ATOM 11489 C C . SER B 1 685 ? -18.703 4.785 -31.672 1 39.81 685 SER B C 1
ATOM 11491 O O . SER B 1 685 ? -19.688 4.078 -31.469 1 39.81 685 SER B O 1
ATOM 11493 N N . LYS B 1 686 ? -18.516 5.895 -31.062 1 39.53 686 LYS B N 1
ATOM 11494 C CA . LYS B 1 686 ? -19.75 6.512 -30.594 1 39.53 686 LYS B CA 1
ATOM 11495 C C . LYS B 1 686 ? -20.75 6.691 -31.75 1 39.53 686 LYS B C 1
ATOM 11497 O O . LYS B 1 686 ? -20.422 7.32 -32.75 1 39.53 686 LYS B O 1
ATOM 11502 N N . ILE B 1 687 ? -21.562 5.762 -31.891 1 39.97 687 ILE B N 1
ATOM 11503 C CA . ILE B 1 687 ? -22.734 5.859 -32.75 1 39.97 687 ILE B CA 1
ATOM 11504 C C . ILE B 1 687 ? -23.328 7.266 -32.656 1 39.97 687 ILE B C 1
ATOM 11506 O O . ILE B 1 687 ? -23.531 7.785 -31.547 1 39.97 687 ILE B O 1
ATOM 11510 N N . GLN B 1 688 ? -23.109 8.031 -33.531 1 40.88 688 GLN B N 1
ATOM 11511 C CA . GLN B 1 688 ? -23.844 9.289 -33.688 1 40.88 688 GLN B CA 1
ATOM 11512 C C . GLN B 1 688 ? -25.297 9.125 -33.25 1 40.88 688 GLN B C 1
ATOM 11514 O O . GLN B 1 688 ? -26.031 8.336 -33.844 1 40.88 688 GLN B O 1
ATOM 11519 N N . LYS B 1 689 ? -25.562 9.234 -31.938 1 45.84 689 LYS B N 1
ATOM 11520 C CA . LYS B 1 689 ? -26.953 9.141 -31.469 1 45.84 689 LYS B CA 1
ATOM 11521 C C . LYS B 1 689 ? -27.875 9.992 -32.344 1 45.84 689 LYS B C 1
ATOM 11523 O O . LYS B 1 689 ? -27.484 11.086 -32.781 1 45.84 689 LYS B O 1
ATOM 11528 N N . SER B 1 690 ? -28.828 9.398 -32.844 1 52.06 690 SER B N 1
ATOM 11529 C CA . SER B 1 690 ? -29.859 10.086 -33.594 1 52.06 690 SER B CA 1
ATOM 11530 C C . SER B 1 690 ? -30.719 10.969 -32.688 1 52.06 690 SER B C 1
ATOM 11532 O O . SER B 1 690 ? -30.859 10.672 -31.5 1 52.06 690 SER B O 1
ATOM 11534 N N . CYS B 1 691 ? -30.906 12.109 -32.969 1 51.81 691 CYS B N 1
ATOM 11535 C CA . CYS B 1 691 ? -31.797 13.016 -32.25 1 51.81 691 CYS B CA 1
ATOM 11536 C C . CYS B 1 691 ? -33.156 12.359 -32 1 51.81 691 CYS B C 1
ATOM 11538 O O . CYS B 1 691 ? -33.75 11.797 -32.906 1 51.81 691 CYS B O 1
ATOM 11540 N N . ARG B 1 692 ? -33.531 12.125 -30.844 1 62 692 ARG B N 1
ATOM 11541 C CA . ARG B 1 692 ? -34.812 11.477 -30.5 1 62 692 ARG B CA 1
ATOM 11542 C C . ARG B 1 692 ? -35.969 12.234 -31.109 1 62 692 ARG B C 1
ATOM 11544 O O . ARG B 1 692 ? -37.062 11.672 -31.266 1 62 692 ARG B O 1
ATOM 11551 N N . VAL B 1 693 ? -35.75 13.602 -31.266 1 60.72 693 VAL B N 1
ATOM 11552 C CA . VAL B 1 693 ? -36.812 14.43 -31.812 1 60.72 693 VAL B CA 1
ATOM 11553 C C . VAL B 1 693 ? -36.875 14.266 -33.344 1 60.72 693 VAL B C 1
ATOM 11555 O O . VAL B 1 693 ? -37.906 13.945 -33.875 1 60.72 693 VAL B O 1
ATOM 11558 N N . CYS B 1 694 ? -35.75 14.523 -34.031 1 60.75 694 CYS B N 1
ATOM 11559 C CA . CYS B 1 694 ? -35.812 14.562 -35.5 1 60.75 694 CYS B CA 1
ATOM 11560 C C . CYS B 1 694 ? -35.188 13.305 -36.094 1 60.75 694 CYS B C 1
ATOM 11562 O O . CYS B 1 694 ? -35.25 13.094 -37.312 1 60.75 694 CYS B O 1
ATOM 11564 N N . GLY B 1 695 ? -34.719 12.289 -35.281 1 63.34 695 GLY B N 1
ATOM 11565 C CA . GLY B 1 695 ? -34.156 11.023 -35.719 1 63.34 695 GLY B CA 1
ATOM 11566 C C . GLY B 1 695 ? -32.781 11.164 -36.375 1 63.34 695 GLY B C 1
ATOM 11567 O O . GLY B 1 695 ? -32.188 10.172 -36.781 1 63.34 695 GLY B O 1
ATOM 11568 N N . GLU B 1 696 ? -32.312 12.406 -36.594 1 63.97 696 GLU B N 1
ATOM 11569 C CA . GLU B 1 696 ? -31.094 12.602 -37.406 1 63.97 696 GLU B CA 1
ATOM 11570 C C . GLU B 1 696 ? -29.844 12.484 -36.531 1 63.97 696 GLU B C 1
ATOM 11572 O O . GLU B 1 696 ? -29.891 12.719 -35.312 1 63.97 696 GLU B O 1
ATOM 11577 N N . LYS B 1 697 ? -28.875 11.945 -37.062 1 60.56 697 LYS B N 1
ATOM 11578 C CA . LYS B 1 697 ? -27.594 11.742 -36.375 1 60.56 697 LYS B CA 1
ATOM 11579 C C . LYS B 1 697 ? -26.75 13.016 -36.406 1 60.56 697 LYS B C 1
ATOM 11581 O O . LYS B 1 697 ? -26.938 13.883 -37.25 1 60.56 697 LYS B O 1
ATOM 11586 N N . GLY B 1 698 ? -25.984 13.453 -35.344 1 57.06 698 GLY B N 1
ATOM 11587 C CA . GLY B 1 698 ? -25.125 14.633 -35.344 1 57.06 698 GLY B CA 1
ATOM 11588 C C . GLY B 1 698 ? -25.547 15.656 -34.312 1 57.06 698 GLY B C 1
ATOM 11589 O O . GLY B 1 698 ? -24.812 16.609 -34.031 1 57.06 698 GLY B O 1
ATOM 11590 N N . HIS B 1 699 ? -27.109 15.664 -33.875 1 58.44 699 HIS B N 1
ATOM 11591 C CA . HIS B 1 699 ? -27.594 16.547 -32.844 1 58.44 699 HIS B CA 1
ATOM 11592 C C . HIS B 1 699 ? -28.422 15.766 -31.812 1 58.44 699 HIS B C 1
ATOM 11594 O O . HIS B 1 699 ? -28.672 14.57 -31.984 1 58.44 699 HIS B O 1
ATOM 11600 N N . ASN B 1 700 ? -28.625 16.156 -30.641 1 60.47 700 ASN B N 1
ATOM 11601 C CA . ASN B 1 700 ? -29.469 15.484 -29.656 1 60.47 700 ASN B CA 1
ATOM 11602 C C . ASN B 1 700 ? -30.781 16.234 -29.422 1 60.47 700 ASN B C 1
ATOM 11604 O O . ASN B 1 700 ? -30.969 17.344 -29.953 1 60.47 700 ASN B O 1
ATOM 11608 N N . SER B 1 701 ? -31.844 15.648 -28.766 1 63.44 701 SER B N 1
ATOM 11609 C CA . SER B 1 701 ? -33.219 16.141 -28.578 1 63.44 701 SER B CA 1
ATOM 11610 C C . SER B 1 701 ? -33.219 17.578 -28.062 1 63.44 701 SER B C 1
ATOM 11612 O O . SER B 1 701 ? -34.125 18.344 -28.344 1 63.44 701 SER B O 1
ATOM 11614 N N . ARG B 1 702 ? -32.188 18 -27.484 1 59.5 702 ARG B N 1
ATOM 11615 C CA . ARG B 1 702 ? -32.156 19.328 -26.859 1 59.5 702 ARG B CA 1
ATOM 11616 C C . ARG B 1 702 ? -31.719 20.391 -27.859 1 59.5 702 ARG B C 1
ATOM 11618 O O . ARG B 1 702 ? -32.062 21.562 -27.734 1 59.5 702 ARG B O 1
ATOM 11625 N N . THR B 1 703 ? -31 19.938 -28.781 1 60.91 703 THR B N 1
ATOM 11626 C CA . THR B 1 703 ? -30.516 20.891 -29.766 1 60.91 703 THR B CA 1
ATOM 11627 C C . THR B 1 703 ? -31.234 20.719 -31.094 1 60.91 703 THR B C 1
ATOM 11629 O O . THR B 1 703 ? -30.812 21.281 -32.094 1 60.91 703 THR B O 1
ATOM 11632 N N . CYS B 1 704 ? -32.188 19.844 -30.922 1 55.78 704 CYS B N 1
ATOM 11633 C CA . CYS B 1 704 ? -32.969 19.531 -32.094 1 55.78 704 CYS B CA 1
ATOM 11634 C C . CYS B 1 704 ? -33.844 20.703 -32.531 1 55.78 704 CYS B C 1
ATOM 11636 O O . CYS B 1 704 ? -34.562 21.266 -31.703 1 55.78 704 CYS B O 1
ATOM 11638 N N . LYS B 1 705 ? -33.625 21.312 -33.562 1 57.56 705 LYS B N 1
ATOM 11639 C CA . LYS B 1 705 ? -34.375 22.453 -34.094 1 57.56 705 LYS B CA 1
ATOM 11640 C C . LYS B 1 705 ? -35.844 22.141 -34.156 1 57.56 705 LYS B C 1
ATOM 11642 O O . LYS B 1 705 ? -36.688 23.047 -34.062 1 57.56 705 LYS B O 1
ATOM 11647 N N . ASP B 1 706 ? -36.219 20.844 -34.375 1 52.28 706 ASP B N 1
ATOM 11648 C CA . ASP B 1 706 ? -37.625 20.516 -34.562 1 52.28 706 ASP B CA 1
ATOM 11649 C C . ASP B 1 706 ? -38.344 20.469 -33.219 1 52.28 706 ASP B C 1
ATOM 11651 O O . ASP B 1 706 ? -39.562 20.172 -33.156 1 52.28 706 ASP B O 1
ATOM 11655 N N . LYS B 1 707 ? -37.75 20.5 -32.094 1 48.44 707 LYS B N 1
ATOM 11656 C CA . LYS B 1 707 ? -38.469 20.562 -30.828 1 48.44 707 LYS B CA 1
ATOM 11657 C C . LYS B 1 707 ? -39.188 21.906 -30.672 1 48.44 707 LYS B C 1
ATOM 11659 O O . LYS B 1 707 ? -39.969 22.094 -29.75 1 48.44 707 LYS B O 1
ATOM 11664 N N . VAL B 1 708 ? -38.875 22.953 -31.391 1 41.5 708 VAL B N 1
ATOM 11665 C CA . VAL B 1 708 ? -39.594 24.219 -31.172 1 41.5 708 VAL B CA 1
ATOM 11666 C C . VAL B 1 708 ? -41.094 24.031 -31.375 1 41.5 708 VAL B C 1
ATOM 11668 O O . VAL B 1 708 ? -41.906 24.672 -30.719 1 41.5 708 VAL B O 1
ATOM 11671 N N . SER B 1 709 ? -41.562 23.234 -32.375 1 39.62 709 SER B N 1
ATOM 11672 C CA . SER B 1 709 ? -42.938 23.516 -32.781 1 39.62 709 SER B CA 1
ATOM 11673 C C . SER B 1 709 ? -43.906 22.891 -31.797 1 39.62 709 SER B C 1
ATOM 11675 O O . SER B 1 709 ? -45.125 23.203 -31.828 1 39.62 709 SER B O 1
ATOM 11677 N N . SER B 1 710 ? -43.625 21.828 -31.125 1 36.28 710 SER B N 1
ATOM 11678 C CA . SER B 1 710 ? -44.812 21.188 -30.578 1 36.28 710 SER B CA 1
ATOM 11679 C C . SER B 1 710 ? -45.281 21.875 -29.281 1 36.28 710 SER B C 1
ATOM 11681 O O . SER B 1 710 ? -46.344 21.562 -28.75 1 36.28 710 SER B O 1
ATOM 11683 N N . ASN B 1 711 ? -44.438 22.609 -28.547 1 32.5 711 ASN B N 1
ATOM 11684 C CA . ASN B 1 711 ? -45.062 23.125 -27.328 1 32.5 711 ASN B CA 1
ATOM 11685 C C . ASN B 1 711 ? -46.031 24.266 -27.625 1 32.5 711 ASN B C 1
ATOM 11687 O O . ASN B 1 711 ? -46.5 24.953 -26.703 1 32.5 711 ASN B O 1
ATOM 11691 N N . ALA B 1 712 ? -46.156 24.859 -28.875 1 31.84 712 ALA B N 1
ATOM 11692 C CA . ALA B 1 712 ? -47.156 25.906 -28.984 1 31.84 712 ALA B CA 1
ATOM 11693 C C . ALA B 1 712 ? -48.562 25.359 -28.781 1 31.84 712 ALA B C 1
ATOM 11695 O O . ALA B 1 712 ? -49.531 26.109 -28.609 1 31.84 712 ALA B O 1
ATOM 11696 N N . ILE B 1 713 ? -48.906 24.062 -29.109 1 31.56 713 ILE B N 1
ATOM 11697 C CA . ILE B 1 713 ? -50.312 23.812 -29.219 1 31.56 713 ILE B CA 1
ATOM 11698 C C . ILE B 1 713 ? -50.938 23.672 -27.828 1 31.56 713 ILE B C 1
ATOM 11700 O O . ILE B 1 713 ? -52.156 23.828 -27.672 1 31.56 713 ILE B O 1
ATOM 11704 N N . GLY B 1 714 ? -50.219 23.188 -26.781 1 28.94 714 GLY B N 1
ATOM 11705 C CA . GLY B 1 714 ? -51.156 22.781 -25.719 1 28.94 714 GLY B CA 1
ATOM 11706 C C . GLY B 1 714 ? -51.688 23.969 -24.938 1 28.94 714 GLY B C 1
ATOM 11707 O O . GLY B 1 714 ? -52.312 23.781 -23.891 1 28.94 714 GLY B O 1
ATOM 11708 N N . SER B 1 715 ? -51.25 25.25 -25.188 1 25.98 715 SER B N 1
ATOM 11709 C CA . SER B 1 715 ? -51.844 26.203 -24.25 1 25.98 715 SER B CA 1
ATOM 11710 C C . SER B 1 715 ? -53.344 26.375 -24.469 1 25.98 715 SER B C 1
ATOM 11712 O O . SER B 1 715 ? -54 27.156 -23.781 1 25.98 715 SER B O 1
ATOM 11714 N N . SER B 1 716 ? -53.938 26.172 -25.656 1 25.38 716 SER B N 1
ATOM 11715 C CA . SER B 1 716 ? -55.281 26.734 -25.812 1 25.38 716 SER B CA 1
ATOM 11716 C C . SER B 1 716 ? -56.281 26.031 -24.906 1 25.38 716 SER B C 1
ATOM 11718 O O . SER B 1 716 ? -57.25 26.641 -24.469 1 25.38 716 SER B O 1
ATOM 11720 N N . ASN B 1 717 ? -56.562 24.766 -24.953 1 23.5 717 ASN B N 1
ATOM 11721 C CA . ASN B 1 717 ? -57.938 24.375 -24.719 1 23.5 717 ASN B CA 1
ATOM 11722 C C . ASN B 1 717 ? -58.281 24.375 -23.219 1 23.5 717 ASN B C 1
ATOM 11724 O O . ASN B 1 717 ? -59.344 23.922 -22.828 1 23.5 717 ASN B O 1
ATOM 11728 N N . ALA B 1 718 ? -57.281 24.328 -22.156 1 22.22 718 ALA B N 1
ATOM 11729 C CA . ALA B 1 718 ? -58.031 24.281 -20.891 1 22.22 718 ALA B CA 1
ATOM 11730 C C . ALA B 1 718 ? -58.469 25.672 -20.469 1 22.22 718 ALA B C 1
ATOM 11732 O O . ALA B 1 718 ? -57.656 26.5 -20.047 1 22.22 718 ALA B O 1
ATOM 11733 N N . MET B 1 719 ? -59.312 26.375 -21.391 1 19.17 719 MET B N 1
ATOM 11734 C CA . MET B 1 719 ? -60.5 27.031 -20.844 1 19.17 719 MET B CA 1
ATOM 11735 C C . MET B 1 719 ? -61.438 26.016 -20.219 1 19.17 719 MET B C 1
ATOM 11737 O O . MET B 1 719 ? -61.719 24.969 -20.812 1 19.17 719 MET B O 1
#

Sequence (1438 aa):
MLFKSFDEAFAFYQRYALAAGFSARKNTSWKNVGGLVKIRYIVCSKEGFHVPKAIDSGSVENSKKIVRRNRGSKRVGCNAHVKLILEDNNMFKLYFFEQEHNHIFVEDEDIHFLPAARSIDYVKESFISGLSAINIGPVKAFNIMKTMYGGFGEVGASKVDCKNYRRDLNLYIGEYDAEMVVRRLIRKKECCPGFTCDYVIGEDRRLKGLFWADEQSKKNYTVFGDIFGFDATYKSNKYDLVFVPFTGIDNHYRNVTFGGALLGSETADSYRWLLRCFVNAFGSEPKVVVTDQDAAMKRAIKDVLSRSRHRLCMWHIWEKLKTKVGPVLSANTDFNTRMTHVVWNDTISPEDFETEWHSIMSTFGLENHEWLKDMYDLRFDWIPAYYHGEDLAGLMRTTSRCESENYFFGQICNPRCTLVEFFTHFETAMDIQRHEHRRNDHDTRYIESKPWSDFVLEKQASEIYTKTIFKDIQIEIDAAITKCMSKSLDIVGDVQYFEIKDFRQPCTSFLKVQYSKQEDGLTISCSCKRFEQFGILCRHIFYVLRYDDINEFPRRYVHRRWMRDVVSVGSNHSNIRFDEIGRNSEIDKVYREIVVANEYVVNRLVGDIDELCRYRDHIKSYIDKADEVMVAAPPPSRKERFAEIGGNIEKSDSIIRVPIKTRTKGCGVQKRIKSNREIAIQKSSKIQKSCRVCGEKGHNSRTCKDKVSSNAIGSSNAMMLFKSFDEAFAFYQRYALAAGFSARKNTSWKNVGGLVKIRYIVCSKEGFHVPKAIDSGSVENSKKIVRRNRGSKRVGCNAHVKLILEDNNMFKLYFFEQEHNHIFVEDEDIHFLPAARSIDYVKESFISGLSAINIGPVKAFNIMKTMYGGFGEVGASKVDCKNYRRDLNLYIGEYDAEMVVRRLIRKKECCPGFTCDYVIGEDRRLKGLFWADEQSKKNYTVFGDIFGFDATYKSNKYDLVFVPFTGIDNHYRNVTFGGALLGSETADSYRWLLRCFVNAFGSEPKVVVTDQDAAMKRAIKDVLSRSRHRLCMWHIWEKLKTKVGPVLSANTDFNTRMTHVVWNDTISPEDFETEWHSIMSTFGLENHEWLKDMYDLRFDWIPAYYHGEDLAGLMRTTSRCESENYFFGQICNPRCTLVEFFTHFETAMDIQRHEHRRNDHDTRYIESKPWSDFVLEKQASEIYTKTIFKDIQIEIDAAITKCMSKSLDIVGDVQYFEIKDFRQPCTSFLKVQYSKQEDGLTISCSCKRFEQFGILCRHIFYVLRYDDINEFPRRYVHRRWMRDVVSVGSNHSNIRFDEIGRNSEIDKVYREIVVANEYVVNRLVGDIDELCRYRDHIKSYIDKADEVMVAAPPPSRKERFAEIGGNIEKSDSIIRVPIKTRTKGCGVQKRIKSNREIAIQKSSKIQKSCRVCGEKGHNSRTCKDKVSSNAIGSSNAM

Nearest PDB structures (foldseek):
  6xg8-assembly1_B  TM=6.583E-01  e=4.766E-07  Acetivibrio thermocellus ATCC 27405
  6xg8-assembly1_A  TM=5.973E-01  e=1.351E-06  Acetivibrio thermocellus ATCC 27405
  6xgx-assembly1_B  TM=6.391E-01  e=7.158E-06  Acetivibrio thermocellus ATCC 27405
  6xgw-assembly1_B  TM=6.239E-01  e=5.811E-06  Acetivibrio thermocellus ATCC 27405
  5l33-assembly1_A  TM=6.454E-01  e=1.487E+00  synthetic construct

Secondary structure (DSSP, 8-state):
-EESSHHHHHHHHHHHHHHHT--EEEEEEEEPTTS-EEEEEEEETT-S--------SS---S----------B-------EEEEEE-TTS-EEEEEEE---SSPPPPGGGGGGSGGG----HHHHHHHHHHHTTT--HHHHHHHHHHHHTSHHHHSS-HHHHHHHHHHHHHHHGGGHHHHHHHHHHHHHHH-TT-EEEEEE-TTSBEEEEEEE-HHHHHHHHHHTTEEEE--B-SSSTT-PEE--EEEE-TTS-EEEEEEEEES--SHHHHHHHHHHHHHHHSS--SEEEE-S-HHHHHHHHHH-TTSEEEE-HHHHHHHHHHHH-HHHHH-HHHHHHHHHHHH-SS--HHHHHHHHHHHHHHTT-TT-HHHHHHHHTHHHH-GGGGTTS--TTT-SSTHHHHHHHHHHHTT--TT--HHHHHHHHHHHHHHHHHHHHHHHHHHHHSBPPPSS--HHHHHHHHHB-HHHHHHHHHHHHHHHHTEEEEEEEEETTEEEEEEEETTS---PPEEEEEEEETTEEEEEETT-HHHHHSS--HHHHHHHHHTT--S--GGG--GGGBTT-S----TTS---GGGSSHHHHHHHHHHHHHHHHHHHHHHHTT-HHHHHHHHHHHHTTHHHHHHHHHHSPPPPHHHHHHHHH------SSPPBPPP----TT---------HHHHHHHHHSS---B-TTT--BTS-GGG-GGGSGGGGGGGSS--/-EESSHHHHHHHHHHHHHHHT--EEEEEEEE-TTS-EEEEEEEETT-S--------SGGG-S----------B-------EEEEEE-TTS-EEEEEEE---SSPPPPGGGGGGSGGG----HHHHHHHHHHHTTT--HHHHHHHHHHHHTSHHHHSS-HHHHHHHHHHHHHHHGGGHHHHHHHHHHHHHHH-TT-EEEEEE-TTSBEEEEEEE-HHHHHHHHHHTTEEEE--B-SSSTT-PEE--EEEE-TTS-EEEEEEEEES--SHHHHHHHHHHHHHHHSS--SEEEE-S-HHHHHHHHHH-TTSEEEE-HHHHHHHHHHHH-HHHHH-HHHHHHHHHHHH-SS--HHHHHHHHHHHHHHTT-TT-HHHHHHHHTHHHH-GGGGTTS--TTT-SSTHHHHHHHHHHHTT--TT--HHHHHHHHHHHHHHHHHHHHHHHHHHHHSBPPPSS--HHHHHHHHHB-HHHHHHHHHHHHHHHHTEEEEEEEEETTEEEEEEEETTS---PPEEEEEEEETTEEEEEETT-HHHHHSS--HHHHHHHHHTT--S--GGG--GGGBTT-S----TTTT--GGGSSHHHHHHHHHHHHHHHHHHHHHHHTT-HHHHHHHHHHHHTTHHHHHHHHHHSPPPPHHHHHHHHH------SSPPBPPP----TT---------HHHHHHHHHSS---B-TTT--BTS-TTS-GGGGGGGGGGGSS--

Solvent-accessible surface area (backbone atoms only — not comparable to full-atom values): 77947 Å² total; per-residue (Å²): 106,79,28,78,39,69,65,55,46,48,52,52,52,36,53,50,28,47,74,66,20,49,44,58,38,83,54,72,68,42,58,46,98,85,67,46,70,36,36,42,35,41,28,38,57,27,36,43,67,80,73,80,74,75,71,72,73,73,80,60,70,77,72,66,76,74,72,75,74,89,68,54,39,59,36,76,51,33,73,22,32,34,36,33,34,52,43,94,86,66,28,34,31,65,74,46,79,44,84,62,63,84,67,84,63,43,52,82,90,50,37,50,72,38,70,78,50,34,56,82,46,64,63,54,47,52,47,48,54,50,37,41,40,59,52,40,52,43,59,59,46,42,53,51,41,20,58,61,41,72,29,69,68,62,52,26,48,50,53,62,52,40,44,45,50,54,50,50,50,49,58,70,37,51,70,44,28,44,37,32,36,53,49,51,49,51,50,42,32,69,76,31,79,57,32,43,67,51,72,42,66,43,96,85,35,20,49,39,33,40,40,41,32,44,40,68,21,49,57,44,35,74,60,31,35,51,38,37,28,46,50,79,38,61,56,43,23,60,44,42,33,34,36,36,45,35,30,29,49,46,38,68,75,38,81,36,67,44,33,42,32,37,29,60,57,87,42,35,65,49,41,35,51,50,50,48,52,48,36,67,70,63,70,55,79,33,51,34,38,36,31,66,94,40,71,34,55,52,53,19,40,57,71,69,41,69,81,32,45,68,33,38,23,38,53,63,52,54,59,44,44,46,67,70,65,30,68,69,54,59,66,33,63,67,56,48,53,53,50,47,51,62,52,70,33,62,70,46,46,53,66,56,40,55,52,50,52,51,46,52,25,60,75,68,68,43,74,78,37,64,67,60,49,54,50,55,74,45,33,76,35,49,36,40,35,65,47,38,76,38,73,49,49,61,68,64,58,39,53,59,63,38,49,50,48,50,51,58,48,51,63,33,40,41,40,78,29,48,62,48,53,36,53,49,17,49,51,48,50,49,51,52,54,51,51,52,51,49,49,52,52,47,47,41,72,56,32,43,71,72,67,92,61,87,50,58,46,53,54,54,39,54,75,45,28,20,59,62,49,28,52,55,46,49,51,22,47,50,40,17,70,73,39,45,48,76,77,45,77,47,74,59,90,72,36,36,38,36,32,33,41,54,72,86,49,86,62,89,67,65,40,44,34,43,37,30,78,54,97,91,43,82,47,73,50,48,71,66,28,44,36,41,16,59,43,42,71,40,27,69,55,45,36,51,39,56,73,69,64,57,73,65,73,62,67,90,65,56,44,68,50,41,31,52,85,67,68,73,82,68,69,78,77,77,69,66,52,71,70,62,67,52,70,68,32,52,55,50,50,53,51,21,50,36,53,52,48,51,50,56,34,48,49,26,23,61,38,35,64,68,60,39,50,49,49,39,49,58,59,53,65,46,43,65,59,21,59,53,42,27,73,76,28,57,53,80,51,67,67,58,51,44,28,63,74,51,43,77,87,71,96,52,97,81,59,39,31,52,52,71,74,49,90,46,90,73,54,53,70,83,53,67,86,53,53,77,62,48,49,49,47,54,59,65,63,46,67,63,55,44,9,81,72,77,61,43,61,84,44,45,53,85,70,33,76,78,59,65,68,66,72,69,64,72,70,63,72,88,111,105,79,26,80,39,69,66,55,46,48,51,52,51,37,51,53,27,48,75,65,20,49,46,60,37,82,56,72,68,42,57,43,97,85,68,47,71,36,36,41,35,41,30,38,57,28,37,44,67,80,74,79,74,74,72,72,71,75,78,58,68,74,75,67,75,73,73,74,74,89,70,54,40,58,36,76,50,31,73,22,31,34,36,33,34,51,42,94,86,66,28,34,31,64,72,44,79,45,83,62,64,84,66,83,62,43,53,81,90,50,36,50,72,38,71,78,51,33,54,82,47,62,65,54,48,54,48,48,53,49,37,41,38,59,53,41,54,42,59,58,46,42,52,50,41,21,57,63,42,72,29,70,66,60,51,27,49,51,54,64,54,41,45,46,50,54,48,49,50,49,58,69,36,51,70,44,26,45,36,31,38,52,50,53,48,52,49,44,32,71,74,31,79,57,31,42,66,50,71,43,65,45,95,84,35,20,50,40,32,40,39,41,32,45,40,69,20,47,56,44,35,75,60,31,34,52,36,38,28,47,50,78,39,62,56,42,22,58,44,44,34,32,36,36,45,35,31,31,49,45,37,67,74,38,80,37,67,43,32,42,31,38,29,60,57,87,42,36,65,50,42,34,51,51,51,48,53,48,36,67,70,62,70,56,80,34,50,32,39,37,30,66,94,40,71,33,55,52,52,19,40,58,72,69,41,69,81,34,44,67,31,38,23,39,55,64,51,53,60,44,45,47,66,70,66,30,69,70,54,58,67,31,61,67,56,45,54,52,48,47,51,63,53,70,33,63,69,45,46,52,67,57,39,53,52,51,52,52,48,51,25,58,74,68,68,43,73,79,37,64,68,59,50,53,50,56,73,45,34,76,34,49,36,41,37,66,48,40,76,38,73,49,53,61,66,64,57,39,53,58,63,36,49,50,48,50,49,57,49,49,64,33,41,41,39,76,28,49,63,48,53,38,52,48,17,49,52,47,50,49,50,53,54,52,51,52,52,49,50,54,51,47,48,41,72,57,32,44,71,71,66,91,61,87,50,58,45,53,55,53,39,54,74,44,28,19,59,60,49,28,51,54,45,49,52,23,46,52,39,16,71,74,40,44,47,76,76,46,79,46,75,59,88,72,36,35,39,35,32,33,42,51,70,86,49,87,61,87,66,65,40,45,34,43,38,30,77,55,97,91,44,79,47,74,50,49,73,63,30,43,35,41,15,61,45,43,69,40,26,69,56,45,36,51,40,56,72,68,64,58,73,63,71,62,66,90,66,55,44,68,49,40,29,53,84,68,68,75,81,68,68,77,77,77,68,66,49,70,71,62,68,52,71,69,30,52,54,51,50,52,50,20,51,37,53,52,47,52,49,56,35,48,47,26,24,64,39,35,64,68,59,39,51,49,50,39,50,58,58,54,66,46,42,64,59,21,58,55,42,27,73,75,27,58,53,81,52,69,67,58,50,44,28,62,74,50,43,76,88,72,96,51,96,80,60,39,30,54,53,70,74,48,90,45,91,71,56,51,71,86,52,66,86,53,53,77,64,48,50,49,49,53,57,66,62,47,66,63,54,45,8,80,69,74,61,43,60,85,44,44,53,84,69,32,75,73,56,65,65,66,72,68,64,72,70,64,72,89,113

InterPro domains:
  IPR001878 Zinc finger, CCHC-type [PS50158] (691-706)
  IPR004330 FAR1, DNA binding domain [PF03101] (12-105)
  IPR006564 Zinc finger, PMZ-type [SM00575] (524-551)
  IPR007527 Zinc finger, SWIM-type [PF04434] (513-541)
  IPR007527 Zinc finger, SWIM-type [PS50966] (511-549)
  IPR018289 MULE transposase domain [PF10551] (229-319)

Foldseek 3Di:
DKALDPVRVQVVVQVVQLVQFFGKDWDDFDADPVRHGFKTKIATPQADDDDPDPPPVPVPPPPPPPPPDPDDHSHDRWPFMWMWGQDPVRIIDTDDGDDDGPDDGHDNVCSLVHPSQADCDDVNLVQLLVVLLQPDHLQVSLVVLCVVQVHNSRSRHDSVRSVVLVVVLCVLCPWQLVVLLVVLLVVLCVVFVLKDKDWDADPVLATFKIWIFFNLLLLQCVAFVQEWEWDWDFLQAQLGWIKIWIWTAFLLRAIDTNIIMTGNALALVRLLVVLQSVCVSNVDHHQEYEYAPDPSNVNSCVVRVVNHAYAYALVVVVVVVCVQVDVVLNPDPVLVVLVCCLAVPQQQAPVNSVVSVVVSCVVVVVPPPPVVVVCVVVCCRQGNNNCSQALQLLSDNHCVNNVVVVVLLVSSGGSHHRPLSSVSSVLVSNVVVLVVVVVQLCCLVVDQDDAPDPQLVLNVLSQWFGPNVSVVLSVQQVQLVPFKDWDDWDDDPQKIKTFIDGRVDPDPGTKIKIWGQDPVFTDIDISSSCCSHNLHDGSNRSNVCVVVPPNDDGPVSHRLRRTRPSRDPDDPPNSDDLLCPDDVNVVVVVVVVVVVVVVVVCVVCVVPVVVVVVVVVVVVVCVVVVVVVCVVDPDDDSSVVSCSSRNDDDPDPSRNTHHHNDPHPPPPVVPDPDDVVVVVVVVVPPFQQQAPQPRHGPDHVVPDPVVPPPVVPPPPDPD/DKALDPVRVQVVVQVVQLVQFFGKDWDDFDADPVRHGFKTKIATPQADDDDPDPPPPPVPPPPPPPPPDPDDHSHDRWPFMWMWGQDPVRIIDTDDGDDDGPDDGHDNVCSLVHPSQADCDDVNLVQLLVVLLQPDHLQVSLVVLCVVQVHNSRSRHDSVRSVVLVVVLCVLCPWQLVVLLVVLLVVLCVVFVLKDKDWDADPVLATFKIWIFFNQLLLQCVAFVQEWEWDWDFFQAQLGWIKIWIWTAFLL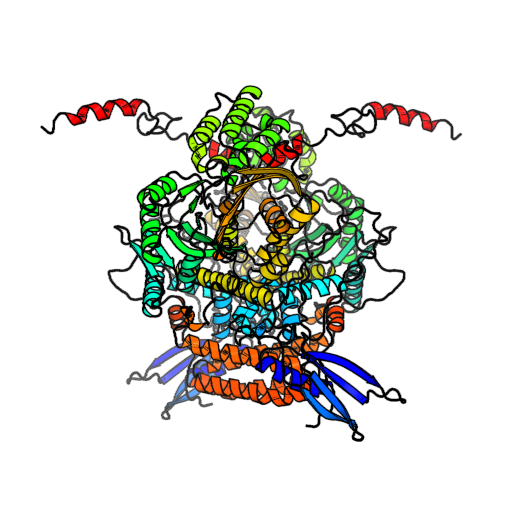RAIDTNIIMTGNALALVRLLVVLVSVCVSNVDHHQEYEYAPDPSNVNSCVVRVVNHAYAYALVVVVVVVCVQVDVVLNPDPVLVVLVCCLAVPQQDAPVNSVVSVVVSCVVVVVPPPPVVVVCVVVCCRQGNNNCSQALQLLSDSHCVNNVVVVVLLVSSGGSHHRSLSSVSSVLVSNVVVLVVVVVQLCCLVPDQDDAPDPQLVLNVLSQWFGPNVSVVLSVQQVQLVPFKDWDDWDDDPQKIKTFIDGRVDPDPGTKIKIWGQDPVFTDIDISSSCCSHNLHDGSNRSNVCVVVPPNDDGPVSHRLRRTRPSRDPDDPPRSDDLLCPDPVNVVVVVVVVVVVVVVVVCVVCVVPVVVVVVVVVVVVVCVVVVVVVCVVDPDDDSSVVSCSSRNDDDPDPSRNTHRHNDDHPPPPVVPDPDDVVVVVVVVVPPFQQQAPQPRHGPDHVVPDPVVPPPVVPPPPDPD